Protein AF-0000000084979314 (afdb_homodimer)

pLDDT: mean 87.27, std 8.29, range [35.03, 97.06]

Radius of gyration: 46.39 Å; Cα contacts (8 Å, |Δi|>4): 1664; chains: 2; bounding box: 77×143×116 Å

InterPro domains:
  IPR000515 ABC transporter type 1, transmembrane domain MetI-like [PF00528] (461-666)
  IPR000515 ABC transporter type 1, transmembrane domain MetI-like [PS50928] (446-667)
  IPR000515 ABC transporter type 1, transmembrane domain MetI-like [cd06261] (448-665)
  IPR035906 MetI-like superfamily [G3DSA:1.10.3720.10] (421-676)
  IPR035906 MetI-like superfamily [SSF161098] (425-665)

Structure (mmCIF, N/CA/C/O backbone):
data_AF-0000000084979314-model_v1
#
loop_
_entity.id
_entity.type
_entity.pdbx_description
1 polymer 'ABC transmembrane type-1 domain-containing protein'
#
loop_
_atom_site.group_PDB
_atom_site.id
_atom_site.type_symbol
_atom_site.label_atom_id
_atom_site.label_alt_id
_atom_site.label_comp_id
_atom_site.label_asym_id
_atom_site.label_entity_id
_atom_site.label_seq_id
_atom_site.pdbx_PDB_ins_code
_atom_site.Cartn_x
_atom_site.Cartn_y
_atom_site.Cartn_z
_atom_site.occupancy
_atom_site.B_iso_or_equiv
_atom_site.auth_seq_id
_atom_site.auth_comp_id
_atom_site.auth_asym_id
_atom_site.auth_atom_id
_atom_site.pdbx_PDB_model_num
ATOM 1 N N . MET A 1 1 ? 10.703 -35.5 -46.156 1 55.69 1 MET A N 1
ATOM 2 C CA . MET A 1 1 ? 12.086 -35.219 -45.75 1 55.69 1 MET A CA 1
ATOM 3 C C . MET A 1 1 ? 13 -36.375 -46.156 1 55.69 1 MET A C 1
ATOM 5 O O . MET A 1 1 ? 12.617 -37.562 -46.031 1 55.69 1 MET A O 1
ATOM 9 N N . ASP A 1 2 ? 13.867 -36.094 -46.969 1 70.56 2 ASP A N 1
ATOM 10 C CA . ASP A 1 2 ? 14.82 -37.094 -47.469 1 70.56 2 ASP A CA 1
ATOM 11 C C . ASP A 1 2 ? 15.797 -37.531 -46.406 1 70.56 2 ASP A C 1
ATOM 13 O O . ASP A 1 2 ? 15.961 -36.844 -45.375 1 70.56 2 ASP A O 1
ATOM 17 N N . TYR A 1 3 ? 16.172 -38.812 -46.531 1 80.75 3 TYR A N 1
ATOM 18 C CA . TYR A 1 3 ? 17.141 -39.375 -45.562 1 80.75 3 TYR A CA 1
ATOM 19 C C . TYR A 1 3 ? 18.406 -38.531 -45.562 1 80.75 3 TYR A C 1
ATOM 21 O O . TYR A 1 3 ? 18.859 -38.062 -46.594 1 80.75 3 TYR A O 1
ATOM 29 N N . SER A 1 4 ? 18.859 -38.188 -44.344 1 81.56 4 SER A N 1
ATOM 30 C CA . SER A 1 4 ? 20.141 -37.531 -44.219 1 81.56 4 SER A CA 1
ATOM 31 C C . SER A 1 4 ? 21.281 -38.531 -44.156 1 81.56 4 SER A C 1
ATOM 33 O O . SER A 1 4 ? 21.094 -39.688 -43.719 1 81.56 4 SER A O 1
ATOM 35 N N . LYS A 1 5 ? 22.438 -38.188 -44.625 1 83.62 5 LYS A N 1
ATOM 36 C CA . LYS A 1 5 ? 23.609 -39.062 -44.656 1 83.62 5 LYS A CA 1
ATOM 37 C C . LYS A 1 5 ? 24.141 -39.344 -43.25 1 83.62 5 LYS A C 1
ATOM 39 O O . LYS A 1 5 ? 24.609 -40.438 -42.969 1 83.62 5 LYS A O 1
ATOM 44 N N . ASP A 1 6 ? 23.938 -38.312 -42.438 1 90.31 6 ASP A N 1
ATOM 45 C CA . ASP A 1 6 ? 24.453 -38.406 -41.094 1 90.31 6 ASP A CA 1
ATOM 46 C C . ASP A 1 6 ? 23.312 -38.344 -40.062 1 90.31 6 ASP A C 1
ATOM 48 O O . ASP A 1 6 ? 22.25 -37.812 -40.375 1 90.31 6 ASP A O 1
ATOM 52 N N . ILE A 1 7 ? 23.594 -39.031 -38.969 1 91.5 7 ILE A N 1
ATOM 53 C CA . ILE A 1 7 ? 22.641 -38.969 -37.875 1 91.5 7 ILE A CA 1
ATOM 54 C C . ILE A 1 7 ? 23.281 -38.312 -36.688 1 91.5 7 ILE A C 1
ATOM 56 O O . ILE A 1 7 ? 24.516 -38.25 -36.562 1 91.5 7 ILE A O 1
ATOM 60 N N . MET A 1 8 ? 22.438 -37.75 -35.812 1 92.5 8 MET A N 1
ATOM 61 C CA . MET A 1 8 ? 22.953 -37 -34.656 1 92.5 8 MET A CA 1
ATOM 62 C C . MET A 1 8 ? 22.453 -37.594 -33.344 1 92.5 8 MET A C 1
ATOM 64 O O . MET A 1 8 ? 21.344 -38.094 -33.281 1 92.5 8 MET A O 1
ATOM 68 N N . ASP A 1 9 ? 23.281 -37.531 -32.406 1 88.62 9 ASP A N 1
ATOM 69 C CA . ASP A 1 9 ? 22.859 -37.969 -31.094 1 88.62 9 ASP A CA 1
ATOM 70 C C . ASP A 1 9 ? 22.25 -36.844 -30.297 1 88.62 9 ASP A C 1
ATOM 72 O O . ASP A 1 9 ? 21.969 -35.781 -30.844 1 88.62 9 ASP A O 1
ATOM 76 N N . SER A 1 10 ? 21.969 -37.031 -29.016 1 88.25 10 SER A N 1
ATOM 77 C CA . SER A 1 10 ? 21.25 -36.062 -28.203 1 88.25 10 SER A CA 1
ATOM 78 C C . SER A 1 10 ? 22.141 -34.875 -27.875 1 88.25 10 SER A C 1
ATOM 80 O O . SER A 1 10 ? 21.656 -33.781 -27.562 1 88.25 10 SER A O 1
ATOM 82 N N . VAL A 1 11 ? 23.5 -35.031 -27.953 1 86.56 11 VAL A N 1
ATOM 83 C CA . VAL A 1 11 ? 24.422 -33.969 -27.594 1 86.56 11 VAL A CA 1
ATOM 84 C C . VAL A 1 11 ? 24.797 -33.188 -28.844 1 86.56 11 VAL A C 1
ATOM 86 O O . VAL A 1 11 ? 25.438 -32.125 -28.75 1 86.56 11 VAL A O 1
ATOM 89 N N . GLY A 1 12 ? 24.422 -33.625 -30.062 1 86.44 12 GLY A N 1
ATOM 90 C CA . GLY A 1 12 ? 24.641 -32.875 -31.281 1 86.44 12 GLY A CA 1
ATOM 91 C C . GLY A 1 12 ? 25.812 -33.375 -32.094 1 86.44 12 GLY A C 1
ATOM 92 O O . GLY A 1 12 ? 26.266 -32.719 -33.031 1 86.44 12 GLY A O 1
ATOM 93 N N . ARG A 1 13 ? 26.391 -34.562 -31.75 1 85.25 13 ARG A N 1
ATOM 94 C CA . ARG A 1 13 ? 27.5 -35.125 -32.531 1 85.25 13 ARG A CA 1
ATOM 95 C C . ARG A 1 13 ? 26.984 -35.906 -33.719 1 85.25 13 ARG A C 1
ATOM 97 O O . ARG A 1 13 ? 25.984 -36.625 -33.594 1 85.25 13 ARG A O 1
ATOM 104 N N . SER A 1 14 ? 27.656 -35.844 -34.781 1 92.38 14 SER A N 1
ATOM 105 C CA . SER A 1 14 ? 27.25 -36.5 -36.031 1 92.38 14 SER A CA 1
ATOM 106 C C . SER A 1 14 ? 27.906 -37.875 -36.188 1 92.38 14 SER A C 1
ATOM 108 O O . SER A 1 14 ? 29.078 -38.062 -35.844 1 92.38 14 SER A O 1
ATOM 110 N N . TYR A 1 15 ? 27.094 -38.812 -36.562 1 93.31 15 TYR A N 1
ATOM 111 C CA . TYR A 1 15 ? 27.562 -40.188 -36.781 1 93.31 15 TYR A CA 1
ATOM 112 C C . TYR A 1 15 ? 27.203 -40.656 -38.188 1 93.31 15 TYR A C 1
ATOM 114 O O . TYR A 1 15 ? 26.156 -40.281 -38.75 1 93.31 15 TYR A O 1
ATOM 122 N N . PRO A 1 16 ? 28.125 -41.469 -38.719 1 91.62 16 PRO A N 1
ATOM 123 C CA . PRO A 1 16 ? 27.766 -42.062 -40.031 1 91.62 16 PRO A CA 1
ATOM 124 C C . PRO A 1 16 ? 26.734 -43.188 -39.906 1 91.62 16 PRO A C 1
ATOM 126 O O . PRO A 1 16 ? 26.734 -43.906 -38.906 1 91.62 16 PRO A O 1
ATOM 129 N N . ARG A 1 17 ? 25.953 -43.375 -40.938 1 92.38 17 ARG A N 1
ATOM 130 C CA . ARG A 1 17 ? 24.953 -44.438 -40.906 1 92.38 17 ARG A CA 1
ATOM 131 C C . ARG A 1 17 ? 25.609 -45.812 -41.094 1 92.38 17 ARG A C 1
ATOM 133 O O . ARG A 1 17 ? 26.547 -45.969 -41.875 1 92.38 17 ARG A O 1
ATOM 140 N N . LYS A 1 18 ? 25.094 -46.719 -40.344 1 91.5 18 LYS A N 1
ATOM 141 C CA . LYS A 1 18 ? 25.547 -48.094 -40.469 1 91.5 18 LYS A CA 1
ATOM 142 C C . LYS A 1 18 ? 24.641 -48.875 -41.406 1 91.5 18 LYS A C 1
ATOM 144 O O . LYS A 1 18 ? 25.047 -49.938 -41.938 1 91.5 18 LYS A O 1
ATOM 149 N N . ASN A 1 19 ? 23.438 -48.438 -41.5 1 91.31 19 ASN A N 1
ATOM 150 C CA . ASN A 1 19 ? 22.469 -49.062 -42.375 1 91.31 19 ASN A CA 1
ATOM 151 C C . ASN A 1 19 ? 22.797 -48.875 -43.844 1 91.31 19 ASN A C 1
ATOM 153 O O . ASN A 1 19 ? 22.484 -47.812 -44.406 1 91.31 19 ASN A O 1
ATOM 157 N N . GLU A 1 20 ? 23.266 -49.938 -44.406 1 89.88 20 GLU A N 1
ATOM 158 C CA . GLU A 1 20 ? 23.719 -49.875 -45.812 1 89.88 20 GLU A CA 1
ATOM 159 C C . GLU A 1 20 ? 22.547 -49.75 -46.781 1 89.88 20 GLU A C 1
ATOM 161 O O . GLU A 1 20 ? 22.688 -49.219 -47.875 1 89.88 20 GLU A O 1
ATOM 166 N N . TYR A 1 21 ? 21.469 -50.281 -46.375 1 90.75 21 TYR A N 1
ATOM 167 C CA . TYR A 1 21 ? 20.281 -50.156 -47.219 1 90.75 21 TYR A CA 1
ATOM 168 C C . TYR A 1 21 ? 19.891 -48.688 -47.406 1 90.75 21 TYR A C 1
ATOM 170 O O . TYR A 1 21 ? 19.625 -48.25 -48.531 1 90.75 21 TYR A O 1
ATOM 178 N N . ILE A 1 22 ? 19.859 -47.906 -46.344 1 89.38 22 ILE A N 1
ATOM 179 C CA . ILE A 1 22 ? 19.5 -46.5 -46.375 1 89.38 22 ILE A CA 1
ATOM 180 C C . ILE A 1 22 ? 20.562 -45.719 -47.156 1 89.38 22 ILE A C 1
ATOM 182 O O . ILE A 1 22 ? 20.234 -44.781 -47.906 1 89.38 22 ILE A O 1
ATOM 186 N N . LEU A 1 23 ? 21.766 -46.094 -46.938 1 89.88 23 LEU A N 1
ATOM 187 C CA . LEU A 1 23 ? 22.859 -45.438 -47.656 1 89.88 23 LEU A CA 1
ATOM 188 C C . LEU A 1 23 ? 22.719 -45.656 -49.156 1 89.88 23 LEU A C 1
ATOM 190 O O . LEU A 1 23 ? 22.969 -44.719 -49.938 1 89.88 23 LEU A O 1
ATOM 194 N N . ASP A 1 24 ? 22.312 -46.844 -49.5 1 90.31 24 ASP A N 1
ATOM 195 C CA . ASP A 1 24 ? 22.109 -47.156 -50.906 1 90.31 24 ASP A CA 1
ATOM 196 C C . ASP A 1 24 ? 20.906 -46.406 -51.469 1 90.31 24 ASP A C 1
ATOM 198 O O . ASP A 1 24 ? 20.906 -46 -52.656 1 90.31 24 ASP A O 1
ATOM 202 N N . LEU A 1 25 ? 19.984 -46.25 -50.719 1 89.12 25 LEU A N 1
ATOM 203 C CA . LEU A 1 25 ? 18.797 -45.5 -51.125 1 89.12 25 LEU A CA 1
ATOM 204 C C . LEU A 1 25 ? 19.156 -44.031 -51.375 1 89.12 25 LEU A C 1
ATOM 206 O O . LEU A 1 25 ? 18.594 -43.406 -52.2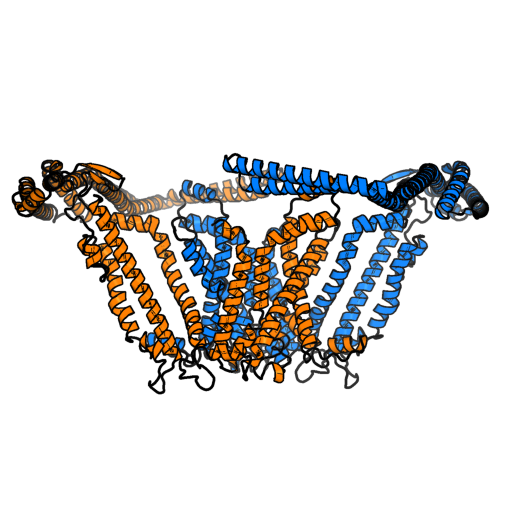81 1 89.12 25 LEU A O 1
ATOM 210 N N . ILE A 1 26 ? 19.969 -43.469 -50.531 1 87.31 26 ILE A N 1
ATOM 211 C CA . ILE A 1 26 ? 20.375 -42.062 -50.656 1 87.31 26 ILE A CA 1
ATOM 212 C C . ILE A 1 26 ? 21.156 -41.875 -51.938 1 87.31 26 ILE A C 1
ATOM 214 O O . ILE A 1 26 ? 21 -40.844 -52.625 1 87.31 26 ILE A O 1
ATOM 218 N N . LYS A 1 27 ? 21.953 -42.906 -52.344 1 87 27 LYS A N 1
ATOM 219 C CA . LYS A 1 27 ? 22.828 -42.781 -53.5 1 87 27 LYS A CA 1
ATOM 220 C C . LYS A 1 27 ? 22.094 -43.125 -54.781 1 87 27 LYS A C 1
ATOM 222 O O . LYS A 1 27 ? 22.516 -42.75 -55.875 1 87 27 LYS A O 1
ATOM 227 N N . ALA A 1 28 ? 21.078 -43.75 -54.688 1 87.25 28 ALA A N 1
ATOM 228 C CA . ALA A 1 28 ? 20.391 -44.312 -55.844 1 87.25 28 ALA A CA 1
ATOM 229 C C . ALA A 1 28 ? 19.562 -43.25 -56.562 1 87.25 28 ALA A C 1
ATOM 231 O O . ALA A 1 28 ? 19.078 -42.312 -55.938 1 87.25 28 ALA A O 1
ATOM 232 N N . SER A 1 29 ? 19.438 -43.406 -57.906 1 83 29 SER A N 1
ATOM 233 C CA . SER A 1 29 ? 18.562 -42.562 -58.719 1 83 29 SER A CA 1
ATOM 234 C C . SER A 1 29 ? 17.094 -42.875 -58.469 1 83 29 SER A C 1
ATOM 236 O O . SER A 1 29 ? 16.766 -43.906 -57.906 1 83 29 SER A O 1
ATOM 238 N N . PRO A 1 30 ? 16.219 -41.969 -58.75 1 84.5 30 PRO A N 1
ATOM 239 C CA . PRO A 1 30 ? 14.797 -42.156 -58.438 1 84.5 30 PRO A CA 1
ATOM 240 C C . PRO A 1 30 ? 14.258 -43.5 -59 1 84.5 30 PRO A C 1
ATOM 242 O O . PRO A 1 30 ? 13.445 -44.125 -58.344 1 84.5 30 PRO A O 1
ATOM 245 N N . SER A 1 31 ? 14.68 -43.906 -60.188 1 83.06 31 SER A N 1
ATOM 246 C CA . SER A 1 31 ? 14.227 -45.156 -60.75 1 83.06 31 SER A CA 1
ATOM 247 C C . SER A 1 31 ? 14.797 -46.344 -60 1 83.06 31 SER A C 1
ATOM 249 O O . SER A 1 31 ? 14.094 -47.344 -59.75 1 83.06 31 SER A O 1
ATOM 251 N N . GLU A 1 32 ? 15.992 -46.188 -59.5 1 85.75 32 GLU A N 1
ATOM 252 C CA . GLU A 1 32 ? 16.656 -47.25 -58.75 1 85.75 32 GLU A CA 1
ATOM 253 C C . GLU A 1 32 ? 16.094 -47.344 -57.344 1 85.75 32 GLU A C 1
ATOM 255 O O . GLU A 1 32 ? 16.062 -48.438 -56.75 1 85.75 32 GLU A O 1
ATOM 260 N N . GLN A 1 33 ? 15.68 -46.25 -56.875 1 86.5 33 GLN A N 1
ATOM 261 C CA . GLN A 1 33 ? 15.094 -46.25 -55.531 1 86.5 33 GLN A CA 1
ATOM 262 C C . GLN A 1 33 ? 13.82 -47.094 -55.469 1 86.5 33 GLN A C 1
ATOM 264 O O . GLN A 1 33 ? 13.578 -47.781 -54.5 1 86.5 33 GLN A O 1
ATOM 269 N N . LYS A 1 34 ? 13.086 -47.062 -56.594 1 87.94 34 LYS A N 1
ATOM 270 C CA . LYS A 1 34 ? 11.852 -47.812 -56.656 1 87.94 34 LYS A CA 1
ATOM 271 C C . LYS A 1 34 ? 12.141 -49.312 -56.656 1 87.94 34 LYS A C 1
ATOM 273 O O . LYS A 1 34 ? 11.445 -50.094 -56 1 87.94 34 LYS A O 1
ATOM 278 N N . ASN A 1 35 ? 13.18 -49.625 -57.312 1 86 35 ASN A N 1
ATOM 279 C CA . ASN A 1 35 ? 13.562 -51.031 -57.375 1 86 35 ASN A CA 1
ATOM 280 C C . ASN A 1 35 ? 14.086 -51.531 -56.031 1 86 35 ASN A C 1
ATOM 282 O O . ASN A 1 35 ? 13.773 -52.656 -55.594 1 86 35 ASN A O 1
ATOM 286 N N . LEU A 1 36 ? 14.844 -50.688 -55.406 1 86.62 36 LEU A N 1
ATOM 287 C CA . LEU A 1 36 ? 15.414 -51.031 -54.125 1 86.62 36 LEU A CA 1
ATOM 288 C C . LEU A 1 36 ? 14.312 -51.156 -53.062 1 86.62 36 LEU A C 1
ATOM 290 O O . LEU A 1 36 ? 14.391 -52.031 -52.188 1 86.62 36 LEU A O 1
ATOM 294 N N . LYS A 1 37 ? 13.328 -50.375 -53.188 1 87.56 37 LYS A N 1
ATOM 295 C CA . LYS A 1 37 ? 12.219 -50.406 -52.25 1 87.56 37 LYS A CA 1
ATOM 296 C C . LYS A 1 37 ? 11.352 -51.625 -52.438 1 87.56 37 LYS A C 1
ATOM 298 O O . LYS A 1 37 ? 10.867 -52.219 -51.469 1 87.56 37 LYS A O 1
ATOM 303 N N . SER A 1 38 ? 11.25 -52.125 -53.656 1 87.5 38 SER A N 1
ATOM 304 C CA . SER A 1 38 ? 10.461 -53.344 -53.969 1 87.5 38 SER A CA 1
ATOM 305 C C . SER A 1 38 ? 11.195 -54.594 -53.531 1 87.5 38 SER A C 1
ATOM 307 O O . SER A 1 38 ? 10.562 -55.594 -53.219 1 87.5 38 SER A O 1
ATOM 309 N N . ASN A 1 39 ? 12.5 -54.5 -53.469 1 85.81 39 ASN A N 1
ATOM 310 C CA . ASN A 1 39 ? 13.297 -55.656 -53.094 1 85.81 39 ASN A CA 1
ATOM 311 C C . ASN A 1 39 ? 14.016 -55.438 -51.75 1 85.81 39 ASN A C 1
ATOM 313 O O . ASN A 1 39 ? 15.195 -55.781 -51.625 1 85.81 39 ASN A O 1
ATOM 317 N N . ARG A 1 40 ? 13.414 -54.875 -50.844 1 87.75 40 ARG A N 1
ATOM 318 C CA . ARG A 1 40 ? 13.992 -54.5 -49.562 1 87.75 40 ARG A CA 1
ATOM 319 C C . ARG A 1 40 ? 14.516 -55.719 -48.812 1 87.75 40 ARG A C 1
ATOM 321 O O . ARG A 1 40 ? 15.602 -55.656 -48.219 1 87.75 40 ARG A O 1
ATOM 328 N N . ASN A 1 41 ? 13.828 -56.812 -48.875 1 87.94 41 ASN A N 1
ATOM 329 C CA . ASN A 1 41 ? 14.156 -58 -48.094 1 87.94 41 ASN A CA 1
ATOM 330 C C . ASN A 1 41 ? 15.352 -58.75 -48.719 1 87.94 41 ASN A C 1
ATOM 332 O O . ASN A 1 41 ? 16 -59.531 -48 1 87.94 41 ASN A O 1
ATOM 336 N N . SER A 1 42 ? 15.633 -58.344 -49.938 1 88.69 42 SER A N 1
ATOM 337 C CA . SER A 1 42 ? 16.688 -59.094 -50.625 1 88.69 42 SER A CA 1
ATOM 338 C C . SER A 1 42 ? 18.016 -58.344 -50.562 1 88.69 42 SER A C 1
ATOM 340 O O . SER A 1 42 ? 19.047 -58.844 -51 1 88.69 42 SER A O 1
ATOM 342 N N . HIS A 1 43 ? 18 -57.188 -49.906 1 91.38 43 HIS A N 1
ATOM 343 C CA . HIS A 1 43 ? 19.234 -56.438 -49.75 1 91.38 43 HIS A CA 1
ATOM 344 C C . HIS A 1 43 ? 20.203 -57.156 -48.812 1 91.38 43 HIS A C 1
ATOM 346 O O . HIS A 1 43 ? 19.781 -57.656 -47.75 1 91.38 43 HIS A O 1
ATOM 352 N N . PRO A 1 44 ? 21.438 -57.25 -49.062 1 91.5 44 PRO A N 1
ATOM 353 C CA . PRO A 1 44 ? 22.406 -58 -48.25 1 91.5 44 PRO A CA 1
ATOM 354 C C . PRO A 1 44 ? 22.453 -57.531 -46.812 1 91.5 44 PRO A C 1
ATOM 356 O O . PRO A 1 44 ? 22.547 -58.344 -45.875 1 91.5 44 PRO A O 1
ATOM 359 N N . TYR A 1 45 ? 22.359 -56.281 -46.688 1 92.75 45 TYR A N 1
ATOM 360 C CA . TYR A 1 45 ? 22.391 -55.75 -45.312 1 92.75 45 TYR A CA 1
ATOM 361 C C . TYR A 1 45 ? 21.172 -56.188 -44.531 1 92.75 45 TYR A C 1
ATOM 363 O O . TYR A 1 45 ? 21.281 -56.562 -43.375 1 92.75 45 TYR A O 1
ATOM 371 N N . ASN A 1 46 ? 20.062 -56.125 -45.156 1 91.94 46 ASN A N 1
ATOM 372 C CA . ASN A 1 46 ? 18.812 -56.5 -44.469 1 91.94 46 ASN A CA 1
ATOM 373 C C . ASN A 1 46 ? 18.766 -57.969 -44.125 1 91.94 46 ASN A C 1
ATOM 375 O O . ASN A 1 46 ? 18.172 -58.375 -43.125 1 91.94 46 ASN A O 1
ATOM 379 N N . ILE A 1 47 ? 19.391 -58.719 -44.906 1 92.5 47 ILE A N 1
ATOM 380 C CA . ILE A 1 47 ? 19.469 -60.156 -44.625 1 92.5 47 ILE A CA 1
ATOM 381 C C . ILE A 1 47 ? 20.359 -60.375 -43.406 1 92.5 47 ILE A C 1
ATOM 383 O O . ILE A 1 47 ? 19.984 -61.156 -42.5 1 92.5 47 ILE A O 1
ATOM 387 N N . LYS A 1 48 ? 21.484 -59.688 -43.375 1 93.44 48 LYS A N 1
ATOM 388 C CA . LYS A 1 48 ? 22.391 -59.812 -42.219 1 93.44 48 LYS A CA 1
ATOM 389 C C . LYS A 1 48 ? 21.719 -59.312 -40.938 1 93.44 48 LYS A C 1
ATOM 391 O O . LYS A 1 48 ? 21.906 -59.906 -39.875 1 93.44 48 LYS A O 1
ATOM 396 N N . LEU A 1 49 ? 20.984 -58.344 -41.156 1 93 49 LEU A N 1
ATOM 397 C CA . LEU A 1 49 ? 20.312 -57.781 -40 1 93 49 LEU A CA 1
ATOM 398 C C . LEU A 1 49 ? 19.234 -58.719 -39.5 1 93 49 LEU A C 1
ATOM 400 O O . LEU A 1 49 ? 19.078 -58.875 -38.281 1 93 49 LEU A O 1
ATOM 404 N N . LYS A 1 50 ? 18.516 -59.344 -40.344 1 93.44 50 LYS A N 1
ATOM 405 C CA . LYS A 1 50 ? 17.469 -60.281 -39.938 1 93.44 50 LYS A CA 1
ATOM 406 C C . LYS A 1 50 ? 18.078 -61.5 -39.25 1 93.44 50 LYS A C 1
ATOM 408 O O . LYS A 1 50 ? 17.516 -62.031 -38.281 1 93.44 50 LYS A O 1
ATOM 413 N N . GLU A 1 51 ? 19.172 -61.875 -39.75 1 94 51 GLU A N 1
ATOM 414 C CA . GLU A 1 51 ? 19.875 -63 -39.094 1 94 51 GLU A CA 1
ATOM 415 C C . GLU A 1 51 ? 20.312 -62.625 -37.688 1 94 51 GLU A C 1
ATOM 417 O O . GLU A 1 51 ? 20.188 -63.438 -36.781 1 94 51 GLU A O 1
ATOM 422 N N . TYR A 1 52 ? 20.859 -61.438 -37.656 1 94.5 52 TYR A N 1
ATOM 423 C CA . TYR A 1 52 ? 21.25 -60.938 -36.344 1 94.5 52 TYR A CA 1
ATOM 424 C C . TYR A 1 52 ? 20.062 -60.875 -35.406 1 94.5 52 TYR A C 1
ATOM 426 O O . TYR A 1 52 ? 20.156 -61.281 -34.25 1 94.5 52 TYR A O 1
ATOM 434 N N . GLU A 1 53 ? 18.969 -60.438 -35.844 1 93.81 53 GLU A N 1
ATOM 435 C CA . GLU A 1 53 ? 17.781 -60.281 -35 1 93.81 53 GLU A CA 1
ATOM 436 C C . GLU A 1 53 ? 17.266 -61.625 -34.531 1 93.81 53 GLU A C 1
ATOM 438 O O . GLU A 1 53 ? 16.844 -61.781 -33.375 1 93.81 53 GLU A O 1
ATOM 443 N N . ASP A 1 54 ? 17.328 -62.594 -35.344 1 93.94 54 ASP A N 1
ATOM 444 C CA . ASP A 1 54 ? 16.891 -63.938 -34.969 1 93.94 54 ASP A CA 1
ATOM 445 C C . ASP A 1 54 ? 17.844 -64.562 -33.969 1 93.94 54 ASP A C 1
ATOM 447 O O . ASP A 1 54 ? 17.406 -65.188 -33 1 93.94 54 ASP A O 1
ATOM 451 N N . LYS A 1 55 ? 19.141 -64.312 -34.188 1 94.81 55 LYS A N 1
ATOM 452 C CA . LYS A 1 55 ? 20.125 -64.812 -33.25 1 94.81 55 LYS A CA 1
ATOM 453 C C . LYS A 1 55 ? 20.016 -64.125 -31.891 1 94.81 55 LYS A C 1
ATOM 455 O O . LYS A 1 55 ? 20.203 -64.75 -30.844 1 94.81 55 LYS A O 1
ATOM 460 N N . GLU A 1 56 ? 19.766 -62.906 -32.062 1 95.12 56 GLU A N 1
ATOM 461 C CA . GLU A 1 56 ? 19.625 -62.125 -30.812 1 95.12 56 GLU A CA 1
ATOM 462 C C . GLU A 1 56 ? 18.422 -62.625 -30 1 95.12 56 GLU A C 1
ATOM 464 O O . GLU A 1 56 ? 18.516 -62.781 -28.797 1 95.12 56 GLU A O 1
ATOM 469 N N . LYS A 1 57 ? 17.312 -62.844 -30.625 1 94.81 57 LYS A N 1
ATOM 470 C CA . LYS A 1 57 ? 16.109 -63.312 -29.938 1 94.81 57 LYS A CA 1
ATOM 471 C C . LYS A 1 57 ? 16.344 -64.625 -29.266 1 94.81 57 LYS A C 1
ATOM 473 O O . LYS A 1 57 ? 15.945 -64.875 -28.109 1 94.81 57 LYS A O 1
ATOM 478 N N . ALA A 1 58 ? 16.984 -65.438 -29.953 1 94.75 58 ALA A N 1
ATOM 479 C CA . ALA A 1 58 ? 17.297 -66.75 -29.406 1 94.75 58 ALA A CA 1
ATOM 480 C C . ALA A 1 58 ? 18.281 -66.625 -28.25 1 94.75 58 ALA A C 1
ATOM 482 O O . ALA A 1 58 ? 18.125 -67.312 -27.234 1 94.75 58 ALA A O 1
ATOM 483 N N . PHE A 1 59 ? 19.25 -65.75 -28.469 1 95.19 59 PHE A N 1
ATOM 484 C CA . PHE A 1 59 ? 20.266 -65.562 -27.453 1 95.19 59 PHE A CA 1
ATOM 485 C C . PHE A 1 59 ? 19.641 -65 -26.172 1 95.19 59 PHE A C 1
ATOM 487 O O . PHE A 1 59 ? 19.906 -65.5 -25.078 1 95.19 59 PHE A O 1
ATOM 494 N N . LEU A 1 60 ? 18.75 -64.125 -26.312 1 94.5 60 LEU A N 1
ATOM 495 C CA . LEU A 1 60 ? 18.141 -63.438 -25.156 1 94.5 60 LEU A CA 1
ATOM 496 C C . LEU A 1 60 ? 17.219 -64.438 -24.422 1 94.5 60 LEU A C 1
ATOM 498 O O . LEU A 1 60 ? 17.156 -64.375 -23.188 1 94.5 60 LEU A O 1
ATOM 502 N N . GLU A 1 61 ? 16.516 -65.25 -25.125 1 94.06 61 GLU A N 1
ATOM 503 C CA . GLU A 1 61 ? 15.664 -66.25 -24.5 1 94.06 61 GLU A CA 1
ATOM 504 C C . GLU A 1 61 ? 16.5 -67.25 -23.719 1 94.06 61 GLU A C 1
ATOM 506 O O . GLU A 1 61 ? 16.109 -67.688 -22.625 1 94.06 61 GLU A O 1
ATOM 511 N N . LYS A 1 62 ? 17.562 -67.562 -24.25 1 94.19 62 LYS A N 1
ATOM 512 C CA . LYS A 1 62 ? 18.438 -68.5 -23.609 1 94.19 62 LYS A CA 1
ATOM 513 C C . LYS A 1 62 ? 19.031 -67.938 -22.328 1 94.19 62 LYS A C 1
ATOM 515 O O . LYS A 1 62 ? 19.047 -68.625 -21.297 1 94.19 62 LYS A O 1
ATOM 520 N N . ILE A 1 63 ? 19.516 -66.812 -22.438 1 93.81 63 ILE A N 1
ATOM 521 C CA . ILE A 1 63 ? 20.172 -66.188 -21.281 1 93.81 63 ILE A CA 1
ATOM 522 C C . ILE A 1 63 ? 19.172 -65.938 -20.156 1 93.81 63 ILE A C 1
ATOM 524 O O . ILE A 1 63 ? 19.5 -66.125 -18.984 1 93.81 63 ILE A O 1
ATOM 528 N N . GLU A 1 64 ? 17.984 -65.625 -20.516 1 92.12 64 GLU A N 1
ATOM 529 C CA . GLU A 1 64 ? 16.938 -65.438 -19.516 1 92.12 64 GLU A CA 1
ATOM 530 C C . GLU A 1 64 ? 16.594 -66.688 -18.781 1 92.12 64 GLU A C 1
ATOM 532 O O . GLU A 1 64 ? 16.438 -66.75 -17.562 1 92.12 64 GLU A O 1
ATOM 537 N N . LYS A 1 65 ? 16.516 -67.75 -19.484 1 92 65 LYS A N 1
ATOM 538 C CA . LYS A 1 65 ? 16.234 -69.062 -18.891 1 92 65 LYS A CA 1
ATOM 539 C C . LYS A 1 65 ? 17.391 -69.562 -18.016 1 92 65 LYS A C 1
ATOM 541 O O . LYS A 1 65 ? 17.172 -70.062 -16.922 1 92 65 LYS A O 1
ATOM 546 N N . GLU A 1 66 ? 18.578 -69.312 -18.438 1 93.56 66 GLU A N 1
ATOM 547 C CA . GLU A 1 66 ? 19.766 -69.688 -17.688 1 93.56 66 GLU A CA 1
ATOM 548 C C . GLU A 1 66 ? 19.906 -68.875 -16.391 1 93.56 66 GLU A C 1
ATOM 550 O O . GLU A 1 66 ? 20.203 -69.438 -15.344 1 93.56 66 GLU A O 1
ATOM 555 N N . ALA A 1 67 ? 19.688 -67.688 -16.531 1 90.88 67 ALA A N 1
ATOM 556 C CA . ALA A 1 67 ? 19.828 -66.812 -15.367 1 90.88 67 ALA A CA 1
ATOM 557 C C . ALA A 1 67 ? 18.766 -67.062 -14.32 1 90.88 67 ALA A C 1
ATOM 559 O O . ALA A 1 67 ? 19.047 -67.062 -13.117 1 90.88 67 ALA A O 1
ATOM 560 N N . SER A 1 68 ? 17.516 -67.312 -14.75 1 87.06 68 SER A N 1
ATOM 561 C CA . SER A 1 68 ? 16.422 -67.562 -13.828 1 87.06 68 SER A CA 1
ATOM 562 C C . SER A 1 68 ? 16.641 -68.875 -13.07 1 87.06 68 SER A C 1
ATOM 564 O O . SER A 1 68 ? 16.297 -69 -11.891 1 87.06 68 SER A O 1
ATOM 566 N N . SER A 1 69 ? 17.266 -69.75 -13.734 1 89 69 SER A N 1
ATOM 567 C CA . SER A 1 69 ? 17.484 -71.062 -13.125 1 89 69 SER A CA 1
ATOM 568 C C . SER A 1 69 ? 18.703 -71 -12.195 1 89 69 SER A C 1
ATOM 570 O O . SER A 1 69 ? 18.703 -71.688 -11.141 1 89 69 SER A O 1
ATOM 572 N N . ARG A 1 70 ? 19.672 -70.25 -12.484 1 90.62 70 ARG A N 1
ATOM 573 C CA . ARG A 1 70 ? 20.938 -70.25 -11.758 1 90.62 70 ARG A CA 1
ATOM 574 C C . ARG A 1 70 ? 20.797 -69.5 -10.422 1 90.62 70 ARG A C 1
ATOM 576 O O . ARG A 1 70 ? 21.422 -69.938 -9.43 1 90.62 70 ARG A O 1
ATOM 583 N N . PHE A 1 71 ? 19.984 -68.562 -10.391 1 88.19 71 PHE A N 1
ATOM 584 C CA . PHE A 1 71 ? 20 -67.688 -9.195 1 88.19 71 PHE A CA 1
ATOM 585 C C . PHE A 1 71 ? 18.656 -67.812 -8.469 1 88.19 71 PHE A C 1
ATOM 587 O O . PHE A 1 71 ? 18.375 -66.938 -7.602 1 88.19 71 PHE A O 1
ATOM 594 N N . LYS A 1 72 ? 17.766 -68.688 -8.711 1 83.62 72 LYS A N 1
ATOM 595 C CA . LYS A 1 72 ? 16.438 -68.875 -8.125 1 83.62 72 LYS A CA 1
ATOM 596 C C . LYS A 1 72 ? 16.531 -69.25 -6.652 1 83.62 72 LYS A C 1
ATOM 598 O O . LYS A 1 72 ? 15.711 -68.812 -5.844 1 83.62 72 LYS A O 1
ATOM 603 N N . ASP A 1 73 ? 17.625 -69.812 -6.27 1 80.88 73 ASP A N 1
ATOM 604 C CA . ASP A 1 73 ? 17.688 -70.438 -4.938 1 80.88 73 ASP A CA 1
ATOM 605 C C . ASP A 1 73 ? 18.422 -69.5 -3.963 1 80.88 73 ASP A C 1
ATOM 607 O O . ASP A 1 73 ? 18.594 -69.812 -2.793 1 80.88 73 ASP A O 1
ATOM 611 N N . MET A 1 74 ? 18.688 -68.312 -4.395 1 84.69 74 MET A N 1
ATOM 612 C CA . MET A 1 74 ? 19.422 -67.438 -3.5 1 84.69 74 MET A CA 1
ATOM 613 C C . MET A 1 74 ? 18.484 -66.75 -2.482 1 84.69 74 MET A C 1
ATOM 615 O O . MET A 1 74 ? 17.375 -66.375 -2.82 1 84.69 74 MET A O 1
ATOM 619 N N . LYS A 1 75 ? 18.859 -66.688 -1.163 1 80 75 LYS A N 1
ATOM 620 C CA . LYS A 1 75 ? 18.062 -66.25 -0.036 1 80 75 LYS A CA 1
ATOM 621 C C . LYS A 1 75 ? 17.781 -64.75 -0.127 1 80 75 LYS A C 1
ATOM 623 O O . LYS A 1 75 ? 16.656 -64.312 0.089 1 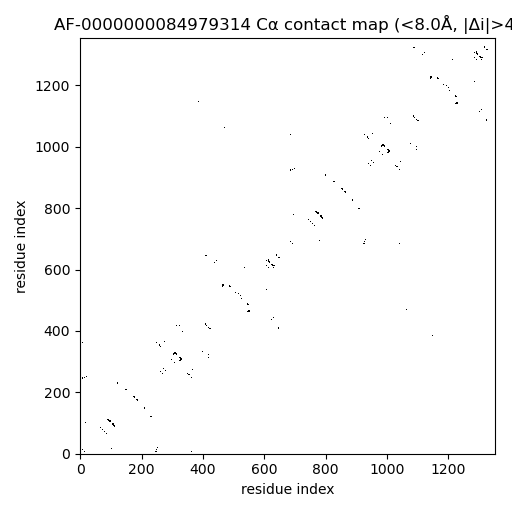80 75 LYS A O 1
ATOM 628 N N . ASP A 1 76 ? 18.797 -64 -0.532 1 84.5 76 ASP A N 1
ATOM 629 C CA . ASP A 1 76 ? 18.656 -62.562 -0.633 1 84.5 76 ASP A CA 1
ATOM 630 C C . ASP A 1 76 ? 18.203 -62.156 -2.035 1 84.5 76 ASP A C 1
ATOM 632 O O . ASP A 1 76 ? 18.984 -62.219 -2.986 1 84.5 76 ASP A O 1
ATOM 636 N N . LYS A 1 77 ? 17.047 -61.719 -2.043 1 86.75 77 LYS A N 1
ATOM 637 C CA . LYS A 1 77 ? 16.453 -61.375 -3.334 1 86.75 77 LYS A CA 1
ATOM 638 C C . LYS A 1 77 ? 17.172 -60.219 -4.004 1 86.75 77 LYS A C 1
ATOM 640 O O . LYS A 1 77 ? 17.328 -60.188 -5.227 1 86.75 77 LYS A O 1
ATOM 645 N N . LYS A 1 78 ? 17.594 -59.25 -3.203 1 88 78 LYS A N 1
ATOM 646 C CA . LYS A 1 78 ? 18.281 -58.094 -3.752 1 88 78 LYS A CA 1
ATOM 647 C C . LYS A 1 78 ? 19.609 -58.5 -4.383 1 88 78 LYS A C 1
ATOM 649 O O . LYS A 1 78 ? 19.906 -58.094 -5.508 1 88 78 LYS A O 1
ATOM 654 N N . ILE A 1 79 ? 20.328 -59.25 -3.777 1 88.19 79 ILE A N 1
ATOM 655 C CA . ILE A 1 79 ? 21.641 -59.656 -4.258 1 88.19 79 ILE A CA 1
ATOM 656 C C . ILE A 1 79 ? 21.469 -60.656 -5.422 1 88.19 79 ILE A C 1
ATOM 658 O O . ILE A 1 79 ? 22.25 -60.625 -6.375 1 88.19 79 ILE A O 1
ATOM 662 N N . ALA A 1 80 ? 20.422 -61.438 -5.305 1 90.62 80 ALA A N 1
ATOM 663 C CA . ALA A 1 80 ? 20.141 -62.375 -6.387 1 90.62 80 ALA A CA 1
ATOM 664 C C . ALA A 1 80 ? 19.844 -61.625 -7.691 1 90.62 80 ALA A C 1
ATOM 666 O O . ALA A 1 80 ? 20.344 -62.031 -8.75 1 90.62 80 ALA A O 1
ATOM 667 N N . SER A 1 81 ? 19.078 -60.594 -7.523 1 91.44 81 SER A N 1
ATOM 668 C CA . SER A 1 81 ? 18.734 -59.844 -8.711 1 91.44 81 SER A CA 1
ATOM 669 C C . SER A 1 81 ? 19.969 -59.156 -9.312 1 91.44 81 SER A C 1
ATOM 671 O O . SER A 1 81 ? 20.109 -59.094 -10.531 1 91.44 81 SER A O 1
ATOM 673 N N . LEU A 1 82 ? 20.844 -58.688 -8.523 1 92.81 82 LEU A N 1
ATOM 674 C CA . LEU A 1 82 ? 22.047 -58.031 -8.992 1 92.81 82 LEU A CA 1
ATOM 675 C C . LEU A 1 82 ? 23.016 -59.031 -9.617 1 92.81 82 LEU A C 1
ATOM 677 O O . LEU A 1 82 ? 23.641 -58.75 -10.641 1 92.81 82 LEU A O 1
ATOM 681 N N . GLU A 1 83 ? 23.078 -60.156 -9.016 1 92.44 83 GLU A N 1
ATOM 682 C CA . GLU A 1 83 ? 23.938 -61.219 -9.562 1 92.44 83 GLU A CA 1
ATOM 683 C C . GLU A 1 83 ? 23.406 -61.719 -10.898 1 92.44 83 GLU A C 1
ATOM 685 O O . GLU A 1 83 ? 24.188 -62 -11.805 1 92.44 83 GLU A O 1
ATOM 690 N N . GLU A 1 84 ? 22.156 -61.844 -10.867 1 93.56 84 GLU A N 1
ATOM 691 C CA . GLU A 1 84 ? 21.547 -62.188 -12.141 1 93.56 84 GLU A CA 1
ATOM 692 C C . GLU A 1 84 ? 21.875 -61.156 -13.227 1 93.56 84 GLU A C 1
ATOM 694 O O . GLU A 1 84 ? 22.188 -61.531 -14.359 1 93.56 84 GLU A O 1
ATOM 699 N N . ARG A 1 85 ? 21.844 -59.938 -12.914 1 93.69 85 ARG A N 1
ATOM 700 C CA . ARG A 1 85 ? 22.141 -58.875 -13.859 1 93.69 85 ARG A CA 1
ATOM 701 C C . ARG A 1 85 ? 23.594 -58.938 -14.312 1 93.69 85 ARG A C 1
ATOM 703 O O . ARG A 1 85 ? 23.906 -58.688 -15.477 1 93.69 85 ARG A O 1
ATOM 710 N N . VAL A 1 86 ? 24.484 -59.281 -13.406 1 94.56 86 VAL A N 1
ATOM 711 C CA . VAL A 1 86 ? 25.906 -59.375 -13.734 1 94.56 86 VAL A CA 1
ATOM 712 C C . VAL A 1 86 ? 26.125 -60.531 -14.688 1 94.56 86 VAL A C 1
ATOM 714 O O . VAL A 1 86 ? 26.875 -60.438 -15.664 1 94.56 86 VAL A O 1
ATOM 717 N N . TYR A 1 87 ? 25.406 -61.625 -14.422 1 94.69 87 TYR A N 1
ATOM 718 C CA . TYR A 1 87 ? 25.516 -62.781 -15.289 1 94.69 87 TYR A CA 1
ATOM 719 C C . TYR A 1 87 ? 25.031 -62.469 -16.703 1 94.69 87 TYR A C 1
ATOM 721 O O . TYR A 1 87 ? 25.703 -62.781 -17.688 1 94.69 87 TYR A O 1
ATOM 729 N N . LYS A 1 88 ? 23.953 -61.906 -16.75 1 95.5 88 LYS A N 1
ATOM 730 C CA . LYS A 1 88 ? 23.391 -61.562 -18.047 1 95.5 88 LYS A CA 1
ATOM 731 C C . LYS A 1 88 ? 24.297 -60.562 -18.766 1 95.5 88 LYS A C 1
ATOM 733 O O . LYS A 1 88 ? 24.484 -60.656 -19.984 1 95.5 88 LYS A O 1
ATOM 738 N N . ALA A 1 89 ? 24.859 -59.594 -18.047 1 96.06 89 ALA A N 1
ATOM 739 C CA . ALA A 1 89 ? 25.719 -58.562 -18.625 1 96.06 89 ALA A CA 1
ATOM 740 C C . ALA A 1 89 ? 26.984 -59.188 -19.219 1 96.06 89 ALA A C 1
ATOM 742 O O . ALA A 1 89 ? 27.438 -58.75 -20.281 1 96.06 89 ALA A O 1
ATOM 743 N N . LYS A 1 90 ? 27.5 -60.156 -18.547 1 95.62 90 LYS A N 1
ATOM 744 C CA . LYS A 1 90 ? 28.703 -60.812 -19.062 1 95.62 90 LYS A CA 1
ATOM 745 C C . LYS A 1 90 ? 28.422 -61.562 -20.359 1 95.62 90 LYS A C 1
ATOM 747 O O . LYS A 1 90 ? 29.203 -61.469 -21.312 1 95.62 90 LYS A O 1
ATOM 752 N N . ARG A 1 91 ? 27.297 -62.188 -20.375 1 95.94 91 ARG A N 1
ATOM 753 C CA . ARG A 1 91 ? 26.906 -62.938 -21.578 1 95.94 91 ARG A CA 1
ATOM 754 C C . ARG A 1 91 ? 26.562 -61.969 -22.719 1 95.94 91 ARG A C 1
ATOM 756 O O . ARG A 1 91 ? 26.875 -62.25 -23.875 1 95.94 91 ARG A O 1
ATOM 763 N N . LYS A 1 92 ? 25.953 -60.938 -22.391 1 96.56 92 LYS A N 1
ATOM 764 C CA . LYS A 1 92 ? 25.594 -59.938 -23.391 1 96.56 92 LYS A CA 1
ATOM 765 C C . LYS A 1 92 ? 26.828 -59.25 -23.969 1 96.56 92 LYS A C 1
ATOM 767 O O . LYS A 1 92 ? 26.891 -58.969 -25.156 1 96.56 92 LYS A O 1
ATOM 772 N N . GLU A 1 93 ? 27.766 -58.938 -23.125 1 96.44 93 GLU A N 1
ATOM 773 C CA . GLU A 1 93 ? 29 -58.312 -23.594 1 96.44 93 GLU A CA 1
ATOM 774 C C . GLU A 1 93 ? 29.688 -59.156 -24.656 1 96.44 93 GLU A C 1
ATOM 776 O O . GLU A 1 93 ? 30.125 -58.656 -25.688 1 96.44 93 GLU A O 1
ATOM 781 N N . GLU A 1 94 ? 29.688 -60.469 -24.469 1 95.62 94 GLU A N 1
ATOM 782 C CA . GLU A 1 94 ? 30.328 -61.406 -25.391 1 95.62 94 GLU A CA 1
ATOM 783 C C . GLU A 1 94 ? 29.547 -61.5 -26.703 1 95.62 94 GLU A C 1
ATOM 785 O O . GLU A 1 94 ? 30.125 -61.562 -27.781 1 95.62 94 GLU A O 1
ATOM 790 N N . PHE A 1 95 ? 28.297 -61.469 -26.578 1 96.5 95 PHE A N 1
ATOM 791 C CA . PHE A 1 95 ? 27.438 -61.625 -27.734 1 96.5 95 PHE A CA 1
ATOM 792 C C . PHE A 1 95 ? 27.469 -60.406 -28.625 1 96.5 95 PHE A C 1
ATOM 794 O O . PHE A 1 95 ? 27.656 -60.5 -29.828 1 96.5 95 PHE A O 1
ATOM 801 N N . TYR A 1 96 ? 27.312 -59.25 -28.031 1 97 96 TYR A N 1
ATOM 802 C CA . TYR A 1 96 ? 27.109 -58.031 -28.812 1 97 96 TYR A CA 1
ATOM 803 C C . TYR A 1 96 ? 28.438 -57.5 -29.328 1 97 96 TYR A C 1
ATOM 805 O O . TYR A 1 96 ? 28.469 -56.719 -30.281 1 97 96 TYR A O 1
ATOM 813 N N . LYS A 1 97 ? 29.547 -57.906 -28.781 1 95.44 97 LYS A N 1
ATOM 814 C CA . LYS A 1 97 ? 30.859 -57.469 -29.25 1 95.44 97 LYS A CA 1
ATOM 815 C C . LYS A 1 97 ? 31.062 -57.781 -30.719 1 95.44 97 LYS A C 1
ATOM 817 O O . LYS A 1 97 ? 31.703 -57.031 -31.453 1 95.44 97 LYS A O 1
ATOM 822 N N . LYS A 1 98 ? 30.312 -58.812 -31.188 1 94.75 98 LYS A N 1
ATOM 823 C CA . LYS A 1 98 ? 30.484 -59.281 -32.562 1 94.75 98 LYS A CA 1
ATOM 824 C C . LYS A 1 98 ? 29.656 -58.438 -33.531 1 94.75 98 LYS A C 1
ATOM 826 O O . LYS A 1 98 ? 29.922 -58.469 -34.75 1 94.75 98 LYS A O 1
ATOM 831 N N . TYR A 1 99 ? 28.75 -57.75 -33.031 1 95.38 99 TYR A N 1
ATOM 832 C CA . TYR A 1 99 ? 27.797 -57.094 -33.938 1 95.38 99 TYR A CA 1
ATOM 833 C C . TYR A 1 99 ? 27.859 -55.594 -33.75 1 95.38 99 TYR A C 1
ATOM 835 O O . TYR A 1 99 ? 26.938 -54.875 -34.188 1 95.38 99 TYR A O 1
ATOM 843 N N . ILE A 1 100 ? 28.828 -54.938 -33.188 1 94.19 100 ILE A N 1
ATOM 844 C CA . ILE A 1 100 ? 28.969 -53.531 -32.875 1 94.19 100 ILE A CA 1
ATOM 845 C C . ILE A 1 100 ? 29 -52.719 -34.188 1 94.19 100 ILE A C 1
ATOM 847 O O . ILE A 1 100 ? 28.484 -51.594 -34.219 1 94.19 100 ILE A O 1
ATOM 851 N N . ASP A 1 101 ? 29.469 -53.344 -35.188 1 92.06 101 ASP A N 1
ATOM 852 C CA . ASP A 1 101 ? 29.641 -52.625 -36.438 1 92.06 101 ASP A CA 1
ATOM 853 C C . ASP A 1 101 ? 28.406 -52.75 -37.344 1 92.06 101 ASP A C 1
ATOM 855 O O . ASP A 1 101 ? 28.234 -52 -38.312 1 92.06 101 ASP A O 1
ATOM 859 N N . LEU A 1 102 ? 27.547 -53.656 -36.938 1 93.88 102 LEU A N 1
ATOM 860 C CA . LEU A 1 102 ? 26.359 -53.938 -37.75 1 93.88 102 LEU A CA 1
ATOM 861 C C . LEU A 1 102 ? 25.266 -52.906 -37.438 1 93.88 102 LEU A C 1
ATOM 863 O O . LEU A 1 102 ? 24.625 -52.375 -38.375 1 93.88 102 LEU A O 1
ATOM 867 N N . THR A 1 103 ? 24.984 -52.688 -36.188 1 93.75 103 THR A N 1
ATOM 868 C CA . THR A 1 103 ? 23.922 -51.75 -35.812 1 93.75 103 THR A CA 1
ATOM 869 C C . THR A 1 103 ? 24.297 -50.969 -34.594 1 93.75 103 THR A C 1
ATOM 871 O O . THR A 1 103 ? 25.094 -51.438 -33.75 1 93.75 103 THR A O 1
ATOM 874 N N . TYR A 1 104 ? 23.75 -49.781 -34.438 1 94.94 104 TYR A N 1
ATOM 875 C CA . TYR A 1 104 ? 24 -48.938 -33.25 1 94.94 104 TYR A CA 1
ATOM 876 C C . TYR A 1 104 ? 23.297 -49.5 -32.031 1 94.94 104 TYR A C 1
ATOM 878 O O . TYR A 1 104 ? 23.719 -49.25 -30.891 1 94.94 104 TYR A O 1
ATOM 886 N N . ASP A 1 105 ? 22.281 -50.344 -32.188 1 94.12 105 ASP A N 1
ATOM 887 C CA . ASP A 1 105 ? 21.578 -51 -31.078 1 94.12 105 ASP A CA 1
ATOM 888 C C . ASP A 1 105 ? 22.469 -52.031 -30.406 1 94.12 105 ASP A C 1
ATOM 890 O O . ASP A 1 105 ? 22.469 -52.188 -29.188 1 94.12 105 ASP A O 1
ATOM 894 N N . ALA A 1 106 ? 23.203 -52.719 -31.219 1 95.62 106 ALA A N 1
ATOM 895 C CA . ALA A 1 106 ? 24.141 -53.688 -30.672 1 95.62 106 ALA A CA 1
ATOM 896 C C . ALA A 1 106 ? 25.281 -53 -29.922 1 95.62 106 ALA A C 1
ATOM 898 O O . ALA A 1 106 ? 25.719 -53.5 -28.891 1 95.62 106 ALA A O 1
ATOM 899 N N . GLN A 1 107 ? 25.656 -51.875 -30.469 1 95.44 107 GLN A N 1
ATOM 900 C CA . GLN A 1 107 ? 26.688 -51.094 -29.797 1 95.44 107 GLN A CA 1
ATOM 901 C C . GLN A 1 107 ? 26.203 -50.594 -28.438 1 95.44 107 GLN A C 1
ATOM 903 O O . GLN A 1 107 ? 26.938 -50.625 -27.453 1 95.44 107 GLN A O 1
ATOM 908 N N . LEU A 1 108 ? 25.016 -50.156 -28.422 1 95.75 108 LEU A N 1
ATOM 909 C CA . LEU A 1 108 ? 24.422 -49.656 -27.188 1 95.75 108 LEU A CA 1
ATOM 910 C C . LEU A 1 108 ? 24.344 -50.75 -26.141 1 95.75 108 LEU A C 1
ATOM 912 O O . LEU A 1 108 ? 24.734 -50.562 -24.984 1 95.75 108 LEU A O 1
ATOM 916 N N . ASN A 1 109 ? 23.812 -51.938 -26.562 1 95.75 109 ASN A N 1
ATOM 917 C CA . ASN A 1 109 ? 23.672 -53.062 -25.641 1 95.75 109 ASN A CA 1
ATOM 918 C C . ASN A 1 109 ? 25.016 -53.562 -25.125 1 95.75 109 ASN A C 1
ATOM 920 O O . ASN A 1 109 ? 25.141 -53.969 -23.969 1 95.75 109 ASN A O 1
ATOM 924 N N . TYR A 1 110 ? 26.047 -53.406 -25.984 1 96.75 110 TYR A N 1
ATOM 925 C CA . TYR A 1 110 ? 27.406 -53.75 -25.578 1 96.75 110 TYR A CA 1
ATOM 926 C C . TYR A 1 110 ? 27.906 -52.781 -24.516 1 96.75 110 TYR A C 1
ATOM 928 O O . TYR A 1 110 ? 28.422 -53.219 -23.484 1 96.75 110 TYR A O 1
ATOM 936 N N . GLN A 1 111 ? 27.703 -51.531 -24.734 1 96.5 111 GLN A N 1
ATOM 937 C CA . GLN A 1 111 ? 28.188 -50.531 -23.812 1 96.5 111 GLN A CA 1
ATOM 938 C C . GLN A 1 111 ? 27.438 -50.562 -22.484 1 96.5 111 GLN A C 1
ATOM 940 O O . GLN A 1 111 ? 28.031 -50.344 -21.422 1 96.5 111 GLN A O 1
ATOM 945 N N . ILE A 1 112 ? 26.172 -50.875 -22.562 1 96.25 112 ILE A N 1
ATOM 946 C CA . ILE A 1 112 ? 25.375 -50.969 -21.344 1 96.25 112 ILE A CA 1
ATOM 947 C C . ILE A 1 112 ? 25.859 -52.156 -20.516 1 96.25 112 ILE A C 1
ATOM 949 O O . ILE A 1 112 ? 26.016 -52.062 -19.297 1 96.25 112 ILE A O 1
ATOM 953 N N . ALA A 1 113 ? 26.125 -53.281 -21.172 1 96.44 113 ALA A N 1
ATOM 954 C CA . ALA A 1 113 ? 26.641 -54.469 -20.484 1 96.44 113 ALA A CA 1
ATOM 955 C C . ALA A 1 113 ? 27.984 -54.188 -19.812 1 96.44 113 ALA A C 1
ATOM 957 O O . ALA A 1 113 ? 28.234 -54.594 -18.688 1 96.44 113 ALA A O 1
ATOM 958 N N . GLU A 1 114 ? 28.75 -53.344 -20.5 1 95.69 114 GLU A N 1
ATOM 959 C CA . GLU A 1 114 ? 30.062 -53 -19.953 1 95.69 114 GLU A CA 1
ATOM 960 C C . GLU A 1 114 ? 29.906 -52.156 -18.688 1 95.69 114 GLU A C 1
ATOM 962 O O . GLU A 1 114 ? 30.641 -52.344 -17.719 1 95.69 114 GLU A O 1
ATOM 967 N N . ARG A 1 115 ? 28.984 -51.281 -18.734 1 95.38 115 ARG A N 1
ATOM 968 C CA . ARG A 1 115 ? 28.781 -50.406 -17.578 1 95.38 115 ARG A CA 1
ATOM 969 C C . ARG A 1 115 ? 28.188 -51.156 -16.406 1 95.38 115 ARG A C 1
ATOM 971 O O . ARG A 1 115 ? 28.484 -50.875 -15.25 1 95.38 115 ARG A O 1
ATOM 978 N N . GLU A 1 116 ? 27.266 -52.062 -16.734 1 96.06 116 GLU A N 1
ATOM 979 C CA . GLU A 1 116 ? 26.688 -52.875 -15.672 1 96.06 116 GLU A CA 1
ATOM 980 C C . GLU A 1 116 ? 27.766 -53.719 -14.992 1 96.06 116 GLU A C 1
ATOM 982 O O . GLU A 1 116 ? 27.75 -53.875 -13.766 1 96.06 116 GLU A O 1
ATOM 987 N N . LEU A 1 117 ? 28.734 -54.188 -15.766 1 95.62 117 LEU A N 1
ATOM 988 C CA . LEU A 1 117 ? 29.812 -55 -15.234 1 95.62 117 LEU A CA 1
ATOM 989 C C . LEU A 1 117 ? 30.797 -54.156 -14.43 1 95.62 117 LEU A C 1
ATOM 991 O O . LEU A 1 117 ? 31.453 -54.656 -13.516 1 95.62 117 LEU A O 1
ATOM 995 N N . LEU A 1 118 ? 30.781 -52.906 -14.664 1 94.12 118 LEU A N 1
ATOM 996 C CA . LEU A 1 118 ? 31.688 -51.969 -13.969 1 94.12 118 LEU A CA 1
ATOM 997 C C . LEU A 1 118 ? 31.109 -51.562 -12.625 1 94.12 118 LEU A C 1
ATOM 999 O O . LEU A 1 118 ? 31.828 -51.469 -11.633 1 94.12 118 LEU A O 1
ATOM 1003 N N . HIS A 1 119 ? 29.781 -51.406 -12.555 1 94.81 119 HIS A N 1
ATOM 1004 C CA . HIS A 1 119 ? 29.188 -50.781 -11.383 1 94.81 119 HIS A CA 1
ATOM 1005 C C . HIS A 1 119 ? 28.531 -51.781 -10.461 1 94.81 119 HIS A C 1
ATOM 1007 O O . HIS A 1 119 ? 28.609 -51.656 -9.234 1 94.81 119 HIS A O 1
ATOM 1013 N N . ILE A 1 120 ? 27.891 -52.875 -10.938 1 95.31 120 ILE A N 1
ATOM 1014 C CA . ILE A 1 120 ? 27.016 -53.75 -10.156 1 95.31 120 ILE A CA 1
ATOM 1015 C C . 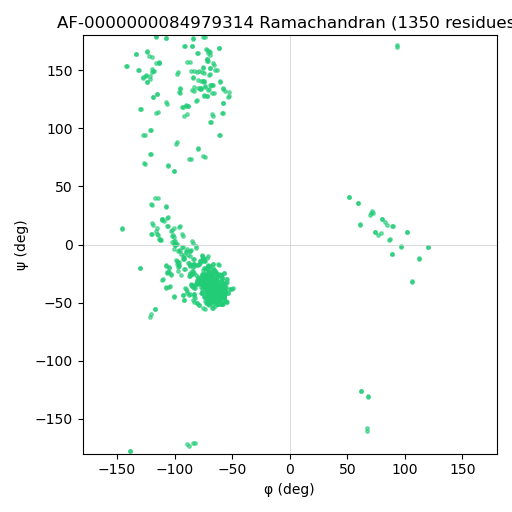ILE A 1 120 ? 27.844 -54.562 -9.148 1 95.31 120 ILE A C 1
ATOM 1017 O O . ILE A 1 120 ? 27.453 -54.688 -7.988 1 95.31 120 ILE A O 1
ATOM 1021 N N . PRO A 1 121 ? 29.047 -55 -9.5 1 94.12 121 PRO A N 1
ATOM 1022 C CA . PRO A 1 121 ? 29.859 -55.719 -8.508 1 94.12 121 PRO A CA 1
ATOM 1023 C C . PRO A 1 121 ? 30.234 -54.844 -7.312 1 94.12 121 PRO A C 1
ATOM 1025 O O . PRO A 1 121 ? 30.266 -55.344 -6.18 1 94.12 121 PRO A O 1
ATOM 1028 N N . ASP A 1 122 ? 30.453 -53.625 -7.57 1 93.75 122 ASP A N 1
ATOM 1029 C CA . ASP A 1 122 ? 30.766 -52.719 -6.484 1 93.75 122 ASP A CA 1
ATOM 1030 C C . ASP A 1 122 ? 29.562 -52.5 -5.566 1 93.75 122 ASP A C 1
ATOM 1032 O O . ASP A 1 122 ? 29.719 -52.344 -4.355 1 93.75 122 ASP A O 1
ATOM 1036 N N . ILE A 1 123 ? 28.453 -52.5 -6.129 1 93.69 123 ILE A N 1
ATOM 1037 C CA . ILE A 1 123 ? 27.234 -52.344 -5.355 1 93.69 123 ILE A CA 1
ATOM 1038 C C . ILE A 1 123 ? 27.031 -53.562 -4.453 1 93.69 123 ILE A C 1
ATOM 1040 O O . ILE A 1 123 ? 26.688 -53.438 -3.277 1 93.69 123 ILE A O 1
ATOM 1044 N N . ILE A 1 124 ? 27.297 -54.75 -5.031 1 93.38 124 ILE A N 1
ATOM 1045 C CA . ILE A 1 124 ? 27.156 -55.969 -4.289 1 93.38 124 ILE A CA 1
ATOM 1046 C C . ILE A 1 124 ? 28.172 -56.031 -3.156 1 93.38 124 ILE A C 1
ATOM 1048 O O . ILE A 1 124 ? 27.828 -56.375 -2.02 1 93.38 124 ILE A O 1
ATOM 1052 N N . GLU A 1 125 ? 29.391 -55.656 -3.447 1 93.25 125 GLU A N 1
ATOM 1053 C CA . GLU A 1 125 ? 30.453 -55.656 -2.443 1 93.25 125 GLU A CA 1
ATOM 1054 C C . GLU A 1 125 ? 30.172 -54.688 -1.317 1 93.25 125 GLU A C 1
ATOM 1056 O O . GLU A 1 125 ? 30.391 -54.969 -0.144 1 93.25 125 GLU A O 1
ATOM 1061 N N . ASN A 1 126 ? 29.719 -53.531 -1.684 1 93.31 126 ASN A N 1
ATOM 1062 C CA . ASN A 1 126 ? 29.391 -52.531 -0.676 1 93.31 126 ASN A CA 1
ATOM 1063 C C . ASN A 1 126 ? 28.266 -53 0.232 1 93.31 126 ASN A C 1
ATOM 1065 O O . ASN A 1 126 ? 28.297 -52.781 1.444 1 93.31 126 ASN A O 1
ATOM 1069 N N . ASP A 1 127 ? 27.281 -53.594 -0.346 1 91.31 127 ASP A N 1
ATOM 1070 C CA . ASP A 1 127 ? 26.141 -54.094 0.416 1 91.31 127 ASP A CA 1
ATOM 1071 C C . ASP A 1 127 ? 26.578 -55.219 1.366 1 91.31 127 ASP A C 1
ATOM 1073 O O . ASP A 1 127 ? 26.156 -55.25 2.525 1 91.31 127 ASP A O 1
ATOM 1077 N N . LYS A 1 128 ? 27.422 -56.062 0.898 1 89.75 128 LYS A N 1
ATOM 1078 C CA . LYS A 1 128 ? 27.938 -57.156 1.727 1 89.75 128 LYS A CA 1
ATOM 1079 C C . LYS A 1 128 ? 28.766 -56.625 2.891 1 89.75 128 LYS A C 1
ATOM 1081 O O . LYS A 1 128 ? 28.625 -57.094 4.023 1 89.75 128 LYS A O 1
ATOM 1086 N N . GLN A 1 129 ? 29.5 -55.625 2.59 1 93 129 GLN A N 1
ATOM 1087 C CA . GLN A 1 129 ? 30.328 -55.031 3.629 1 93 129 GLN A CA 1
ATOM 1088 C C . GLN A 1 129 ? 29.484 -54.344 4.695 1 93 129 GLN A C 1
ATOM 1090 O O . GLN A 1 129 ? 29.781 -54.406 5.887 1 93 129 GLN A O 1
ATOM 1095 N N . LEU A 1 130 ? 28.5 -53.719 4.262 1 93.44 130 LEU A N 1
ATOM 1096 C CA . LEU A 1 130 ? 27.625 -53.031 5.199 1 93.44 130 LEU A CA 1
ATOM 1097 C C . LEU A 1 130 ? 26.906 -54.031 6.102 1 93.44 130 LEU A C 1
ATOM 1099 O O . LEU A 1 130 ? 26.75 -53.781 7.301 1 93.44 130 LEU A O 1
ATOM 1103 N N . TYR A 1 131 ? 26.516 -55.156 5.555 1 91.44 131 TYR A N 1
ATOM 1104 C CA . TYR A 1 131 ? 25.844 -56.156 6.359 1 91.44 131 TYR A CA 1
ATOM 1105 C C . TYR A 1 131 ? 26.812 -56.844 7.32 1 91.44 131 TYR A C 1
ATOM 1107 O O . TYR A 1 131 ? 26.453 -57.156 8.453 1 91.44 131 TYR A O 1
ATOM 1115 N N . ILE A 1 132 ? 28.047 -56.969 6.875 1 92.88 132 ILE A N 1
ATOM 1116 C CA . ILE A 1 132 ? 29.062 -57.5 7.762 1 92.88 132 ILE A CA 1
ATOM 1117 C C . ILE A 1 132 ? 29.312 -56.531 8.914 1 92.88 132 ILE A C 1
ATOM 1119 O O . ILE A 1 132 ? 29.406 -56.938 10.07 1 92.88 132 ILE A O 1
ATOM 1123 N N . ASN A 1 133 ? 29.359 -55.312 8.594 1 93.5 133 ASN A N 1
ATOM 1124 C CA . ASN A 1 133 ? 29.562 -54.281 9.617 1 93.5 133 ASN A CA 1
ATOM 1125 C C . ASN A 1 133 ? 28.375 -54.219 10.586 1 93.5 133 ASN A C 1
ATOM 1127 O O . ASN A 1 133 ? 28.562 -54.031 11.789 1 93.5 133 ASN A O 1
ATOM 1131 N N . LEU A 1 134 ? 27.25 -54.375 10.031 1 93.62 134 LEU A N 1
ATOM 1132 C CA . LEU A 1 134 ? 26.047 -54.344 10.852 1 93.62 134 LEU A CA 1
ATOM 1133 C C . LEU A 1 134 ? 26.047 -55.531 11.836 1 93.62 134 LEU A C 1
ATOM 1135 O O . LEU A 1 134 ? 25.734 -55.344 13.016 1 93.62 134 LEU A O 1
ATOM 1139 N N . GLU A 1 135 ? 26.438 -56.688 11.32 1 92.69 135 GLU A N 1
ATOM 1140 C CA . GLU A 1 135 ? 26.484 -57.875 12.164 1 92.69 135 GLU A CA 1
ATOM 1141 C C . GLU A 1 135 ? 27.547 -57.75 13.25 1 92.69 135 GLU A C 1
ATOM 1143 O O . GLU A 1 135 ? 27.312 -58.125 14.398 1 92.69 135 GLU A O 1
ATOM 1148 N N . ASN A 1 136 ? 28.641 -57.156 12.891 1 93.88 136 ASN A N 1
ATOM 1149 C CA . ASN A 1 136 ? 29.703 -56.938 13.859 1 93.88 136 ASN A CA 1
ATOM 1150 C C . ASN A 1 136 ? 29.281 -55.969 14.961 1 93.88 136 ASN A C 1
ATOM 1152 O O . ASN A 1 136 ? 29.562 -56.188 16.141 1 93.88 136 ASN A O 1
ATOM 1156 N N . ARG A 1 137 ? 28.594 -54.906 14.586 1 93.88 137 ARG A N 1
ATOM 1157 C CA . ARG A 1 137 ? 28.172 -53.906 15.562 1 93.88 137 ARG A CA 1
ATOM 1158 C C . ARG A 1 137 ? 27.047 -54.469 16.453 1 93.88 137 ARG A C 1
ATOM 1160 O O . ARG A 1 137 ? 26.969 -54.156 17.641 1 93.88 137 ARG A O 1
ATOM 1167 N N . GLN A 1 138 ? 26.234 -55.281 15.852 1 93.25 138 GLN A N 1
ATOM 1168 C CA . GLN A 1 138 ? 25.172 -55.906 16.625 1 93.25 138 GLN A CA 1
ATOM 1169 C C . GLN A 1 138 ? 25.719 -56.906 17.641 1 93.25 138 GLN A C 1
ATOM 1171 O O . GLN A 1 138 ? 25.234 -56.969 18.766 1 93.25 138 GLN A O 1
ATOM 1176 N N . LYS A 1 139 ? 26.781 -57.531 17.312 1 93.06 139 LYS A N 1
ATOM 1177 C CA . LYS A 1 139 ? 27.438 -58.438 18.234 1 93.06 139 LYS A CA 1
ATOM 1178 C C . LYS A 1 139 ? 28.125 -57.688 19.359 1 93.06 139 LYS A C 1
ATOM 1180 O O . LYS A 1 139 ? 28.062 -58.125 20.531 1 93.06 139 LYS A O 1
ATOM 1185 N N . ARG A 1 140 ? 28.609 -56.562 19.078 1 92.25 140 ARG A N 1
ATOM 1186 C CA . ARG A 1 140 ? 29.266 -55.75 20.094 1 92.25 140 ARG A CA 1
ATOM 1187 C C . ARG A 1 140 ? 28.25 -55.156 21.062 1 92.25 140 ARG A C 1
ATOM 1189 O O . ARG A 1 140 ? 28.516 -55.031 22.266 1 92.25 140 ARG A O 1
ATOM 1196 N N . LEU A 1 141 ? 27.156 -54.812 20.453 1 92.25 141 LEU A N 1
ATOM 1197 C CA . LEU A 1 141 ? 26.094 -54.25 21.281 1 92.25 141 LEU A CA 1
ATOM 1198 C C . LEU A 1 141 ? 25.562 -55.281 22.266 1 92.25 141 LEU A C 1
ATOM 1200 O O . LEU A 1 141 ? 25.281 -54.938 23.422 1 92.25 141 LEU A O 1
ATOM 1204 N N . SER A 1 142 ? 25.547 -56.531 21.797 1 90.25 142 SER A N 1
ATOM 1205 C CA . SER A 1 142 ? 25.047 -57.594 22.656 1 90.25 142 SER A CA 1
ATOM 1206 C C . SER A 1 142 ? 26.062 -57.938 23.766 1 90.25 142 SER A C 1
ATOM 1208 O O . SER A 1 142 ? 25.672 -58.438 24.812 1 90.25 142 SER A O 1
ATOM 1210 N N . ASN A 1 143 ? 27.281 -57.5 23.656 1 90.69 143 ASN A N 1
ATOM 1211 C CA . ASN A 1 143 ? 28.328 -57.812 24.625 1 90.69 143 ASN A CA 1
ATOM 1212 C C . ASN A 1 143 ? 28.516 -56.719 25.641 1 90.69 143 ASN A C 1
ATOM 1214 O O . ASN A 1 143 ? 29.344 -56.844 26.547 1 90.69 143 ASN A O 1
ATOM 1218 N N . VAL A 1 144 ? 27.781 -55.594 25.422 1 88.94 144 VAL A N 1
ATOM 1219 C CA . VAL A 1 144 ? 27.922 -54.5 26.359 1 88.94 144 VAL A CA 1
ATOM 1220 C C . VAL A 1 144 ? 27.203 -54.844 27.672 1 88.94 144 VAL A C 1
ATOM 1222 O O . VAL A 1 144 ? 26.047 -55.25 27.672 1 88.94 144 VAL A O 1
ATOM 1225 N N . THR A 1 145 ? 27.891 -54.719 28.859 1 88.69 145 THR A N 1
ATOM 1226 C CA . THR A 1 145 ? 27.359 -55.094 30.172 1 88.69 145 THR A CA 1
ATOM 1227 C C . THR A 1 145 ? 26.797 -53.875 30.891 1 88.69 145 THR A C 1
ATOM 1229 O O . THR A 1 145 ? 27.172 -52.75 30.609 1 88.69 145 THR A O 1
ATOM 1232 N N . GLU A 1 146 ? 25.828 -54.031 31.672 1 87.25 146 GLU A N 1
ATOM 1233 C CA . GLU A 1 146 ? 25.203 -52.969 32.469 1 87.25 146 GLU A CA 1
ATOM 1234 C C . GLU A 1 146 ? 26.219 -52.25 33.344 1 87.25 146 GLU A C 1
ATOM 1236 O O . GLU A 1 146 ? 26.109 -51.062 33.594 1 87.25 146 GLU A O 1
ATOM 1241 N N . ALA A 1 147 ? 27.188 -53 33.781 1 87.69 147 ALA A N 1
ATOM 1242 C CA . ALA A 1 147 ? 28.219 -52.406 34.625 1 87.69 147 ALA A CA 1
ATOM 1243 C C . ALA A 1 147 ? 29.031 -51.344 33.875 1 87.69 147 ALA A C 1
ATOM 1245 O O . ALA A 1 147 ? 29.328 -50.281 34.406 1 87.69 147 ALA A O 1
ATOM 1246 N N . ASP A 1 148 ? 29.266 -51.562 32.625 1 87.06 148 ASP A N 1
ATOM 1247 C CA . ASP A 1 148 ? 30 -50.656 31.781 1 87.06 148 ASP A CA 1
ATOM 1248 C C . ASP A 1 148 ? 29.188 -49.375 31.5 1 87.06 148 ASP A C 1
ATOM 1250 O O . ASP A 1 148 ? 29.719 -48.281 31.516 1 87.06 148 ASP A O 1
ATOM 1254 N N . ILE A 1 149 ? 27.953 -49.5 31.328 1 89.44 149 ILE A N 1
ATOM 1255 C CA . ILE A 1 149 ? 27.047 -48.406 31.062 1 89.44 149 ILE A CA 1
ATOM 1256 C C . ILE A 1 149 ? 26.984 -47.469 32.25 1 89.44 149 ILE A C 1
ATOM 1258 O O . ILE A 1 149 ? 27.016 -46.25 32.125 1 89.44 149 ILE A O 1
ATOM 1262 N N . GLU A 1 150 ? 26.922 -48.062 33.438 1 89.56 150 GLU A N 1
ATOM 1263 C CA . GLU A 1 150 ? 26.844 -47.25 34.656 1 89.56 150 GLU A CA 1
ATOM 1264 C C . GLU A 1 150 ? 28.125 -46.469 34.875 1 89.56 150 GLU A C 1
ATOM 1266 O O . GLU A 1 150 ? 28.094 -45.312 35.281 1 89.56 150 GLU A O 1
ATOM 1271 N N . ALA A 1 151 ? 29.203 -47.188 34.625 1 90.19 151 ALA A N 1
ATOM 1272 C CA . ALA A 1 151 ? 30.484 -46.5 34.781 1 90.19 151 ALA A CA 1
ATOM 1273 C C . ALA A 1 151 ? 30.641 -45.344 33.812 1 90.19 151 ALA A C 1
ATOM 1275 O O . ALA A 1 151 ? 31.125 -44.281 34.156 1 90.19 151 ALA A O 1
ATOM 1276 N N . GLN A 1 152 ? 30.141 -45.5 32.656 1 91.62 152 GLN A N 1
ATOM 1277 C CA . GLN A 1 152 ? 30.25 -44.5 31.594 1 91.62 152 GLN A CA 1
ATOM 1278 C C . GLN A 1 152 ? 29.297 -43.344 31.859 1 91.62 152 GLN A C 1
ATOM 1280 O O . GLN A 1 152 ? 29.625 -42.188 31.594 1 91.62 152 GLN A O 1
ATOM 1285 N N . ASN A 1 153 ? 28.188 -43.625 32.375 1 90.44 153 ASN A N 1
ATOM 1286 C CA . ASN A 1 153 ? 27.234 -42.562 32.719 1 90.44 153 ASN A CA 1
ATOM 1287 C C . ASN A 1 153 ? 27.781 -41.656 33.812 1 90.44 153 ASN A C 1
ATOM 1289 O O . ASN A 1 153 ? 27.562 -40.438 33.781 1 90.44 153 ASN A O 1
ATOM 1293 N N . LYS A 1 154 ? 28.453 -42.281 34.781 1 87.69 154 LYS A N 1
ATOM 1294 C CA . LYS A 1 154 ? 29.078 -41.5 35.844 1 87.69 154 LYS A CA 1
ATOM 1295 C C . LYS A 1 154 ? 30.172 -40.594 35.281 1 87.69 154 LYS A C 1
ATOM 1297 O O . LYS A 1 154 ? 30.297 -39.438 35.688 1 87.69 154 LYS A O 1
ATOM 1302 N N . GLU A 1 155 ? 30.828 -41.094 34.312 1 91.25 155 GLU A N 1
ATOM 1303 C CA . GLU A 1 155 ? 31.875 -40.312 33.656 1 91.25 155 GLU A CA 1
ATOM 1304 C C . GLU A 1 155 ? 31.266 -39.156 32.844 1 91.25 155 GLU A C 1
ATOM 1306 O O . GLU A 1 155 ? 31.781 -38.031 32.875 1 91.25 155 GLU A O 1
ATOM 1311 N N . ILE A 1 156 ? 30.172 -39.375 32.188 1 92.75 156 ILE A N 1
ATOM 1312 C CA . ILE A 1 156 ? 29.484 -38.344 31.406 1 92.75 156 ILE A CA 1
ATOM 1313 C C . ILE A 1 156 ? 28.969 -37.25 32.312 1 92.75 156 ILE A C 1
ATOM 1315 O O . ILE A 1 156 ? 29.094 -36.062 32 1 92.75 156 ILE A O 1
ATOM 1319 N N . GLU A 1 157 ? 28.484 -37.625 33.438 1 91.31 157 GLU A N 1
ATOM 1320 C CA . GLU A 1 157 ? 27.984 -36.625 34.406 1 91.31 157 GLU A CA 1
ATOM 1321 C C . GLU A 1 157 ? 29.109 -35.75 34.938 1 91.31 157 GLU A C 1
ATOM 1323 O O . GLU A 1 157 ? 28.953 -34.531 35.062 1 91.31 157 GLU A O 1
ATOM 1328 N N . SER A 1 158 ? 30.203 -36.406 35.219 1 91.38 158 SER A N 1
ATOM 1329 C CA . SER A 1 158 ? 31.359 -35.688 35.75 1 91.38 158 SER A CA 1
ATOM 1330 C C . SER A 1 158 ? 31.906 -34.719 34.688 1 91.38 158 SER A C 1
ATOM 1332 O O . SER A 1 158 ? 32.188 -33.562 35 1 91.38 158 SER A O 1
ATOM 1334 N N . LYS A 1 159 ? 31.938 -35.094 33.469 1 92.62 159 LYS A N 1
ATOM 1335 C CA . LYS A 1 159 ? 32.469 -34.281 32.375 1 92.62 159 LYS A CA 1
ATOM 1336 C C . LYS A 1 159 ? 31.516 -33.156 31.984 1 92.62 159 LYS A C 1
ATOM 1338 O O . LYS A 1 159 ? 31.938 -32.062 31.625 1 92.62 159 LYS A O 1
ATOM 1343 N N . THR A 1 160 ? 30.266 -33.469 32.062 1 92.19 160 THR A N 1
ATOM 1344 C CA . THR A 1 160 ? 29.25 -32.438 31.797 1 92.19 160 THR A CA 1
ATOM 1345 C C . THR A 1 160 ? 29.328 -31.328 32.812 1 92.19 160 THR A C 1
ATOM 1347 O O . THR A 1 160 ? 29.266 -30.141 32.469 1 92.19 160 THR A O 1
ATOM 1350 N N . LYS A 1 161 ? 29.531 -31.656 34.094 1 91.25 161 LYS A N 1
ATOM 1351 C CA . LYS A 1 161 ? 29.672 -30.672 35.156 1 91.25 161 LYS A CA 1
ATOM 1352 C C . LYS A 1 161 ? 30.938 -29.828 34.938 1 91.25 161 LYS A C 1
ATOM 1354 O O . LYS A 1 161 ? 30.922 -28.609 35.125 1 91.25 161 LYS A O 1
ATOM 1359 N N . GLN A 1 162 ? 31.875 -30.5 34.469 1 91.94 162 GLN A N 1
ATOM 1360 C CA . GLN A 1 162 ? 33.125 -29.812 34.188 1 91.94 162 GLN A CA 1
ATOM 1361 C C . GLN A 1 162 ? 32.969 -28.828 33.031 1 91.94 162 GLN A C 1
ATOM 1363 O O . GLN A 1 162 ? 33.5 -27.703 33.094 1 91.94 162 GLN A O 1
ATOM 1368 N N . ARG A 1 163 ? 32.25 -29.188 32.031 1 93.25 163 ARG A N 1
ATOM 1369 C CA . ARG A 1 163 ? 32.094 -28.344 30.844 1 93.25 163 ARG A CA 1
ATOM 1370 C C . ARG A 1 163 ? 31.188 -27.156 31.172 1 93.25 163 ARG A C 1
ATOM 1372 O O . ARG A 1 163 ? 31.391 -26.047 30.656 1 93.25 163 ARG A O 1
ATOM 1379 N N . GLN A 1 164 ? 30.281 -27.406 31.984 1 92.06 164 GLN A N 1
ATOM 1380 C CA . GLN A 1 164 ? 29.406 -26.328 32.406 1 92.06 164 GLN A CA 1
ATOM 1381 C C . GLN A 1 164 ? 30.172 -25.297 33.25 1 92.06 164 GLN A C 1
ATOM 1383 O O . GLN A 1 164 ? 29.953 -24.094 33.094 1 92.06 164 GLN A O 1
ATOM 1388 N N . GLN A 1 165 ? 31.078 -25.75 34.031 1 91.25 165 GLN A N 1
ATOM 1389 C CA . GLN A 1 165 ? 31.922 -24.844 34.812 1 91.25 165 GLN A CA 1
ATOM 1390 C C . GLN A 1 165 ? 32.844 -24.047 33.906 1 91.25 165 GLN A C 1
ATOM 1392 O O . GLN A 1 165 ? 33.062 -22.844 34.125 1 91.25 165 GLN A O 1
ATOM 1397 N N . GLN A 1 166 ? 33.219 -24.688 32.906 1 92.81 166 GLN A N 1
ATOM 1398 C CA . GLN A 1 166 ? 34.062 -24 31.922 1 92.81 166 GLN A CA 1
ATOM 1399 C C . GLN A 1 166 ? 33.281 -22.922 31.172 1 92.81 166 GLN A C 1
ATOM 1401 O O . GLN A 1 166 ? 33.812 -21.844 30.891 1 92.81 166 GLN A O 1
ATOM 1406 N N . LEU A 1 167 ? 32.094 -23.266 30.812 1 93.69 167 LEU A N 1
ATOM 1407 C CA . LEU A 1 167 ? 31.219 -22.297 30.141 1 93.69 167 LEU A CA 1
ATOM 1408 C C . LEU A 1 167 ? 31 -21.062 31.016 1 93.69 167 LEU A C 1
ATOM 1410 O O . LEU A 1 167 ? 31.062 -19.938 30.531 1 93.69 167 LEU A O 1
ATOM 1414 N N . ASP A 1 168 ? 30.766 -21.234 32.281 1 91.62 168 ASP A N 1
ATOM 1415 C CA . ASP A 1 168 ? 30.562 -20.125 33.188 1 91.62 168 ASP A CA 1
ATOM 1416 C C . ASP A 1 168 ? 31.797 -19.234 33.281 1 91.62 168 ASP A C 1
ATOM 1418 O O . ASP A 1 168 ? 31.672 -18.016 33.312 1 91.62 168 ASP A O 1
ATOM 1422 N N . LEU A 1 169 ? 32.844 -19.891 33.219 1 91.5 169 LEU A N 1
ATOM 1423 C CA . LEU A 1 169 ? 34.094 -19.141 33.25 1 91.5 169 LEU A CA 1
ATOM 1424 C C . LEU A 1 169 ? 34.281 -18.344 31.969 1 91.5 169 LEU A C 1
ATOM 1426 O O . LEU A 1 169 ? 34.719 -17.203 32 1 91.5 169 LEU A O 1
ATOM 1430 N N . GLU A 1 170 ? 33.906 -18.922 30.906 1 93.25 170 GLU A N 1
ATOM 1431 C CA . GLU A 1 170 ? 34.031 -18.25 29.625 1 93.25 170 GLU A CA 1
ATOM 1432 C C . GLU A 1 170 ? 33.094 -17.047 29.547 1 93.25 170 GLU A C 1
ATOM 1434 O O . GLU A 1 170 ? 33.438 -16 29.016 1 93.25 170 GLU A O 1
ATOM 1439 N N . LEU A 1 171 ? 31.891 -17.25 30.016 1 92.75 171 LEU A N 1
ATOM 1440 C CA . LEU A 1 171 ? 30.891 -16.172 30 1 92.75 171 LEU A CA 1
ATOM 1441 C C . LEU A 1 171 ? 31.328 -15.016 30.906 1 92.75 171 LEU A C 1
ATOM 1443 O O . LEU A 1 171 ? 31.125 -13.852 30.562 1 92.75 171 LEU A O 1
ATOM 1447 N N . LYS A 1 172 ? 32 -15.305 32.031 1 90 172 LYS A N 1
ATOM 1448 C CA . LYS A 1 172 ? 32.531 -14.289 32.938 1 90 172 LYS A CA 1
ATOM 1449 C C . LYS A 1 172 ? 33.688 -13.508 32.281 1 90 172 LYS A C 1
ATOM 1451 O O . LYS A 1 172 ? 33.781 -12.289 32.438 1 90 172 LYS A O 1
ATOM 1456 N N . GLU A 1 173 ? 34.344 -14.195 31.594 1 90.62 173 GLU A N 1
ATOM 1457 C CA . GLU A 1 173 ? 35.438 -13.555 30.875 1 90.62 173 GLU A CA 1
ATOM 1458 C C . GLU A 1 173 ? 34.906 -12.602 29.797 1 90.62 173 GLU A C 1
ATOM 1460 O O . GLU A 1 173 ? 35.438 -11.508 29.609 1 90.62 173 GLU A O 1
ATOM 1465 N N . LEU A 1 174 ? 33.906 -13.094 29.094 1 91 174 LEU A N 1
ATOM 1466 C CA . LEU A 1 174 ? 33.312 -12.266 28.047 1 91 174 LEU A CA 1
ATOM 1467 C C . LEU A 1 174 ? 32.688 -11.008 28.641 1 91 174 LEU A C 1
ATOM 1469 O O . LEU A 1 174 ? 32.812 -9.922 28.078 1 91 174 LEU A O 1
ATOM 1473 N N . GLN A 1 175 ? 32.031 -11.125 29.75 1 89.94 175 GLN A N 1
ATOM 1474 C CA . GLN A 1 175 ? 31.422 -9.992 30.438 1 89.94 175 GLN A CA 1
ATOM 1475 C C . GLN A 1 175 ? 32.5 -9 30.906 1 89.94 175 GLN A C 1
ATOM 1477 O O . GLN A 1 175 ? 32.281 -7.785 30.828 1 89.94 175 GLN A O 1
ATOM 1482 N N . ASN A 1 176 ? 33.625 -9.531 31.312 1 87.69 176 ASN A N 1
ATOM 1483 C CA . ASN A 1 176 ? 34.75 -8.68 31.734 1 87.69 176 ASN A CA 1
ATOM 1484 C C . ASN A 1 176 ? 35.344 -7.906 30.547 1 87.69 176 ASN A C 1
ATOM 1486 O O . ASN A 1 176 ? 35.656 -6.727 30.688 1 87.69 176 ASN A O 1
ATOM 1490 N N . LYS A 1 177 ? 35.312 -8.523 29.547 1 89.56 177 LYS A N 1
ATOM 1491 C CA . LYS A 1 177 ? 35.812 -7.867 28.344 1 89.56 177 LYS A CA 1
ATOM 1492 C C . LYS A 1 177 ? 34.906 -6.734 27.906 1 89.56 177 LYS A C 1
ATOM 1494 O O . LYS A 1 177 ? 35.344 -5.695 27.438 1 89.56 177 LYS A O 1
ATOM 1499 N N . PHE A 1 178 ? 33.625 -6.992 27.984 1 90.06 178 PHE A N 1
ATOM 1500 C CA . PHE A 1 178 ? 32.625 -5.965 27.672 1 90.06 178 PHE A CA 1
ATOM 1501 C C . PHE A 1 178 ? 32.75 -4.785 28.641 1 90.06 178 PHE A C 1
ATOM 1503 O O . PHE A 1 178 ? 32.75 -3.629 28.219 1 90.06 178 PHE A O 1
ATOM 1510 N N . ASN A 1 179 ? 32.906 -5.098 29.891 1 85.69 179 ASN A N 1
ATOM 1511 C CA . ASN A 1 179 ? 33.031 -4.066 30.906 1 85.69 179 ASN A CA 1
ATOM 1512 C C . ASN A 1 179 ? 34.312 -3.225 30.688 1 85.69 179 ASN A C 1
ATOM 1514 O O . ASN A 1 179 ? 34.312 -2.029 30.984 1 85.69 179 ASN A O 1
ATOM 1518 N N . ASP A 1 180 ? 35.219 -3.846 30.031 1 85.31 180 ASP A N 1
ATOM 1519 C CA . ASP A 1 180 ? 36.5 -3.174 29.766 1 85.31 180 ASP A CA 1
ATOM 1520 C C . ASP A 1 180 ? 36.438 -2.395 28.453 1 85.31 180 ASP A C 1
ATOM 1522 O O . ASP A 1 180 ? 37.406 -1.749 28.078 1 85.31 180 ASP A O 1
ATOM 1526 N N . GLY A 1 181 ? 35.312 -2.494 27.703 1 82.31 181 GLY A N 1
ATOM 1527 C CA . GLY A 1 181 ? 35.062 -1.728 26.5 1 82.31 181 GLY A CA 1
ATOM 1528 C C . GLY A 1 181 ? 35.719 -2.35 25.266 1 82.31 181 GLY A C 1
ATOM 1529 O O . GLY A 1 181 ? 35.906 -1.673 24.25 1 82.31 181 GLY A O 1
ATOM 1530 N N . LEU A 1 182 ? 36.031 -3.531 25.344 1 84.75 182 LEU A N 1
ATOM 1531 C CA . LEU A 1 182 ? 36.75 -4.172 24.266 1 84.75 182 LEU A CA 1
ATOM 1532 C C . LEU A 1 182 ? 35.812 -4.719 23.219 1 84.75 182 LEU A C 1
ATOM 1534 O O . LEU A 1 182 ? 36.188 -4.945 22.062 1 84.75 182 LEU A O 1
ATOM 1538 N N . ILE A 1 183 ? 34.562 -5.066 23.594 1 83.19 183 ILE A N 1
ATOM 1539 C CA . ILE A 1 183 ? 33.625 -5.602 22.625 1 83.19 183 ILE A CA 1
ATOM 1540 C C . ILE A 1 183 ? 32.312 -4.801 22.688 1 83.19 183 ILE A C 1
ATOM 1542 O O . ILE A 1 183 ? 31.953 -4.258 23.734 1 83.19 183 ILE A O 1
ATOM 1546 N N . SER A 1 184 ? 31.781 -4.641 21.562 1 80.31 184 SER A N 1
ATOM 1547 C CA . SER A 1 184 ? 30.516 -3.93 21.453 1 80.31 184 SER A CA 1
ATOM 1548 C C . SER A 1 184 ? 29.375 -4.742 22.047 1 80.31 184 SER A C 1
ATOM 1550 O O . SER A 1 184 ? 29.516 -5.941 22.297 1 80.31 184 SER A O 1
ATOM 1552 N N . LYS A 1 185 ? 28.25 -4.168 22.281 1 81.88 185 LYS A N 1
ATOM 1553 C CA . LYS A 1 185 ? 27.078 -4.836 22.859 1 81.88 185 LYS A CA 1
ATOM 1554 C C . LYS A 1 185 ? 26.547 -5.914 21.906 1 81.88 185 LYS A C 1
ATOM 1556 O O . LYS A 1 185 ? 26.172 -7 22.359 1 81.88 185 LYS A O 1
ATOM 1561 N N . SER A 1 186 ? 26.531 -5.633 20.656 1 75.12 186 SER A N 1
ATOM 1562 C CA . SER A 1 186 ? 26.078 -6.605 19.672 1 75.12 186 SER A CA 1
ATOM 1563 C C . SER A 1 186 ? 27 -7.809 19.594 1 75.12 186 SER A C 1
ATOM 1565 O O . SER A 1 186 ? 26.547 -8.945 19.5 1 75.12 186 SER A O 1
ATOM 1567 N N . ALA A 1 187 ? 28.172 -7.516 19.781 1 77.88 187 ALA A N 1
ATOM 1568 C CA . ALA A 1 187 ? 29.156 -8.586 19.75 1 77.88 187 ALA A CA 1
ATOM 1569 C C . ALA A 1 187 ? 29.062 -9.477 20.984 1 77.88 187 ALA A C 1
ATOM 1571 O O . ALA A 1 187 ? 29.203 -10.695 20.891 1 77.88 187 ALA A O 1
ATOM 1572 N N . LEU A 1 188 ? 28.797 -8.797 22.031 1 86.5 188 LEU A N 1
ATOM 1573 C CA . LEU A 1 188 ? 28.625 -9.555 23.266 1 86.5 188 LEU A CA 1
ATOM 1574 C C . LEU A 1 188 ? 27.469 -10.539 23.156 1 86.5 188 LEU A C 1
ATOM 1576 O O . LEU A 1 188 ? 27.625 -11.719 23.484 1 86.5 188 LEU A O 1
ATOM 1580 N N . ARG A 1 189 ? 26.453 -10.094 22.625 1 82.62 189 ARG A N 1
ATOM 1581 C CA . ARG A 1 189 ? 25.266 -10.945 22.484 1 82.62 189 ARG A CA 1
ATOM 1582 C C . ARG A 1 189 ? 25.547 -12.125 21.547 1 82.62 189 ARG A C 1
ATOM 1584 O O . ARG A 1 189 ? 25.172 -13.258 21.844 1 82.62 189 ARG A O 1
ATOM 1591 N N . ASN A 1 190 ? 26.219 -11.859 20.531 1 81.94 190 ASN A N 1
ATOM 1592 C CA . ASN A 1 190 ? 26.531 -12.906 19.547 1 81.94 190 ASN A CA 1
ATOM 1593 C C . ASN A 1 190 ? 27.516 -13.922 20.109 1 81.94 190 ASN A C 1
ATOM 1595 O O . ASN A 1 190 ? 27.359 -15.125 19.891 1 81.94 190 ASN A O 1
ATOM 1599 N N . GLU A 1 191 ? 28.359 -13.445 20.797 1 85.19 191 GLU A N 1
ATOM 1600 C CA . GLU A 1 191 ? 29.375 -14.344 21.344 1 85.19 191 GLU A CA 1
ATOM 1601 C C . GLU A 1 191 ? 28.797 -15.227 22.438 1 85.19 191 GLU A C 1
ATOM 1603 O O . GLU A 1 191 ? 29.172 -16.391 22.562 1 85.19 191 GLU A O 1
ATOM 1608 N N . ILE A 1 192 ? 28 -14.656 23.094 1 88.31 192 ILE A N 1
ATOM 1609 C CA . ILE A 1 192 ? 27.344 -15.438 24.141 1 88.31 192 ILE A CA 1
ATOM 1610 C C . ILE A 1 192 ? 26.531 -16.562 23.5 1 88.31 192 ILE A C 1
ATOM 1612 O O . ILE A 1 192 ? 26.594 -17.719 23.938 1 88.31 192 ILE A O 1
ATOM 1616 N N . LYS A 1 193 ? 25.906 -16.266 22.422 1 85.38 193 LYS A N 1
ATOM 1617 C CA . LYS A 1 193 ? 25.125 -17.266 21.719 1 85.38 193 LYS A CA 1
ATOM 1618 C C . LYS A 1 193 ? 26.031 -18.375 21.156 1 85.38 193 LYS A C 1
ATOM 1620 O O . LYS A 1 193 ? 25.688 -19.547 21.219 1 85.38 193 LYS A O 1
ATOM 1625 N N . MET A 1 194 ? 27.094 -17.953 20.766 1 86.56 194 MET A N 1
ATOM 1626 C CA . MET A 1 194 ? 28.031 -18.906 20.172 1 86.56 194 MET A CA 1
ATOM 1627 C C . MET A 1 194 ? 28.625 -19.828 21.234 1 86.56 194 MET A C 1
ATOM 1629 O O . MET A 1 194 ? 28.734 -21.047 21.016 1 86.56 194 MET A O 1
ATOM 1633 N N . LYS A 1 195 ? 28.953 -19.297 22.328 1 89.5 195 LYS A N 1
ATOM 1634 C CA . LYS A 1 195 ? 29.547 -20.094 23.391 1 89.5 195 LYS A CA 1
ATOM 1635 C C . LYS A 1 195 ? 28.531 -21.062 23.969 1 89.5 195 LYS A C 1
ATOM 1637 O O . LYS A 1 195 ? 28.859 -22.219 24.281 1 89.5 195 LYS A O 1
ATOM 1642 N N . LYS A 1 196 ? 27.406 -20.594 24 1 88.81 196 LYS A N 1
ATOM 1643 C CA . LYS A 1 196 ? 26.359 -21.469 24.516 1 88.81 196 LYS A CA 1
ATOM 1644 C C . LYS A 1 196 ? 26.062 -22.609 23.531 1 88.81 196 LYS A C 1
ATOM 1646 O O . LYS A 1 196 ? 25.859 -23.75 23.953 1 88.81 196 LYS A O 1
ATOM 1651 N N . ARG A 1 197 ? 26.109 -22.297 22.312 1 86.88 197 ARG A N 1
ATOM 1652 C CA . ARG A 1 197 ? 25.891 -23.328 21.297 1 86.88 197 ARG A CA 1
ATOM 1653 C C . ARG A 1 197 ? 27.031 -24.344 21.297 1 86.88 197 ARG A C 1
ATOM 1655 O O . ARG A 1 197 ? 26.812 -25.547 21.188 1 86.88 197 ARG A O 1
ATOM 1662 N N . SER A 1 198 ? 28.141 -23.797 21.406 1 87.81 198 SER A N 1
ATOM 1663 C CA . SER A 1 198 ? 29.297 -24.688 21.422 1 87.81 198 SER A CA 1
ATOM 1664 C C . SER A 1 198 ? 29.266 -25.625 22.625 1 87.81 198 SER A C 1
ATOM 1666 O O . SER A 1 198 ? 29.562 -26.812 22.516 1 87.81 198 SER A O 1
ATOM 1668 N N . ALA A 1 199 ? 28.922 -25.062 23.75 1 89.06 199 ALA A N 1
ATOM 1669 C CA . ALA A 1 199 ? 28.797 -25.891 24.953 1 89.06 199 ALA A CA 1
ATOM 1670 C C . ALA A 1 199 ? 27.719 -26.938 24.797 1 89.06 199 ALA A C 1
ATOM 1672 O O . ALA A 1 199 ? 27.891 -28.094 25.234 1 89.06 199 ALA A O 1
ATOM 1673 N N . LYS A 1 200 ? 26.766 -26.547 24.125 1 87.88 200 LYS A N 1
ATOM 1674 C CA . LYS A 1 200 ? 25.672 -27.5 23.875 1 87.88 200 LYS A CA 1
ATOM 1675 C C . LYS A 1 200 ? 26.141 -28.625 22.969 1 87.88 200 LYS A C 1
ATOM 1677 O O . LYS A 1 200 ? 25.797 -29.797 23.203 1 87.88 200 LYS A O 1
ATOM 1682 N N . ASP A 1 201 ? 26.891 -28.297 22.016 1 87.5 201 ASP A N 1
ATOM 1683 C CA . ASP A 1 201 ? 27.422 -29.297 21.094 1 87.5 201 ASP A CA 1
ATOM 1684 C C . ASP A 1 201 ? 28.391 -30.234 21.812 1 87.5 201 ASP A C 1
ATOM 1686 O O . ASP A 1 201 ? 28.359 -31.453 21.578 1 87.5 201 ASP A O 1
ATOM 1690 N N . ASP A 1 202 ? 29.125 -29.688 22.656 1 87.5 202 ASP A N 1
ATOM 1691 C CA . ASP A 1 202 ? 30.094 -30.5 23.406 1 87.5 202 ASP A CA 1
ATOM 1692 C C . ASP A 1 202 ? 29.391 -31.469 24.344 1 87.5 202 ASP A C 1
ATOM 1694 O O . ASP A 1 202 ? 29.766 -32.656 24.438 1 87.5 202 ASP A O 1
ATOM 1698 N N . ILE A 1 203 ? 28.484 -30.922 24.906 1 88.75 203 ILE A N 1
ATOM 1699 C CA . ILE A 1 203 ? 27.75 -31.734 25.859 1 88.75 203 ILE A CA 1
ATOM 1700 C C . ILE A 1 203 ? 26.984 -32.844 25.109 1 88.75 203 ILE A C 1
ATOM 1702 O O . ILE A 1 203 ? 26.922 -33.969 25.578 1 88.75 203 ILE A O 1
ATOM 1706 N N . ALA A 1 204 ? 26.594 -32.531 23.922 1 87.5 204 ALA A N 1
ATOM 1707 C CA . ALA A 1 204 ? 25.906 -33.531 23.109 1 87.5 204 ALA A CA 1
ATOM 1708 C C . ALA A 1 204 ? 26.875 -34.625 22.656 1 87.5 204 ALA A C 1
ATOM 1710 O O . ALA A 1 204 ? 26.516 -35.812 22.594 1 87.5 204 ALA A O 1
ATOM 1711 N N . ALA A 1 205 ? 28.062 -34.25 22.516 1 88.12 205 ALA A N 1
ATOM 1712 C CA . ALA A 1 205 ? 29.078 -35.219 22.094 1 88.12 205 ALA A CA 1
ATOM 1713 C C . ALA A 1 205 ? 29.469 -36.156 23.234 1 88.12 205 ALA A C 1
ATOM 1715 O O . ALA A 1 205 ? 29.844 -37.281 23 1 88.12 205 ALA A O 1
ATOM 1716 N N . LEU A 1 206 ? 29.375 -35.688 24.516 1 87.62 206 LEU A N 1
ATOM 1717 C CA . LEU A 1 206 ? 29.734 -36.5 25.672 1 87.62 206 LEU A CA 1
ATOM 1718 C C . LEU A 1 206 ? 28.766 -37.688 25.844 1 87.62 206 LEU A C 1
ATOM 1720 O O . LEU A 1 206 ? 29.141 -38.719 26.391 1 87.62 206 LEU A O 1
ATOM 1724 N N . LYS A 1 207 ? 27.672 -37.5 25.25 1 86.12 207 LYS A N 1
ATOM 1725 C CA . LYS A 1 207 ? 26.672 -38.562 25.359 1 86.12 207 LYS A CA 1
ATOM 1726 C C . LYS A 1 207 ? 27.141 -39.812 24.641 1 86.12 207 LYS A C 1
ATOM 1728 O O . LYS A 1 207 ? 26.703 -40.906 24.969 1 86.12 207 LYS A O 1
ATOM 1733 N N . TYR A 1 208 ? 28.125 -39.656 23.781 1 86.62 208 TYR A N 1
ATOM 1734 C CA . TYR A 1 208 ? 28.562 -40.781 22.969 1 86.62 208 TYR A CA 1
ATOM 1735 C C . TYR A 1 208 ? 29.703 -41.531 23.625 1 86.62 208 TYR A C 1
ATOM 1737 O O . TYR A 1 208 ? 30.234 -42.5 23.062 1 86.62 208 TYR A O 1
ATOM 1745 N N . ILE A 1 209 ? 29.984 -41.156 24.797 1 86.38 209 ILE A N 1
ATOM 1746 C CA . ILE A 1 209 ? 30.906 -41.938 25.625 1 86.38 209 ILE A CA 1
ATOM 1747 C C . ILE A 1 209 ? 30.219 -43.219 26.094 1 86.38 209 ILE A C 1
ATOM 1749 O O . ILE A 1 209 ? 30.859 -44.25 26.25 1 86.38 209 ILE A O 1
ATOM 1753 N N . ASN A 1 210 ? 28.875 -43.062 26.188 1 87.06 210 ASN A N 1
ATOM 1754 C CA . ASN A 1 210 ? 28.094 -44.25 26.422 1 87.06 210 ASN A CA 1
ATOM 1755 C C . ASN A 1 210 ? 28.125 -45.188 25.234 1 87.06 210 ASN A C 1
ATOM 1757 O O . ASN A 1 210 ? 27.609 -44.875 24.156 1 87.06 210 ASN A O 1
ATOM 1761 N N . GLN A 1 211 ? 28.734 -46.312 25.406 1 87.94 211 GLN A N 1
ATOM 1762 C CA . GLN A 1 211 ? 28.984 -47.25 24.312 1 87.94 211 GLN A CA 1
ATOM 1763 C C . GLN A 1 211 ? 27.672 -47.781 23.734 1 87.94 211 GLN A C 1
ATOM 1765 O O . GLN A 1 211 ? 27.562 -48 22.516 1 87.94 211 GLN A O 1
ATOM 1770 N N . LYS A 1 212 ? 26.703 -47.938 24.547 1 89.44 212 LYS A N 1
ATOM 1771 C CA . LYS A 1 212 ? 25.406 -48.406 24.047 1 89.44 212 LYS A CA 1
ATOM 1772 C C . LYS A 1 212 ? 24.781 -47.406 23.109 1 89.44 212 LYS A C 1
ATOM 1774 O O . LYS A 1 212 ? 24.344 -47.75 22.016 1 89.44 212 LYS A O 1
ATOM 1779 N N . LYS A 1 213 ? 24.812 -46.25 23.578 1 90 213 LYS A N 1
ATOM 1780 C CA . LYS A 1 213 ? 24.234 -45.188 22.75 1 90 213 LYS A CA 1
ATOM 1781 C C . LYS A 1 213 ? 25.031 -45 21.469 1 90 213 LYS A C 1
ATOM 1783 O O . LYS A 1 213 ? 24.453 -44.812 20.391 1 90 213 LYS A O 1
ATOM 1788 N N . ALA A 1 214 ? 26.25 -45.031 21.547 1 89.75 214 ALA A N 1
ATOM 1789 C CA . ALA A 1 214 ? 27.109 -44.875 20.375 1 89.75 214 ALA A CA 1
ATOM 1790 C C . ALA A 1 214 ? 26.891 -46.031 19.375 1 89.75 214 ALA A C 1
ATOM 1792 O O . ALA A 1 214 ? 26.781 -45.781 18.172 1 89.75 214 ALA A O 1
ATOM 1793 N N . LEU A 1 215 ? 26.75 -47.188 19.922 1 91.25 215 LEU A N 1
ATOM 1794 C CA . LEU A 1 215 ? 26.562 -48.344 19.047 1 91.25 215 LEU A CA 1
ATOM 1795 C C . LEU A 1 215 ? 25.172 -48.312 18.438 1 91.25 215 LEU A C 1
ATOM 1797 O O . LEU A 1 215 ? 25 -48.688 17.266 1 91.25 215 LEU A O 1
ATOM 1801 N N . GLU A 1 216 ? 24.281 -47.875 19.188 1 91.81 216 GLU A N 1
ATOM 1802 C CA . GLU A 1 216 ? 22.922 -47.781 18.641 1 91.81 216 GLU A CA 1
ATOM 1803 C C . GLU A 1 216 ? 22.875 -46.75 17.516 1 91.81 216 GLU A C 1
ATOM 1805 O O . GLU A 1 216 ? 22.203 -46.969 16.5 1 91.81 216 GLU A O 1
ATOM 1810 N N . GLU A 1 217 ? 23.5 -45.688 17.703 1 90.75 217 GLU A N 1
ATOM 1811 C CA . GLU A 1 217 ? 23.547 -44.688 16.656 1 90.75 217 GLU A CA 1
ATOM 1812 C C . GLU A 1 217 ? 24.297 -45.188 15.43 1 90.75 217 GLU A C 1
ATOM 1814 O O . GLU A 1 217 ? 23.906 -44.906 14.297 1 90.75 217 GLU A O 1
ATOM 1819 N N . ASP A 1 218 ? 25.266 -45.875 15.672 1 90.12 218 ASP A N 1
ATOM 1820 C CA . ASP A 1 218 ? 26.016 -46.438 14.562 1 90.12 218 ASP A CA 1
ATOM 1821 C C . ASP A 1 218 ? 25.172 -47.438 13.766 1 90.12 218 ASP A C 1
ATOM 1823 O O . ASP A 1 218 ? 25.25 -47.438 12.531 1 90.12 218 ASP A O 1
ATOM 1827 N N . ILE A 1 219 ? 24.484 -48.188 14.484 1 92.56 219 ILE A N 1
ATOM 1828 C CA . ILE A 1 219 ? 23.609 -49.156 13.836 1 92.56 219 ILE A CA 1
ATOM 1829 C C . ILE A 1 219 ? 22.562 -48.438 13 1 92.56 219 ILE A C 1
ATOM 1831 O O . ILE A 1 219 ? 22.297 -48.812 11.859 1 92.56 219 ILE A O 1
ATOM 1835 N N . THR A 1 220 ? 22.047 -47.406 13.609 1 91.31 220 THR A N 1
ATOM 1836 C CA . THR A 1 220 ? 21.062 -46.656 12.875 1 91.31 220 THR A CA 1
ATOM 1837 C C . THR A 1 220 ? 21.672 -46.031 11.625 1 91.31 220 THR A C 1
ATOM 1839 O O . THR A 1 220 ? 21.047 -46 10.562 1 91.31 220 THR A O 1
ATOM 1842 N N . ASN A 1 221 ? 22.859 -45.562 11.75 1 90.31 221 ASN A N 1
ATOM 1843 C CA . ASN A 1 221 ? 23.562 -44.969 10.609 1 90.31 221 ASN A CA 1
ATOM 1844 C C . ASN A 1 221 ? 23.844 -46.031 9.531 1 90.31 221 ASN A C 1
ATOM 1846 O O . ASN A 1 221 ? 23.688 -45.75 8.344 1 90.31 221 ASN A O 1
ATOM 1850 N N . ILE A 1 222 ? 24.203 -47.156 9.922 1 91.31 222 ILE A N 1
ATOM 1851 C CA . ILE A 1 222 ? 24.5 -48.219 8.969 1 91.31 222 ILE A CA 1
ATOM 1852 C C . ILE A 1 222 ? 23.219 -48.656 8.25 1 91.31 222 ILE A C 1
ATOM 1854 O O . ILE A 1 222 ? 23.219 -48.844 7.039 1 91.31 222 ILE A O 1
ATOM 1858 N N . LYS A 1 223 ? 22.219 -48.719 9.023 1 90.56 223 LYS A N 1
ATOM 1859 C CA . LYS A 1 223 ? 20.938 -49.094 8.422 1 90.56 223 LYS A CA 1
ATOM 1860 C C . LYS A 1 223 ? 20.5 -48.031 7.41 1 90.56 223 LYS A C 1
ATOM 1862 O O . LYS A 1 223 ? 19.938 -48.375 6.359 1 90.56 223 LYS A O 1
ATOM 1867 N N . HIS A 1 224 ? 20.766 -46.844 7.805 1 88.94 224 HIS A N 1
ATOM 1868 C CA . HIS A 1 224 ? 20.469 -45.75 6.867 1 88.94 224 HIS A CA 1
ATOM 1869 C C . HIS A 1 224 ? 21.297 -45.875 5.594 1 88.94 224 HIS A C 1
ATOM 1871 O O . HIS A 1 224 ? 20.766 -45.719 4.488 1 88.94 224 HIS A O 1
ATOM 1877 N N . HIS A 1 225 ? 22.484 -46.188 5.719 1 88.75 225 HIS A N 1
ATOM 1878 C CA . HIS A 1 225 ? 23.375 -46.344 4.566 1 88.75 225 HIS A CA 1
ATOM 1879 C C . HIS A 1 225 ? 22.969 -47.531 3.713 1 88.75 225 HIS A C 1
ATOM 1881 O O . HIS A 1 225 ? 23.125 -47.5 2.488 1 88.75 225 HIS A O 1
ATOM 1887 N N . ILE A 1 226 ? 22.516 -48.562 4.336 1 88.12 226 ILE A N 1
ATOM 1888 C CA . ILE A 1 226 ? 22.078 -49.75 3.594 1 88.12 226 ILE A CA 1
ATOM 1889 C C . ILE A 1 226 ? 20.938 -49.375 2.654 1 88.12 226 ILE A C 1
ATOM 1891 O O . ILE A 1 226 ? 20.891 -49.812 1.505 1 88.12 226 ILE A O 1
ATOM 1895 N N . LYS A 1 227 ? 20.156 -48.5 3.158 1 84.81 227 LYS A N 1
ATOM 1896 C CA . LYS A 1 227 ? 19.016 -48.125 2.355 1 84.81 227 LYS A CA 1
ATOM 1897 C C . LYS A 1 227 ? 19.391 -47.062 1.323 1 84.81 227 LYS A C 1
ATOM 1899 O O . LYS A 1 227 ? 19.062 -47.188 0.143 1 84.81 227 LYS A O 1
ATOM 1904 N N . VAL A 1 228 ? 20.156 -46.031 1.74 1 88.19 228 VAL A N 1
ATOM 1905 C CA . VAL A 1 228 ? 20.406 -44.875 0.905 1 88.19 228 VAL A CA 1
ATOM 1906 C C . VAL A 1 228 ? 21.5 -45.188 -0.11 1 88.19 228 VAL A C 1
ATOM 1908 O O . VAL A 1 228 ? 21.438 -44.719 -1.256 1 88.19 228 VAL A O 1
ATOM 1911 N N . ASP A 1 229 ? 22.438 -46 0.25 1 87.19 229 ASP A N 1
ATOM 1912 C CA . ASP A 1 229 ? 23.578 -46.25 -0.627 1 87.19 229 ASP A CA 1
ATOM 1913 C C . ASP A 1 229 ? 23.141 -47.031 -1.86 1 87.19 229 ASP A C 1
ATOM 1915 O O . ASP A 1 229 ? 23.625 -46.781 -2.967 1 87.19 229 ASP A O 1
ATOM 1919 N N . TYR A 1 230 ? 22.359 -48 -1.616 1 88.62 230 TYR A N 1
ATOM 1920 C CA . TYR A 1 230 ? 21.859 -48.781 -2.744 1 88.62 230 TYR A CA 1
ATOM 1921 C C . TYR A 1 230 ? 21.188 -47.906 -3.781 1 88.62 230 TYR A C 1
ATOM 1923 O O . TYR A 1 230 ? 21.5 -47.969 -4.973 1 88.62 230 TYR A O 1
ATOM 1931 N N . GLN A 1 231 ? 20.312 -47.094 -3.264 1 88.38 231 GLN A N 1
ATOM 1932 C CA . GLN A 1 231 ? 19.578 -46.219 -4.172 1 88.38 231 GLN A CA 1
ATOM 1933 C C . GLN A 1 231 ? 20.516 -45.25 -4.852 1 88.38 231 GLN A C 1
ATOM 1935 O O . GLN A 1 231 ? 20.359 -44.969 -6.043 1 88.38 231 GLN A O 1
ATOM 1940 N N . SER A 1 232 ? 21.438 -44.75 -4.117 1 89.12 232 SER A N 1
ATOM 1941 C CA . SER A 1 232 ? 22.375 -43.781 -4.656 1 89.12 232 SER A CA 1
ATOM 1942 C C . SER A 1 232 ? 23.266 -44.406 -5.73 1 89.12 232 SER A C 1
ATOM 1944 O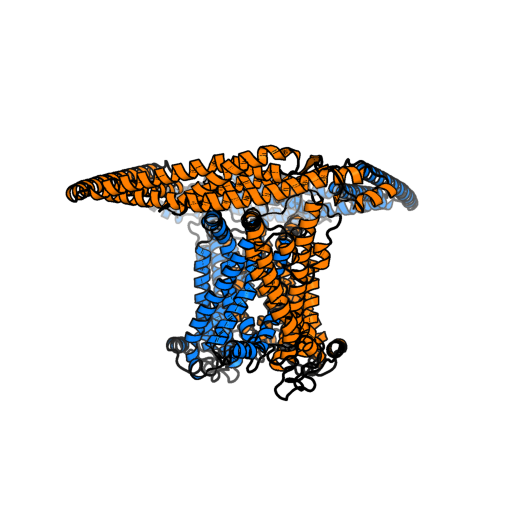 O . SER A 1 232 ? 23.453 -43.844 -6.801 1 89.12 232 SER A O 1
ATOM 1946 N N . LYS A 1 233 ? 23.734 -45.562 -5.449 1 90.38 233 LYS A N 1
ATOM 1947 C CA . LYS A 1 233 ? 24.625 -46.25 -6.395 1 90.38 233 LYS A CA 1
ATOM 1948 C C . LYS A 1 233 ? 23.859 -46.719 -7.629 1 90.38 233 LYS A C 1
ATOM 1950 O O . LYS A 1 233 ? 24.391 -46.688 -8.742 1 90.38 233 LYS A O 1
ATOM 1955 N N . MET A 1 234 ? 22.719 -47.125 -7.375 1 90.38 234 MET A N 1
ATOM 1956 C CA . MET A 1 234 ? 21.875 -47.5 -8.508 1 90.38 234 MET A CA 1
ATOM 1957 C C . MET A 1 234 ? 21.578 -46.281 -9.398 1 90.38 234 MET A C 1
ATOM 1959 O O . MET A 1 234 ? 21.547 -46.406 -10.625 1 90.38 234 MET A O 1
ATOM 1963 N N . ASN A 1 235 ? 21.359 -45.188 -8.797 1 90.31 235 ASN A N 1
ATOM 1964 C CA . ASN A 1 235 ? 21.125 -43.969 -9.562 1 90.31 235 ASN A CA 1
ATOM 1965 C C . ASN A 1 235 ? 22.344 -43.594 -10.398 1 90.31 235 ASN A C 1
ATOM 1967 O O . ASN A 1 235 ? 22.203 -43.094 -11.516 1 90.31 235 ASN A O 1
ATOM 1971 N N . VAL A 1 236 ? 23.453 -43.844 -9.805 1 90.69 236 VAL A N 1
ATOM 1972 C CA . VAL A 1 236 ? 24.672 -43.562 -10.539 1 90.69 236 VAL A CA 1
ATOM 1973 C C . VAL A 1 236 ? 24.766 -44.5 -11.758 1 90.69 236 VAL A C 1
ATOM 1975 O O . VAL A 1 236 ? 25.125 -44.062 -12.852 1 90.69 236 VAL A O 1
ATOM 1978 N N . LEU A 1 237 ? 24.469 -45.719 -11.539 1 92.94 237 LEU A N 1
ATOM 1979 C CA . LEU A 1 237 ? 24.453 -46.656 -12.641 1 92.94 237 LEU A CA 1
ATOM 1980 C C . LEU A 1 237 ? 23.469 -46.25 -13.711 1 92.94 237 LEU A C 1
ATOM 1982 O O . LEU A 1 237 ? 23.812 -46.188 -14.898 1 92.94 237 LEU A O 1
ATOM 1986 N N . ASN A 1 238 ? 22.297 -45.969 -13.305 1 92.12 238 ASN A N 1
ATOM 1987 C CA . ASN A 1 238 ? 21.266 -45.562 -14.258 1 92.12 238 ASN A CA 1
ATOM 1988 C C . ASN A 1 238 ? 21.641 -44.25 -14.969 1 92.12 238 ASN A C 1
ATOM 1990 O O . ASN A 1 238 ? 21.312 -44.062 -16.141 1 92.12 238 ASN A O 1
ATOM 1994 N N . SER A 1 239 ? 22.281 -43.375 -14.266 1 91.62 239 SER A N 1
ATOM 1995 C CA . SER A 1 239 ? 22.75 -42.125 -14.883 1 91.62 239 SER A CA 1
ATOM 1996 C C . SER A 1 239 ? 23.812 -42.406 -15.945 1 91.62 239 SER A C 1
ATOM 1998 O O . SER A 1 239 ? 23.812 -41.781 -17 1 91.62 239 SER A O 1
ATOM 2000 N N . ASP A 1 240 ? 24.609 -43.344 -15.625 1 93.12 240 ASP A N 1
ATOM 2001 C CA . ASP A 1 240 ? 25.641 -43.719 -16.578 1 93.12 240 ASP A CA 1
ATOM 2002 C C . ASP A 1 240 ? 25.031 -44.375 -17.828 1 93.12 240 ASP A C 1
ATOM 2004 O O . ASP A 1 240 ? 25.469 -44.125 -18.938 1 93.12 240 ASP A O 1
ATOM 2008 N N . ILE A 1 241 ? 24.156 -45.156 -17.578 1 94 241 ILE A N 1
ATOM 2009 C CA . ILE A 1 241 ? 23.453 -45.812 -18.688 1 94 241 ILE A CA 1
ATOM 2010 C C . ILE A 1 241 ? 22.766 -44.75 -19.547 1 94 241 ILE A C 1
ATOM 2012 O O . ILE A 1 241 ? 22.797 -44.812 -20.781 1 94 241 ILE A O 1
ATOM 2016 N N . SER A 1 242 ? 22.156 -43.844 -18.922 1 92.62 242 SER A N 1
ATOM 2017 C CA . SER A 1 242 ? 21.484 -42.75 -19.641 1 92.62 242 SER A CA 1
ATOM 2018 C C . SER A 1 242 ? 22.484 -41.969 -20.484 1 92.62 242 SER A C 1
ATOM 2020 O O . SER A 1 242 ? 22.156 -41.5 -21.578 1 92.62 242 SER A O 1
ATOM 2022 N N . ASP A 1 243 ? 23.609 -41.812 -19.922 1 92.5 243 ASP A N 1
ATOM 2023 C CA . ASP A 1 243 ? 24.641 -41.062 -20.641 1 92.5 243 ASP A CA 1
ATOM 2024 C C . ASP A 1 243 ? 25.047 -41.812 -21.922 1 92.5 243 ASP A C 1
ATOM 2026 O O . ASP A 1 243 ? 25.25 -41.188 -22.969 1 92.5 243 ASP A O 1
ATOM 2030 N N . ILE A 1 244 ? 25.156 -43.062 -21.828 1 93.94 244 ILE A N 1
ATOM 2031 C CA . ILE A 1 244 ? 25.516 -43.875 -22.984 1 93.94 244 ILE A CA 1
ATOM 2032 C C . ILE A 1 244 ? 24.406 -43.812 -24.016 1 93.94 244 ILE A C 1
ATOM 2034 O O . ILE A 1 244 ? 24.656 -43.75 -25.219 1 93.94 244 ILE A O 1
ATOM 2038 N N . ARG A 1 245 ? 23.266 -43.875 -23.547 1 93.25 245 ARG A N 1
ATOM 2039 C CA . ARG A 1 245 ? 22.109 -43.812 -24.438 1 93.25 245 ARG A CA 1
ATOM 2040 C C . ARG A 1 245 ? 22.062 -42.469 -25.188 1 93.25 245 ARG A C 1
ATOM 2042 O O . ARG A 1 245 ? 21.703 -42.438 -26.359 1 93.25 245 ARG A O 1
ATOM 2049 N N . ARG A 1 246 ? 22.406 -41.438 -24.547 1 91.81 246 ARG A N 1
ATOM 2050 C CA . ARG A 1 246 ? 22.375 -40.094 -25.141 1 91.81 246 ARG A CA 1
ATOM 2051 C C . ARG A 1 246 ? 23.453 -39.938 -26.203 1 91.81 246 ARG A C 1
ATOM 2053 O O . ARG A 1 246 ? 23.312 -39.156 -27.141 1 91.81 246 ARG A O 1
ATOM 2060 N N . LYS A 1 247 ? 24.484 -40.812 -26 1 93.19 247 LYS A N 1
ATOM 2061 C CA . LYS A 1 247 ? 25.641 -40.688 -26.891 1 93.19 247 LYS A CA 1
ATOM 2062 C C . LYS A 1 247 ? 25.625 -41.719 -28 1 93.19 247 LYS A C 1
ATOM 2064 O O . LYS A 1 247 ? 26.609 -41.875 -28.734 1 93.19 247 LYS A O 1
ATOM 2069 N N . THR A 1 248 ? 24.641 -42.562 -28.047 1 94.19 248 THR A N 1
ATOM 2070 C CA . THR A 1 248 ? 24.5 -43.562 -29.078 1 94.19 248 THR A CA 1
ATOM 2071 C C . THR A 1 248 ? 23.266 -43.312 -29.938 1 94.19 248 THR A C 1
ATOM 2073 O O . THR A 1 248 ? 22.141 -43.406 -29.438 1 94.19 248 THR A O 1
ATOM 2076 N N . PRO A 1 249 ? 23.438 -43 -31.172 1 94.06 249 PRO A N 1
ATOM 2077 C CA . PRO A 1 249 ? 22.297 -42.656 -32.031 1 94.06 249 PRO A CA 1
ATOM 2078 C C . PRO A 1 249 ? 21.438 -43.875 -32.375 1 94.06 249 PRO A C 1
ATOM 2080 O O . PRO A 1 249 ? 21.812 -45 -32.094 1 94.06 249 PRO A O 1
ATOM 2083 N N . ILE A 1 250 ? 20.297 -43.656 -32.906 1 92.75 250 ILE A N 1
ATOM 2084 C CA . ILE A 1 250 ? 19.375 -44.688 -33.375 1 92.75 250 ILE A CA 1
ATOM 2085 C C . ILE A 1 250 ? 19.047 -44.438 -34.844 1 92.75 250 ILE A C 1
ATOM 2087 O O . ILE A 1 250 ? 19 -43.312 -35.312 1 92.75 250 ILE A O 1
ATOM 2091 N N . GLU A 1 251 ? 18.984 -45.562 -35.594 1 90.62 251 GLU A N 1
ATOM 2092 C CA . GLU A 1 251 ? 18.609 -45.438 -37 1 90.62 251 GLU A CA 1
ATOM 2093 C C . GLU A 1 251 ? 17.188 -45.969 -37.219 1 90.62 251 GLU A C 1
ATOM 2095 O O . GLU A 1 251 ? 16.875 -47.094 -36.844 1 90.62 251 GLU A O 1
ATOM 2100 N N . VAL A 1 252 ? 16.344 -45.094 -37.75 1 88.69 252 VAL A N 1
ATOM 2101 C CA . VAL A 1 252 ? 14.969 -45.469 -38.062 1 88.69 252 VAL A CA 1
ATOM 2102 C C . VAL A 1 252 ? 14.703 -45.312 -39.562 1 88.69 252 VAL A C 1
ATOM 2104 O O . VAL A 1 252 ? 15.352 -44.531 -40.219 1 88.69 252 VAL A O 1
ATOM 2107 N N . GLU A 1 253 ? 13.797 -46.156 -40.094 1 85.06 253 GLU A N 1
ATOM 2108 C CA . GLU A 1 253 ? 13.5 -46.125 -41.531 1 85.06 253 GLU A CA 1
ATOM 2109 C C . GLU A 1 253 ? 12.414 -45.094 -41.844 1 85.06 253 GLU A C 1
ATOM 2111 O O . GLU A 1 253 ? 12.258 -44.719 -43 1 85.06 253 GLU A O 1
ATOM 2116 N N . LYS A 1 254 ? 11.797 -44.562 -40.875 1 84.38 254 LYS A N 1
ATOM 2117 C CA . LYS A 1 254 ? 10.727 -43.625 -41.125 1 84.38 254 LYS A CA 1
ATOM 2118 C C . LYS A 1 254 ? 11.281 -42.25 -41.469 1 84.38 254 LYS A C 1
ATOM 2120 O O . LYS A 1 254 ? 12.297 -41.812 -40.938 1 84.38 254 LYS A O 1
ATOM 2125 N N . LYS A 1 255 ? 10.539 -41.5 -42.531 1 84.88 255 LYS A N 1
ATOM 2126 C CA . LYS A 1 255 ? 10.984 -40.188 -43.031 1 84.88 255 LYS A CA 1
ATOM 2127 C C . LYS A 1 255 ? 10.141 -39.062 -42.438 1 84.88 255 LYS A C 1
ATOM 2129 O O . LYS A 1 255 ? 10.57 -37.906 -42.406 1 84.88 255 LYS A O 1
ATOM 2134 N N . GLN A 1 256 ? 8.914 -39.438 -42.062 1 89.69 256 GLN A N 1
ATOM 2135 C CA . GLN A 1 256 ? 8 -38.438 -41.531 1 89.69 256 GLN A CA 1
ATOM 2136 C C . GLN A 1 256 ? 7.344 -38.906 -40.25 1 89.69 256 GLN A C 1
ATOM 2138 O O . GLN A 1 256 ? 7.227 -40.094 -40 1 89.69 256 GLN A O 1
ATOM 2143 N N . PRO A 1 257 ? 7.027 -37.875 -39.375 1 91.56 257 PRO A N 1
ATOM 2144 C CA . PRO A 1 257 ? 6.375 -38.25 -38.125 1 91.56 257 PRO A CA 1
ATOM 2145 C C . PRO A 1 257 ? 4.906 -38.656 -38.312 1 91.56 257 PRO A C 1
ATOM 2147 O O . PRO A 1 257 ? 4.016 -37.906 -37.875 1 91.56 257 PRO A O 1
ATOM 2150 N N . ILE A 1 258 ? 4.562 -39.719 -38.781 1 91.5 258 ILE A N 1
ATOM 2151 C CA . ILE A 1 258 ? 3.225 -40.156 -39.156 1 91.5 258 ILE A CA 1
ATOM 2152 C C . ILE A 1 258 ? 2.447 -40.594 -37.938 1 91.5 258 ILE A C 1
ATOM 2154 O O . ILE A 1 258 ? 1.229 -40.438 -37.875 1 91.5 258 ILE A O 1
ATOM 2158 N N . ILE A 1 259 ? 3.127 -41.156 -36.938 1 91.94 259 ILE A N 1
ATOM 2159 C CA . ILE A 1 259 ? 2.49 -41.688 -35.75 1 91.94 259 ILE A CA 1
ATOM 2160 C C . ILE A 1 259 ? 1.845 -40.531 -34.969 1 91.94 259 ILE A C 1
ATOM 2162 O O . ILE A 1 259 ? 0.755 -40.688 -34.406 1 91.94 259 ILE A O 1
ATOM 2166 N N . SER A 1 260 ? 2.541 -39.406 -34.969 1 93.31 260 SER A N 1
ATOM 2167 C CA . SER A 1 260 ? 2.012 -38.25 -34.219 1 93.31 260 SER A CA 1
ATOM 2168 C C . SER A 1 260 ? 0.699 -37.781 -34.844 1 93.31 260 SER A C 1
ATOM 2170 O O . SER A 1 260 ? -0.231 -37.406 -34.125 1 93.31 260 SER A O 1
ATOM 2172 N N . TYR A 1 261 ? 0.584 -37.812 -36.156 1 92.94 261 TYR A N 1
ATOM 2173 C CA . TYR A 1 261 ? -0.61 -37.344 -36.844 1 92.94 261 TYR A CA 1
ATOM 2174 C C . TYR A 1 261 ? -1.746 -38.344 -36.719 1 92.94 261 TYR A C 1
ATOM 2176 O O . TYR A 1 261 ? -2.914 -37.969 -36.594 1 92.94 261 TYR A O 1
ATOM 2184 N N . LEU A 1 262 ? -1.382 -39.625 -36.656 1 92.25 262 LEU A N 1
ATOM 2185 C CA . LEU A 1 262 ? -2.398 -40.656 -36.656 1 92.25 262 LEU A CA 1
ATOM 2186 C C . LEU A 1 262 ? -2.98 -40.844 -35.25 1 92.25 262 LEU A C 1
ATOM 2188 O O . LEU A 1 262 ? -4.133 -41.25 -35.125 1 92.25 262 LEU A O 1
ATOM 2192 N N . THR A 1 263 ? -2.24 -40.531 -34.25 1 93 263 THR A N 1
ATOM 2193 C CA . THR A 1 263 ? -2.656 -40.812 -32.875 1 93 263 THR A CA 1
ATOM 2194 C C . THR A 1 263 ? -3.01 -39.531 -32.125 1 93 263 THR A C 1
ATOM 2196 O O . THR A 1 263 ? -3.049 -39.531 -30.891 1 93 263 THR A O 1
ATOM 2199 N N . PHE A 1 264 ? -3.293 -38.5 -32.812 1 92.75 264 PHE A N 1
ATOM 2200 C CA . PHE A 1 264 ? -3.467 -37.219 -32.219 1 92.75 264 PHE A CA 1
ATOM 2201 C C . PHE A 1 264 ? -4.742 -37.156 -31.375 1 92.75 264 PHE A C 1
ATOM 2203 O O . PHE A 1 264 ? -4.816 -36.438 -30.375 1 92.75 264 PHE A O 1
ATOM 2210 N N . LEU A 1 265 ? -5.699 -38.031 -31.578 1 93.81 265 LEU A N 1
ATOM 2211 C CA . LEU A 1 265 ? -6.992 -37.969 -30.906 1 93.81 265 LEU A CA 1
ATOM 2212 C C . LEU A 1 265 ? -6.973 -38.781 -29.625 1 93.81 265 LEU A C 1
ATOM 2214 O O . LEU A 1 265 ? -7.848 -38.625 -28.766 1 93.81 265 LEU A O 1
ATOM 2218 N N . ILE A 1 266 ? -5.91 -39.625 -29.453 1 95.31 266 ILE A N 1
ATOM 2219 C CA . ILE A 1 266 ? -5.832 -40.469 -28.281 1 95.31 266 ILE A CA 1
ATOM 2220 C C . ILE A 1 266 ? -4.484 -40.281 -27.594 1 95.31 266 ILE A C 1
ATOM 2222 O O . ILE A 1 266 ? -3.541 -41.031 -27.812 1 95.31 266 ILE A O 1
ATOM 2226 N N . PRO A 1 267 ? -4.609 -39.375 -26.641 1 94.94 267 PRO A N 1
ATOM 2227 C CA . PRO A 1 267 ? -3.359 -39.188 -25.891 1 94.94 267 PRO A CA 1
ATOM 2228 C C . PRO A 1 267 ? -2.867 -40.469 -25.25 1 94.94 267 PRO A C 1
ATOM 2230 O O . PRO A 1 267 ? -3.643 -41.188 -24.609 1 94.94 267 PRO A O 1
ATOM 2233 N N . GLY A 1 268 ? -1.649 -40.781 -25.344 1 94.69 268 GLY A N 1
ATOM 2234 C CA . GLY A 1 268 ? -1.078 -42 -24.797 1 94.69 268 GLY A CA 1
ATOM 2235 C C . GLY A 1 268 ? -0.744 -43.031 -25.859 1 94.69 268 GLY A C 1
ATOM 2236 O O . GLY A 1 268 ? 0.222 -43.781 -25.719 1 94.69 268 GLY A O 1
ATOM 2237 N N . LEU A 1 269 ? -1.471 -43.094 -26.938 1 95.38 269 LEU A N 1
ATOM 2238 C CA . LEU A 1 269 ? -1.27 -44.094 -27.984 1 95.38 269 LEU A CA 1
ATOM 2239 C C . LEU A 1 269 ? 0.036 -43.844 -28.719 1 95.38 269 LEU A C 1
ATOM 2241 O O . LEU A 1 269 ? 0.762 -44.781 -29.047 1 95.38 269 LEU A O 1
ATOM 2245 N N . GLY A 1 270 ? 0.273 -42.594 -29.062 1 93.88 270 GLY A N 1
ATOM 2246 C CA . GLY A 1 270 ? 1.531 -42.281 -29.719 1 93.88 270 GLY A CA 1
ATOM 2247 C C . GLY A 1 270 ? 2.746 -42.625 -28.875 1 93.88 270 GLY A C 1
ATOM 2248 O O . GLY A 1 270 ? 3.734 -43.125 -29.391 1 93.88 270 GLY A O 1
ATOM 2249 N N . GLN A 1 271 ? 2.623 -42.344 -27.625 1 94.75 271 GLN A N 1
ATOM 2250 C CA . GLN A 1 271 ? 3.707 -42.656 -26.703 1 94.75 271 GLN A CA 1
ATOM 2251 C C . GLN A 1 271 ? 3.891 -44.156 -26.578 1 94.75 271 GLN A C 1
ATOM 2253 O O . GLN A 1 271 ? 5.016 -44.656 -26.438 1 94.75 271 GLN A O 1
ATOM 2258 N N . LEU A 1 272 ? 2.76 -44.875 -26.547 1 94.69 272 LEU A N 1
ATOM 2259 C CA . LEU A 1 272 ? 2.807 -46.344 -26.484 1 94.69 272 LEU A CA 1
ATOM 2260 C C . LEU A 1 272 ? 3.516 -46.906 -27.703 1 94.69 272 LEU A C 1
ATOM 2262 O O . LEU A 1 272 ? 4.34 -47.812 -27.578 1 94.69 272 LEU A O 1
ATOM 2266 N N . LEU A 1 273 ? 3.252 -46.344 -28.859 1 93.25 273 LEU A N 1
ATOM 2267 C CA . LEU A 1 273 ? 3.857 -46.812 -30.109 1 93.25 273 LEU A CA 1
ATOM 2268 C C . LEU A 1 273 ? 5.34 -46.469 -30.156 1 93.25 273 LEU A C 1
ATOM 2270 O O . LEU A 1 273 ? 6.129 -47.156 -30.781 1 93.25 273 LEU A O 1
ATOM 2274 N N . ASN A 1 274 ? 5.703 -45.406 -29.438 1 91 274 ASN A N 1
ATOM 2275 C CA . ASN A 1 274 ? 7.105 -45.031 -29.312 1 91 274 ASN A CA 1
ATOM 2276 C C . ASN A 1 274 ? 7.801 -45.812 -28.203 1 91 274 ASN A C 1
ATOM 2278 O O . ASN A 1 274 ? 8.953 -45.531 -27.875 1 91 274 ASN A O 1
ATOM 2282 N N . LYS A 1 275 ? 7.172 -46.719 -27.5 1 90.69 275 LYS A N 1
ATOM 2283 C CA . LYS A 1 275 ? 7.68 -47.656 -26.484 1 90.69 275 LYS A CA 1
ATOM 2284 C C . LYS A 1 275 ? 8.055 -46.875 -25.203 1 90.69 275 LYS A C 1
ATOM 2286 O O . LYS A 1 275 ? 9.055 -47.188 -24.562 1 90.69 275 LYS A O 1
ATOM 2291 N N . GLN A 1 276 ? 7.355 -45.781 -25.078 1 93.12 276 GLN A N 1
ATOM 2292 C CA . GLN A 1 276 ? 7.449 -45.062 -23.797 1 93.12 276 GLN A CA 1
ATOM 2293 C C . GLN A 1 276 ? 6.266 -45.406 -22.906 1 93.12 276 GLN A C 1
ATOM 2295 O O . GLN A 1 276 ? 5.301 -44.625 -22.828 1 93.12 276 GLN A O 1
ATOM 2300 N N . TYR A 1 277 ? 6.293 -46.375 -22.172 1 92.44 277 TYR A N 1
ATOM 2301 C CA . TYR A 1 277 ? 5.145 -47 -21.531 1 92.44 277 TYR A CA 1
ATOM 2302 C C . TYR A 1 277 ? 4.629 -46.156 -20.375 1 92.44 277 TYR A C 1
ATOM 2304 O O . TYR A 1 277 ? 3.42 -45.969 -20.219 1 92.44 277 TYR A O 1
ATOM 2312 N N . ILE A 1 278 ? 5.52 -45.656 -19.578 1 92 278 ILE A N 1
ATOM 2313 C CA . ILE A 1 278 ? 5.07 -44.906 -18.422 1 92 278 ILE A CA 1
ATOM 2314 C C . ILE A 1 278 ? 4.461 -43.594 -18.875 1 92 278 ILE A C 1
ATOM 2316 O O . ILE A 1 278 ? 3.42 -43.156 -18.359 1 92 278 ILE A O 1
ATOM 2320 N N . LYS A 1 279 ? 5.02 -42.938 -19.781 1 91 279 LYS A N 1
ATOM 2321 C CA . LYS A 1 279 ? 4.461 -41.719 -20.359 1 91 279 LYS A CA 1
ATOM 2322 C C . LYS A 1 279 ? 3.107 -42 -21 1 91 279 LYS A C 1
ATOM 2324 O O . LYS A 1 279 ? 2.195 -41.156 -20.906 1 91 279 LYS A O 1
ATOM 2329 N N . ALA A 1 280 ? 3.096 -43.094 -21.672 1 94.81 280 ALA A N 1
ATOM 2330 C CA . ALA A 1 280 ? 1.837 -43.469 -22.297 1 94.81 280 ALA A CA 1
ATOM 2331 C C . ALA A 1 280 ? 0.732 -43.625 -21.25 1 94.81 280 ALA A C 1
ATOM 2333 O O . ALA A 1 280 ? -0.389 -43.156 -21.453 1 94.81 280 ALA A O 1
ATOM 2334 N N . ALA A 1 281 ? 1.062 -44.219 -20.172 1 93.25 281 ALA A N 1
ATOM 2335 C CA . ALA A 1 281 ? 0.087 -44.438 -19.109 1 93.25 281 ALA A CA 1
ATOM 2336 C C . ALA A 1 281 ? -0.406 -43.125 -18.547 1 93.25 281 ALA A C 1
ATOM 2338 O O . ALA A 1 281 ? -1.595 -42.969 -18.266 1 93.25 281 ALA A O 1
ATOM 2339 N N . LEU A 1 282 ? 0.469 -42.219 -18.406 1 90.69 282 LEU A N 1
ATOM 2340 C CA . LEU A 1 282 ? 0.11 -40.906 -17.859 1 90.69 282 LEU A CA 1
ATOM 2341 C C . LEU A 1 282 ? -0.8 -40.156 -18.828 1 90.69 282 LEU A C 1
ATOM 2343 O O . LEU A 1 282 ? -1.779 -39.531 -18.406 1 90.69 282 LEU A O 1
ATOM 2347 N N . PHE A 1 283 ? -0.491 -40.188 -20.078 1 93.94 283 PHE A N 1
ATOM 2348 C CA . PHE A 1 283 ? -1.296 -39.5 -21.062 1 93.94 283 PHE A CA 1
ATOM 2349 C C . PHE A 1 283 ? -2.623 -40.219 -21.281 1 93.94 283 PHE A C 1
ATOM 2351 O O . PHE A 1 283 ? -3.615 -39.594 -21.672 1 93.94 283 PHE A O 1
ATOM 2358 N N . PHE A 1 284 ? -2.604 -41.5 -21.016 1 94.94 284 PHE A N 1
ATOM 2359 C CA . PHE A 1 284 ? -3.865 -42.219 -21.109 1 94.94 284 PHE A CA 1
ATOM 2360 C C . PHE A 1 284 ? -4.848 -41.75 -20.047 1 94.94 284 PHE A C 1
ATOM 2362 O O . PHE A 1 284 ? -6.062 -41.781 -20.266 1 94.94 284 PHE A O 1
ATOM 2369 N N . LEU A 1 285 ? -4.332 -41.312 -18.953 1 93.38 285 LEU A N 1
ATOM 2370 C CA . LEU A 1 285 ? -5.199 -40.656 -17.969 1 93.38 285 LEU A CA 1
ATOM 2371 C C . LEU A 1 285 ? -5.883 -39.438 -18.562 1 93.38 285 LEU A C 1
ATOM 2373 O O . LEU A 1 285 ? -7.035 -39.156 -18.234 1 93.38 285 LEU A O 1
ATOM 2377 N N . GLY A 1 286 ? -5.109 -38.781 -19.328 1 93.25 286 GLY A N 1
ATOM 2378 C CA . GLY A 1 286 ? -5.695 -37.656 -20.047 1 93.25 286 GLY A CA 1
ATOM 2379 C C . GLY A 1 286 ? -6.801 -38.062 -21 1 93.25 286 GLY A C 1
ATOM 2380 O O . GLY A 1 286 ? -7.824 -37.375 -21.109 1 93.25 286 GLY A O 1
ATOM 2381 N N . THR A 1 287 ? -6.57 -39.188 -21.672 1 95.06 287 THR A N 1
ATOM 2382 C CA . THR A 1 287 ? -7.582 -39.719 -22.562 1 95.06 287 THR A CA 1
ATOM 2383 C C . THR A 1 287 ? -8.859 -40.094 -21.797 1 95.06 287 THR A C 1
ATOM 2385 O O . THR A 1 287 ? -9.961 -39.781 -22.266 1 95.06 287 THR A O 1
ATOM 2388 N N . LEU A 1 288 ? -8.703 -40.656 -20.641 1 94.19 288 LEU A N 1
ATOM 2389 C CA . LEU A 1 288 ? -9.859 -40.969 -19.812 1 94.19 288 LEU A CA 1
ATOM 2390 C C . LEU A 1 288 ? -10.594 -39.688 -19.391 1 94.19 288 LEU A C 1
ATOM 2392 O O . LEU A 1 288 ? -11.828 -39.656 -19.391 1 94.19 288 LEU A O 1
ATOM 2396 N N . PHE A 1 289 ? -9.906 -38.688 -19.062 1 93.44 289 PHE A N 1
ATOM 2397 C CA . PHE A 1 289 ? -10.492 -37.406 -18.688 1 93.44 289 PHE A CA 1
ATOM 2398 C C . PHE A 1 289 ? -11.273 -36.812 -19.859 1 93.44 289 PHE A C 1
ATOM 2400 O O . PHE A 1 289 ? -12.398 -36.312 -19.672 1 93.44 289 PHE A O 1
ATOM 2407 N N . ILE A 1 290 ? -10.719 -36.844 -21.047 1 95.38 290 ILE A N 1
ATOM 2408 C CA . ILE A 1 290 ? -11.312 -36.219 -22.219 1 95.38 290 ILE A CA 1
ATOM 2409 C C . ILE A 1 290 ? -12.586 -36.969 -22.625 1 95.38 290 ILE A C 1
ATOM 2411 O O . ILE A 1 290 ? -13.641 -36.344 -22.797 1 95.38 290 ILE A O 1
ATOM 2415 N N . TYR A 1 291 ? -12.547 -38.281 -22.672 1 93.88 291 TYR A N 1
ATOM 2416 C CA . TYR A 1 291 ? -13.633 -39.031 -23.297 1 93.88 291 TYR A CA 1
ATOM 2417 C C . TYR A 1 291 ? -14.625 -39.5 -22.25 1 93.88 291 TYR A C 1
ATOM 2419 O O . TYR A 1 291 ? -15.789 -39.781 -22.562 1 93.88 291 TYR A O 1
ATOM 2427 N N . LEU A 1 292 ? -14.242 -39.531 -20.969 1 92.94 292 LEU A N 1
ATOM 2428 C CA . LEU A 1 292 ? -15.156 -40.031 -19.953 1 92.94 292 LEU A CA 1
ATOM 2429 C C . LEU A 1 292 ? -15.695 -38.906 -19.094 1 92.94 292 LEU A C 1
ATOM 2431 O O . LEU A 1 292 ? -16.734 -39.062 -18.453 1 92.94 292 LEU A O 1
ATOM 2435 N N . ILE A 1 293 ? -15.078 -37.781 -19.094 1 92.5 293 ILE A N 1
ATOM 2436 C CA . ILE A 1 293 ? -15.508 -36.719 -18.203 1 92.5 293 ILE A CA 1
ATOM 2437 C C . ILE A 1 293 ? -15.883 -35.5 -19.016 1 92.5 293 ILE A C 1
ATOM 2439 O O . ILE A 1 293 ? -17.047 -35.094 -19.047 1 92.5 293 ILE A O 1
ATOM 2443 N N . ALA A 1 294 ? -14.93 -34.906 -19.766 1 93.69 294 ALA A N 1
ATOM 2444 C CA . ALA A 1 294 ? -15.102 -33.625 -20.422 1 93.69 294 ALA A CA 1
ATOM 2445 C C . ALA A 1 294 ? -16.172 -33.688 -21.5 1 93.69 294 ALA A C 1
ATOM 2447 O O . ALA A 1 294 ? -17.125 -32.906 -21.5 1 93.69 294 ALA A O 1
ATOM 2448 N N . ILE A 1 295 ? -16.062 -34.625 -22.406 1 94.5 295 ILE A N 1
ATOM 2449 C CA . ILE A 1 295 ? -17 -34.719 -23.516 1 94.5 295 ILE A CA 1
ATOM 2450 C C . ILE A 1 295 ? -18.375 -35.094 -23.016 1 94.5 295 ILE A C 1
ATOM 2452 O O . ILE A 1 295 ? -19.375 -34.469 -23.359 1 94.5 295 ILE A O 1
ATOM 2456 N N . PRO A 1 296 ? -18.469 -36.094 -22.188 1 93.62 296 PRO A N 1
ATOM 2457 C CA . PRO A 1 296 ? -19.797 -36.438 -21.672 1 93.62 296 PRO A CA 1
ATOM 2458 C C . PRO A 1 296 ? -20.422 -35.25 -20.906 1 93.62 296 PRO A C 1
ATOM 2460 O O . PRO A 1 296 ? -21.625 -35 -21.016 1 93.62 296 PRO A O 1
ATOM 2463 N N . TYR A 1 297 ? -19.688 -34.594 -20.109 1 92.56 297 TYR A N 1
ATOM 2464 C CA . TYR A 1 297 ? -20.203 -33.438 -19.375 1 92.56 297 TYR A CA 1
ATOM 2465 C C . TYR A 1 297 ? -20.703 -32.375 -20.344 1 92.56 297 TYR A C 1
ATOM 2467 O O . TYR A 1 297 ? -21.719 -31.734 -20.094 1 92.56 297 TYR A O 1
ATOM 2475 N N . ALA A 1 298 ? -19.969 -32.188 -21.391 1 94.44 298 ALA A N 1
ATOM 2476 C CA . ALA A 1 298 ? -20.328 -31.188 -22.391 1 94.44 298 ALA A CA 1
ATOM 2477 C C . ALA A 1 298 ? -21.609 -31.594 -23.125 1 94.44 298 ALA A C 1
ATOM 2479 O O . ALA A 1 298 ? -22.328 -30.734 -23.641 1 94.44 298 ALA A O 1
ATOM 2480 N N . LEU A 1 299 ? -21.875 -32.875 -23.125 1 93.31 299 LEU A N 1
ATOM 2481 C CA . LEU A 1 299 ? -23.078 -33.375 -23.781 1 93.31 299 LEU A CA 1
ATOM 2482 C C . LEU A 1 299 ? -24.234 -33.469 -22.812 1 93.31 299 LEU A C 1
ATOM 2484 O O . LEU A 1 299 ? -25.344 -33.844 -23.188 1 93.31 299 LEU A O 1
ATOM 2488 N N . GLY A 1 300 ? -23.984 -33.125 -21.5 1 90.44 300 GLY A N 1
ATOM 2489 C CA . GLY A 1 300 ? -25.078 -33 -20.547 1 90.44 300 GLY A CA 1
ATOM 2490 C C . GLY A 1 300 ? -25.031 -34.094 -19.484 1 90.44 300 GLY A C 1
ATOM 2491 O O . GLY A 1 300 ? -25.734 -34 -18.469 1 90.44 300 GLY A O 1
ATOM 2492 N N . PHE A 1 301 ? -24.188 -35.062 -19.75 1 87.88 301 PHE A N 1
ATOM 2493 C CA . PHE A 1 301 ? -24.094 -36.125 -18.781 1 87.88 301 PHE A CA 1
ATOM 2494 C C . PHE A 1 301 ? -23.391 -35.688 -17.516 1 87.88 301 PHE A C 1
ATOM 2496 O O . PHE A 1 301 ? -22.312 -35.094 -17.594 1 87.88 301 PHE A O 1
ATOM 2503 N N . GLY A 1 302 ? -24 -35.906 -16.328 1 80.88 302 GLY A N 1
ATOM 2504 C CA . GLY A 1 302 ? -23.391 -35.531 -15.07 1 80.88 302 GLY A CA 1
ATOM 2505 C C . GLY A 1 302 ? -23.719 -34.125 -14.633 1 80.88 302 GLY A C 1
ATOM 2506 O O . GLY A 1 302 ? -23.359 -33.719 -13.531 1 80.88 302 GLY A O 1
ATOM 2507 N N . ASN A 1 303 ? -24.359 -33.438 -15.547 1 84.12 303 ASN A N 1
ATOM 2508 C CA . ASN A 1 303 ? -24.828 -32.094 -15.156 1 84.12 303 ASN A CA 1
ATOM 2509 C C . ASN A 1 303 ? -25.922 -32.188 -14.094 1 84.12 303 ASN A C 1
ATOM 2511 O O . ASN A 1 303 ? -26.562 -33.219 -13.938 1 84.12 303 ASN A O 1
ATOM 2515 N N . TYR A 1 304 ? -26.078 -31.172 -13.352 1 79.44 304 TYR A N 1
ATOM 2516 C CA . TYR A 1 304 ? -27.125 -31.125 -12.344 1 79.44 304 TYR A CA 1
ATOM 2517 C C . TYR A 1 304 ? -28.484 -30.891 -12.984 1 79.44 304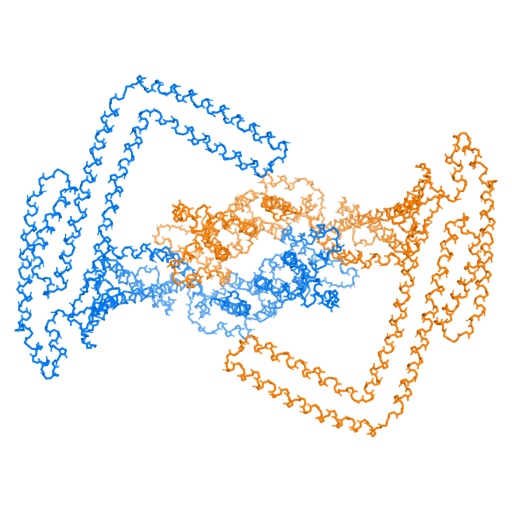 TYR A C 1
ATOM 2519 O O . TYR A 1 304 ? -29.406 -31.688 -12.797 1 79.44 304 TYR A O 1
ATOM 2527 N N . GLN A 1 305 ? -28.625 -29.812 -13.789 1 81.81 305 GLN A N 1
ATOM 2528 C CA . GLN A 1 305 ? -29.875 -29.5 -14.484 1 81.81 305 GLN A CA 1
ATOM 2529 C C . GLN A 1 305 ? -29.625 -29.234 -15.969 1 81.81 305 GLN A C 1
ATOM 2531 O O . GLN A 1 305 ? -30.5 -29.469 -16.797 1 81.81 305 GLN A O 1
ATOM 2536 N N . GLY A 1 306 ? -28.375 -28.922 -16.25 1 81 306 GLY A N 1
ATOM 2537 C CA . GLY A 1 306 ? -28.078 -28.375 -17.562 1 81 306 GLY A CA 1
ATOM 2538 C C . GLY A 1 306 ? -27.875 -29.438 -18.625 1 81 306 GLY A C 1
ATOM 2539 O O . GLY A 1 306 ? -28.109 -30.625 -18.359 1 81 306 GLY A O 1
ATOM 2540 N N . GLU A 1 307 ? -27.656 -29.016 -19.844 1 88.06 307 GLU A N 1
ATOM 2541 C CA . GLU A 1 307 ? -27.453 -29.875 -21.016 1 88.06 307 GLU A CA 1
ATOM 2542 C C . GLU A 1 307 ? -26.094 -29.625 -21.641 1 88.06 307 GLU A C 1
ATOM 2544 O O . GLU A 1 307 ? -25.953 -29.594 -22.875 1 88.06 307 GLU A O 1
ATOM 2549 N N . GLY A 1 308 ? -25.188 -29.328 -20.688 1 91.56 308 GLY A N 1
ATOM 2550 C CA . GLY A 1 308 ? -23.844 -29.078 -21.188 1 91.56 308 GLY A CA 1
ATOM 2551 C C . GLY A 1 308 ? -23.734 -27.812 -22.016 1 91.56 308 GLY A C 1
ATOM 2552 O O . GLY A 1 308 ? -24.219 -26.766 -21.609 1 91.56 308 GLY A O 1
ATOM 2553 N N . VAL A 1 309 ? -23.125 -27.891 -23.219 1 93.12 309 VAL A N 1
ATOM 2554 C CA . VAL A 1 309 ? -22.891 -26.734 -24.078 1 93.12 309 VAL A CA 1
ATOM 2555 C C . VAL A 1 309 ? -24.219 -26.25 -24.672 1 93.12 309 VAL A C 1
ATOM 2557 O O . VAL A 1 309 ? -24.422 -25.047 -24.859 1 93.12 309 VAL A O 1
ATOM 2560 N N . SER A 1 310 ? -25.141 -27.109 -24.922 1 91.38 310 SER A N 1
ATOM 2561 C CA . SER A 1 310 ? -26.438 -26.75 -25.5 1 91.38 310 SER A CA 1
ATOM 2562 C C . SER A 1 310 ? -27.266 -25.938 -24.531 1 91.38 310 SER A C 1
ATOM 2564 O O . SER A 1 310 ? -28.156 -25.188 -24.938 1 91.38 310 SER A O 1
ATOM 2566 N N . GLY A 1 311 ? -26.953 -26.172 -23.281 1 91.62 311 GLY A N 1
ATOM 2567 C CA . GLY A 1 311 ? -27.641 -25.406 -22.266 1 91.62 311 GLY A CA 1
ATOM 2568 C C . GLY A 1 311 ? -27.375 -23.906 -22.375 1 91.62 311 GLY A C 1
ATOM 2569 O O . GLY A 1 311 ? -28.188 -23.094 -21.938 1 91.62 311 GLY A O 1
ATOM 2570 N N . LEU A 1 312 ? -26.266 -23.547 -22.906 1 93.19 312 LEU A N 1
ATOM 2571 C CA . LEU A 1 312 ? -25.922 -22.141 -23.094 1 93.19 312 LEU A CA 1
ATOM 2572 C C . LEU A 1 312 ? -26.812 -21.484 -24.141 1 93.19 312 LEU A C 1
ATOM 2574 O O . LEU A 1 312 ? -27.047 -20.281 -24.109 1 93.19 312 LEU A O 1
ATOM 2578 N N . LEU A 1 313 ? -27.281 -22.297 -25.016 1 91.25 313 LEU A N 1
ATOM 2579 C CA . LEU A 1 313 ? -28.141 -21.781 -26.078 1 91.25 313 LEU A CA 1
ATOM 2580 C C . LEU A 1 313 ? -29.609 -21.781 -25.656 1 91.25 313 LEU A C 1
ATOM 2582 O O . LEU A 1 313 ? -30.312 -20.797 -25.875 1 91.25 313 LEU A O 1
ATOM 2586 N N . SER A 1 314 ? -30.062 -22.812 -24.953 1 90.94 314 SER A N 1
ATOM 2587 C CA . SER A 1 314 ? -31.469 -22.953 -24.578 1 90.94 314 SER A CA 1
ATOM 2588 C C . SER A 1 314 ? -31.797 -22.156 -23.312 1 90.94 314 SER A C 1
ATOM 2590 O O . SER A 1 314 ? -32.875 -21.578 -23.188 1 90.94 314 SER A O 1
ATOM 2592 N N . LEU A 1 315 ? -30.938 -22.078 -22.344 1 93.94 315 LEU A N 1
ATOM 2593 C CA . LEU A 1 315 ? -31.125 -21.453 -21.047 1 93.94 315 LEU A CA 1
ATOM 2594 C C . LEU A 1 315 ? -32.406 -21.953 -20.375 1 93.94 315 LEU A C 1
ATOM 2596 O O . LEU A 1 315 ? -33.219 -21.141 -19.922 1 93.94 315 LEU A O 1
ATOM 2600 N N . ALA A 1 316 ? -32.594 -23.203 -20.516 1 88.5 316 ALA A N 1
ATOM 2601 C CA . ALA A 1 316 ? -33.719 -23.891 -19.859 1 88.5 316 ALA A CA 1
ATOM 2602 C C . ALA A 1 316 ? -35.031 -23.562 -20.562 1 88.5 316 ALA A C 1
ATOM 2604 O O . ALA A 1 316 ? -36.125 -23.797 -20 1 88.5 316 ALA A O 1
ATOM 2605 N N . GLU A 1 317 ? -34.938 -22.953 -21.688 1 87.12 317 GLU A N 1
ATOM 2606 C CA . GLU A 1 317 ? -36.156 -22.719 -22.422 1 87.12 317 GLU A CA 1
ATOM 2607 C C . GLU A 1 317 ? -36.875 -24.031 -22.719 1 87.12 317 GLU A C 1
ATOM 2609 O O . GLU A 1 317 ? -36.281 -24.969 -23.25 1 87.12 317 GLU A O 1
ATOM 2614 N N . GLY A 1 318 ? -38.094 -24.203 -22.297 1 78.75 318 GLY A N 1
ATOM 2615 C CA . GLY A 1 318 ? -38.844 -25.406 -22.562 1 78.75 318 GLY A CA 1
ATOM 2616 C C . GLY A 1 318 ? -38.594 -26.516 -21.547 1 78.75 318 GLY A C 1
ATOM 2617 O O . GLY A 1 318 ? -39.062 -27.625 -21.703 1 78.75 318 GLY A O 1
ATOM 2618 N N . GLY A 1 319 ? -37.781 -26.172 -20.516 1 78 319 GLY A N 1
ATOM 2619 C CA . GLY A 1 319 ? -37.406 -27.156 -19.516 1 78 319 GLY A CA 1
ATOM 2620 C C . GLY A 1 319 ? -38.469 -27.328 -18.438 1 78 319 GLY A C 1
ATOM 2621 O O . GLY A 1 319 ? -39.594 -26.875 -18.594 1 78 319 GLY A O 1
ATOM 2622 N N . LYS A 1 320 ? -38.219 -28.031 -17.391 1 82.56 320 LYS A N 1
ATOM 2623 C CA . LYS A 1 320 ? -39.094 -28.297 -16.266 1 82.56 320 LYS A CA 1
ATOM 2624 C C . LYS A 1 320 ? -39.312 -27.031 -15.438 1 82.56 320 LYS A C 1
ATOM 2626 O O . LYS A 1 320 ? -38.562 -26.062 -15.539 1 82.56 320 LYS A O 1
ATOM 2631 N N . ARG A 1 321 ? -40.25 -26.953 -14.633 1 75.75 321 ARG A N 1
ATOM 2632 C CA . ARG A 1 321 ? -40.656 -25.797 -13.82 1 75.75 321 ARG A CA 1
ATOM 2633 C C . ARG A 1 321 ? -39.562 -25.453 -12.805 1 75.75 321 ARG A C 1
ATOM 2635 O O . ARG A 1 321 ? -39.344 -24.281 -12.516 1 75.75 321 ARG A O 1
ATOM 2642 N N . LEU A 1 322 ? -38.75 -26.484 -12.5 1 80.06 322 LEU A N 1
ATOM 2643 C CA . LEU A 1 322 ? -37.781 -26.266 -11.43 1 80.06 322 LEU A CA 1
ATOM 2644 C C . LEU A 1 322 ? -36.406 -25.938 -12 1 80.06 322 LEU A C 1
ATOM 2646 O O . LEU A 1 322 ? -35.469 -25.609 -11.25 1 80.06 322 LEU A O 1
ATOM 2650 N N . ASP A 1 323 ? -36.406 -25.922 -13.32 1 85.69 323 ASP A N 1
ATOM 2651 C CA . ASP A 1 323 ? -35.125 -25.625 -13.953 1 85.69 323 ASP A CA 1
ATOM 2652 C C . ASP A 1 323 ? -34.781 -24.141 -13.844 1 85.69 323 ASP A C 1
ATOM 2654 O O . ASP A 1 323 ? -35.656 -23.297 -13.945 1 85.69 323 ASP A O 1
ATOM 2658 N N . LYS A 1 324 ? -33.531 -23.875 -13.594 1 89.06 324 LYS A N 1
ATOM 2659 C CA . LYS A 1 324 ? -33.062 -22.5 -13.492 1 89.06 324 LYS A CA 1
ATOM 2660 C C . LYS A 1 324 ? -32.062 -22.188 -14.609 1 89.06 324 LYS A C 1
ATOM 2662 O O . LYS A 1 324 ? -31.094 -22.906 -14.812 1 89.06 324 LYS A O 1
ATOM 2667 N N . SER A 1 325 ? -32.25 -21.156 -15.305 1 92 325 SER A N 1
ATOM 2668 C CA . SER A 1 325 ? -31.422 -20.75 -16.438 1 92 325 SER A CA 1
ATOM 2669 C C . SER A 1 325 ? -29.984 -20.516 -16 1 92 325 SER A C 1
ATOM 2671 O O . SER A 1 325 ? -29.047 -20.828 -16.75 1 92 325 SER A O 1
ATOM 2673 N N . ILE A 1 326 ? -29.828 -20.016 -14.859 1 89.5 326 ILE A N 1
ATOM 2674 C CA . ILE A 1 326 ? -28.484 -19.672 -14.391 1 89.5 326 ILE A CA 1
ATOM 2675 C C . ILE A 1 326 ? -27.656 -20.938 -14.25 1 89.5 326 ILE A C 1
ATOM 2677 O O . ILE A 1 326 ? -26.438 -20.938 -14.5 1 89.5 326 ILE A O 1
ATOM 2681 N N . ILE A 1 327 ? -28.203 -22.016 -13.891 1 88.19 327 ILE A N 1
ATOM 2682 C CA . ILE A 1 327 ? -27.484 -23.281 -13.742 1 88.19 327 ILE A CA 1
ATOM 2683 C C . ILE A 1 327 ? -27.094 -23.812 -15.109 1 88.19 327 ILE A C 1
ATOM 2685 O O . ILE A 1 327 ? -25.969 -24.312 -15.289 1 88.19 327 ILE A O 1
ATOM 2689 N N . PHE A 1 328 ? -28 -23.672 -15.992 1 90.81 328 PHE A N 1
ATOM 2690 C CA . PHE A 1 328 ? -27.703 -24.078 -17.359 1 90.81 328 PHE A CA 1
ATOM 2691 C C . PHE A 1 328 ? -26.516 -23.297 -17.906 1 90.81 328 PHE A C 1
ATOM 2693 O O . PHE A 1 328 ? -25.641 -23.859 -18.562 1 90.81 328 PHE A O 1
ATOM 2700 N N . MET A 1 329 ? -26.562 -22.062 -17.609 1 92.12 329 MET A N 1
ATOM 2701 C CA . MET A 1 329 ? -25.5 -21.203 -18.094 1 92.12 329 MET A CA 1
ATOM 2702 C C . MET A 1 329 ? -24.156 -21.594 -17.484 1 92.12 329 MET A C 1
ATOM 2704 O O . MET A 1 329 ? -23.156 -21.734 -18.188 1 92.12 329 MET A O 1
ATOM 2708 N N . ILE A 1 330 ? -24.078 -21.781 -16.25 1 88.94 330 ILE A N 1
ATOM 2709 C CA . ILE A 1 330 ? -22.844 -22.078 -15.539 1 88.94 330 ILE A CA 1
ATOM 2710 C C . ILE A 1 330 ? -22.297 -23.438 -15.977 1 88.94 330 ILE A C 1
ATOM 2712 O O . ILE A 1 330 ? -21.109 -23.594 -16.219 1 88.94 330 ILE A O 1
ATOM 2716 N N . GLU A 1 331 ? -23.156 -24.359 -16.047 1 89.5 331 GLU A N 1
ATOM 2717 C CA . GLU A 1 331 ? -22.734 -25.688 -16.469 1 89.5 331 GLU A CA 1
ATOM 2718 C C . GLU A 1 331 ? -22.25 -25.688 -17.906 1 89.5 331 GLU A C 1
ATOM 2720 O O . GLU A 1 331 ? -21.344 -26.422 -18.281 1 89.5 331 GLU A O 1
ATOM 2725 N N . GLY A 1 332 ? -22.859 -24.875 -18.656 1 92.44 332 GLY A N 1
ATOM 2726 C CA . GLY A 1 332 ? -22.375 -24.688 -20.016 1 92.44 332 GLY A CA 1
ATOM 2727 C C . GLY A 1 332 ? -20.984 -24.078 -20.062 1 92.44 332 GLY A C 1
ATOM 2728 O O . GLY A 1 332 ? -20.141 -24.516 -20.859 1 92.44 332 GLY A O 1
ATOM 2729 N N . ILE A 1 333 ? -20.797 -23.094 -19.266 1 92.38 333 ILE A N 1
ATOM 2730 C CA . ILE A 1 333 ? -19.5 -22.438 -19.203 1 92.38 333 ILE A CA 1
ATOM 2731 C C . ILE A 1 333 ? -18.438 -23.438 -18.734 1 92.38 333 ILE A C 1
ATOM 2733 O O . ILE A 1 333 ? -17.344 -23.516 -19.312 1 92.38 333 ILE A O 1
ATOM 2737 N N . ILE A 1 334 ? -18.734 -24.156 -17.719 1 88.44 334 ILE A N 1
ATOM 2738 C CA . ILE A 1 334 ? -17.812 -25.156 -17.203 1 88.44 334 ILE A CA 1
ATOM 2739 C C . ILE A 1 334 ? -17.5 -26.172 -18.297 1 88.44 334 ILE A C 1
ATOM 2741 O O . ILE A 1 334 ? -16.344 -26.594 -18.453 1 88.44 334 ILE A O 1
ATOM 2745 N N . SER A 1 335 ? -18.484 -26.562 -19.031 1 93 335 SER A N 1
ATOM 2746 C CA . SER A 1 335 ? -18.312 -27.484 -20.141 1 93 335 SER A CA 1
ATOM 2747 C C . SER A 1 335 ? -17.297 -26.953 -21.156 1 93 335 SER A C 1
ATOM 2749 O O . SER A 1 335 ? -16.438 -27.688 -21.641 1 93 335 SER A O 1
ATOM 2751 N N . ILE A 1 336 ? -17.422 -25.719 -21.438 1 93.5 336 ILE A N 1
ATOM 2752 C CA . ILE A 1 336 ? -16.516 -25.109 -22.406 1 93.5 336 ILE A CA 1
ATOM 2753 C C . ILE A 1 336 ? -15.086 -25.109 -21.859 1 93.5 336 ILE A C 1
ATOM 2755 O O . ILE A 1 336 ? -14.133 -25.375 -22.594 1 93.5 336 ILE A O 1
ATOM 2759 N N . PHE A 1 337 ? -14.969 -24.828 -20.625 1 90.38 337 PHE A N 1
ATOM 2760 C CA . PHE A 1 337 ? -13.648 -24.812 -20.016 1 90.38 337 PHE A CA 1
ATOM 2761 C C . PHE A 1 337 ? -13.039 -26.219 -20.031 1 90.38 337 PHE A C 1
ATOM 2763 O O . PHE A 1 337 ? -11.844 -26.375 -20.297 1 90.38 337 PHE A O 1
ATOM 2770 N N . LEU A 1 338 ? -13.82 -27.188 -19.672 1 90.56 338 LEU A N 1
ATOM 2771 C CA . LEU A 1 338 ? -13.328 -28.562 -19.688 1 90.56 338 LEU A CA 1
ATOM 2772 C C . LEU A 1 338 ? -12.914 -28.969 -21.094 1 90.56 338 LEU A C 1
ATOM 2774 O O . LEU A 1 338 ? -11.914 -29.672 -21.266 1 90.56 338 LEU A O 1
ATOM 2778 N N . LEU A 1 339 ? -13.602 -28.547 -22.062 1 93.88 339 LEU A N 1
ATOM 2779 C CA . LEU A 1 339 ? -13.258 -28.828 -23.453 1 93.88 339 LEU A CA 1
ATOM 2780 C C . LEU A 1 339 ? -11.961 -28.141 -23.844 1 93.88 339 LEU A C 1
ATOM 2782 O O . LEU A 1 339 ? -11.141 -28.703 -24.578 1 93.88 339 LEU A O 1
ATOM 2786 N N . LEU A 1 340 ? -11.859 -26.938 -23.391 1 91.75 340 LEU A N 1
ATOM 2787 C CA . LEU A 1 340 ? -10.625 -26.203 -23.688 1 91.75 340 LEU A CA 1
ATOM 2788 C C . LEU A 1 340 ? -9.422 -26.891 -23.062 1 91.75 340 LEU A C 1
ATOM 2790 O O . LEU A 1 340 ? -8.352 -26.969 -23.672 1 91.75 340 LEU A O 1
ATOM 2794 N N . ILE A 1 341 ? -9.594 -27.344 -21.859 1 89.19 341 ILE A N 1
ATOM 2795 C CA . ILE A 1 341 ? -8.523 -28.094 -21.203 1 89.19 341 ILE A CA 1
ATOM 2796 C C . ILE A 1 341 ? -8.219 -29.359 -22 1 89.19 341 ILE A C 1
ATOM 2798 O O . ILE A 1 341 ? -7.055 -29.75 -22.156 1 89.19 341 ILE A O 1
ATOM 2802 N N . SER A 1 342 ? -9.203 -30.016 -22.469 1 93.69 342 SER A N 1
ATOM 2803 C CA . SER A 1 342 ? -9.047 -31.219 -23.281 1 93.69 342 SER A CA 1
ATOM 2804 C C . SER A 1 342 ? -8.25 -30.938 -24.562 1 93.69 342 SER A C 1
ATOM 2806 O O . SER A 1 342 ? -7.367 -31.703 -24.922 1 93.69 342 SER A O 1
ATOM 2808 N N . ILE A 1 343 ? -8.562 -29.828 -25.172 1 94.69 343 ILE A N 1
ATOM 2809 C CA . ILE A 1 343 ? -7.852 -29.453 -26.391 1 94.69 343 ILE A CA 1
ATOM 2810 C C . ILE A 1 343 ? -6.387 -29.172 -26.078 1 94.69 343 ILE A C 1
ATOM 2812 O O . ILE A 1 343 ? -5.496 -29.531 -26.844 1 94.69 343 ILE A O 1
ATOM 2816 N N . PHE A 1 344 ? -6.23 -28.562 -24.984 1 91.06 344 PHE A N 1
ATOM 2817 C CA . PHE A 1 344 ? -4.871 -28.281 -24.547 1 91.06 344 PHE A CA 1
ATOM 2818 C C . PHE A 1 344 ? -4.102 -29.562 -24.297 1 91.06 344 PHE A C 1
ATOM 2820 O O . PHE A 1 344 ? -2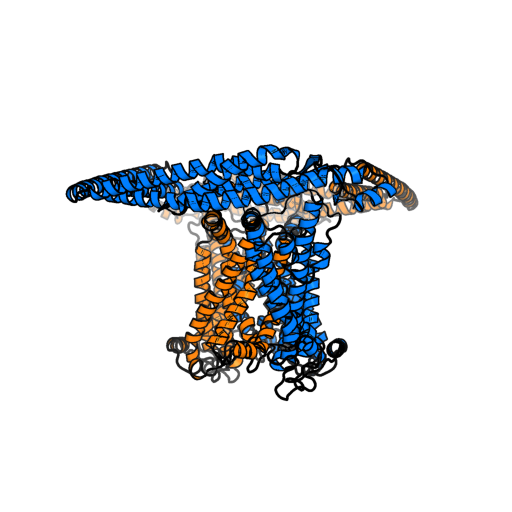.938 -29.688 -24.672 1 91.06 344 PHE A O 1
ATOM 2827 N N . LEU A 1 345 ? -4.703 -30.5 -23.672 1 92.12 345 LEU A N 1
ATOM 2828 C CA . LEU A 1 345 ? -4.078 -31.781 -23.391 1 92.12 345 LEU A CA 1
ATOM 2829 C C . LEU A 1 345 ? -3.764 -32.531 -24.688 1 92.12 345 LEU A C 1
ATOM 2831 O O . LEU A 1 345 ? -2.715 -33.156 -24.812 1 92.12 345 LEU A O 1
ATOM 2835 N N . LEU A 1 346 ? -4.68 -32.5 -25.641 1 95.12 346 LEU A N 1
ATOM 2836 C CA . LEU A 1 346 ? -4.449 -33.094 -26.938 1 95.12 346 LEU A CA 1
ATOM 2837 C C . LEU A 1 346 ? -3.248 -32.469 -27.641 1 95.12 346 LEU A C 1
ATOM 2839 O O . LEU A 1 346 ? -2.432 -33.156 -28.234 1 95.12 346 LEU A O 1
ATOM 2843 N N . TYR A 1 347 ? -3.166 -31.234 -27.453 1 94.31 347 TYR A N 1
ATOM 2844 C CA . TYR A 1 347 ? -2.072 -30.516 -28.094 1 94.31 347 TYR A CA 1
ATOM 2845 C C . TYR A 1 347 ? -0.734 -30.875 -27.469 1 94.31 347 TYR A C 1
ATOM 2847 O O . TYR A 1 347 ? 0.252 -31.094 -28.172 1 94.31 347 TYR A O 1
ATOM 2855 N N . ILE A 1 348 ? -0.691 -30.953 -26.172 1 90.94 348 ILE A N 1
ATOM 2856 C CA . ILE A 1 348 ? 0.545 -31.266 -25.469 1 90.94 348 ILE A CA 1
ATOM 2857 C C . ILE A 1 348 ? 0.993 -32.688 -25.844 1 90.94 348 ILE A C 1
ATOM 2859 O O . ILE A 1 348 ? 2.186 -32.938 -26.031 1 90.94 348 ILE A O 1
ATOM 2863 N N . SER A 1 349 ? 0.064 -33.594 -25.828 1 94.56 349 SER A N 1
ATOM 2864 C CA . SER A 1 349 ? 0.378 -34.969 -26.203 1 94.56 349 SER A CA 1
ATOM 2865 C C . SER A 1 349 ? 0.899 -35.062 -27.625 1 94.56 349 SER A C 1
ATOM 2867 O O . SER A 1 349 ? 1.888 -35.75 -27.891 1 94.56 349 SER A O 1
ATOM 2869 N N . PHE A 1 350 ? 0.244 -34.344 -28.516 1 95.31 350 PHE A N 1
ATOM 2870 C CA . PHE A 1 350 ? 0.658 -34.344 -29.906 1 95.31 350 PHE A CA 1
ATOM 2871 C C . PHE A 1 350 ? 2.068 -33.781 -30.047 1 95.31 350 PHE A C 1
ATOM 2873 O O . PHE A 1 350 ? 2.904 -34.344 -30.75 1 95.31 350 PHE A O 1
ATOM 2880 N N . LYS A 1 351 ? 2.26 -32.688 -29.453 1 94.38 351 LYS A N 1
ATOM 2881 C CA . LYS A 1 351 ? 3.572 -32.062 -29.531 1 94.38 351 LYS A CA 1
ATOM 2882 C C . LYS A 1 351 ? 4.66 -32.969 -28.984 1 94.38 351 LYS A C 1
ATOM 2884 O O . LYS A 1 351 ? 5.762 -33.031 -29.547 1 94.38 351 LYS A O 1
ATOM 2889 N N . ASP A 1 352 ? 4.352 -33.625 -27.875 1 93.62 352 ASP A N 1
ATOM 2890 C CA . ASP A 1 352 ? 5.312 -34.562 -27.281 1 93.62 352 ASP A CA 1
ATOM 2891 C C . ASP A 1 352 ? 5.664 -35.688 -28.25 1 93.62 352 ASP A C 1
ATOM 2893 O O . ASP A 1 352 ? 6.84 -35.969 -28.469 1 93.62 352 ASP A O 1
ATOM 2897 N N . VAL A 1 353 ? 4.727 -36.375 -28.828 1 95.44 353 VAL A N 1
ATOM 2898 C CA . VAL A 1 353 ? 4.938 -37.469 -29.734 1 95.44 353 VAL A CA 1
ATOM 2899 C C . VAL A 1 353 ? 5.656 -37 -31 1 95.44 353 VAL A C 1
ATOM 2901 O O . VAL A 1 353 ? 6.578 -37.656 -31.484 1 95.44 353 VAL A O 1
ATOM 2904 N N . ASN A 1 354 ? 5.195 -35.812 -31.469 1 95.38 354 ASN A N 1
ATOM 2905 C CA . ASN A 1 354 ? 5.797 -35.25 -32.688 1 95.38 354 ASN A CA 1
ATOM 2906 C C . ASN A 1 354 ? 7.266 -34.906 -32.469 1 95.38 354 ASN A C 1
ATOM 2908 O O . ASN A 1 354 ? 8.094 -35.156 -33.344 1 95.38 354 ASN A O 1
ATOM 2912 N N . THR A 1 355 ? 7.57 -34.375 -31.344 1 93.88 355 THR A N 1
ATOM 2913 C CA . THR A 1 355 ? 8.953 -34 -31.047 1 93.88 355 THR A CA 1
ATOM 2914 C C . THR A 1 355 ? 9.828 -35.25 -30.922 1 93.88 355 THR A C 1
ATOM 2916 O O . THR A 1 355 ? 10.953 -35.281 -31.438 1 93.88 355 THR A O 1
ATOM 2919 N N . VAL A 1 356 ? 9.383 -36.25 -30.234 1 93.75 356 VAL A N 1
ATOM 2920 C CA . VAL A 1 356 ? 10.141 -37.5 -30.062 1 93.75 356 VAL A CA 1
ATOM 2921 C C . VAL A 1 356 ? 10.367 -38.156 -31.422 1 93.75 356 VAL A C 1
ATOM 2923 O O . VAL A 1 356 ? 11.477 -38.625 -31.719 1 93.75 356 VAL A O 1
ATOM 2926 N N . GLU A 1 357 ? 9.375 -38.188 -32.25 1 93.38 357 GLU A N 1
ATOM 2927 C CA . GLU A 1 357 ? 9.484 -38.812 -33.562 1 93.38 357 GLU A CA 1
ATOM 2928 C C . GLU A 1 357 ? 10.477 -38.031 -34.438 1 93.38 357 GLU A C 1
ATOM 2930 O O . GLU A 1 357 ? 11.297 -38.656 -35.125 1 93.38 357 GLU A O 1
ATOM 2935 N N . LYS A 1 358 ? 10.391 -36.781 -34.438 1 92.88 358 LYS A N 1
ATOM 2936 C CA . LYS A 1 358 ? 11.305 -35.938 -35.219 1 92.88 358 LYS A CA 1
ATOM 2937 C C . LYS A 1 358 ? 12.742 -36.125 -34.75 1 92.88 358 LYS A C 1
ATOM 2939 O O . LYS A 1 358 ? 13.672 -36.188 -35.562 1 92.88 358 LYS A O 1
ATOM 2944 N N . LYS A 1 359 ? 12.859 -36.219 -33.438 1 92.88 359 LYS A N 1
ATOM 2945 C CA . LYS A 1 359 ? 14.195 -36.438 -32.906 1 92.88 359 LYS A CA 1
ATOM 2946 C C . LYS A 1 359 ? 14.727 -37.812 -33.281 1 92.88 359 LYS A C 1
ATOM 2948 O O . LYS A 1 359 ? 15.914 -37.938 -33.594 1 92.88 359 LYS A O 1
ATOM 2953 N N . MET A 1 360 ? 13.906 -38.812 -33.281 1 92.31 360 MET A N 1
ATOM 2954 C CA . MET A 1 360 ? 14.32 -40.156 -33.688 1 92.31 360 MET A CA 1
ATOM 2955 C C . MET A 1 360 ? 14.727 -40.188 -35.156 1 92.31 360 MET A C 1
ATOM 2957 O O . MET A 1 360 ? 15.672 -40.906 -35.5 1 92.31 360 MET A O 1
ATOM 2961 N N . ILE A 1 361 ? 14.023 -39.469 -35.938 1 90.94 361 ILE A N 1
ATOM 2962 C CA . ILE A 1 361 ? 14.336 -39.375 -37.375 1 90.94 361 ILE A CA 1
ATOM 2963 C C . ILE A 1 361 ? 15.711 -38.75 -37.562 1 90.94 361 ILE A C 1
ATOM 2965 O O . ILE A 1 361 ? 16.469 -39.125 -38.438 1 90.94 361 ILE A O 1
ATOM 2969 N N . LYS A 1 362 ? 16.047 -37.844 -36.625 1 90.94 362 LYS A N 1
ATOM 2970 C CA . LYS A 1 362 ? 17.344 -37.188 -36.688 1 90.94 362 LYS A CA 1
ATOM 2971 C C . LYS A 1 362 ? 18.438 -38.062 -36.062 1 90.94 362 LYS A C 1
ATOM 2973 O O . LYS A 1 362 ? 19.625 -37.781 -36.25 1 90.94 362 LYS A O 1
ATOM 2978 N N . GLY A 1 363 ? 17.984 -39.094 -35.25 1 92.25 363 GLY A N 1
ATOM 2979 C CA . GLY A 1 363 ? 18.969 -40.031 -34.719 1 92.25 363 GLY A CA 1
ATOM 2980 C C . GLY A 1 363 ? 19.016 -40.062 -33.219 1 92.25 363 GLY A C 1
ATOM 2981 O O . GLY A 1 363 ? 19.766 -40.844 -32.625 1 92.25 363 GLY A O 1
ATOM 2982 N N . THR A 1 364 ? 18.203 -39.219 -32.656 1 92.81 364 THR A N 1
ATOM 2983 C CA . THR A 1 364 ? 18.219 -39.156 -31.203 1 92.81 364 THR A CA 1
ATOM 2984 C C . THR A 1 364 ? 17.312 -40.219 -30.609 1 92.81 364 THR A C 1
ATOM 2986 O O . THR A 1 364 ? 16.188 -40.438 -31.062 1 92.81 364 THR A O 1
ATOM 2989 N N . ARG A 1 365 ? 17.812 -40.969 -29.594 1 92.31 365 ARG A N 1
ATOM 2990 C CA . ARG A 1 365 ? 17.031 -42 -28.969 1 92.31 365 ARG A CA 1
ATOM 2991 C C . ARG A 1 365 ? 15.961 -41.438 -28.047 1 92.31 365 ARG A C 1
ATOM 2993 O O . ARG A 1 365 ? 16.141 -40.344 -27.469 1 92.31 365 ARG A O 1
ATOM 3000 N N . LYS A 1 366 ? 14.883 -42.156 -28 1 90.88 366 LYS A N 1
ATOM 3001 C CA . LYS A 1 366 ? 13.797 -41.75 -27.109 1 90.88 366 LYS A CA 1
ATOM 3002 C C . LYS A 1 366 ? 14.227 -41.781 -25.641 1 90.88 366 LYS A C 1
ATOM 3004 O O . LYS A 1 366 ? 15.062 -42.625 -25.266 1 90.88 366 LYS A O 1
ATOM 3009 N N . ASN A 1 367 ? 13.68 -40.969 -24.844 1 90 367 ASN A N 1
ATOM 3010 C CA . ASN A 1 367 ? 13.984 -40.938 -23.406 1 90 367 ASN A CA 1
ATOM 3011 C C . ASN A 1 367 ? 13.289 -42.062 -22.672 1 90 367 ASN A C 1
ATOM 3013 O O . ASN A 1 367 ? 12.117 -42.344 -22.922 1 90 367 ASN A O 1
ATOM 3017 N N . GLU A 1 368 ? 14.016 -42.719 -21.812 1 88.44 368 GLU A N 1
ATOM 3018 C CA . GLU A 1 368 ? 13.422 -43.719 -20.922 1 88.44 368 GLU A CA 1
ATOM 3019 C C . GLU A 1 368 ? 12.852 -43.062 -19.672 1 88.44 368 GLU A C 1
ATOM 3021 O O . GLU A 1 368 ? 13.016 -41.844 -19.469 1 88.44 368 GLU A O 1
ATOM 3026 N N . TRP A 1 369 ? 12.203 -43.812 -18.984 1 88.25 369 TRP A N 1
ATOM 3027 C CA . TRP A 1 369 ? 11.484 -43.281 -17.828 1 88.25 369 TRP A CA 1
ATOM 3028 C C . TRP A 1 369 ? 12.445 -42.594 -16.859 1 88.25 369 TRP A C 1
ATOM 3030 O O . TRP A 1 369 ? 12.117 -41.562 -16.266 1 88.25 369 TRP A O 1
ATOM 3040 N N . PHE A 1 370 ? 13.656 -43.219 -16.641 1 87.25 370 PHE A N 1
ATOM 3041 C CA . PHE A 1 370 ? 14.641 -42.625 -15.727 1 87.25 370 PHE A CA 1
ATOM 3042 C C . PHE A 1 370 ? 15.031 -41.219 -16.172 1 87.25 370 PHE A C 1
ATOM 3044 O O . PHE A 1 370 ? 15.109 -40.312 -15.359 1 87.25 370 PHE A O 1
ATOM 3051 N N . GLU A 1 371 ? 15.211 -41.094 -17.469 1 87.19 371 GLU A N 1
ATOM 3052 C CA . GLU A 1 371 ? 15.609 -39.812 -18 1 87.19 371 GLU A CA 1
ATOM 3053 C C . GLU A 1 371 ? 14.477 -38.781 -17.891 1 87.19 371 GLU A C 1
ATOM 3055 O O . GLU A 1 371 ? 14.703 -37.625 -17.562 1 87.19 371 GLU A O 1
ATOM 3060 N N . THR A 1 372 ? 13.234 -39.312 -18.141 1 86 372 THR A N 1
ATOM 3061 C CA . THR A 1 372 ? 12.07 -38.438 -18.078 1 86 372 THR A CA 1
ATOM 3062 C C . THR A 1 372 ? 11.812 -37.969 -16.641 1 86 372 THR A C 1
ATOM 3064 O O . THR A 1 372 ? 11.477 -36.812 -16.406 1 86 372 THR A O 1
ATOM 3067 N N . LYS A 1 373 ? 11.914 -38.906 -15.734 1 85.44 373 LYS A N 1
ATOM 3068 C CA . LYS A 1 373 ? 11.727 -38.562 -14.328 1 85.44 373 LYS A CA 1
ATOM 3069 C C . LYS A 1 373 ? 12.742 -37.531 -13.859 1 85.44 373 LYS A C 1
ATOM 3071 O O . LYS A 1 373 ? 12.406 -36.625 -13.094 1 85.44 373 LYS A O 1
ATOM 3076 N N . GLN A 1 374 ? 14 -37.719 -14.289 1 81.75 374 GLN A N 1
ATOM 3077 C CA . GLN A 1 374 ? 15.039 -36.781 -13.93 1 81.75 374 GLN A CA 1
ATOM 3078 C C . GLN A 1 374 ? 14.75 -35.406 -14.516 1 81.75 374 GLN A C 1
ATOM 3080 O O . GLN A 1 374 ? 14.977 -34.375 -13.867 1 81.75 374 GLN A O 1
ATOM 3085 N N . LEU A 1 375 ? 14.219 -35.438 -15.703 1 80.69 375 LEU A N 1
ATOM 3086 C CA . LEU A 1 375 ? 13.891 -34.188 -16.359 1 80.69 375 LEU A CA 1
ATOM 3087 C C . LEU A 1 375 ? 12.742 -33.469 -15.648 1 80.69 375 LEU A C 1
ATOM 3089 O O . LEU A 1 375 ? 12.742 -32.25 -15.508 1 80.69 375 LEU A O 1
ATOM 3093 N N . ILE A 1 376 ? 11.789 -34.281 -15.242 1 80.44 376 ILE A N 1
ATOM 3094 C CA . ILE A 1 376 ? 10.633 -33.719 -14.539 1 80.44 376 ILE A CA 1
ATOM 3095 C C . ILE A 1 376 ? 11.055 -33.188 -13.172 1 80.44 376 ILE A C 1
ATOM 3097 O O . ILE A 1 376 ? 10.602 -32.125 -12.75 1 80.44 376 ILE A O 1
ATOM 3101 N N . ALA A 1 377 ? 11.867 -33.938 -12.508 1 75.69 377 ALA A N 1
ATOM 3102 C CA . ALA A 1 377 ? 12.32 -33.562 -11.164 1 75.69 377 ALA A CA 1
ATOM 3103 C C . ALA A 1 377 ? 13.188 -32.312 -11.211 1 75.69 377 ALA A C 1
ATOM 3105 O O . ALA A 1 377 ? 13.188 -31.5 -10.273 1 75.69 377 ALA A O 1
ATOM 3106 N N . THR A 1 378 ? 13.906 -32.156 -12.227 1 71.31 378 THR A N 1
ATOM 3107 C CA . THR A 1 378 ? 14.844 -31.031 -12.289 1 71.31 378 THR A CA 1
ATOM 3108 C C . THR A 1 378 ? 14.195 -29.812 -12.945 1 71.31 378 THR A C 1
ATOM 3110 O O . THR A 1 378 ? 14.109 -28.75 -12.336 1 71.31 378 THR A O 1
ATOM 3113 N N . GLU A 1 379 ? 13.539 -30.047 -14.109 1 69.75 379 GLU A N 1
ATOM 3114 C CA . GLU A 1 379 ? 13.023 -28.922 -14.867 1 69.75 379 GLU A CA 1
ATOM 3115 C C . GLU A 1 379 ? 11.508 -28.828 -14.758 1 69.75 379 GLU A C 1
ATOM 3117 O O . GLU A 1 379 ? 10.938 -27.734 -14.836 1 69.75 379 GLU A O 1
ATOM 3122 N N . GLY A 1 380 ? 10.906 -29.938 -14.477 1 73.62 380 GLY A N 1
ATOM 3123 C CA . GLY A 1 380 ? 9.461 -29.969 -14.57 1 73.62 380 GLY A CA 1
ATOM 3124 C C . GLY A 1 380 ? 8.773 -29.797 -13.227 1 73.62 380 GLY A C 1
ATOM 3125 O O . GLY A 1 380 ? 7.582 -29.469 -13.172 1 73.62 380 GLY A O 1
ATOM 3126 N N . PHE A 1 381 ? 9.469 -29.906 -12.18 1 72.94 381 PHE A N 1
ATOM 3127 C CA . PHE A 1 381 ? 8.875 -29.938 -10.844 1 72.94 381 PHE A CA 1
ATOM 3128 C C . PHE A 1 381 ? 8.125 -28.641 -10.555 1 72.94 381 PHE A C 1
ATOM 3130 O O . PHE A 1 381 ? 6.973 -28.672 -10.109 1 72.94 381 PHE A O 1
ATOM 3137 N N . PRO A 1 382 ? 8.734 -27.562 -10.805 1 71.38 382 PRO A N 1
ATOM 3138 C CA . PRO A 1 382 ? 8.023 -26.312 -10.508 1 71.38 382 PRO A CA 1
ATOM 3139 C C . PRO A 1 382 ? 6.703 -26.188 -11.258 1 71.38 382 PRO A C 1
ATOM 3141 O O . PRO A 1 382 ? 5.727 -25.672 -10.719 1 71.38 382 PRO A O 1
ATOM 3144 N N . TYR A 1 383 ? 6.656 -26.781 -12.398 1 75.06 383 TYR A N 1
ATOM 3145 C CA . TYR A 1 383 ? 5.43 -26.719 -13.188 1 75.06 383 TYR A CA 1
ATOM 3146 C C . TYR A 1 383 ? 4.348 -27.609 -12.602 1 75.06 383 TYR A C 1
ATOM 3148 O O . TYR A 1 383 ? 3.164 -27.281 -12.633 1 75.06 383 TYR A O 1
ATOM 3156 N N . LEU A 1 384 ? 4.773 -28.672 -12.125 1 77.88 384 LEU A N 1
ATOM 3157 C CA . LEU A 1 384 ? 3.822 -29.609 -11.547 1 77.88 384 LEU A CA 1
ATOM 3158 C C . LEU A 1 384 ? 3.199 -29.047 -10.273 1 77.88 384 LEU A C 1
ATOM 3160 O O . LEU A 1 384 ? 2.023 -29.297 -9.992 1 77.88 384 LEU A O 1
ATOM 3164 N N . VAL A 1 385 ? 3.947 -28.25 -9.664 1 74.25 385 VAL A N 1
ATOM 3165 C CA . VAL A 1 385 ? 3.494 -27.734 -8.375 1 74.25 385 VAL A CA 1
ATOM 3166 C C . VAL A 1 385 ? 2.613 -26.5 -8.594 1 74.25 385 VAL A C 1
ATOM 3168 O O . VAL A 1 385 ? 1.595 -26.328 -7.926 1 74.25 385 VAL A O 1
ATOM 3171 N N . ILE A 1 386 ? 2.881 -25.75 -9.555 1 77.31 386 ILE A N 1
ATOM 3172 C CA . ILE A 1 386 ? 2.211 -24.453 -9.719 1 77.31 386 ILE A CA 1
ATOM 3173 C C . ILE A 1 386 ? 0.969 -24.625 -10.586 1 77.31 386 ILE A C 1
ATOM 3175 O O . ILE A 1 386 ? 0.01 -23.859 -10.469 1 77.31 386 ILE A O 1
ATOM 3179 N N . SER A 1 387 ? 0.902 -25.641 -11.336 1 81.56 387 SER A N 1
ATOM 3180 C CA . SER A 1 387 ? -0.146 -25.781 -12.344 1 81.56 387 SER A CA 1
ATOM 3181 C C . SER A 1 387 ? -1.497 -26.062 -11.703 1 81.56 387 SER A C 1
ATOM 3183 O O . SER A 1 387 ? -2.514 -25.484 -12.094 1 81.56 387 SER A O 1
ATOM 3185 N N . PRO A 1 388 ? -1.563 -26.891 -10.703 1 78.69 388 PRO A N 1
ATOM 3186 C CA . PRO A 1 388 ? -2.879 -27.156 -10.109 1 78.69 388 PRO A CA 1
ATOM 3187 C C . PRO A 1 388 ? -3.523 -25.891 -9.531 1 78.69 388 PRO A C 1
ATOM 3189 O O . PRO A 1 388 ? -4.719 -25.656 -9.734 1 78.69 388 PRO A O 1
ATOM 3192 N N . ALA A 1 389 ? -2.732 -25.188 -8.859 1 78.12 389 ALA A N 1
ATOM 3193 C CA . ALA A 1 389 ? -3.252 -23.953 -8.281 1 78.12 389 ALA A CA 1
ATOM 3194 C C . ALA A 1 389 ? -3.686 -22.969 -9.367 1 78.12 389 ALA A C 1
ATOM 3196 O O . ALA A 1 389 ? -4.703 -22.297 -9.234 1 78.12 389 ALA A O 1
ATOM 3197 N N . ALA A 1 390 ? -2.982 -22.969 -10.367 1 81.5 390 ALA A N 1
ATOM 3198 C CA . ALA A 1 390 ? -3.285 -22.062 -11.469 1 81.5 390 ALA A CA 1
ATOM 3199 C C . ALA A 1 390 ? -4.602 -22.438 -12.141 1 81.5 390 ALA A C 1
ATOM 3201 O O . ALA A 1 390 ? -5.406 -21.562 -12.477 1 81.5 390 ALA A O 1
ATOM 3202 N N . ILE A 1 391 ? -4.789 -23.719 -12.234 1 80.81 391 ILE A N 1
ATOM 3203 C CA . ILE A 1 391 ? -6.008 -24.188 -12.883 1 80.81 391 ILE A CA 1
ATOM 3204 C C . ILE A 1 391 ? -7.219 -23.844 -12.023 1 80.81 391 ILE A C 1
ATOM 3206 O O . ILE A 1 391 ? -8.227 -23.344 -12.531 1 80.81 391 ILE A O 1
ATOM 3210 N N . VAL A 1 392 ? -7.09 -24.016 -10.82 1 78.38 392 VAL A N 1
ATOM 3211 C CA . VAL A 1 392 ? -8.188 -23.734 -9.898 1 78.38 392 VAL A CA 1
ATOM 3212 C C . VAL A 1 392 ? -8.492 -22.25 -9.891 1 78.38 392 VAL A C 1
ATOM 3214 O O . VAL A 1 392 ? -9.664 -21.844 -9.938 1 78.38 392 VAL A O 1
ATOM 3217 N N . ILE A 1 393 ? -7.465 -21.547 -9.812 1 77.88 393 ILE A N 1
ATOM 3218 C CA . ILE A 1 393 ? -7.629 -20.094 -9.773 1 77.88 393 ILE A CA 1
ATOM 3219 C C . ILE A 1 393 ? -8.281 -19.625 -11.07 1 77.88 393 ILE A C 1
ATOM 3221 O O . ILE A 1 393 ? -9.172 -18.766 -11.047 1 77.88 393 ILE A O 1
ATOM 3225 N N . MET A 1 394 ? -7.91 -20.219 -12.094 1 77.88 394 MET A N 1
ATOM 3226 C CA . MET A 1 394 ? -8.477 -19.812 -13.383 1 77.88 394 MET A CA 1
ATOM 3227 C C . MET A 1 394 ? -9.969 -20.094 -13.43 1 77.88 394 MET A C 1
ATOM 3229 O O . MET A 1 394 ? -10.75 -19.266 -13.914 1 77.88 394 MET A O 1
ATOM 3233 N N . PHE A 1 395 ? -10.297 -21.203 -12.867 1 78 395 PHE A N 1
ATOM 3234 C CA . PHE A 1 395 ? -11.711 -21.578 -12.891 1 78 395 PHE A CA 1
ATOM 3235 C C . PHE A 1 395 ? -12.523 -20.656 -11.977 1 78 395 PHE A C 1
ATOM 3237 O O . PHE A 1 395 ? -13.594 -20.188 -12.352 1 78 395 PHE A O 1
ATOM 3244 N N . ILE A 1 396 ? -12.023 -20.422 -10.883 1 77.06 396 ILE A N 1
ATOM 3245 C CA . ILE A 1 396 ? -12.742 -19.656 -9.867 1 77.06 396 ILE A CA 1
ATOM 3246 C C . ILE A 1 396 ? -12.867 -18.203 -10.289 1 77.06 396 ILE A C 1
ATOM 3248 O O . ILE A 1 396 ? -13.844 -17.531 -9.961 1 77.06 396 ILE A O 1
ATOM 3252 N N . VAL A 1 397 ? -11.945 -17.812 -11.055 1 78.56 397 VAL A N 1
ATOM 3253 C CA . VAL A 1 397 ? -11.938 -16.406 -11.461 1 78.56 397 VAL A CA 1
ATOM 3254 C C . VAL A 1 397 ? -12.688 -16.266 -12.789 1 78.56 397 VAL A C 1
ATOM 3256 O O . VAL A 1 397 ? -13.508 -15.359 -12.945 1 78.56 397 VAL A O 1
ATOM 3259 N N . LEU A 1 398 ? -12.469 -17.141 -13.711 1 83.56 398 LEU A N 1
ATOM 3260 C CA . LEU A 1 398 ? -12.953 -16.984 -15.078 1 83.56 398 LEU A CA 1
ATOM 3261 C C . LEU A 1 398 ? -14.43 -17.328 -15.172 1 83.56 398 LEU A C 1
ATOM 3263 O O . LEU A 1 398 ? -15.172 -16.719 -15.945 1 83.56 398 LEU A O 1
ATOM 3267 N N . VAL A 1 399 ? -14.828 -18.266 -14.391 1 84.38 399 VAL A N 1
ATOM 3268 C CA . VAL A 1 399 ? -16.219 -18.703 -14.484 1 84.38 399 VAL A CA 1
ATOM 3269 C C . VAL A 1 399 ? -17.141 -17.547 -14.102 1 84.38 399 VAL A C 1
ATOM 3271 O O . VAL A 1 399 ? -18.078 -17.203 -14.836 1 84.38 399 VAL A O 1
ATOM 3274 N N . PRO A 1 400 ? -16.875 -16.938 -12.984 1 83.69 400 PRO A N 1
ATOM 3275 C CA . PRO A 1 400 ? -17.734 -15.812 -12.617 1 83.69 400 PRO A CA 1
ATOM 3276 C C . PRO A 1 400 ? -17.672 -14.672 -13.633 1 83.69 400 PRO A C 1
ATOM 3278 O O . PRO A 1 400 ? -18.688 -14.039 -13.922 1 83.69 400 PRO A O 1
ATOM 3281 N N . ILE A 1 401 ? -16.594 -14.445 -14.102 1 85.06 401 ILE A N 1
ATOM 3282 C CA . ILE A 1 401 ? -16.406 -13.352 -15.055 1 85.06 401 ILE A CA 1
ATOM 3283 C C . ILE A 1 401 ? -17.203 -13.641 -16.328 1 85.06 401 ILE A C 1
ATOM 3285 O O . ILE A 1 401 ? -17.969 -12.789 -16.797 1 85.06 401 ILE A O 1
ATOM 3289 N N . PHE A 1 402 ? -17.047 -14.836 -16.828 1 90.12 402 PHE A N 1
ATOM 3290 C CA . PHE A 1 402 ? -17.75 -15.188 -18.062 1 90.12 402 PHE A CA 1
ATOM 3291 C C . PHE A 1 402 ? -19.25 -15.258 -17.828 1 90.12 402 PHE A C 1
ATOM 3293 O O . PHE A 1 402 ? -20.047 -14.914 -18.719 1 90.12 402 PHE A O 1
ATOM 3300 N N . THR A 1 403 ? -19.609 -15.703 -16.672 1 89.75 403 THR A N 1
ATOM 3301 C CA . THR A 1 403 ? -21.031 -15.719 -16.344 1 89.75 403 THR A CA 1
ATOM 3302 C C . THR A 1 403 ? -21.594 -14.305 -16.328 1 89.75 403 THR A C 1
ATOM 3304 O O . THR A 1 403 ? -22.688 -14.07 -16.875 1 89.75 403 THR A O 1
ATOM 3307 N N . THR A 1 404 ? -20.875 -13.461 -15.719 1 88.81 404 THR A N 1
ATOM 3308 C CA . THR A 1 404 ? -21.312 -12.07 -15.648 1 88.81 404 THR A CA 1
ATOM 3309 C C . THR A 1 404 ? -21.422 -11.477 -17.047 1 88.81 404 THR A C 1
ATOM 3311 O O . THR A 1 404 ? -22.375 -10.758 -17.359 1 88.81 404 THR A O 1
ATOM 3314 N N . ILE A 1 405 ? -20.5 -11.812 -17.875 1 91.62 405 ILE A N 1
ATOM 3315 C CA . ILE A 1 405 ? -20.516 -11.328 -19.25 1 91.62 405 ILE A CA 1
ATOM 3316 C C . ILE A 1 405 ? -21.75 -11.844 -19.984 1 91.62 405 ILE A C 1
ATOM 3318 O O . ILE A 1 405 ? -22.469 -11.078 -20.625 1 91.62 405 ILE A O 1
ATOM 3322 N N . LEU A 1 406 ? -22.031 -13.078 -19.812 1 94.56 406 LEU A N 1
ATOM 3323 C CA . LEU A 1 406 ? -23.156 -13.68 -20.516 1 94.56 406 LEU A CA 1
ATOM 3324 C C . LEU A 1 406 ? -24.484 -13.172 -19.953 1 94.56 406 LEU A C 1
ATOM 3326 O O . LEU A 1 406 ? -25.422 -12.93 -20.703 1 94.56 406 LEU A O 1
ATOM 3330 N N . ILE A 1 407 ? -24.578 -13.008 -18.656 1 93.5 407 ILE A N 1
ATOM 3331 C CA . ILE A 1 407 ? -25.781 -12.508 -18.016 1 93.5 407 ILE A CA 1
ATOM 3332 C C . ILE A 1 407 ? -26.109 -11.117 -18.547 1 93.5 407 ILE A C 1
ATOM 3334 O O . ILE A 1 407 ? -27.281 -10.773 -18.719 1 93.5 407 ILE A O 1
ATOM 3338 N N . SER A 1 408 ? -25.094 -10.367 -18.859 1 94.44 408 SER A N 1
ATOM 3339 C CA . SER A 1 408 ? -25.297 -9 -19.328 1 94.44 408 SER A CA 1
ATOM 3340 C C . SER A 1 408 ? -26.078 -8.984 -20.625 1 94.44 408 SER A C 1
ATOM 3342 O O . SER A 1 408 ? -26.688 -7.969 -20.984 1 94.44 408 SER A O 1
ATOM 3344 N N . PHE A 1 409 ? -26.172 -10.109 -21.328 1 96.12 409 PHE A N 1
ATOM 3345 C CA . PHE A 1 409 ? -26.875 -10.18 -22.609 1 96.12 409 PHE A CA 1
ATOM 3346 C C . PHE A 1 409 ? -28.203 -10.906 -22.453 1 96.12 409 PHE A C 1
ATOM 3348 O O . PHE A 1 409 ? -28.828 -11.305 -23.438 1 96.12 409 PHE A O 1
ATOM 3355 N N . THR A 1 410 ? -28.703 -11.07 -21.234 1 96.12 410 THR A N 1
ATOM 3356 C CA . THR A 1 410 ? -29.953 -11.766 -20.984 1 96.12 410 THR A CA 1
ATOM 3357 C C . THR A 1 410 ? -30.984 -10.812 -20.391 1 96.12 410 THR A C 1
ATOM 3359 O O . THR A 1 410 ? -30.719 -9.617 -20.234 1 96.12 410 THR A O 1
ATOM 3362 N N . ASN A 1 411 ? -32.219 -11.312 -20.109 1 95.31 411 ASN A N 1
ATOM 3363 C CA . ASN A 1 411 ? -33.281 -10.531 -19.453 1 95.31 411 ASN A CA 1
ATOM 3364 C C . ASN A 1 411 ? -33.5 -10.977 -18 1 95.31 411 ASN A C 1
ATOM 3366 O O . ASN A 1 411 ? -34.625 -11.07 -17.547 1 95.31 411 ASN A O 1
ATOM 3370 N N . TYR A 1 412 ? -32.375 -11.414 -17.406 1 93.12 412 TYR A N 1
ATOM 3371 C CA . TYR A 1 412 ? -32.406 -11.773 -16 1 93.12 412 TYR A CA 1
ATOM 3372 C C . TYR A 1 412 ? -32.781 -10.57 -15.148 1 93.12 412 TYR A C 1
ATOM 3374 O O . TYR A 1 412 ? -31.953 -9.742 -14.805 1 93.12 412 TYR A O 1
ATOM 3382 N N . ASN A 1 413 ? -34.062 -10.453 -14.844 1 91.75 413 ASN A N 1
ATOM 3383 C CA . ASN A 1 413 ? -34.656 -9.344 -14.102 1 91.75 413 ASN A CA 1
ATOM 3384 C C . ASN A 1 413 ? -35.688 -9.828 -13.102 1 91.75 413 ASN A C 1
ATOM 3386 O O . ASN A 1 413 ? -35.906 -11.039 -12.938 1 91.75 413 ASN A O 1
ATOM 3390 N N . PRO A 1 414 ? -36.344 -8.945 -12.398 1 89 414 PRO A N 1
ATOM 3391 C CA . PRO A 1 414 ? -37.312 -9.375 -11.367 1 89 414 PRO A CA 1
ATOM 3392 C C . PRO A 1 414 ? -38.438 -10.234 -11.93 1 89 414 PRO A C 1
ATOM 3394 O O . PRO A 1 414 ? -38.938 -11.133 -11.242 1 89 414 PRO A O 1
ATOM 3397 N N . ASP A 1 415 ? -38.719 -10.031 -13.109 1 89.19 415 ASP A N 1
ATOM 3398 C CA . ASP A 1 415 ? -39.812 -10.766 -13.727 1 89.19 415 ASP A CA 1
ATOM 3399 C C . ASP A 1 415 ? -39.344 -12.133 -14.227 1 89.19 415 ASP A C 1
ATOM 3401 O O . ASP A 1 415 ? -40.156 -13.047 -14.398 1 89.19 415 ASP A O 1
ATOM 3405 N N . HIS A 1 416 ? -38.062 -12.266 -14.469 1 90.94 416 HIS A N 1
ATOM 3406 C CA . HIS A 1 416 ? -37.469 -13.492 -15 1 90.94 416 HIS A CA 1
ATOM 3407 C C . HIS A 1 416 ? -36.312 -13.984 -14.117 1 90.94 416 HIS A C 1
ATOM 3409 O O . HIS A 1 416 ? -35.188 -14.109 -14.578 1 90.94 416 HIS A O 1
ATOM 3415 N N . GLN A 1 417 ? -36.625 -14.469 -12.945 1 86.81 417 GLN A N 1
ATOM 3416 C CA . GLN A 1 417 ? -35.594 -14.852 -11.984 1 86.81 417 GLN A CA 1
ATOM 3417 C C . GLN A 1 417 ? -35.219 -16.312 -12.141 1 86.81 417 GLN A C 1
ATOM 3419 O O . GLN A 1 417 ? -34.062 -16.672 -11.977 1 86.81 417 GLN A O 1
ATOM 3424 N N . SER A 1 418 ? -36.188 -17.125 -12.43 1 86.38 418 SER A N 1
ATOM 3425 C CA . SER A 1 418 ? -35.938 -18.562 -12.547 1 86.38 418 SER A CA 1
ATOM 3426 C C . SER A 1 418 ? -35.5 -18.922 -13.961 1 86.38 418 SER A C 1
ATOM 3428 O O . SER A 1 418 ? -34.531 -19.672 -14.141 1 86.38 418 SER A O 1
ATOM 3430 N N . LYS A 1 419 ? -36.25 -18.281 -14.883 1 92 419 LYS A N 1
ATOM 3431 C CA . LYS A 1 419 ? -35.969 -18.562 -16.297 1 92 419 LYS A CA 1
ATOM 3432 C C . LYS A 1 419 ? -35.812 -17.266 -17.078 1 92 419 LYS A C 1
ATOM 3434 O O . LYS A 1 419 ? -36.719 -16.438 -17.109 1 92 419 LYS A O 1
ATOM 3439 N N . PHE A 1 420 ? -34.625 -17.078 -17.594 1 94.31 420 PHE A N 1
ATOM 3440 C CA . PHE A 1 420 ? -34.375 -15.922 -18.438 1 94.31 420 PHE A CA 1
ATOM 3441 C C . PHE A 1 420 ? -33.938 -16.344 -19.828 1 94.31 420 PHE A C 1
ATOM 3443 O O . PHE A 1 420 ? -33.562 -17.5 -20.031 1 94.31 420 PHE A O 1
ATOM 3450 N N . THR A 1 421 ? -34.031 -15.453 -20.812 1 94 421 THR A N 1
ATOM 3451 C CA . THR A 1 421 ? -33.656 -15.719 -22.203 1 94 421 THR A CA 1
ATOM 3452 C C . THR A 1 421 ? -32.625 -14.703 -22.688 1 94 421 THR A C 1
ATOM 3454 O O . THR A 1 421 ? -32.312 -13.742 -21.984 1 94 421 THR A O 1
ATOM 3457 N N . TRP A 1 422 ? -32.062 -15.078 -23.797 1 95.75 422 TRP A N 1
ATOM 3458 C CA . TRP A 1 422 ? -31.125 -14.156 -24.406 1 95.75 422 TRP A CA 1
ATOM 3459 C C . TRP A 1 422 ? -31.828 -12.883 -24.891 1 95.75 422 TRP A C 1
ATOM 3461 O O . TRP A 1 422 ? -32.938 -12.945 -25.438 1 95.75 422 TRP A O 1
ATOM 3471 N N . ALA A 1 423 ? -31.344 -11.711 -24.562 1 94.19 423 ALA A N 1
ATOM 3472 C CA . ALA A 1 423 ? -31.953 -10.43 -24.922 1 94.19 423 ALA A CA 1
ATOM 3473 C C . ALA A 1 423 ? -31 -9.586 -25.766 1 94.19 423 ALA A C 1
ATOM 3475 O O . ALA A 1 423 ? -31.25 -8.391 -25.969 1 94.19 423 ALA A O 1
ATOM 3476 N N . GLY A 1 424 ? -29.875 -10.242 -26.172 1 93.06 424 GLY A N 1
ATOM 3477 C CA . GLY A 1 424 ? -28.938 -9.523 -27.016 1 93.06 424 GLY A CA 1
ATOM 3478 C C . GLY A 1 424 ? -28.344 -8.305 -26.344 1 93.06 424 GLY A C 1
ATOM 3479 O O . GLY A 1 424 ? -27.844 -8.398 -25.219 1 93.06 424 GLY A O 1
ATOM 3480 N N . PHE A 1 425 ? -28.484 -7.105 -27.047 1 94.25 425 PHE A N 1
ATOM 3481 C CA . PHE A 1 425 ? -27.828 -5.898 -26.547 1 94.25 425 PHE A CA 1
ATOM 3482 C C . PHE A 1 425 ? -28.844 -4.941 -25.938 1 94.25 425 PHE A C 1
ATOM 3484 O O . PHE A 1 425 ? -28.594 -3.742 -25.828 1 94.25 425 PHE A O 1
ATOM 3491 N N . SER A 1 426 ? -29.984 -5.465 -25.516 1 92.38 426 SER A N 1
ATOM 3492 C CA . SER A 1 426 ? -31.078 -4.645 -25 1 92.38 426 SER A CA 1
ATOM 3493 C C . SER A 1 426 ? -30.656 -3.889 -23.75 1 92.38 426 SER A C 1
ATOM 3495 O O . SER A 1 426 ? -30.984 -2.715 -23.578 1 92.38 426 SER A O 1
ATOM 3497 N N . ASN A 1 427 ? -29.922 -4.605 -22.875 1 93.38 427 ASN A N 1
ATOM 3498 C CA . ASN A 1 427 ? -29.469 -3.967 -21.641 1 93.38 427 ASN A CA 1
ATOM 3499 C C . ASN A 1 427 ? -28.516 -2.811 -21.938 1 93.38 427 ASN A C 1
ATOM 3501 O O . ASN A 1 427 ? -28.578 -1.773 -21.281 1 93.38 427 ASN A O 1
ATOM 3505 N N . TYR A 1 428 ? -27.688 -2.982 -22.906 1 93.06 428 TYR A N 1
ATOM 3506 C CA . TYR A 1 428 ? -26.719 -1.951 -23.281 1 93.06 428 TYR A CA 1
ATOM 3507 C C . TYR A 1 428 ? -27.422 -0.773 -23.953 1 93.06 428 TYR A C 1
ATOM 3509 O O . TYR A 1 428 ? -27.016 0.379 -23.766 1 93.06 428 TYR A O 1
ATOM 3517 N N . GLN A 1 429 ? -28.391 -1.07 -24.656 1 91.56 429 GLN A N 1
ATOM 3518 C CA . GLN A 1 429 ? -29.188 -0.009 -25.281 1 91.56 429 GLN A CA 1
ATOM 3519 C C . GLN A 1 429 ? -29.922 0.814 -24.219 1 91.56 429 GLN A C 1
ATOM 3521 O O . GLN A 1 429 ? -29.984 2.041 -24.328 1 91.56 429 GLN A O 1
ATOM 3526 N N . LEU A 1 430 ? -30.453 0.101 -23.328 1 89.62 430 LEU A N 1
ATOM 3527 C CA . LEU A 1 430 ? -31.156 0.771 -22.234 1 89.62 430 LEU A CA 1
ATOM 3528 C C . LEU A 1 430 ? -30.203 1.695 -21.469 1 89.62 430 LEU A C 1
ATOM 3530 O O . LEU A 1 430 ? -30.578 2.807 -21.094 1 89.62 430 LEU A O 1
ATOM 3534 N N . LEU A 1 431 ? -29.047 1.256 -21.219 1 91.12 431 LEU A N 1
ATOM 3535 C CA . LEU A 1 431 ? -28.062 2.041 -20.484 1 91.12 431 LEU A CA 1
ATOM 3536 C C . LEU A 1 431 ? -27.594 3.23 -21.328 1 91.12 431 LEU A C 1
ATOM 3538 O O . LEU A 1 431 ? -27.469 4.344 -20.812 1 91.12 431 LEU A O 1
ATOM 3542 N N . LEU A 1 432 ? -27.359 3.035 -22.609 1 89.81 432 LEU A N 1
ATOM 3543 C CA . LEU A 1 432 ? -26.859 4.09 -23.484 1 89.81 432 LEU A CA 1
ATOM 3544 C C . LEU A 1 432 ? -27.906 5.176 -23.688 1 89.81 432 LEU A C 1
ATOM 3546 O O . LEU A 1 432 ? -27.562 6.359 -23.766 1 89.81 432 LEU A O 1
ATOM 3550 N N . GLN A 1 433 ? -29.125 4.762 -23.703 1 88.62 433 GLN A N 1
ATOM 3551 C CA . GLN A 1 433 ? -30.219 5.711 -23.906 1 88.62 433 GLN A CA 1
ATOM 3552 C C . GLN A 1 433 ? -30.609 6.383 -22.594 1 88.62 433 GLN A C 1
ATOM 3554 O O . GLN A 1 433 ? -31.266 7.434 -22.609 1 88.62 433 GLN A O 1
ATOM 3559 N N . GLY A 1 434 ? -30.125 5.863 -21.531 1 86 434 GLY A N 1
ATOM 3560 C CA . GLY A 1 434 ? -30.484 6.422 -20.234 1 86 434 GLY A CA 1
ATOM 3561 C C . GLY A 1 434 ? -31.984 6.383 -19.969 1 86 434 GLY A C 1
ATOM 3562 O O . GLY A 1 434 ? -32.562 7.355 -19.469 1 86 434 GLY A O 1
ATOM 3563 N N . SER A 1 435 ? -32.625 5.348 -20.438 1 80.31 435 SER A N 1
ATOM 3564 C CA . SER A 1 435 ? -34.062 5.266 -20.328 1 80.31 435 SER A CA 1
ATOM 3565 C C . SER A 1 435 ? -34.469 4.137 -19.406 1 80.31 435 SER A C 1
ATOM 3567 O O . SER A 1 435 ? -33.688 3.264 -19.062 1 80.31 435 SER A O 1
ATOM 3569 N N . GLY A 1 436 ? -35.688 4.27 -18.844 1 76.69 436 GLY A N 1
ATOM 3570 C CA . GLY A 1 436 ? -36.219 3.246 -17.953 1 76.69 436 GLY A CA 1
ATOM 3571 C C . GLY A 1 436 ? -35.938 3.512 -16.5 1 76.69 436 GLY A C 1
ATOM 3572 O O . GLY A 1 436 ? -35.156 4.41 -16.156 1 76.69 436 GLY A O 1
ATOM 3573 N N . VAL A 1 437 ? -36.562 2.73 -15.703 1 70.25 437 VAL A N 1
ATOM 3574 C CA . VAL A 1 437 ? -36.469 2.9 -14.258 1 70.25 437 VAL A CA 1
ATOM 3575 C C . VAL A 1 437 ? -35.031 2.672 -13.797 1 70.25 437 VAL A C 1
ATOM 3577 O O . VAL A 1 437 ? -34.531 3.404 -12.945 1 70.25 437 VAL A O 1
ATOM 3580 N N . ALA A 1 438 ? -34.375 1.827 -14.484 1 72.31 438 ALA A N 1
ATOM 3581 C CA . ALA A 1 438 ? -33.031 1.445 -14 1 72.31 438 ALA A CA 1
ATOM 3582 C C . ALA A 1 438 ? -31.953 2.088 -14.844 1 72.31 438 ALA A C 1
ATOM 3584 O O . ALA A 1 438 ? -30.844 2.346 -14.359 1 72.31 438 ALA A O 1
ATOM 3585 N N . GLY A 1 439 ? -32.25 2.449 -16.062 1 79.62 439 GLY A N 1
ATOM 3586 C CA . GLY A 1 439 ? -31.234 2.963 -16.969 1 79.62 439 GLY A CA 1
ATOM 3587 C C . GLY A 1 439 ? -31.031 4.465 -16.859 1 79.62 439 GLY A C 1
ATOM 3588 O O . GLY A 1 439 ? -29.984 4.988 -17.203 1 79.62 439 GLY A O 1
ATOM 3589 N N . LYS A 1 440 ? -31.953 5.148 -16.25 1 84.31 440 LYS A N 1
ATOM 3590 C CA . LYS A 1 440 ? -31.953 6.605 -16.156 1 84.31 440 LYS A CA 1
ATOM 3591 C C . LYS A 1 440 ? -30.781 7.098 -15.297 1 84.31 440 LYS A C 1
ATOM 3593 O O . LYS A 1 440 ? -30.219 8.164 -15.555 1 84.31 440 LYS A O 1
ATOM 3598 N N . ALA A 1 441 ? -30.422 6.312 -14.375 1 89.38 441 ALA A N 1
ATOM 3599 C CA . ALA A 1 441 ? -29.438 6.738 -13.391 1 89.38 441 ALA A CA 1
ATOM 3600 C C . ALA A 1 441 ? -28.016 6.492 -13.883 1 89.38 441 ALA A C 1
ATOM 3602 O O . ALA A 1 441 ? -27.062 7.031 -13.336 1 89.38 441 ALA A O 1
ATOM 3603 N N . PHE A 1 442 ? -27.891 5.871 -15.016 1 90.5 442 PHE A N 1
ATOM 3604 C CA . PHE A 1 442 ? -26.594 5.344 -15.422 1 90.5 442 PHE A CA 1
ATOM 3605 C C . PHE A 1 442 ? -25.625 6.477 -15.711 1 90.5 442 PHE A C 1
ATOM 3607 O O . PHE A 1 442 ? -24.547 6.547 -15.109 1 90.5 442 PHE A O 1
ATOM 3614 N N . TRP A 1 443 ? -25.891 7.406 -16.531 1 90.44 443 TRP A N 1
ATOM 3615 C CA . TRP A 1 443 ? -24.953 8.422 -16.969 1 90.44 443 TRP A CA 1
ATOM 3616 C C . TRP A 1 443 ? -24.625 9.398 -15.844 1 90.44 443 TRP A C 1
ATOM 3618 O O . TRP A 1 443 ? -23.469 9.766 -15.641 1 90.44 443 TRP A O 1
ATOM 3628 N N . PRO A 1 444 ? -25.672 9.812 -15.07 1 91.56 444 PRO A N 1
ATOM 3629 C CA . PRO A 1 444 ? -25.359 10.672 -13.93 1 91.56 444 PRO A CA 1
ATOM 3630 C C . PRO A 1 444 ? -24.406 10.008 -12.93 1 91.56 444 PRO A C 1
ATOM 3632 O O . PRO A 1 444 ? -23.531 10.664 -12.375 1 91.56 444 PRO A O 1
ATOM 3635 N N . ILE A 1 445 ? -24.578 8.75 -12.734 1 92.69 445 ILE A N 1
ATOM 3636 C CA . ILE A 1 445 ? -23.75 8.031 -11.758 1 92.69 445 ILE A CA 1
ATOM 3637 C C . ILE A 1 445 ? -22.344 7.844 -12.312 1 92.69 445 ILE A C 1
ATOM 3639 O O . ILE A 1 445 ? -21.359 7.93 -11.578 1 92.69 445 ILE A O 1
ATOM 3643 N N . VAL A 1 446 ? -22.281 7.602 -13.609 1 91.12 446 VAL A N 1
ATOM 3644 C CA . VAL A 1 446 ? -20.984 7.48 -14.25 1 91.12 446 VAL A CA 1
ATOM 3645 C C . VAL A 1 446 ? -20.203 8.789 -14.102 1 91.12 446 VAL A C 1
ATOM 3647 O O . VAL A 1 446 ? -19.031 8.789 -13.727 1 91.12 446 VAL A O 1
ATOM 3650 N N . THR A 1 447 ? -20.844 9.859 -14.406 1 92.12 447 THR A N 1
ATOM 3651 C CA . THR A 1 447 ? -20.219 11.172 -14.336 1 92.12 447 THR A CA 1
ATOM 3652 C C . THR A 1 447 ? -19.781 11.484 -12.906 1 92.12 447 THR A C 1
ATOM 3654 O O . THR A 1 447 ? -18.656 11.953 -12.68 1 92.12 447 THR A O 1
ATOM 3657 N N . TRP A 1 448 ? -20.594 11.18 -11.992 1 93.88 448 TRP A N 1
ATOM 3658 C CA . TRP A 1 448 ? -20.266 11.438 -10.594 1 93.88 448 TRP A CA 1
ATOM 3659 C C . TRP A 1 448 ? -19.109 10.562 -10.141 1 93.88 448 TRP A C 1
ATOM 3661 O O . TRP A 1 448 ? -18.234 11.016 -9.398 1 93.88 448 TRP A O 1
ATOM 3671 N N . THR A 1 449 ? -19.156 9.336 -10.562 1 93.19 449 THR A N 1
ATOM 3672 C CA . THR A 1 449 ? -18.078 8.422 -10.164 1 93.19 449 THR A CA 1
ATOM 3673 C C . THR A 1 449 ? -16.734 8.938 -10.648 1 93.19 449 THR A C 1
ATOM 3675 O O . THR A 1 449 ? -15.742 8.891 -9.906 1 93.19 449 THR A O 1
ATOM 3678 N N . VAL A 1 450 ? -16.703 9.453 -11.828 1 91 450 VAL A N 1
ATOM 3679 C CA . VAL A 1 450 ? -15.461 9.977 -12.398 1 91 450 VAL A CA 1
ATOM 3680 C C . VAL A 1 450 ? -15.039 11.242 -11.648 1 91 450 VAL A C 1
ATOM 3682 O O . VAL A 1 450 ? -13.867 11.391 -11.289 1 91 450 VAL A O 1
ATOM 3685 N N . ILE A 1 451 ? -15.945 12.109 -11.422 1 95 451 ILE A N 1
ATOM 3686 C CA . ILE A 1 451 ? -15.656 13.352 -10.711 1 95 451 ILE A CA 1
ATOM 3687 C C . ILE A 1 451 ? -15.172 13.039 -9.297 1 95 451 ILE A C 1
ATOM 3689 O O . ILE A 1 451 ? -14.18 13.609 -8.836 1 95 451 ILE A O 1
ATOM 3693 N N . TRP A 1 452 ? -15.922 12.148 -8.68 1 95.31 452 TRP A N 1
ATOM 3694 C CA . TRP A 1 452 ? -15.578 11.719 -7.328 1 95.31 452 TRP A CA 1
ATOM 3695 C C . TRP A 1 452 ? -14.156 11.156 -7.285 1 95.31 452 TRP A C 1
ATOM 3697 O O . TRP A 1 452 ? -13.359 11.547 -6.434 1 95.31 452 TRP A O 1
ATOM 3707 N N . THR A 1 453 ? -13.859 10.297 -8.172 1 92.25 453 THR A N 1
ATOM 3708 C CA . THR A 1 453 ? -12.562 9.625 -8.188 1 92.25 453 THR A CA 1
ATOM 3709 C C . THR A 1 453 ? -11.438 10.625 -8.43 1 92.25 453 THR A C 1
ATOM 3711 O O . THR A 1 453 ? -10.43 10.617 -7.715 1 92.25 453 THR A O 1
ATOM 3714 N N . LEU A 1 454 ? -11.602 11.492 -9.367 1 92.88 454 LEU A N 1
ATOM 3715 C CA . LEU A 1 454 ? -10.562 12.453 -9.727 1 92.88 454 LEU A CA 1
ATOM 3716 C C . LEU A 1 454 ? -10.43 13.531 -8.656 1 92.88 454 LEU A C 1
ATOM 3718 O O . LEU A 1 454 ? -9.32 13.852 -8.227 1 92.88 454 LEU A O 1
ATOM 3722 N N . ALA A 1 455 ? -11.531 14.039 -8.234 1 95.81 455 ALA A N 1
ATOM 3723 C CA . ALA A 1 455 ? -11.492 15.172 -7.309 1 95.81 455 ALA A CA 1
ATOM 3724 C C . ALA A 1 455 ? -11.047 14.727 -5.922 1 95.81 455 ALA A C 1
ATOM 3726 O O . ALA A 1 455 ? -10.164 15.344 -5.32 1 95.81 455 ALA A O 1
ATOM 3727 N N . ALA A 1 456 ? -11.672 13.68 -5.395 1 95.56 456 ALA A N 1
ATOM 3728 C CA . ALA A 1 456 ? -11.367 13.227 -4.039 1 95.56 456 ALA A CA 1
ATOM 3729 C C . ALA A 1 456 ? -9.93 12.727 -3.945 1 95.56 456 ALA A C 1
ATOM 3731 O O . ALA A 1 456 ? -9.219 13.039 -2.986 1 95.56 456 ALA A O 1
ATOM 3732 N N . THR A 1 457 ? -9.516 11.969 -4.926 1 93.25 457 THR A N 1
ATOM 3733 C CA . THR A 1 457 ? -8.172 11.406 -4.91 1 93.25 457 THR A CA 1
ATOM 3734 C C . THR A 1 457 ? -7.121 12.492 -5.121 1 93.25 457 THR A C 1
ATOM 3736 O O . THR A 1 457 ? -6.117 12.547 -4.406 1 93.25 457 THR A O 1
ATOM 3739 N N . SER A 1 458 ? -7.309 13.359 -6.121 1 94 458 SER A N 1
ATOM 3740 C CA . SER A 1 458 ? -6.359 14.438 -6.391 1 94 458 SER A CA 1
ATOM 3741 C C . SER A 1 458 ? -6.246 15.383 -5.203 1 94 458 SER A C 1
ATOM 3743 O O . SER A 1 458 ? -5.156 15.875 -4.898 1 94 458 SER A O 1
ATOM 3745 N N . LEU A 1 459 ? -7.324 15.609 -4.594 1 95.19 459 LEU A N 1
ATOM 3746 C CA . LEU A 1 459 ? -7.297 16.469 -3.418 1 95.19 459 LEU A CA 1
ATOM 3747 C C . LEU A 1 459 ? -6.488 15.828 -2.295 1 95.19 459 LEU A C 1
ATOM 3749 O O . LEU A 1 459 ? -5.703 16.516 -1.624 1 95.19 459 LEU A O 1
ATOM 3753 N N . ALA A 1 460 ? -6.738 14.555 -2.082 1 93.25 460 ALA A N 1
ATOM 3754 C CA . ALA A 1 460 ? -5.992 13.828 -1.056 1 93.25 460 ALA A CA 1
ATOM 3755 C C . ALA A 1 460 ? -4.492 13.844 -1.353 1 93.25 460 ALA A C 1
ATOM 3757 O O . ALA A 1 460 ? -3.678 14.055 -0.451 1 93.25 460 ALA A O 1
ATOM 3758 N N . ILE A 1 461 ? -4.141 13.648 -2.596 1 90.56 461 ILE A N 1
ATOM 3759 C CA . ILE A 1 461 ? -2.744 13.633 -3.016 1 90.56 461 ILE A CA 1
ATOM 3760 C C . ILE A 1 461 ? -2.133 15.016 -2.842 1 90.56 461 ILE A C 1
ATOM 3762 O O . ILE A 1 461 ? -1.027 15.156 -2.311 1 90.56 461 ILE A O 1
ATOM 3766 N N . PHE A 1 462 ? -2.838 16 -3.266 1 91.94 462 PHE A N 1
ATOM 3767 C CA . PHE A 1 462 ? -2.367 17.375 -3.176 1 91.94 462 PHE A CA 1
ATOM 3768 C C . PHE A 1 462 ? -2.123 17.766 -1.723 1 91.94 462 PHE A C 1
ATOM 3770 O O . PHE A 1 462 ? -1.056 18.281 -1.385 1 91.94 462 PHE A O 1
ATOM 3777 N N . LEU A 1 463 ? -3.08 17.516 -0.896 1 90.75 463 LEU A N 1
ATOM 3778 C CA . LEU A 1 463 ? -2.98 17.891 0.51 1 90.75 463 LEU A CA 1
ATOM 3779 C C . LEU A 1 463 ? -1.86 17.125 1.199 1 90.75 463 LEU A C 1
ATOM 3781 O O . LEU A 1 463 ? -1.06 17.703 1.935 1 90.75 463 LEU A O 1
ATOM 3785 N N . GLY A 1 464 ? -1.874 15.812 0.968 1 89.69 464 GLY A N 1
ATOM 3786 C CA . GLY A 1 464 ? -0.827 15 1.565 1 89.69 464 GLY A CA 1
ATOM 3787 C C . GLY A 1 464 ? 0.567 15.398 1.122 1 89.69 464 GLY A C 1
ATOM 3788 O O . GLY A 1 464 ? 1.49 15.461 1.937 1 89.69 464 GLY A O 1
ATOM 3789 N N . PHE A 1 465 ? 0.699 15.68 -0.135 1 88.5 465 PHE A N 1
ATOM 3790 C CA . PHE A 1 465 ? 1.982 16.062 -0.709 1 88.5 465 PHE A CA 1
ATOM 3791 C C . PHE A 1 465 ? 2.449 17.406 -0.14 1 88.5 465 PHE A C 1
ATOM 3793 O O . PHE A 1 465 ? 3.611 17.547 0.246 1 88.5 465 PHE A O 1
ATOM 3800 N N . VAL A 1 466 ? 1.601 18.406 -0.104 1 88.06 466 VAL A N 1
ATOM 3801 C CA . VAL A 1 466 ? 1.93 19.734 0.375 1 88.06 466 VAL A CA 1
ATOM 3802 C C . VAL A 1 466 ? 2.322 19.672 1.85 1 88.06 466 VAL A C 1
ATOM 3804 O O . VAL A 1 466 ? 3.311 20.281 2.26 1 88.06 466 VAL A O 1
ATOM 3807 N N . LEU A 1 467 ? 1.604 18.938 2.561 1 88.31 467 LEU A N 1
ATOM 3808 C CA . LEU A 1 467 ? 1.899 18.812 3.986 1 88.31 467 LEU A CA 1
ATOM 3809 C C . LEU A 1 467 ? 3.232 18.109 4.211 1 88.31 467 LEU A C 1
ATOM 3811 O O . LEU A 1 467 ? 3.986 18.469 5.117 1 88.31 467 LEU A O 1
ATOM 3815 N N . ALA A 1 468 ? 3.467 17.109 3.391 1 87.75 468 ALA A N 1
ATOM 3816 C CA . ALA A 1 468 ? 4.73 16.391 3.514 1 87.75 468 ALA A CA 1
ATOM 3817 C C . ALA A 1 468 ? 5.914 17.297 3.178 1 87.75 468 ALA A C 1
ATOM 3819 O O . ALA A 1 468 ? 6.953 17.234 3.84 1 87.75 468 ALA A O 1
ATOM 3820 N N . LEU A 1 469 ? 5.84 18.109 2.174 1 83.75 469 LEU A N 1
ATOM 3821 C CA . LEU A 1 469 ? 6.91 19.016 1.764 1 83.75 469 LEU A CA 1
ATOM 3822 C C . LEU A 1 469 ? 7.203 20.031 2.855 1 83.75 469 LEU A C 1
ATOM 3824 O O . LEU A 1 469 ? 8.367 20.344 3.121 1 83.75 469 LEU A O 1
ATOM 3828 N N . ILE A 1 470 ? 6.191 20.469 3.48 1 81.38 470 ILE A N 1
ATOM 3829 C CA . ILE A 1 470 ? 6.352 21.516 4.492 1 81.38 470 ILE A CA 1
ATOM 3830 C C . ILE A 1 470 ? 6.906 20.906 5.777 1 81.38 470 ILE A C 1
ATOM 3832 O O . ILE A 1 470 ? 7.77 21.5 6.43 1 81.38 470 ILE A O 1
ATOM 3836 N N . ALA A 1 471 ? 6.469 19.75 6.051 1 82.25 471 ALA A N 1
ATOM 3837 C CA . ALA A 1 471 ? 6.852 19.109 7.305 1 82.25 471 ALA A CA 1
ATOM 3838 C C . ALA A 1 471 ? 8.281 18.578 7.234 1 82.25 471 ALA A C 1
ATOM 3840 O O . ALA A 1 471 ? 8.93 18.375 8.266 1 82.25 471 ALA A O 1
ATOM 3841 N N . ASN A 1 472 ? 8.758 18.297 6.094 1 78 472 ASN A N 1
ATOM 3842 C CA . ASN A 1 472 ? 10.078 17.688 5.965 1 78 472 ASN A CA 1
ATOM 3843 C C . ASN A 1 472 ? 11.148 18.734 5.684 1 78 472 ASN A C 1
ATOM 3845 O O . ASN A 1 472 ? 12.297 18.406 5.395 1 78 472 ASN A O 1
ATOM 3849 N N . GLN A 1 473 ? 10.852 19.906 5.891 1 75.62 473 GLN A N 1
ATOM 3850 C CA . GLN A 1 473 ? 11.852 20.969 5.77 1 75.62 473 GLN A CA 1
ATOM 3851 C C . GLN A 1 473 ? 12.875 20.891 6.898 1 75.62 473 GLN A C 1
ATOM 3853 O O . GLN A 1 473 ? 12.516 20.594 8.047 1 75.62 473 GLN A O 1
ATOM 3858 N N . ASP A 1 474 ? 14.047 20.984 6.613 1 71.69 474 ASP A N 1
ATOM 3859 C CA . ASP A 1 474 ? 15.156 20.812 7.555 1 71.69 474 ASP A CA 1
ATOM 3860 C C . ASP A 1 474 ? 15.094 21.844 8.672 1 71.69 474 ASP A C 1
ATOM 3862 O O . ASP A 1 474 ? 15.648 21.641 9.75 1 71.69 474 ASP A O 1
ATOM 3866 N N . ARG A 1 475 ? 14.539 22.938 8.516 1 73.62 475 ARG A N 1
ATOM 3867 C CA . ARG A 1 475 ? 14.516 24.047 9.461 1 73.62 475 ARG A CA 1
ATOM 3868 C C . ARG A 1 475 ? 13.531 23.781 10.602 1 73.62 475 ARG A C 1
ATOM 3870 O O . ARG A 1 475 ? 13.555 24.469 11.625 1 73.62 475 ARG A O 1
ATOM 3877 N N . ILE A 1 476 ? 12.75 22.703 10.406 1 78.19 476 ILE A N 1
ATOM 3878 C CA . ILE A 1 476 ? 11.75 22.406 11.422 1 78.19 476 ILE A CA 1
ATOM 3879 C C . ILE A 1 476 ? 12.352 21.516 12.5 1 78.19 476 ILE A C 1
ATOM 3881 O O . ILE A 1 476 ? 12.922 20.453 12.195 1 78.19 476 ILE A O 1
ATOM 3885 N N . LYS A 1 477 ? 12.438 21.875 13.797 1 71.81 477 LYS A N 1
ATOM 3886 C CA . LYS A 1 477 ? 13.078 21.109 14.867 1 71.81 477 LYS A CA 1
ATOM 3887 C C . LYS A 1 477 ? 12.125 20.078 15.453 1 71.81 477 LYS A C 1
ATOM 3889 O O . LYS A 1 477 ? 12.555 19 15.883 1 71.81 477 LYS A O 1
ATOM 3894 N N . PHE A 1 478 ? 10.727 20.359 15.578 1 76 478 PHE A N 1
ATOM 3895 C CA . PHE A 1 478 ? 9.758 19.422 16.141 1 76 478 PHE A CA 1
ATOM 3896 C C . PHE A 1 478 ? 8.992 18.703 15.039 1 76 478 PHE A C 1
ATOM 3898 O O . PHE A 1 478 ? 7.762 18.641 15.062 1 76 478 PHE A O 1
ATOM 3905 N N . LYS A 1 479 ? 9.805 17.953 14.297 1 77.25 479 LYS A N 1
ATOM 3906 C CA . LYS A 1 479 ? 9.203 17.281 13.141 1 77.25 479 LYS A CA 1
ATOM 3907 C C . LYS A 1 479 ? 8.289 16.141 13.586 1 77.25 479 LYS A C 1
ATOM 3909 O O . LYS A 1 479 ? 7.23 15.922 12.992 1 77.25 479 LYS A O 1
ATOM 3914 N N . GLY A 1 480 ? 8.672 15.531 14.688 1 76.62 480 GLY A N 1
ATOM 3915 C CA . GLY A 1 480 ? 7.879 14.422 15.195 1 76.62 480 GLY A CA 1
ATOM 3916 C C . GLY A 1 480 ? 6.48 14.836 15.617 1 76.62 480 GLY A C 1
ATOM 3917 O O . GLY A 1 480 ? 5.516 14.102 15.383 1 76.62 480 GLY A O 1
ATOM 3918 N N . PHE A 1 481 ? 6.445 15.938 16.203 1 81.5 481 PHE A N 1
ATOM 3919 C CA . PHE A 1 481 ? 5.156 16.438 16.672 1 81.5 481 PHE A CA 1
ATOM 3920 C C . PHE A 1 481 ? 4.23 16.703 15.484 1 81.5 481 PHE A C 1
ATOM 3922 O O . PHE A 1 481 ? 3.076 16.266 15.484 1 81.5 481 PHE A O 1
ATOM 3929 N N . PHE A 1 482 ? 4.656 17.391 14.492 1 81.12 482 PHE A N 1
ATOM 3930 C CA . PHE A 1 482 ? 3.842 17.719 13.328 1 81.12 482 PHE A CA 1
ATOM 3931 C C . PHE A 1 482 ? 3.496 16.453 12.539 1 81.12 482 PHE A C 1
ATOM 3933 O O . PHE A 1 482 ? 2.381 16.328 12.031 1 81.12 482 PHE A O 1
ATOM 3940 N N . ARG A 1 483 ? 4.418 15.617 12.508 1 80.31 483 ARG A N 1
ATOM 3941 C CA . ARG A 1 483 ? 4.168 14.359 11.805 1 80.31 483 ARG A CA 1
ATOM 3942 C C . ARG A 1 483 ? 3.051 13.57 12.477 1 80.31 483 ARG A C 1
ATOM 3944 O O . ARG A 1 483 ? 2.201 12.992 11.797 1 80.31 483 ARG A O 1
ATOM 3951 N N . THR A 1 484 ? 3.043 13.617 13.734 1 79.06 484 THR A N 1
ATOM 3952 C CA . THR A 1 484 ? 2.016 12.891 14.477 1 79.06 484 THR A CA 1
ATOM 3953 C C . THR A 1 484 ? 0.637 13.492 14.211 1 79.06 484 THR A C 1
ATOM 3955 O O . THR A 1 484 ? -0.343 12.758 14.055 1 79.06 484 THR A O 1
ATOM 3958 N N . ILE A 1 485 ? 0.607 14.734 14.164 1 83.12 485 ILE A N 1
ATOM 3959 C CA . ILE A 1 485 ? -0.658 15.43 13.961 1 83.12 485 ILE A CA 1
ATOM 3960 C C . ILE A 1 485 ? -1.198 15.117 12.57 1 83.12 485 ILE A C 1
ATOM 3962 O O . ILE A 1 485 ? -2.389 14.844 12.406 1 83.12 485 ILE A O 1
ATOM 3966 N N . TYR A 1 486 ? -0.324 15.156 11.648 1 83.62 486 TYR A N 1
ATOM 3967 C CA . TYR A 1 486 ? -0.753 14.977 10.266 1 83.62 486 TYR A CA 1
ATOM 3968 C C . TYR A 1 486 ? -1.092 13.516 9.984 1 83.62 486 TYR A C 1
ATOM 3970 O O . TYR A 1 486 ? -1.797 13.211 9.023 1 83.62 486 TYR A O 1
ATOM 3978 N N . LEU A 1 487 ? -0.686 12.633 10.898 1 79.94 487 LEU A N 1
ATOM 3979 C CA . LEU A 1 487 ? -0.962 11.211 10.742 1 79.94 487 LEU A CA 1
ATOM 3980 C C . LEU A 1 487 ? -2.215 10.812 11.516 1 79.94 487 LEU A C 1
ATOM 3982 O O . LEU A 1 487 ? -2.732 9.711 11.344 1 79.94 487 LEU A O 1
ATOM 3986 N N . LEU A 1 488 ? -2.766 11.695 12.234 1 76.94 488 LEU A N 1
ATOM 3987 C CA . LEU A 1 488 ? -3.881 11.422 13.133 1 76.94 488 LEU A CA 1
ATOM 3988 C C . LEU A 1 488 ? -5.078 10.875 12.367 1 76.94 488 LEU A C 1
ATOM 3990 O O . LEU A 1 488 ? -5.742 9.938 12.82 1 76.94 488 LEU A O 1
ATOM 3994 N N . PRO A 1 489 ? -5.395 11.422 11.164 1 76.62 489 PRO A N 1
ATOM 3995 C CA . PRO A 1 489 ? -6.555 10.922 10.43 1 76.62 489 PRO A CA 1
ATOM 3996 C C . PRO A 1 489 ? -6.434 9.438 10.086 1 76.62 489 PRO A C 1
ATOM 3998 O O . PRO A 1 489 ? -7.449 8.75 9.945 1 76.62 489 PRO A O 1
ATOM 4001 N N . TRP A 1 490 ? -5.242 9.023 9.992 1 71.62 490 TRP A N 1
ATOM 4002 C CA . TRP A 1 490 ? -5 7.629 9.656 1 71.62 490 TRP A CA 1
ATOM 4003 C C . TRP A 1 490 ? -5.047 6.75 10.906 1 71.62 490 TRP A C 1
ATOM 4005 O O . TRP A 1 490 ? -5.289 5.543 10.812 1 71.62 490 TRP A O 1
ATOM 4015 N N . ALA A 1 491 ? -4.758 7.352 12.094 1 66.25 491 ALA A N 1
ATOM 4016 C CA . ALA A 1 491 ? -4.727 6.613 13.352 1 66.25 491 ALA A CA 1
ATOM 4017 C C . ALA A 1 491 ? -6.141 6.27 13.82 1 66.25 491 ALA A C 1
ATOM 4019 O O . ALA A 1 491 ? -6.34 5.281 14.531 1 66.25 491 ALA A O 1
ATOM 4020 N N . VAL A 1 492 ? -7.09 7.074 13.383 1 70.44 492 VAL A N 1
ATOM 4021 C CA . VAL A 1 492 ? -8.492 6.887 13.742 1 70.44 492 VAL A CA 1
ATOM 4022 C C . VAL A 1 492 ? -9.203 6.094 12.656 1 70.44 492 VAL A C 1
ATOM 4024 O O . VAL A 1 492 ? -9.078 6.402 11.469 1 70.44 492 VAL A O 1
ATOM 4027 N N . PRO A 1 493 ? -9.945 5.027 13.07 1 71.38 493 PRO A N 1
ATOM 4028 C CA . PRO A 1 493 ? -10.727 4.328 12.047 1 71.38 493 PRO A CA 1
ATOM 4029 C C . PRO A 1 493 ? -11.625 5.27 11.25 1 71.38 493 PRO A C 1
ATOM 4031 O O . PRO A 1 493 ? -12.352 6.078 11.836 1 71.38 493 PRO A O 1
ATOM 4034 N N . ALA A 1 494 ? -11.516 5.195 10 1 78.62 494 ALA A N 1
ATOM 4035 C CA . ALA A 1 494 ? -12.18 6.129 9.094 1 78.62 494 ALA A CA 1
ATOM 4036 C C . ALA A 1 494 ? -13.688 6.133 9.32 1 78.62 494 ALA A C 1
ATOM 4038 O O . ALA A 1 494 ? -14.344 7.164 9.164 1 78.62 494 ALA A O 1
ATOM 4039 N N . PHE A 1 495 ? -14.234 4.969 9.68 1 80.44 495 PHE A N 1
ATOM 4040 C CA . PHE A 1 495 ? -15.688 4.867 9.781 1 80.44 495 PHE A CA 1
ATOM 4041 C C . PHE A 1 495 ? -16.203 5.734 10.914 1 80.44 495 PHE A C 1
ATOM 4043 O O . PHE A 1 495 ? -17.328 6.238 10.852 1 80.44 495 PHE A O 1
ATOM 4050 N N . ILE A 1 496 ? -15.398 5.941 11.922 1 76.5 496 ILE A N 1
ATOM 4051 C CA . ILE A 1 496 ? -15.789 6.789 13.047 1 76.5 496 ILE A CA 1
ATOM 4052 C C . ILE A 1 496 ? -15.969 8.227 12.57 1 76.5 496 ILE A C 1
ATOM 4054 O O . ILE A 1 496 ? -16.984 8.867 12.875 1 76.5 496 ILE A O 1
ATOM 4058 N N . THR A 1 497 ? -15.016 8.617 11.828 1 82.31 497 THR A N 1
ATOM 4059 C CA . THR A 1 497 ? -15.039 9.984 11.32 1 82.31 497 THR A CA 1
ATOM 4060 C C . THR A 1 497 ? -16.188 10.172 10.336 1 82.31 497 THR A C 1
ATOM 4062 O O . THR A 1 497 ? -16.906 11.172 10.391 1 82.31 497 THR A O 1
ATOM 4065 N N . ILE A 1 498 ? -16.406 9.188 9.531 1 89.19 498 ILE A N 1
ATOM 4066 C CA . ILE A 1 498 ? -17.438 9.281 8.516 1 89.19 498 ILE A CA 1
ATOM 4067 C C . ILE A 1 498 ? -18.812 9.32 9.188 1 89.19 498 ILE A C 1
ATOM 4069 O O . ILE A 1 498 ? -19.656 10.164 8.852 1 89.19 498 ILE A O 1
ATOM 4073 N N . MET A 1 499 ? -19.031 8.5 10.094 1 86.62 499 MET A N 1
ATOM 4074 C CA . MET A 1 499 ? -20.328 8.422 10.766 1 86.62 499 MET A CA 1
ATOM 4075 C C . MET A 1 499 ? -20.578 9.656 11.625 1 86.62 499 MET A C 1
ATOM 4077 O O . MET A 1 499 ? -21.703 10.117 11.742 1 86.62 499 MET A O 1
ATOM 4081 N N . PHE A 1 500 ? -19.531 10.141 12.227 1 85.81 500 PHE A N 1
ATOM 4082 C CA . PHE A 1 500 ? -19.641 11.375 12.992 1 85.81 500 PHE A CA 1
ATOM 4083 C C . PHE A 1 500 ? -20.125 12.516 12.109 1 85.81 500 PHE A C 1
ATOM 4085 O O . PHE A 1 500 ? -21.109 13.195 12.453 1 85.81 500 PHE A O 1
ATOM 4092 N N . PHE A 1 501 ? -19.484 12.672 11.031 1 90 501 PHE A N 1
ATOM 4093 C CA . PHE A 1 501 ? -19.844 13.781 10.156 1 90 501 PHE A CA 1
ATOM 4094 C C . PHE A 1 501 ? -21.203 13.523 9.5 1 90 501 PHE A C 1
ATOM 4096 O O . PHE A 1 501 ? -21.938 14.469 9.195 1 90 501 PHE A O 1
ATOM 4103 N N . SER A 1 502 ? -21.547 12.203 9.32 1 91.31 502 SER A N 1
ATOM 4104 C CA . SER A 1 502 ? -22.875 11.867 8.828 1 91.31 502 SER A CA 1
ATOM 4105 C C . SER A 1 502 ? -23.953 12.383 9.773 1 91.31 502 SER A C 1
ATOM 4107 O O . SER A 1 502 ? -24.953 12.961 9.328 1 91.31 502 SER A O 1
ATOM 4109 N N . LEU A 1 503 ? -23.734 12.211 11.016 1 85.38 503 LEU A N 1
ATOM 4110 C CA . LEU A 1 503 ? -24.703 12.656 12.023 1 85.38 503 LEU A CA 1
ATOM 4111 C C . LEU A 1 503 ? -24.703 14.172 12.148 1 85.38 503 LEU A C 1
ATOM 4113 O O . LEU A 1 503 ? -25.766 14.789 12.305 1 85.38 503 LEU A O 1
ATOM 4117 N N . MET A 1 504 ? -23.578 14.758 11.992 1 87.81 504 MET A N 1
ATOM 4118 C CA . MET A 1 504 ? -23.422 16.203 12.188 1 87.81 504 MET A CA 1
ATOM 4119 C C . MET A 1 504 ? -24.062 16.984 11.047 1 87.81 504 MET A C 1
ATOM 4121 O O . MET A 1 504 ? -24.578 18.078 11.25 1 87.81 504 MET A O 1
ATOM 4125 N N . PHE A 1 505 ? -24.078 16.391 9.898 1 91.62 505 PHE A N 1
ATOM 4126 C CA . PHE A 1 505 ? -24.562 17.109 8.719 1 91.62 505 PHE A CA 1
ATOM 4127 C C . PHE A 1 505 ? -25.984 16.703 8.383 1 91.62 505 PHE A C 1
ATOM 4129 O O . PHE A 1 505 ? -26.5 17.031 7.309 1 91.62 505 PHE A O 1
ATOM 4136 N N . SER A 1 506 ? -26.641 15.875 9.273 1 87.81 506 SER A N 1
ATOM 4137 C CA . SER A 1 506 ? -28.047 15.539 9.078 1 87.81 506 SER A CA 1
ATOM 4138 C C . SER A 1 506 ? -28.922 16.797 9.125 1 87.81 506 SER A C 1
ATOM 4140 O O . SER A 1 506 ? -28.438 17.875 9.461 1 87.81 506 SER A O 1
ATOM 4142 N N . ARG A 1 507 ? -30.266 16.516 8.695 1 85.44 507 ARG A N 1
ATOM 4143 C CA . ARG A 1 507 ? -31.203 17.641 8.789 1 85.44 507 ARG A CA 1
ATOM 4144 C C . ARG A 1 507 ? -31.312 18.141 10.227 1 85.44 507 ARG A C 1
ATOM 4146 O O . ARG A 1 507 ? -31.547 17.359 11.148 1 85.44 507 ARG A O 1
ATOM 4153 N N . ASN A 1 508 ? -30.891 19.281 10.547 1 78.06 508 ASN A N 1
ATOM 4154 C CA . ASN A 1 508 ? -30.891 19.875 11.875 1 78.06 508 ASN A CA 1
ATOM 4155 C C . ASN A 1 508 ? -29.719 19.375 12.719 1 78.06 508 ASN A C 1
ATOM 4157 O O . ASN A 1 508 ? -29.828 19.25 13.938 1 78.06 508 ASN A O 1
ATOM 4161 N N . GLY A 1 509 ? -28.719 18.906 11.969 1 81.75 509 GLY A N 1
ATOM 4162 C CA . GLY A 1 509 ? -27.516 18.516 12.664 1 81.75 509 GLY A CA 1
ATOM 4163 C C . GLY A 1 509 ? -26.719 19.688 13.195 1 81.75 509 GLY A C 1
ATOM 4164 O O . GLY A 1 509 ? -26.875 20.812 12.719 1 81.75 509 GLY A O 1
ATOM 4165 N N . PRO A 1 510 ? -25.906 19.469 14.117 1 77.75 510 PRO A N 1
ATOM 4166 C CA . PRO A 1 510 ? -25.188 20.562 14.781 1 77.75 510 PRO A CA 1
ATOM 4167 C C . PRO A 1 510 ? -24.312 21.344 13.82 1 77.75 510 PRO A C 1
ATOM 4169 O O . PRO A 1 510 ? -24.297 22.578 13.859 1 77.75 510 PRO A O 1
ATOM 4172 N N . LEU A 1 511 ? -23.609 20.734 13.039 1 83.75 511 LEU A N 1
ATOM 4173 C CA . LEU A 1 511 ? -22.703 21.422 12.133 1 83.75 511 LEU A CA 1
ATOM 4174 C C . LEU A 1 511 ? -23.484 22.172 11.055 1 83.75 511 LEU A C 1
ATOM 4176 O O . LEU A 1 511 ? -23.062 23.25 10.617 1 83.75 511 LEU A O 1
ATOM 4180 N N . THR A 1 512 ? -24.547 21.578 10.586 1 86.38 512 THR A N 1
ATOM 4181 C CA . THR A 1 512 ? -25.406 22.25 9.602 1 86.38 512 THR A CA 1
ATOM 4182 C C . THR A 1 512 ? -26 23.531 10.188 1 86.38 512 THR A C 1
ATOM 4184 O O . THR A 1 512 ? -25.969 24.578 9.547 1 86.38 512 THR A O 1
ATOM 4187 N N . LEU A 1 513 ? -26.469 23.375 11.336 1 81.31 513 LEU A N 1
ATOM 4188 C CA . LEU A 1 513 ? -27.078 24.516 12 1 81.31 513 LEU A CA 1
ATOM 4189 C C . LEU A 1 513 ? -26.047 25.609 12.289 1 81.31 513 LEU A C 1
ATOM 4191 O O . LEU A 1 513 ? -26.344 26.797 12.156 1 81.31 513 LEU A O 1
ATOM 4195 N N . PHE A 1 514 ? -24.938 25.234 12.656 1 77.75 514 PHE A N 1
ATOM 4196 C CA . PHE A 1 514 ? -23.859 26.172 12.961 1 77.75 514 PHE A CA 1
ATOM 4197 C C . PHE A 1 514 ? -23.469 26.969 11.719 1 77.75 514 PHE A C 1
ATOM 4199 O O . PHE A 1 514 ? -23.328 28.188 11.781 1 77.75 514 PHE A O 1
ATOM 4206 N N . ILE A 1 515 ? -23.219 26.297 10.648 1 82.69 515 ILE A N 1
ATOM 4207 C CA . ILE A 1 515 ? -22.828 26.938 9.406 1 82.69 515 ILE A CA 1
ATOM 4208 C C . ILE A 1 515 ? -23.938 27.891 8.945 1 82.69 515 ILE A C 1
ATOM 4210 O O . ILE A 1 515 ? -23.656 29 8.477 1 82.69 515 ILE A O 1
ATOM 4214 N N . ASN A 1 516 ? -25.156 27.359 9.086 1 86.19 516 ASN A N 1
ATOM 4215 C CA . ASN A 1 516 ? -26.297 28.172 8.703 1 86.19 516 ASN A CA 1
ATOM 4216 C C . ASN A 1 516 ? -26.375 29.453 9.547 1 86.19 516 ASN A C 1
ATOM 4218 O O . ASN A 1 516 ? -26.719 30.516 9.031 1 86.19 516 ASN A O 1
ATOM 4222 N N . SER A 1 517 ? -26.109 29.375 10.742 1 79.06 517 SER A N 1
ATOM 4223 C CA . SER A 1 517 ? -26.156 30.516 11.648 1 79.06 517 SER A CA 1
ATOM 4224 C C . SER A 1 517 ? -25.047 31.516 11.336 1 79.06 517 SER A C 1
ATOM 4226 O O . SER A 1 517 ? -25.234 32.719 11.438 1 79.06 517 SER A O 1
ATOM 4228 N N . LEU A 1 518 ? -23.906 31.031 10.984 1 77.25 518 LEU A N 1
ATOM 4229 C CA . LEU A 1 518 ? -22.75 31.875 10.719 1 77.25 518 LEU A CA 1
ATOM 4230 C C . LEU A 1 518 ? -22.875 32.562 9.359 1 77.25 518 LEU A C 1
ATOM 4232 O O . LEU A 1 518 ? -22.469 33.719 9.195 1 77.25 518 LEU A O 1
ATOM 4236 N N . THR A 1 519 ? -23.344 31.781 8.406 1 81.94 519 THR A N 1
ATOM 4237 C CA . THR A 1 519 ? -23.328 32.281 7.035 1 81.94 519 THR A CA 1
ATOM 4238 C C . THR A 1 519 ? -24.688 32.844 6.652 1 81.94 519 THR A C 1
ATOM 4240 O O . THR A 1 519 ? -24.812 33.625 5.684 1 81.94 519 THR A O 1
ATOM 4243 N N . GLY A 1 520 ? -25.75 32.562 7.336 1 82.56 520 GLY A N 1
ATOM 4244 C CA . GLY A 1 520 ? -27.094 32.969 7 1 82.56 520 GLY A CA 1
ATOM 4245 C C . GLY A 1 520 ? -27.719 32.156 5.875 1 82.56 520 GLY A C 1
ATOM 4246 O O . GLY A 1 520 ? -28.781 32.531 5.355 1 82.56 520 GLY A O 1
ATOM 4247 N N . LEU A 1 521 ? -26.938 31.156 5.594 1 85.31 521 LEU A N 1
ATOM 4248 C CA . LEU A 1 521 ? -27.453 30.297 4.531 1 85.31 521 LEU A CA 1
ATOM 4249 C C . LEU A 1 521 ? -28.391 29.219 5.098 1 85.31 521 LEU A C 1
ATOM 4251 O O . LEU A 1 521 ? -28.531 29.109 6.316 1 85.31 521 LEU A O 1
ATOM 4255 N N . SER A 1 522 ? -29.328 28.594 4.371 1 87.06 522 SER A N 1
ATOM 4256 C CA . SER A 1 522 ? -30.203 27.5 4.746 1 87.06 522 SER A CA 1
ATOM 4257 C C . SER A 1 522 ? -29.75 26.188 4.094 1 87.06 522 SER A C 1
ATOM 4259 O O . SER A 1 522 ? -30.469 25.625 3.266 1 87.06 522 SER A O 1
ATOM 4261 N N . LEU A 1 523 ? -28.594 25.812 4.602 1 88 523 LEU A N 1
ATOM 4262 C CA . LEU A 1 523 ? -28.031 24.594 4.02 1 88 523 LEU A CA 1
ATOM 4263 C C . LEU A 1 523 ? -28.734 23.359 4.562 1 88 523 LEU A C 1
ATOM 4265 O O . LEU A 1 523 ? -29.078 23.297 5.742 1 88 523 LEU A O 1
ATOM 4269 N N . ASP A 1 524 ? -29.125 22.391 3.67 1 91.12 524 ASP A N 1
ATOM 4270 C CA . ASP A 1 524 ? -29.609 21.031 3.973 1 91.12 524 ASP A CA 1
ATOM 4271 C C . ASP A 1 524 ? -28.719 19.984 3.322 1 91.12 524 ASP A C 1
ATOM 4273 O O . ASP A 1 524 ? -29.109 19.344 2.344 1 91.12 524 ASP A O 1
ATOM 4277 N N . ILE A 1 525 ? -27.656 19.812 3.943 1 91.5 525 ILE A N 1
ATOM 4278 C CA . ILE A 1 525 ? -26.5 19.156 3.326 1 91.5 525 ILE A CA 1
ATOM 4279 C C . ILE A 1 525 ? -26.891 17.734 2.891 1 91.5 525 ILE A C 1
ATOM 4281 O O . ILE A 1 525 ? -26.703 17.375 1.729 1 91.5 525 ILE A O 1
ATOM 4285 N N . LYS A 1 526 ? -27.5 16.875 3.715 1 92.12 526 LYS A N 1
ATOM 4286 C CA . LYS A 1 526 ? -27.766 15.469 3.396 1 92.12 526 LYS A CA 1
ATOM 4287 C C . LYS A 1 526 ? -28.922 15.344 2.414 1 92.12 526 LYS A C 1
ATOM 4289 O O . LYS A 1 526 ? -29.125 14.281 1.817 1 92.12 526 LYS A O 1
ATOM 4294 N N . ASN A 1 527 ? -29.672 16.484 2.203 1 92.44 527 ASN A N 1
ATOM 4295 C CA . ASN A 1 527 ? -30.828 16.438 1.31 1 92.44 527 ASN A CA 1
ATOM 4296 C C . ASN A 1 527 ? -30.578 17.25 0.042 1 92.44 527 ASN A C 1
ATOM 4298 O O . ASN A 1 527 ? -31.5 17.484 -0.741 1 92.44 527 ASN A O 1
ATOM 4302 N N . ASN A 1 528 ? -29.312 17.75 -0.009 1 93.56 528 ASN A N 1
ATOM 4303 C CA . ASN A 1 528 ? -28.891 18.484 -1.205 1 93.56 528 ASN A CA 1
ATOM 4304 C C . ASN A 1 528 ? -27.719 17.797 -1.902 1 93.56 528 ASN A C 1
ATOM 4306 O O . ASN A 1 528 ? -26.672 17.594 -1.301 1 93.56 528 ASN A O 1
ATOM 4310 N N . THR A 1 529 ? -27.891 17.547 -3.215 1 94 529 THR A N 1
ATOM 4311 C CA . THR A 1 529 ? -26.938 16.766 -3.98 1 94 529 THR A CA 1
ATOM 4312 C C . THR A 1 529 ? -25.562 17.453 -4.016 1 94 529 THR A C 1
ATOM 4314 O O . THR A 1 529 ? -24.547 16.828 -3.697 1 94 529 THR A O 1
ATOM 4317 N N . ALA A 1 530 ? -25.547 18.688 -4.371 1 93.75 530 ALA A N 1
ATOM 4318 C CA . ALA A 1 530 ? -24.281 19.422 -4.527 1 93.75 530 ALA A CA 1
ATOM 4319 C C . ALA A 1 530 ? -23.547 19.531 -3.193 1 93.75 530 ALA A C 1
ATOM 4321 O O . ALA A 1 530 ? -22.328 19.406 -3.135 1 93.75 530 ALA A O 1
ATOM 4322 N N . GLN A 1 531 ? -24.312 19.812 -2.148 1 94.5 531 GLN A N 1
ATOM 4323 C CA . GLN A 1 531 ? -23.703 19.969 -0.832 1 94.5 531 GLN A CA 1
ATOM 4324 C C . GLN A 1 531 ? -23.156 18.641 -0.318 1 94.5 531 GLN A C 1
ATOM 4326 O O . GLN A 1 531 ? -22.047 18.594 0.226 1 94.5 531 GLN A O 1
ATOM 4331 N N . THR A 1 532 ? -23.922 17.578 -0.502 1 95.44 532 THR A N 1
ATOM 4332 C CA . THR A 1 532 ? -23.484 16.266 -0.052 1 95.44 532 THR A CA 1
ATOM 4333 C C . THR A 1 532 ? -22.219 15.828 -0.803 1 95.44 532 THR A C 1
ATOM 4335 O O . THR A 1 532 ? -21.266 15.328 -0.197 1 95.44 532 THR A O 1
ATOM 4338 N N . ARG A 1 533 ? -22.203 16.016 -2.092 1 96.5 533 ARG A N 1
ATOM 4339 C CA . ARG A 1 533 ? -21.062 15.641 -2.926 1 96.5 533 ARG A CA 1
ATOM 4340 C C . ARG A 1 533 ? -19.812 16.422 -2.525 1 96.5 533 ARG A C 1
ATOM 4342 O O . ARG A 1 533 ? -18.719 15.844 -2.475 1 96.5 533 ARG A O 1
ATOM 4349 N N . THR A 1 534 ? -19.953 17.672 -2.223 1 95.69 534 THR A N 1
ATOM 4350 C CA . THR A 1 534 ? -18.812 18.5 -1.828 1 95.69 534 THR A CA 1
ATOM 4351 C C . THR A 1 534 ? -18.234 18.016 -0.5 1 95.69 534 THR A C 1
ATOM 4353 O O . THR A 1 534 ? -17.016 17.922 -0.354 1 95.69 534 THR A O 1
ATOM 4356 N N . ILE A 1 535 ? -19.094 17.75 0.415 1 95 535 ILE A N 1
ATOM 4357 C CA . ILE A 1 535 ? -18.641 17.312 1.733 1 95 535 ILE A CA 1
ATOM 4358 C C . ILE A 1 535 ? -17.922 15.969 1.622 1 95 535 ILE A C 1
ATOM 4360 O O . ILE A 1 535 ? -16.922 15.734 2.303 1 95 535 ILE A O 1
ATOM 4364 N N . LEU A 1 536 ? -18.469 15.086 0.79 1 96.25 536 LEU A N 1
ATOM 4365 C CA . LEU A 1 536 ? -17.859 13.773 0.594 1 96.25 536 LEU A CA 1
ATOM 4366 C C . LEU A 1 536 ? -16.453 13.914 0.035 1 96.25 536 LEU A C 1
ATOM 4368 O O . LEU A 1 536 ? -15.523 13.227 0.482 1 96.25 536 LEU A O 1
ATOM 4372 N N . ILE A 1 537 ? -16.266 14.797 -0.919 1 96.88 537 ILE A N 1
ATOM 4373 C CA . ILE A 1 537 ? -14.953 15.023 -1.528 1 96.88 537 ILE A CA 1
ATOM 4374 C C . ILE A 1 537 ? -13.984 15.562 -0.483 1 96.88 537 ILE A C 1
ATOM 4376 O O . ILE A 1 537 ? -12.844 15.109 -0.386 1 96.88 537 ILE A O 1
ATOM 4380 N N . LEU A 1 538 ? -14.422 16.484 0.347 1 93.69 538 LEU A N 1
ATOM 4381 C CA . LEU A 1 538 ? -13.578 17.078 1.374 1 93.69 538 LEU A CA 1
ATOM 4382 C C . LEU A 1 538 ? -13.203 16.047 2.439 1 93.69 538 LEU A C 1
ATOM 4384 O O . LEU A 1 538 ? -12.062 16.016 2.9 1 93.69 538 LEU A O 1
ATOM 4388 N N . LEU A 1 539 ? -14.203 15.289 2.789 1 91.94 539 LEU A N 1
ATOM 4389 C CA . LEU A 1 539 ? -13.977 14.258 3.803 1 91.94 539 LEU A CA 1
ATOM 4390 C C . LEU A 1 539 ? -12.945 13.242 3.322 1 91.94 539 LEU A C 1
ATOM 4392 O O . LEU A 1 539 ? -12.023 12.883 4.062 1 91.94 539 LEU A O 1
ATOM 4396 N N . GLN A 1 540 ? -13.172 12.773 2.107 1 93.75 540 GLN A N 1
ATOM 4397 C CA . GLN A 1 540 ? -12.227 11.812 1.561 1 93.75 540 GLN A CA 1
ATOM 4398 C C . GLN A 1 540 ? -10.852 12.445 1.359 1 93.75 540 GLN A C 1
ATOM 4400 O O . GLN A 1 540 ? -9.828 11.773 1.515 1 93.75 540 GLN A O 1
ATOM 4405 N N . GLY A 1 541 ? -10.852 13.695 0.86 1 91.62 541 GLY A N 1
ATOM 4406 C CA . GLY A 1 541 ? -9.586 14.414 0.749 1 91.62 541 GLY A CA 1
ATOM 4407 C C . GLY A 1 541 ? -8.812 14.461 2.053 1 91.62 541 GLY A C 1
ATOM 4408 O O . GLY A 1 541 ? -7.594 14.273 2.064 1 91.62 541 GLY A O 1
ATOM 4409 N N . TRP A 1 542 ? -9.523 14.672 3.002 1 88 542 TRP A N 1
ATOM 4410 C CA . TRP A 1 542 ? -8.93 14.758 4.332 1 88 542 TRP A CA 1
ATOM 4411 C C . TRP A 1 542 ? -8.445 13.391 4.805 1 88 542 TRP A C 1
ATOM 4413 O O . TRP A 1 542 ? -7.301 13.25 5.238 1 88 542 TRP A O 1
ATOM 4423 N N . LEU A 1 543 ? -9.25 12.391 4.738 1 88.19 543 LEU A N 1
ATOM 4424 C CA . LEU A 1 543 ? -8.938 11.039 5.203 1 88.19 543 LEU A CA 1
ATOM 4425 C C . LEU A 1 543 ? -7.781 10.445 4.41 1 88.19 543 LEU A C 1
ATOM 4427 O O . LEU A 1 543 ? -6.91 9.781 4.98 1 88.19 543 LEU A O 1
ATOM 4431 N N . GLY A 1 544 ? -7.797 10.719 3.145 1 88.62 544 GLY A N 1
ATOM 4432 C CA . GLY A 1 544 ? -6.785 10.148 2.268 1 88.62 544 GLY A CA 1
ATOM 4433 C C . GLY A 1 544 ? -5.453 10.867 2.348 1 88.62 544 GLY A C 1
ATOM 4434 O O . GLY A 1 544 ? -4.418 10.32 1.967 1 88.62 544 GLY A O 1
ATOM 4435 N N . SER A 1 545 ? -5.391 12.023 2.854 1 89.44 545 SER A N 1
ATOM 4436 C CA . SER A 1 545 ? -4.188 12.852 2.854 1 89.44 545 SER A CA 1
ATOM 4437 C C . SER A 1 545 ? -3.121 12.266 3.777 1 89.44 545 SER A C 1
ATOM 4439 O O . SER A 1 545 ? -1.925 12.375 3.498 1 89.44 545 SER A O 1
ATOM 4441 N N . ALA A 1 546 ? -3.545 11.664 4.844 1 86.19 546 ALA A N 1
ATOM 4442 C CA . ALA A 1 546 ? -2.598 11.148 5.828 1 86.19 546 ALA A CA 1
ATOM 4443 C C . ALA A 1 546 ? -1.749 10.023 5.238 1 86.19 546 ALA A C 1
ATOM 4445 O O . ALA A 1 546 ? -0.542 9.953 5.484 1 86.19 546 ALA A O 1
ATOM 4446 N N . TYR A 1 547 ? -2.367 9.164 4.453 1 81.75 547 TYR A N 1
ATOM 4447 C CA . TYR A 1 547 ? -1.637 8.086 3.801 1 81.75 547 TYR A CA 1
ATOM 4448 C C . TYR A 1 547 ? -0.618 8.633 2.809 1 81.75 547 TYR A C 1
ATOM 4450 O O . TYR A 1 547 ? 0.527 8.18 2.768 1 81.75 547 TYR A O 1
ATOM 4458 N N . ILE A 1 548 ? -1.009 9.555 2.049 1 85.69 548 ILE A N 1
ATOM 4459 C CA . ILE A 1 548 ? -0.131 10.172 1.059 1 85.69 548 ILE A CA 1
ATOM 4460 C C . ILE A 1 548 ? 1.012 10.898 1.763 1 85.69 548 ILE A C 1
ATOM 4462 O O . ILE A 1 548 ? 2.152 10.875 1.298 1 85.69 548 ILE A O 1
ATOM 4466 N N . PHE A 1 549 ? 0.671 11.547 2.871 1 88.56 549 PHE A N 1
ATOM 4467 C CA . PHE A 1 549 ? 1.672 12.234 3.684 1 88.56 549 PHE A CA 1
ATOM 4468 C C . PHE A 1 549 ? 2.76 11.266 4.129 1 88.56 549 PHE A C 1
ATOM 4470 O O . PHE A 1 549 ? 3.951 11.562 4.02 1 88.56 549 PHE A O 1
ATOM 4477 N N . LEU A 1 550 ? 2.307 10.18 4.574 1 79.06 550 LEU A N 1
ATOM 4478 C CA . LEU A 1 550 ? 3.238 9.172 5.066 1 79.06 550 LEU A CA 1
ATOM 4479 C C . LEU A 1 550 ? 4.113 8.641 3.938 1 79.06 550 LEU A C 1
ATOM 4481 O O . LEU A 1 550 ? 5.328 8.516 4.094 1 79.06 550 LEU A O 1
ATOM 4485 N N . LEU A 1 551 ? 3.498 8.297 2.875 1 76.56 551 LEU A N 1
ATOM 4486 C CA . LEU A 1 551 ? 4.211 7.754 1.722 1 76.56 551 LEU A CA 1
ATOM 4487 C C . LEU A 1 551 ? 5.23 8.75 1.19 1 76.56 551 LEU A C 1
ATOM 4489 O O . LEU A 1 551 ? 6.379 8.391 0.918 1 76.56 551 LEU A O 1
ATOM 4493 N N . THR A 1 552 ? 4.836 9.969 1.051 1 83.44 552 THR A N 1
ATOM 4494 C CA . THR A 1 552 ? 5.695 11.016 0.515 1 83.44 552 THR A CA 1
ATOM 4495 C C . THR A 1 552 ? 6.848 11.312 1.47 1 83.44 552 THR A C 1
ATOM 4497 O O . THR A 1 552 ? 7.977 11.555 1.033 1 83.44 552 THR A O 1
ATOM 4500 N N . THR A 1 553 ? 6.535 11.398 2.713 1 82.06 553 THR A N 1
ATOM 4501 C CA . THR A 1 553 ? 7.566 11.633 3.719 1 82.06 553 THR A CA 1
ATOM 4502 C C . THR A 1 553 ? 8.648 10.555 3.648 1 82.06 553 THR A C 1
ATOM 4504 O O . THR A 1 553 ? 9.836 10.852 3.744 1 82.06 553 THR A O 1
ATOM 4507 N N . GLY A 1 554 ? 8.219 9.305 3.477 1 74.25 554 GLY A N 1
ATOM 4508 C CA . GLY A 1 554 ? 9.18 8.227 3.336 1 74.25 554 GLY A CA 1
ATOM 4509 C C . GLY A 1 554 ? 10.094 8.391 2.137 1 74.25 554 GLY A C 1
ATOM 4510 O O . GLY A 1 554 ? 11.297 8.125 2.223 1 74.25 554 GLY A O 1
ATOM 4511 N N . ILE A 1 555 ? 9.609 8.867 1.099 1 75.69 555 ILE A N 1
ATOM 4512 C CA . ILE A 1 555 ? 10.367 9.031 -0.139 1 75.69 555 ILE A CA 1
ATOM 4513 C C . ILE A 1 555 ? 11.289 10.242 -0.023 1 75.69 555 ILE A C 1
ATOM 4515 O O . ILE A 1 555 ? 12.43 10.203 -0.491 1 75.69 555 ILE A O 1
ATOM 4519 N N . LEU A 1 556 ? 10.82 11.328 0.542 1 80.56 556 LEU A N 1
ATOM 4520 C CA . LEU A 1 556 ? 11.602 12.547 0.703 1 80.56 556 LEU A CA 1
ATOM 4521 C C . LEU A 1 556 ? 12.852 12.289 1.544 1 80.56 556 LEU A C 1
ATOM 4523 O O . LEU A 1 556 ? 13.914 12.844 1.271 1 80.56 556 LEU A O 1
ATOM 4527 N N . GLN A 1 557 ? 12.609 11.484 2.449 1 73.69 557 GLN A N 1
ATOM 4528 C CA . GLN A 1 557 ? 13.727 11.18 3.336 1 73.69 557 GLN A CA 1
ATOM 4529 C C . GLN A 1 557 ? 14.781 10.344 2.621 1 73.69 557 GLN A C 1
ATOM 4531 O O . GLN A 1 557 ? 15.945 10.312 3.031 1 73.69 557 GLN A O 1
ATOM 4536 N N . GLY A 1 558 ? 14.375 9.75 1.543 1 71.19 558 GLY A N 1
ATOM 4537 C CA . GLY A 1 558 ? 15.297 8.914 0.785 1 71.19 558 GLY A CA 1
ATOM 4538 C C . GLY A 1 558 ? 16.062 9.688 -0.276 1 71.19 558 GLY A C 1
ATOM 4539 O O . GLY A 1 558 ? 17.031 9.18 -0.838 1 71.19 558 GLY A O 1
ATOM 4540 N N . ILE A 1 559 ? 15.75 10.938 -0.491 1 75.81 559 ILE A N 1
ATOM 4541 C CA . ILE A 1 559 ? 16.422 11.742 -1.508 1 75.81 559 ILE A CA 1
ATOM 4542 C C . ILE A 1 559 ? 17.75 12.25 -0.966 1 75.81 559 ILE A C 1
ATOM 4544 O O . ILE A 1 559 ? 17.797 12.891 0.089 1 75.81 559 ILE A O 1
ATOM 4548 N N . PRO A 1 560 ? 18.797 11.945 -1.677 1 77.12 560 PRO A N 1
ATOM 4549 C CA . PRO A 1 560 ? 20.125 12.391 -1.209 1 77.12 560 PRO A CA 1
ATOM 4550 C C . PRO A 1 560 ? 20.234 13.906 -1.103 1 77.12 560 PRO A C 1
ATOM 4552 O O . PRO A 1 560 ? 19.781 14.625 -1.999 1 77.12 560 PRO A O 1
ATOM 4555 N N . LYS A 1 561 ? 20.844 14.367 -0.122 1 78.25 561 LYS A N 1
ATOM 4556 C CA . LYS A 1 561 ? 21.031 15.789 0.153 1 78.25 561 LYS A CA 1
ATOM 4557 C C . LYS A 1 561 ? 21.984 16.422 -0.859 1 78.25 561 LYS A C 1
ATOM 4559 O O . LYS A 1 561 ? 21.906 17.641 -1.104 1 78.25 561 LYS A O 1
ATOM 4564 N N . ASP A 1 562 ? 22.703 15.547 -1.468 1 78.44 562 ASP A N 1
ATOM 4565 C CA . ASP A 1 562 ? 23.703 16.016 -2.42 1 78.44 562 ASP A CA 1
ATOM 4566 C C . ASP A 1 562 ? 23.047 16.672 -3.631 1 78.44 562 ASP A C 1
ATOM 4568 O O . ASP A 1 562 ? 23.594 17.609 -4.215 1 78.44 562 ASP A O 1
ATOM 4572 N N . LEU A 1 563 ? 21.906 16.297 -3.926 1 80.56 563 LEU A N 1
ATOM 4573 C CA . LEU A 1 563 ? 21.188 16.844 -5.066 1 80.56 563 LEU A CA 1
ATOM 4574 C C . LEU A 1 563 ? 20.766 18.297 -4.801 1 80.56 563 LEU A C 1
ATOM 4576 O O . LEU A 1 563 ? 20.828 19.141 -5.695 1 80.56 563 LEU A O 1
ATOM 4580 N N . TYR A 1 564 ? 20.5 18.531 -3.572 1 80.62 564 TYR A N 1
ATOM 4581 C CA . TYR A 1 564 ? 20.047 19.875 -3.207 1 80.62 564 TYR A CA 1
ATOM 4582 C C . TYR A 1 564 ? 21.234 20.828 -3.08 1 80.62 564 TYR A C 1
ATOM 4584 O O . TYR A 1 564 ? 21.125 22 -3.451 1 80.62 564 TYR A O 1
ATOM 4592 N N . GLU A 1 565 ? 22.297 20.312 -2.639 1 79.88 565 GLU A N 1
ATOM 4593 C CA . GLU A 1 565 ? 23.516 21.109 -2.527 1 79.88 565 GLU A CA 1
ATOM 4594 C C . GLU A 1 565 ? 24.031 21.516 -3.904 1 79.88 565 GLU A C 1
ATOM 4596 O O . GLU A 1 565 ? 24.469 22.656 -4.102 1 79.88 565 GLU A O 1
ATOM 4601 N N . ALA A 1 566 ? 23.938 20.594 -4.762 1 77.38 566 ALA A N 1
ATOM 4602 C CA . ALA A 1 566 ? 24.359 20.875 -6.133 1 77.38 566 ALA A CA 1
ATOM 4603 C C . ALA A 1 566 ? 23.469 21.953 -6.773 1 77.38 566 ALA A C 1
ATOM 4605 O O . ALA A 1 566 ? 23.969 22.828 -7.488 1 77.38 566 ALA A O 1
ATOM 4606 N N . ALA A 1 567 ? 22.281 21.969 -6.461 1 81 567 ALA A N 1
ATOM 4607 C CA . ALA A 1 567 ? 21.344 22.938 -7.023 1 81 567 ALA A CA 1
ATOM 4608 C C . ALA A 1 567 ? 21.562 24.328 -6.414 1 81 567 ALA A C 1
ATOM 4610 O O . ALA A 1 567 ? 21.391 25.344 -7.09 1 81 567 ALA A O 1
ATOM 4611 N N . GLU A 1 568 ? 21.938 24.281 -5.152 1 80.31 568 GLU A N 1
ATOM 4612 C CA . GLU A 1 568 ? 22.234 25.531 -4.473 1 80.31 568 GLU A CA 1
ATOM 4613 C C . GLU A 1 568 ? 23.469 26.203 -5.051 1 80.31 568 GLU A C 1
ATOM 4615 O O . GLU A 1 568 ? 23.516 27.422 -5.184 1 80.31 568 GLU A O 1
ATOM 4620 N N . ILE A 1 569 ? 24.344 25.391 -5.43 1 70.56 569 ILE A N 1
ATOM 4621 C CA . ILE A 1 569 ? 25.578 25.875 -6.051 1 70.56 569 ILE A CA 1
ATOM 4622 C C . ILE A 1 569 ? 25.25 26.484 -7.418 1 70.56 569 ILE A C 1
ATOM 4624 O O . ILE A 1 569 ? 25.844 27.5 -7.812 1 70.56 569 ILE A O 1
ATOM 4628 N N . ASP A 1 570 ? 24.25 25.969 -8.094 1 74.75 570 ASP A N 1
ATOM 4629 C CA . ASP A 1 570 ? 23.812 26.453 -9.406 1 74.75 570 ASP A CA 1
ATOM 4630 C C . ASP A 1 570 ? 22.906 27.672 -9.273 1 74.75 570 ASP A C 1
ATOM 4632 O O . ASP A 1 570 ? 22.5 28.25 -10.273 1 74.75 570 ASP A O 1
ATOM 4636 N N . GLY A 1 571 ? 22.641 28.062 -8.031 1 69.94 571 GLY A N 1
ATOM 4637 C CA . GLY A 1 571 ? 21.859 29.266 -7.785 1 69.94 571 GLY A CA 1
ATOM 4638 C C . GLY A 1 571 ? 20.375 29.031 -7.719 1 69.94 571 GLY A C 1
ATOM 4639 O O . GLY A 1 571 ? 19.578 29.953 -7.848 1 69.94 571 GLY A O 1
ATOM 4640 N N . ALA A 1 572 ? 20.031 27.797 -7.57 1 74.44 572 ALA A N 1
ATOM 4641 C CA . ALA A 1 572 ? 18.609 27.484 -7.559 1 74.44 572 ALA A CA 1
ATOM 4642 C C . ALA A 1 572 ? 17.969 27.938 -6.25 1 74.44 572 ALA A C 1
ATOM 4644 O O . ALA A 1 572 ? 18.547 27.781 -5.176 1 74.44 572 ALA A O 1
ATOM 4645 N N . THR A 1 573 ? 16.766 28.578 -6.434 1 77.88 573 THR A N 1
ATOM 4646 C CA . THR A 1 573 ? 16 29.016 -5.273 1 77.88 573 THR A CA 1
ATOM 4647 C C . THR A 1 573 ? 15.234 27.859 -4.656 1 77.88 573 THR A C 1
ATOM 4649 O O . THR A 1 573 ? 15.156 26.766 -5.246 1 77.88 573 THR A O 1
ATOM 4652 N N . GLY A 1 574 ? 14.711 28 -3.4 1 75.94 574 GLY A N 1
ATOM 4653 C CA . GLY A 1 574 ? 13.961 26.953 -2.711 1 75.94 574 GLY A CA 1
ATOM 4654 C C . GLY A 1 574 ? 12.75 26.484 -3.486 1 75.94 574 GLY A C 1
ATOM 4655 O O . GLY A 1 574 ? 12.492 25.281 -3.572 1 75.94 574 GLY A O 1
ATOM 4656 N N . PHE A 1 575 ? 12.133 27.422 -4.078 1 79.5 575 PHE A N 1
ATOM 4657 C CA . PHE A 1 575 ? 10.938 27.109 -4.84 1 79.5 575 PHE A CA 1
ATOM 4658 C C . PHE A 1 575 ? 11.289 26.344 -6.109 1 79.5 575 PHE A C 1
ATOM 4660 O O . PHE A 1 575 ? 10.594 25.391 -6.484 1 79.5 575 PHE A O 1
ATOM 4667 N N . LYS A 1 576 ? 12.43 26.75 -6.75 1 78.5 576 LYS A N 1
ATOM 4668 C CA . LYS A 1 576 ? 12.875 26.062 -7.961 1 78.5 576 LYS A CA 1
ATOM 4669 C C . LYS A 1 576 ? 13.328 24.641 -7.656 1 78.5 576 LYS A C 1
ATOM 4671 O O . LYS A 1 576 ? 13.07 23.719 -8.438 1 78.5 576 LYS A O 1
ATOM 4676 N N . LYS A 1 577 ? 13.977 24.547 -6.543 1 86 577 LYS A N 1
ATOM 4677 C CA . LYS A 1 577 ? 14.422 23.219 -6.125 1 86 577 LYS A CA 1
ATOM 4678 C C . LYS A 1 577 ? 13.234 22.281 -5.883 1 86 577 LYS A C 1
ATOM 4680 O O . LYS A 1 577 ? 13.258 21.125 -6.281 1 86 577 LYS A O 1
ATOM 4685 N N . THR A 1 578 ? 12.148 22.844 -5.285 1 83.31 578 THR A N 1
ATOM 4686 C CA . THR A 1 578 ? 10.977 22.047 -4.973 1 83.31 578 THR A CA 1
ATOM 4687 C C . THR A 1 578 ? 10.242 21.641 -6.246 1 83.31 578 THR A C 1
ATOM 4689 O O . THR A 1 578 ? 9.867 20.469 -6.414 1 83.31 578 THR A O 1
ATOM 4692 N N . LEU A 1 579 ? 10.109 22.484 -7.164 1 83.19 579 LEU A N 1
ATOM 4693 C CA . LEU A 1 579 ? 9.297 22.266 -8.352 1 83.19 579 LEU A CA 1
ATOM 4694 C C . LEU A 1 579 ? 10.047 21.422 -9.383 1 83.19 579 LEU A C 1
ATOM 4696 O O . LEU A 1 579 ? 9.445 20.625 -10.102 1 83.19 579 LEU A O 1
ATOM 4700 N N . ARG A 1 580 ? 11.414 21.562 -9.406 1 81.5 580 ARG A N 1
ATOM 4701 C CA . ARG A 1 580 ? 12.148 20.953 -10.5 1 81.5 580 ARG A CA 1
ATOM 4702 C C . ARG A 1 580 ? 12.875 19.688 -10.039 1 81.5 580 ARG A C 1
ATOM 4704 O O . ARG A 1 580 ? 13.227 18.828 -10.852 1 81.5 580 ARG A O 1
ATOM 4711 N N . ILE A 1 581 ? 13.062 19.578 -8.789 1 84.12 581 ILE A N 1
ATOM 4712 C CA . ILE A 1 581 ? 13.82 18.422 -8.312 1 84.12 581 ILE A CA 1
ATOM 4713 C C . ILE A 1 581 ? 12.93 17.562 -7.422 1 84.12 581 ILE A C 1
ATOM 4715 O O . ILE A 1 581 ? 12.625 16.422 -7.766 1 84.12 581 ILE A O 1
ATOM 4719 N N . THR A 1 582 ? 12.391 18.172 -6.426 1 84.62 582 THR A N 1
ATOM 4720 C CA . THR A 1 582 ? 11.711 17.406 -5.391 1 84.62 582 THR A CA 1
ATOM 4721 C C . THR A 1 582 ? 10.414 16.812 -5.922 1 84.62 582 THR A C 1
ATOM 4723 O O . THR A 1 582 ? 10.195 15.594 -5.836 1 84.62 582 THR A O 1
ATOM 4726 N N . ILE A 1 583 ? 9.586 17.672 -6.52 1 84.5 583 ILE A N 1
ATOM 4727 C CA . ILE A 1 583 ? 8.25 17.25 -6.93 1 84.5 583 ILE A CA 1
ATOM 4728 C C . ILE A 1 583 ? 8.352 16.172 -8.008 1 84.5 583 ILE A C 1
ATOM 4730 O O . ILE A 1 583 ? 7.738 15.109 -7.895 1 84.5 583 ILE A O 1
ATOM 4734 N N . PRO A 1 584 ? 9.234 16.375 -8.969 1 80.88 584 PRO A N 1
ATOM 4735 C CA . PRO A 1 584 ? 9.336 15.344 -10 1 80.88 584 PRO A CA 1
ATOM 4736 C C . PRO A 1 584 ? 9.898 14.031 -9.469 1 80.88 584 PRO A C 1
ATOM 4738 O O . PRO A 1 584 ? 9.445 12.953 -9.867 1 80.88 584 PRO A O 1
ATOM 4741 N N . LEU A 1 585 ? 10.859 14.102 -8.609 1 80.31 585 LEU A N 1
ATOM 4742 C CA . LEU A 1 585 ? 11.469 12.898 -8.047 1 80.31 585 LEU A CA 1
ATOM 4743 C C . LEU A 1 585 ? 10.477 12.133 -7.191 1 80.31 585 LEU A C 1
ATOM 4745 O O . LEU A 1 585 ? 10.398 10.906 -7.266 1 80.31 585 LEU A O 1
ATOM 4749 N N . VAL A 1 586 ? 9.711 12.852 -6.438 1 80.88 586 VAL A N 1
ATOM 4750 C CA . VAL A 1 586 ? 8.734 12.227 -5.547 1 80.88 586 VAL A CA 1
ATOM 4751 C C . VAL A 1 586 ? 7.586 11.641 -6.367 1 80.88 586 VAL A C 1
ATOM 4753 O O . VAL A 1 586 ? 7.145 10.516 -6.117 1 80.88 586 VAL A O 1
ATOM 4756 N N . LEU A 1 587 ? 7.16 12.352 -7.332 1 77.44 587 LEU A N 1
ATOM 4757 C CA . LEU A 1 587 ? 6.039 11.906 -8.156 1 77.44 587 LEU A CA 1
ATOM 4758 C C . LEU A 1 587 ? 6.41 10.648 -8.938 1 77.44 587 LEU A C 1
ATOM 4760 O O . LEU A 1 587 ? 5.578 9.758 -9.109 1 77.44 587 LEU A O 1
ATOM 4764 N N . PHE A 1 588 ? 7.617 10.609 -9.32 1 73 588 PHE A N 1
ATOM 4765 C CA . PHE A 1 588 ? 8.086 9.445 -10.062 1 73 588 PHE A CA 1
ATOM 4766 C C . PHE A 1 588 ? 8.094 8.203 -9.18 1 73 588 PHE A C 1
ATOM 4768 O O . PHE A 1 588 ? 7.711 7.117 -9.617 1 73 588 PHE A O 1
ATOM 4775 N N . GLN A 1 589 ? 8.422 8.383 -8.016 1 68.75 589 GLN A N 1
ATOM 4776 C CA . GLN A 1 589 ? 8.555 7.246 -7.105 1 68.75 589 GLN A CA 1
ATOM 4777 C C . GLN A 1 589 ? 7.199 6.785 -6.59 1 68.75 589 GLN A C 1
ATOM 4779 O O . GLN A 1 589 ? 6.996 5.594 -6.34 1 68.75 589 GLN A O 1
ATOM 4784 N N . ILE A 1 590 ? 6.211 7.707 -6.5 1 73.06 590 ILE A N 1
ATOM 4785 C CA . ILE A 1 590 ? 4.938 7.359 -5.879 1 73.06 590 ILE A CA 1
ATOM 4786 C C . ILE A 1 590 ? 3.906 7.047 -6.957 1 73.06 590 ILE A C 1
ATOM 4788 O O . ILE A 1 590 ? 2.814 6.559 -6.66 1 73.06 590 ILE A O 1
ATOM 4792 N N . SER A 1 591 ? 4.246 7.121 -8.156 1 74.88 591 SER A N 1
ATOM 4793 C CA . SER A 1 591 ? 3.303 7.004 -9.266 1 74.88 591 SER A CA 1
ATOM 4794 C C . SER A 1 591 ? 2.541 5.688 -9.203 1 74.88 591 SER A C 1
ATOM 4796 O O . SER A 1 591 ? 1.316 5.664 -9.352 1 74.88 591 SER A O 1
ATOM 4798 N N . PRO A 1 592 ? 3.174 4.543 -8.961 1 65.81 592 PRO A N 1
ATOM 4799 C CA . PRO A 1 592 ? 2.402 3.301 -8.891 1 65.81 592 PRO A CA 1
ATOM 4800 C C . PRO A 1 592 ? 1.404 3.289 -7.738 1 65.81 592 PRO A C 1
ATOM 4802 O O . PRO A 1 592 ? 0.322 2.709 -7.855 1 65.81 592 PRO A O 1
ATOM 4805 N N . LEU A 1 593 ? 1.81 3.969 -6.758 1 70.19 593 LEU A N 1
ATOM 4806 C CA . LEU A 1 593 ? 0.94 4.008 -5.586 1 70.19 593 LEU A CA 1
ATOM 4807 C C . LEU A 1 593 ? -0.238 4.945 -5.812 1 70.19 593 LEU A C 1
ATOM 4809 O O . LEU A 1 593 ? -1.325 4.73 -5.273 1 70.19 593 LEU A O 1
ATOM 4813 N N . ILE A 1 594 ? -0.006 5.941 -6.652 1 77.56 594 ILE A N 1
ATOM 4814 C CA . ILE A 1 594 ? -1.051 6.906 -6.973 1 77.56 594 ILE A CA 1
ATOM 4815 C C . ILE A 1 594 ? -2.15 6.23 -7.785 1 77.56 594 ILE A C 1
ATOM 4817 O O . ILE A 1 594 ? -3.336 6.508 -7.59 1 77.56 594 ILE A O 1
ATOM 4821 N N . ILE A 1 595 ? -1.798 5.258 -8.602 1 75.56 595 ILE A N 1
ATOM 4822 C CA . ILE A 1 595 ? -2.783 4.52 -9.383 1 75.56 595 ILE A CA 1
ATOM 4823 C C . ILE A 1 595 ? -3.658 3.68 -8.453 1 75.56 595 ILE A C 1
ATOM 4825 O O . ILE A 1 595 ? -4.871 3.58 -8.656 1 75.56 595 ILE A O 1
ATOM 4829 N N . GLY A 1 596 ? -3.053 3.08 -7.531 1 76.25 596 GLY A N 1
ATOM 4830 C CA . GLY A 1 596 ? -3.797 2.324 -6.535 1 76.25 596 GLY A CA 1
ATOM 4831 C C . GLY A 1 596 ? -4.809 3.166 -5.777 1 76.25 596 GLY A C 1
ATOM 4832 O O . GLY A 1 596 ? -5.902 2.697 -5.465 1 76.25 596 GLY A O 1
ATOM 4833 N N . GLN A 1 597 ? -4.492 4.418 -5.57 1 83.5 597 GLN A N 1
ATOM 4834 C CA . GLN A 1 597 ? -5.395 5.316 -4.855 1 83.5 597 GLN A CA 1
ATOM 4835 C C . GLN A 1 597 ? -6.617 5.656 -5.703 1 83.5 597 GLN A C 1
ATOM 4837 O O . GLN A 1 597 ? -7.73 5.754 -5.184 1 83.5 597 GLN A O 1
ATOM 4842 N N . TYR A 1 598 ? -6.402 5.891 -6.953 1 85.38 598 TYR A N 1
ATOM 4843 C CA . TYR A 1 598 ? -7.52 6.188 -7.848 1 85.38 598 TYR A CA 1
ATOM 4844 C C . TYR A 1 598 ? -8.445 4.988 -7.973 1 85.38 598 TYR A C 1
ATOM 4846 O O . TYR A 1 598 ? -9.672 5.141 -7.945 1 85.38 598 TYR A O 1
ATOM 4854 N N . THR A 1 599 ? -7.91 3.799 -8.047 1 79.56 599 THR A N 1
ATOM 4855 C CA . THR A 1 599 ? -8.719 2.586 -8.133 1 79.56 599 THR A CA 1
ATOM 4856 C C . THR A 1 599 ? -9.477 2.355 -6.828 1 79.56 599 THR A C 1
ATOM 4858 O O . THR A 1 599 ? -10.633 1.924 -6.848 1 79.56 599 THR A O 1
ATOM 4861 N N . PHE A 1 600 ? -8.805 2.654 -5.816 1 81.19 600 PHE A N 1
ATOM 4862 C CA . PHE A 1 600 ? -9.422 2.488 -4.504 1 81.19 600 PHE A CA 1
ATOM 4863 C C . PHE A 1 600 ? -10.648 3.377 -4.363 1 81.19 600 PHE A C 1
ATOM 4865 O O . PHE A 1 600 ? -11.711 2.916 -3.938 1 81.19 600 PHE A O 1
ATOM 4872 N N . ASN A 1 601 ? -10.492 4.594 -4.688 1 89.19 601 ASN A N 1
ATOM 4873 C CA . ASN A 1 601 ? -11.609 5.52 -4.512 1 89.19 601 ASN A CA 1
ATOM 4874 C C . ASN A 1 601 ? -12.719 5.262 -5.527 1 89.19 601 ASN A C 1
ATOM 4876 O O . ASN A 1 601 ? -13.891 5.543 -5.262 1 89.19 601 ASN A O 1
ATOM 4880 N N . PHE A 1 602 ? -12.328 4.766 -6.656 1 86.69 602 PHE A N 1
ATOM 4881 C CA . PHE A 1 602 ? -13.328 4.379 -7.648 1 86.69 602 PHE A CA 1
ATOM 4882 C C . PHE A 1 602 ? -14.266 3.316 -7.086 1 86.69 602 PHE A C 1
ATOM 4884 O O . PHE A 1 602 ? -15.453 3.303 -7.406 1 86.69 602 PHE A O 1
ATOM 4891 N N . ASN A 1 603 ? -13.742 2.484 -6.188 1 83.81 603 ASN A N 1
ATOM 4892 C CA . ASN A 1 603 ? -14.492 1.373 -5.613 1 83.81 603 ASN A CA 1
ATOM 4893 C C . ASN A 1 603 ? -14.805 1.609 -4.141 1 83.81 603 ASN A C 1
ATOM 4895 O O . ASN A 1 603 ? -15 0.657 -3.381 1 83.81 603 ASN A O 1
ATOM 4899 N N . ASN A 1 604 ? -14.789 2.828 -3.736 1 87.69 604 ASN A N 1
ATOM 4900 C CA . ASN A 1 604 ? -14.961 3.141 -2.322 1 87.69 604 ASN A CA 1
ATOM 4901 C C . ASN A 1 604 ? -16.422 3.09 -1.913 1 87.69 604 ASN A C 1
ATOM 4903 O O . ASN A 1 604 ? -17.031 4.125 -1.632 1 87.69 604 ASN A O 1
ATOM 4907 N N . PHE A 1 605 ? -16.922 1.951 -1.646 1 86.69 605 PHE A N 1
ATOM 4908 C CA . PHE A 1 605 ? -18.312 1.691 -1.275 1 86.69 605 PHE A CA 1
ATOM 4909 C C . PHE A 1 605 ? -18.594 2.178 0.141 1 86.69 605 PHE A C 1
ATOM 4911 O O . PHE A 1 605 ? -19.672 2.701 0.42 1 86.69 605 PHE A O 1
ATOM 4918 N N . SER A 1 606 ? -17.641 2.102 0.975 1 87.12 606 SER A N 1
ATOM 4919 C CA . SER A 1 606 ? -17.828 2.271 2.412 1 87.12 606 SER A CA 1
ATOM 4920 C C . SER A 1 606 ? -18.203 3.709 2.756 1 87.12 606 SER A C 1
ATOM 4922 O O . SER A 1 606 ? -19.156 3.949 3.494 1 87.12 606 SER A O 1
ATOM 4924 N N . ILE A 1 607 ? -17.484 4.707 2.193 1 91.19 607 ILE A N 1
ATOM 4925 C CA . ILE A 1 607 ? -17.703 6.098 2.578 1 91.19 607 ILE A CA 1
ATOM 4926 C C . ILE A 1 607 ? -19.062 6.562 2.08 1 91.19 607 ILE A C 1
ATOM 4928 O O . ILE A 1 607 ? -19.75 7.336 2.756 1 91.19 607 ILE A O 1
ATOM 4932 N N . ILE A 1 608 ? -19.5 6.074 0.947 1 91.94 608 ILE A N 1
ATOM 4933 C CA . ILE A 1 608 ? -20.781 6.461 0.366 1 91.94 608 ILE A CA 1
ATOM 4934 C C . ILE A 1 608 ? -21.922 5.871 1.189 1 91.94 608 ILE A C 1
ATOM 4936 O O . ILE A 1 608 ? -22.875 6.566 1.522 1 91.94 608 ILE A O 1
ATOM 4940 N N . HIS A 1 609 ? -21.781 4.648 1.544 1 87.88 609 HIS A N 1
ATOM 4941 C CA . HIS A 1 609 ? -22.844 3.961 2.285 1 87.88 609 HIS A CA 1
ATOM 4942 C C . HIS A 1 609 ? -22.938 4.477 3.717 1 87.88 609 HIS A C 1
ATOM 4944 O O . HIS A 1 609 ? -24.031 4.676 4.242 1 87.88 609 HIS A O 1
ATOM 4950 N N . LEU A 1 610 ? -21.844 4.68 4.32 1 89.38 610 LEU A N 1
ATOM 4951 C CA . LEU A 1 610 ? -21.812 5.051 5.73 1 89.38 610 LEU A CA 1
ATOM 4952 C C . LEU A 1 610 ? -22.266 6.492 5.926 1 89.38 610 LEU A C 1
ATOM 4954 O O . LEU A 1 610 ? -22.859 6.828 6.953 1 89.38 610 LEU A O 1
ATOM 4958 N N . PHE A 1 611 ? -21.984 7.344 4.957 1 92.75 611 PHE A N 1
ATOM 4959 C CA . PHE A 1 611 ? -22.281 8.758 5.129 1 92.75 611 PHE A CA 1
ATOM 4960 C C . PHE A 1 611 ? -23.766 9.039 4.898 1 92.75 611 PHE A C 1
ATOM 4962 O O . PHE A 1 611 ? -24.406 9.695 5.715 1 92.75 611 PHE A O 1
ATOM 4969 N N . ASN A 1 612 ? -24.328 8.586 3.727 1 91.31 612 ASN A N 1
ATOM 4970 C CA . ASN A 1 612 ? -25.703 8.945 3.396 1 91.31 612 ASN A CA 1
ATOM 4971 C C . ASN A 1 612 ? -26.406 7.82 2.656 1 91.31 612 ASN A C 1
ATOM 4973 O O . ASN A 1 612 ? -27.438 8.047 2.004 1 91.31 612 ASN A O 1
ATOM 4977 N N . GLY A 1 613 ? -25.875 6.629 2.648 1 88.25 613 GLY A N 1
ATOM 4978 C CA . GLY A 1 613 ? -26.5 5.5 1.973 1 88.25 613 GLY A CA 1
ATOM 4979 C C . GLY A 1 613 ? -26.656 5.715 0.48 1 88.25 613 GLY A C 1
ATOM 4980 O O . GLY A 1 613 ? -27.562 5.152 -0.136 1 88.25 613 GLY A O 1
ATOM 4981 N N . GLY A 1 614 ? -25.953 6.641 -0.023 1 91.38 614 GLY A N 1
ATOM 4982 C CA . GLY A 1 614 ? -26.047 6.969 -1.438 1 91.38 614 GLY A CA 1
ATOM 4983 C C . GLY A 1 614 ? -26.969 8.133 -1.727 1 91.38 614 GLY A C 1
ATOM 4984 O O . GLY A 1 614 ? -27.094 8.562 -2.875 1 91.38 614 GLY A O 1
ATOM 4985 N N . GLY A 1 615 ? -27.562 8.672 -0.76 1 91.31 615 GLY A N 1
ATOM 4986 C CA . GLY A 1 615 ? -28.516 9.766 -0.92 1 91.31 615 GLY A CA 1
ATOM 4987 C C . GLY A 1 615 ? -27.859 11.094 -1.221 1 91.31 615 GLY A C 1
ATOM 4988 O O . GLY A 1 615 ? -26.625 11.18 -1.296 1 91.31 615 GLY A O 1
ATOM 4989 N N . PRO A 1 616 ? -28.641 12.078 -1.394 1 91.88 616 PRO A N 1
ATOM 4990 C CA . PRO A 1 616 ? -30.109 12.117 -1.394 1 91.88 616 PRO A CA 1
ATOM 4991 C C . PRO A 1 616 ? -30.719 11.414 -2.604 1 91.88 616 PRO A C 1
ATOM 4993 O O . PRO A 1 616 ? -30.094 11.352 -3.664 1 91.88 616 PRO A O 1
ATOM 4996 N N . PHE A 1 617 ? -31.938 10.93 -2.332 1 90.19 617 PHE A N 1
ATOM 4997 C CA . PHE A 1 617 ? -32.625 10.18 -3.371 1 90.19 617 PHE A CA 1
ATOM 4998 C C . PHE A 1 617 ? -33.531 11.094 -4.191 1 90.19 617 PHE A C 1
ATOM 5000 O O . PHE A 1 617 ? -34.25 11.914 -3.639 1 90.19 617 PHE A O 1
ATOM 5007 N N . ASN A 1 618 ? -33.25 11.203 -5.461 1 87.94 618 ASN A N 1
ATOM 5008 C CA . ASN A 1 618 ? -34.062 11.953 -6.422 1 87.94 618 ASN A CA 1
ATOM 5009 C C . ASN A 1 618 ? -34.562 11.062 -7.551 1 87.94 618 ASN A C 1
ATOM 5011 O O . ASN A 1 618 ? -33.875 10.906 -8.57 1 87.94 618 ASN A O 1
ATOM 5015 N N . PRO A 1 619 ? -35.719 10.641 -7.457 1 84.44 619 PRO A N 1
ATOM 5016 C CA . PRO A 1 619 ? -36.25 9.688 -8.43 1 84.44 619 PRO A CA 1
ATOM 5017 C C . PRO A 1 619 ? -36.375 10.281 -9.836 1 84.44 619 PRO A C 1
ATOM 5019 O O . PRO A 1 619 ? -36.344 9.539 -10.82 1 84.44 619 PRO A O 1
ATOM 5022 N N . SER A 1 620 ? -36.438 11.594 -9.938 1 82.12 620 SER A N 1
ATOM 5023 C CA . SER A 1 620 ? -36.594 12.227 -11.242 1 82.12 620 SER A CA 1
ATOM 5024 C C . SER A 1 620 ? -35.312 12.047 -12.086 1 82.12 620 SER A C 1
ATOM 5026 O O . SER A 1 620 ? -35.406 11.875 -13.305 1 82.12 620 SER A O 1
ATOM 5028 N N . ILE A 1 621 ? -34.219 11.961 -11.422 1 82.81 621 ILE A N 1
ATOM 5029 C CA . ILE A 1 621 ? -32.938 11.883 -12.156 1 82.81 621 ILE A CA 1
ATOM 5030 C C . ILE A 1 621 ? -32.375 10.477 -12.055 1 82.81 621 ILE A C 1
ATOM 5032 O O . ILE A 1 621 ? -31.812 9.953 -13.023 1 82.81 621 ILE A O 1
ATOM 5036 N N . TYR A 1 622 ? -32.531 9.82 -10.898 1 85.62 622 TYR A N 1
ATOM 5037 C CA . TYR A 1 622 ? -31.844 8.57 -10.641 1 85.62 622 TYR A CA 1
ATOM 5038 C C . TYR A 1 622 ? -32.812 7.402 -10.555 1 85.62 622 TYR A C 1
ATOM 5040 O O . TYR A 1 622 ? -32.406 6.27 -10.281 1 85.62 622 TYR A O 1
ATOM 5048 N N . GLY A 1 623 ? -34.031 7.715 -10.812 1 79.31 623 GLY A N 1
ATOM 5049 C CA . GLY A 1 623 ? -35.031 6.66 -10.672 1 79.31 623 GLY A CA 1
ATOM 5050 C C . GLY A 1 623 ? -35.219 6.219 -9.234 1 79.31 623 GLY A C 1
ATOM 5051 O O . GLY A 1 623 ? -34.812 6.918 -8.305 1 79.31 623 GLY A O 1
ATOM 5052 N N . ASN A 1 624 ? -35.781 5.016 -8.961 1 81.44 624 ASN A N 1
ATOM 5053 C CA . ASN A 1 624 ? -36.062 4.531 -7.617 1 81.44 624 ASN A CA 1
ATOM 5054 C C . ASN A 1 624 ? -35 3.547 -7.137 1 81.44 624 ASN A C 1
ATOM 5056 O O . ASN A 1 624 ? -35.156 2.908 -6.098 1 81.44 624 ASN A O 1
ATOM 5060 N N . VAL A 1 625 ? -33.906 3.576 -7.902 1 84.38 625 VAL A N 1
ATOM 5061 C CA . VAL A 1 625 ? -32.969 2.51 -7.602 1 84.38 625 VAL A CA 1
ATOM 5062 C C . VAL A 1 625 ? -31.719 3.102 -6.953 1 84.38 625 VAL A C 1
ATOM 5064 O O . VAL A 1 625 ? -31.078 2.457 -6.117 1 84.38 625 VAL A O 1
ATOM 5067 N N . ALA A 1 626 ? -31.406 4.379 -7.355 1 89.75 626 ALA A N 1
ATOM 5068 C CA . ALA A 1 626 ? -30.125 4.914 -6.906 1 89.75 626 ALA A CA 1
ATOM 5069 C C . ALA A 1 626 ? -30.281 6.332 -6.367 1 89.75 626 ALA A C 1
ATOM 5071 O O . ALA A 1 626 ? -31.328 6.961 -6.543 1 89.75 626 ALA A O 1
ATOM 5072 N N . GLY A 1 627 ? -29.203 6.711 -5.637 1 92.62 627 GLY A N 1
ATOM 5073 C CA . GLY A 1 627 ? -29.141 8.062 -5.105 1 92.62 627 GLY A CA 1
ATOM 5074 C C . GLY A 1 627 ? -28.125 8.938 -5.82 1 92.62 627 GLY A C 1
ATOM 5075 O O . GLY A 1 627 ? -27.375 8.461 -6.676 1 92.62 627 GLY A O 1
ATOM 5076 N N . SER A 1 628 ? -28.078 10.125 -5.422 1 93.56 628 SER A N 1
ATOM 5077 C CA . SER A 1 628 ? -27.281 11.125 -6.125 1 93.56 628 SER A CA 1
ATOM 5078 C C . SER A 1 628 ? -25.812 10.977 -5.805 1 93.56 628 SER A C 1
ATOM 5080 O O . SER A 1 628 ? -24.953 11.508 -6.527 1 93.56 628 SER A O 1
ATOM 5082 N N . THR A 1 629 ? -25.469 10.211 -4.746 1 94.88 629 THR A N 1
ATOM 5083 C CA . THR A 1 629 ? -24.062 10.078 -4.391 1 94.88 629 THR A CA 1
ATOM 5084 C C . THR A 1 629 ? -23.594 8.641 -4.582 1 94.88 629 THR A C 1
ATOM 5086 O O . THR A 1 629 ? -22.469 8.297 -4.219 1 94.88 629 THR A O 1
ATOM 5089 N N . ASP A 1 630 ? -24.438 7.875 -5.164 1 94.25 630 ASP A N 1
ATOM 5090 C CA . ASP A 1 630 ? -24.047 6.496 -5.449 1 94.25 630 ASP A CA 1
ATOM 5091 C C . ASP A 1 630 ? -22.938 6.441 -6.496 1 94.25 630 ASP A C 1
ATOM 5093 O O . ASP A 1 630 ? -22.953 7.215 -7.457 1 94.25 630 ASP A O 1
ATOM 5097 N N . LEU A 1 631 ? -22 5.582 -6.219 1 93.31 631 LEU A N 1
ATOM 5098 C CA . LEU A 1 631 ? -20.984 5.258 -7.215 1 93.31 631 LEU A CA 1
ATOM 5099 C C . LEU A 1 631 ? -21.406 4.055 -8.055 1 93.31 631 LEU A C 1
ATOM 5101 O O . LEU A 1 631 ? -22.438 3.428 -7.773 1 93.31 631 LEU A O 1
ATOM 5105 N N . LEU A 1 632 ? -20.672 3.846 -9.023 1 90.19 632 LEU A N 1
ATOM 5106 C CA . LEU A 1 632 ? -21 2.719 -9.883 1 90.19 632 LEU A CA 1
ATOM 5107 C C . LEU A 1 632 ? -21.078 1.422 -9.086 1 90.19 632 LEU A C 1
ATOM 5109 O O . LEU A 1 632 ? -21.984 0.611 -9.297 1 90.19 632 LEU A O 1
ATOM 5113 N N . ILE A 1 633 ? -20.281 1.215 -8.117 1 87.88 633 ILE A N 1
ATOM 5114 C CA . ILE A 1 633 ? -20.25 -0.007 -7.32 1 87.88 633 ILE A CA 1
ATOM 5115 C C . ILE A 1 633 ? -21.531 -0.109 -6.496 1 87.88 633 ILE A C 1
ATOM 5117 O O . ILE A 1 633 ? -22.141 -1.184 -6.398 1 87.88 633 ILE A O 1
ATOM 5121 N N . SER A 1 634 ? -21.891 0.961 -5.879 1 90 634 SER A N 1
ATOM 5122 C CA . SER A 1 634 ? -23.125 0.942 -5.086 1 90 634 SER A CA 1
ATOM 5123 C C . SER A 1 634 ? -24.344 0.809 -5.977 1 90 634 SER A C 1
ATOM 5125 O O . SER A 1 634 ? -25.328 0.174 -5.594 1 90 634 SER A O 1
ATOM 5127 N N . TYR A 1 635 ? -24.25 1.439 -7.125 1 90.75 635 TYR A N 1
ATOM 5128 C CA . TYR A 1 635 ? -25.328 1.31 -8.102 1 90.75 635 TYR A CA 1
ATOM 5129 C C . TYR A 1 635 ? -25.484 -0.14 -8.547 1 90.75 635 TYR A C 1
ATOM 5131 O O . TYR A 1 635 ? -26.609 -0.659 -8.594 1 90.75 635 TYR A O 1
ATOM 5139 N N . ILE A 1 636 ? -24.469 -0.817 -8.82 1 90.19 636 ILE A N 1
ATOM 5140 C CA . ILE A 1 636 ? -24.484 -2.217 -9.227 1 90.19 636 ILE A CA 1
ATOM 5141 C C . ILE A 1 636 ? -25.062 -3.076 -8.109 1 90.19 636 ILE A C 1
ATOM 5143 O O . ILE A 1 636 ? -25.859 -3.986 -8.375 1 90.19 636 ILE A O 1
ATOM 5147 N N . TYR A 1 637 ? -24.75 -2.803 -6.965 1 87.5 637 TYR A N 1
ATOM 5148 C CA . TYR A 1 637 ? -25.25 -3.547 -5.816 1 87.5 637 TYR A CA 1
ATOM 5149 C C . TYR A 1 637 ? -26.766 -3.396 -5.688 1 87.5 637 TYR A C 1
ATOM 5151 O O . TYR A 1 637 ? -27.469 -4.383 -5.5 1 87.5 637 TYR A O 1
ATOM 5159 N N . LYS A 1 638 ? -27.172 -2.191 -5.766 1 90.31 638 LYS A N 1
ATOM 5160 C CA . LYS A 1 638 ? -28.609 -1.926 -5.613 1 90.31 638 LYS A CA 1
ATOM 5161 C C . LYS A 1 638 ? -29.406 -2.535 -6.766 1 90.31 638 LYS A C 1
ATOM 5163 O O . LYS A 1 638 ? -30.5 -3.068 -6.555 1 90.31 638 LYS A O 1
ATOM 5168 N N . LEU A 1 639 ? -28.797 -2.471 -7.922 1 89.62 639 LEU A N 1
ATOM 5169 C CA . LEU A 1 639 ? -29.453 -3.074 -9.078 1 89.62 639 LEU A CA 1
ATOM 5170 C C . LEU A 1 639 ? -29.516 -4.594 -8.938 1 89.62 639 LEU A C 1
ATOM 5172 O O . LEU A 1 639 ? -30.578 -5.195 -9.141 1 89.62 639 LEU A O 1
ATOM 5176 N N . THR A 1 640 ? -28.422 -5.211 -8.555 1 87.31 640 THR A N 1
ATOM 5177 C CA . THR A 1 640 ? -28.266 -6.656 -8.617 1 87.31 640 THR A CA 1
ATOM 5178 C C . THR A 1 640 ? -28.891 -7.324 -7.398 1 87.31 640 THR A C 1
ATOM 5180 O O . THR A 1 640 ? -29.578 -8.336 -7.523 1 87.31 640 THR A O 1
ATOM 5183 N N . ILE A 1 641 ? -28.688 -6.766 -6.223 1 82.56 641 ILE A N 1
ATOM 5184 C CA . ILE A 1 641 ? -29.062 -7.438 -4.988 1 82.56 641 ILE A CA 1
ATOM 5185 C C . ILE A 1 641 ? -30.391 -6.879 -4.48 1 82.56 641 ILE A C 1
ATOM 5187 O O . ILE A 1 641 ? -31.328 -7.633 -4.223 1 82.56 641 ILE A O 1
ATOM 5191 N N . ASN A 1 642 ? -30.562 -5.586 -4.48 1 84.94 642 ASN A N 1
ATOM 5192 C CA . ASN A 1 642 ? -31.75 -4.988 -3.895 1 84.94 642 ASN A CA 1
ATOM 5193 C C . ASN A 1 642 ? -32.938 -5.066 -4.848 1 84.94 642 ASN A C 1
ATOM 5195 O O . ASN A 1 642 ? -34.031 -5.512 -4.465 1 84.94 642 ASN A O 1
ATOM 5199 N N . SER A 1 643 ? -32.688 -4.633 -6.078 1 88.5 643 SER A N 1
ATOM 5200 C CA . SER A 1 643 ? -33.781 -4.543 -7.031 1 88.5 643 SER A CA 1
ATOM 5201 C C . SER A 1 643 ? -33.844 -5.777 -7.926 1 88.5 643 SER A C 1
ATOM 5203 O O . SER A 1 643 ? -34.812 -5.973 -8.664 1 88.5 643 SER A O 1
ATOM 5205 N N . ARG A 1 644 ? -32.844 -6.617 -8.023 1 89.12 644 ARG A N 1
ATOM 5206 C CA . ARG A 1 644 ? -32.781 -7.906 -8.703 1 89.12 644 ARG A CA 1
ATOM 5207 C C . ARG A 1 644 ? -32.75 -7.73 -10.211 1 89.12 644 ARG A C 1
ATOM 5209 O O . ARG A 1 644 ? -33.375 -8.5 -10.945 1 89.12 644 ARG A O 1
ATOM 5216 N N . TYR A 1 645 ? -32.25 -6.613 -10.625 1 90.81 645 TYR A N 1
ATOM 5217 C CA . TYR A 1 645 ? -31.938 -6.438 -12.039 1 90.81 645 TYR A CA 1
ATOM 5218 C C . TYR A 1 645 ? -30.547 -6.961 -12.359 1 90.81 645 TYR A C 1
ATOM 5220 O O . TYR A 1 645 ? -29.641 -6.188 -12.68 1 90.81 645 TYR A O 1
ATOM 5228 N N . GLN A 1 646 ? -30.453 -8.242 -12.383 1 91 646 GLN A N 1
ATOM 5229 C CA . GLN A 1 646 ? -29.141 -8.867 -12.461 1 91 646 GLN A CA 1
ATOM 5230 C C . GLN A 1 646 ? -28.516 -8.648 -13.836 1 91 646 GLN A C 1
ATOM 5232 O O . GLN A 1 646 ? -27.312 -8.406 -13.938 1 91 646 GLN A O 1
ATOM 5237 N N . ALA A 1 647 ? -29.266 -8.695 -14.859 1 94.06 647 ALA A N 1
ATOM 5238 C CA . ALA A 1 647 ? -28.734 -8.523 -16.203 1 94.06 647 ALA A CA 1
ATOM 5239 C C . ALA A 1 647 ? -28.219 -7.098 -16.422 1 94.06 647 ALA A C 1
ATOM 5241 O O . ALA A 1 647 ? -27.141 -6.898 -16.984 1 94.06 647 ALA A O 1
ATOM 5242 N N . LEU A 1 648 ? -29.016 -6.172 -15.953 1 91.62 648 LEU A N 1
ATOM 5243 C CA . LEU A 1 648 ? -28.594 -4.777 -16.062 1 91.62 648 LEU A CA 1
ATOM 5244 C C . LEU A 1 648 ? -27.359 -4.516 -15.195 1 91.62 648 LEU A C 1
ATOM 5246 O O . LEU A 1 648 ? -26.453 -3.791 -15.602 1 91.62 648 LEU A O 1
ATOM 5250 N N . GLY A 1 649 ? -27.406 -5.039 -14.008 1 91.75 649 GLY A N 1
ATOM 5251 C CA . GLY A 1 649 ? -26.25 -4.938 -13.141 1 91.75 649 GLY A CA 1
ATOM 5252 C C . GLY A 1 649 ? -24.984 -5.512 -13.758 1 91.75 649 GLY A C 1
ATOM 5253 O O . GLY A 1 649 ? -23.906 -4.934 -13.633 1 91.75 649 GLY A O 1
ATOM 5254 N N . ALA A 1 650 ? -25.156 -6.586 -14.391 1 92.5 650 ALA A N 1
ATOM 5255 C CA . ALA A 1 650 ? -24.031 -7.227 -15.055 1 92.5 650 ALA A CA 1
ATOM 5256 C C . ALA A 1 650 ? -23.5 -6.363 -16.203 1 92.5 650 ALA A C 1
ATOM 5258 O O . ALA A 1 650 ? -22.297 -6.277 -16.406 1 92.5 650 ALA A O 1
ATOM 5259 N N . ALA A 1 651 ? -24.359 -5.832 -16.891 1 92.69 651 ALA A N 1
ATOM 5260 C CA . ALA A 1 651 ? -23.953 -4.953 -18 1 92.69 651 ALA A CA 1
ATOM 5261 C C . ALA A 1 651 ? -23.156 -3.76 -17.484 1 92.69 651 ALA A C 1
ATOM 5263 O O . ALA A 1 651 ? -22.125 -3.402 -18.062 1 92.69 651 ALA A O 1
ATOM 5264 N N . VAL A 1 652 ? -23.656 -3.148 -16.438 1 90.5 652 VAL A N 1
ATOM 5265 C CA . VAL A 1 652 ? -22.938 -2.021 -15.852 1 90.5 652 VAL A CA 1
ATOM 5266 C C . VAL A 1 652 ? -21.578 -2.48 -15.359 1 90.5 652 VAL A C 1
ATOM 5268 O O . VAL A 1 652 ? -20.578 -1.767 -15.508 1 90.5 652 VAL A O 1
ATOM 5271 N N . THR A 1 653 ? -21.562 -3.598 -14.781 1 88.38 653 THR A N 1
ATOM 5272 C CA . THR A 1 653 ? -20.312 -4.164 -14.266 1 88.38 653 THR A CA 1
ATOM 5273 C C . THR A 1 653 ? -19.297 -4.316 -15.391 1 88.38 653 THR A C 1
ATOM 5275 O O . THR A 1 653 ? -18.109 -4.027 -15.195 1 88.38 653 THR A O 1
ATOM 5278 N N . LEU A 1 654 ? -19.703 -4.773 -16.438 1 88.31 654 LEU A N 1
ATOM 5279 C CA . LEU A 1 654 ? -18.812 -4.973 -17.562 1 88.31 654 LEU A CA 1
ATOM 5280 C C . LEU A 1 654 ? -18.25 -3.639 -18.062 1 88.31 654 LEU A C 1
ATOM 5282 O O . LEU A 1 654 ? -17.078 -3.539 -18.406 1 88.31 654 LEU A O 1
ATOM 5286 N N . ILE A 1 655 ? -19.062 -2.711 -18.094 1 86 655 ILE A N 1
ATOM 5287 C CA . ILE A 1 655 ? -18.625 -1.391 -18.531 1 86 655 ILE A CA 1
ATOM 5288 C C . ILE A 1 655 ? -17.594 -0.829 -17.562 1 86 655 ILE A C 1
ATOM 5290 O O . ILE A 1 655 ? -16.562 -0.311 -17.984 1 86 655 ILE A O 1
ATOM 5294 N N . VAL A 1 656 ? -17.953 -0.927 -16.328 1 82.25 656 VAL A N 1
ATOM 5295 C CA . VAL A 1 656 ? -17.062 -0.429 -15.281 1 82.25 656 VAL A CA 1
ATOM 5296 C C . VAL A 1 656 ? -15.727 -1.158 -15.352 1 82.25 656 VAL A C 1
ATOM 5298 O O . VAL A 1 656 ? -14.672 -0.541 -15.203 1 82.25 656 VAL A O 1
ATOM 5301 N N . SER A 1 657 ? -15.781 -2.412 -15.547 1 79 657 SER A N 1
ATOM 5302 C CA . SER A 1 657 ? -14.562 -3.217 -15.625 1 79 657 SER A CA 1
ATOM 5303 C C . SER A 1 657 ? -13.695 -2.785 -16.797 1 79 657 SER A C 1
ATOM 5305 O O . SER A 1 657 ? -12.469 -2.723 -16.688 1 79 657 SER A O 1
ATOM 5307 N N . LEU A 1 658 ? -14.25 -2.561 -17.875 1 79.94 658 LEU A N 1
ATOM 5308 C CA . LEU A 1 658 ? -13.516 -2.137 -19.062 1 79.94 658 LEU A CA 1
ATOM 5309 C C . LEU A 1 658 ? -12.867 -0.773 -18.844 1 79.94 658 LEU A C 1
ATOM 5311 O O . LEU A 1 658 ? -11.734 -0.544 -19.266 1 79.94 658 LEU A O 1
ATOM 5315 N N . ILE A 1 659 ? -13.57 0.099 -18.141 1 75.44 659 ILE A N 1
ATOM 5316 C CA . ILE A 1 659 ? -13.039 1.425 -17.828 1 75.44 659 ILE A CA 1
ATOM 5317 C C . ILE A 1 659 ? -11.844 1.301 -16.891 1 75.44 659 ILE A C 1
ATOM 5319 O O . ILE A 1 659 ? -10.805 1.924 -17.109 1 75.44 659 ILE A O 1
ATOM 5323 N N . LEU A 1 660 ? -12.023 0.524 -15.914 1 73.88 660 LEU A N 1
ATOM 5324 C CA . LEU A 1 660 ? -10.953 0.342 -14.938 1 73.88 660 LEU A CA 1
ATOM 5325 C C . LEU A 1 660 ? -9.734 -0.306 -15.586 1 73.88 660 LEU A C 1
ATOM 5327 O O . LEU A 1 660 ? -8.594 0.028 -15.25 1 73.88 660 LEU A O 1
ATOM 5331 N N . MET A 1 661 ? -9.977 -1.254 -16.438 1 73 661 MET A N 1
ATOM 5332 C CA . MET A 1 661 ? -8.883 -1.902 -17.156 1 73 661 MET A CA 1
ATOM 5333 C C . MET A 1 661 ? -8.148 -0.903 -18.031 1 73 661 MET A C 1
ATOM 5335 O O . MET A 1 661 ? -6.918 -0.929 -18.125 1 73 661 MET A O 1
ATOM 5339 N N . PHE A 1 662 ? -8.797 -0.097 -18.641 1 73 662 PHE A N 1
ATOM 5340 C CA . PHE A 1 662 ? -8.211 0.916 -19.5 1 73 662 PHE A CA 1
ATOM 5341 C C . PHE A 1 662 ? -7.391 1.914 -18.688 1 73 662 PHE A C 1
ATOM 5343 O O . PHE A 1 662 ? -6.273 2.266 -19.078 1 73 662 PHE A O 1
ATOM 5350 N N . LEU A 1 663 ? -7.926 2.346 -17.578 1 69.56 663 LEU A N 1
ATOM 5351 C CA . LEU A 1 663 ? -7.215 3.291 -16.719 1 69.56 663 LEU A CA 1
ATOM 5352 C C . LEU A 1 663 ? -5.965 2.654 -16.125 1 69.56 663 LEU A C 1
ATOM 5354 O O . LEU A 1 663 ? -4.93 3.314 -15.992 1 69.56 663 LEU A O 1
ATOM 5358 N N . SER A 1 664 ? -6.105 1.495 -15.711 1 65.62 664 SER A N 1
ATOM 5359 C CA . SER A 1 664 ? -4.945 0.773 -15.195 1 65.62 664 SER A CA 1
ATOM 5360 C C . SER A 1 664 ? -3.867 0.624 -16.266 1 65.62 664 SER A C 1
ATOM 5362 O O . SER A 1 664 ? -2.676 0.742 -15.969 1 65.62 664 SER A O 1
ATOM 5364 N N . TRP A 1 665 ? -4.285 0.304 -17.453 1 70.06 665 TRP A N 1
ATOM 5365 C CA . TRP A 1 665 ? -3.365 0.175 -18.578 1 70.06 665 TRP A CA 1
ATOM 5366 C C . TRP A 1 665 ? -2.646 1.493 -18.844 1 70.06 665 TRP A C 1
ATOM 5368 O O . TRP A 1 665 ? -1.441 1.51 -19.109 1 70.06 665 TRP A O 1
ATOM 5378 N N . LEU A 1 666 ? -3.311 2.562 -18.766 1 68.62 666 LEU A N 1
ATOM 5379 C CA . LEU A 1 666 ? -2.727 3.883 -18.984 1 68.62 666 LEU A CA 1
ATOM 5380 C C . LEU A 1 666 ? -1.697 4.199 -17.906 1 68.62 666 LEU A C 1
ATOM 5382 O O . LEU A 1 666 ? -0.659 4.801 -18.188 1 68.62 666 LEU A O 1
ATOM 5386 N N . GLY A 1 667 ? -2.051 3.846 -16.734 1 63.03 667 GLY A N 1
ATOM 5387 C CA . GLY A 1 667 ? -1.163 4.121 -15.609 1 63.03 667 GLY A CA 1
ATOM 5388 C C . GLY A 1 667 ? 0.112 3.301 -15.641 1 63.03 667 GLY A C 1
ATOM 5389 O O . GLY A 1 667 ? 1.194 3.814 -15.352 1 63.03 667 GLY A O 1
ATOM 5390 N N . PHE A 1 668 ? 0.028 2.023 -16.047 1 57.81 668 PHE A N 1
ATOM 5391 C CA . PHE A 1 668 ? 1.163 1.111 -15.984 1 57.81 668 PHE A CA 1
ATOM 5392 C C . PHE A 1 668 ? 2.025 1.23 -17.234 1 57.81 668 PHE A C 1
ATOM 5394 O O . PHE A 1 668 ? 3.195 0.841 -17.234 1 57.81 668 PHE A O 1
ATOM 5401 N N . ARG A 1 669 ? 1.533 1.634 -18.266 1 60 669 ARG A N 1
ATOM 5402 C CA . ARG A 1 669 ? 2.275 1.7 -19.531 1 60 669 ARG A CA 1
ATOM 5403 C C . ARG A 1 669 ? 3.551 2.52 -19.359 1 60 669 ARG A C 1
ATOM 5405 O O . ARG A 1 669 ? 4.57 2.223 -20 1 60 669 ARG A O 1
ATOM 5412 N N . ASN A 1 670 ? 3.529 3.457 -18.484 1 55.09 670 ASN A N 1
ATOM 5413 C CA . ASN A 1 670 ? 4.695 4.328 -18.391 1 55.09 670 ASN A CA 1
ATOM 5414 C C . ASN A 1 670 ? 5.602 3.928 -17.234 1 55.09 670 ASN A C 1
ATOM 5416 O O . ASN A 1 670 ? 6.613 4.586 -16.969 1 55.09 670 ASN A O 1
ATOM 5420 N N . MET A 1 671 ? 5.234 2.881 -16.594 1 49.75 671 MET A N 1
ATOM 5421 C CA . MET A 1 671 ? 6.055 2.488 -15.461 1 49.75 671 MET A CA 1
ATOM 5422 C C . MET A 1 671 ? 7.168 1.54 -15.891 1 49.75 671 MET A C 1
ATOM 5424 O O . MET A 1 671 ? 6.938 0.624 -16.688 1 49.75 671 MET A O 1
ATOM 5428 N N . LYS A 1 672 ? 8.398 1.854 -15.703 1 49.81 672 LYS A N 1
ATOM 5429 C CA . LYS A 1 672 ? 9.594 1.107 -16.078 1 49.81 672 LYS A CA 1
ATOM 5430 C C . LYS A 1 672 ? 9.508 -0.344 -15.617 1 49.81 672 LYS A C 1
ATOM 5432 O O . LYS A 1 672 ? 10.039 -1.243 -16.266 1 49.81 672 LYS A O 1
ATOM 5437 N N . ALA A 1 673 ? 8.969 -0.529 -14.469 1 45.69 673 ALA A N 1
ATOM 5438 C CA . ALA A 1 673 ? 8.977 -1.865 -13.883 1 45.69 673 ALA A CA 1
ATOM 5439 C C . ALA A 1 673 ? 8.359 -2.891 -14.828 1 45.69 673 ALA A C 1
ATOM 5441 O O . ALA A 1 673 ? 8.75 -4.062 -14.82 1 45.69 673 ALA A O 1
ATOM 5442 N N . PHE A 1 674 ? 7.383 -2.441 -15.492 1 46 674 PHE A N 1
ATOM 5443 C CA . PHE A 1 674 ? 6.805 -3.383 -16.438 1 46 674 PHE A CA 1
ATOM 5444 C C . PHE A 1 674 ? 7.551 -3.33 -17.781 1 46 674 PHE A C 1
ATOM 5446 O O . PHE A 1 674 ? 7.34 -4.18 -18.641 1 46 674 PHE A O 1
ATOM 5453 N N . LYS A 1 675 ? 8.305 -2.297 -18.047 1 44.91 675 LYS A N 1
ATOM 5454 C CA . LYS A 1 675 ? 9.016 -2.242 -19.312 1 44.91 675 LYS A CA 1
ATOM 5455 C C . LYS A 1 675 ? 10.195 -3.215 -19.328 1 44.91 675 LYS A C 1
ATOM 5457 O O . LYS A 1 675 ? 10.617 -3.672 -20.391 1 44.91 675 LYS A O 1
ATOM 5462 N N . GLU A 1 676 ? 10.859 -3.312 -18.234 1 38.25 676 GLU A N 1
ATOM 5463 C CA . GLU A 1 676 ? 12.062 -4.102 -18.453 1 38.25 676 GLU A CA 1
ATOM 5464 C C . GLU A 1 676 ? 11.727 -5.578 -18.672 1 38.25 676 GLU A C 1
ATOM 5466 O O . GLU A 1 676 ? 12.609 -6.383 -18.969 1 38.25 676 GLU A O 1
ATOM 5471 N N . ASP A 1 677 ? 10.453 -6.027 -18.438 1 35.03 677 ASP A N 1
ATOM 5472 C CA . ASP A 1 677 ? 10.578 -7.414 -18.859 1 35.03 677 ASP A CA 1
ATOM 5473 C C . ASP A 1 677 ? 10.562 -7.52 -20.391 1 35.03 677 ASP A C 1
ATOM 5475 O O . ASP A 1 677 ? 9.797 -6.824 -21.062 1 35.03 677 ASP A O 1
ATOM 5479 N N . MET B 1 1 ? 19.156 36.25 42.188 1 55.97 1 MET B N 1
ATOM 5480 C CA . MET B 1 1 ? 20.422 36.062 41.5 1 55.97 1 MET B CA 1
ATOM 5481 C C . MET B 1 1 ? 21.312 37.281 41.688 1 55.97 1 MET B C 1
ATOM 5483 O O . MET B 1 1 ? 20.828 38.438 41.656 1 55.97 1 MET B O 1
ATOM 5487 N N . ASP B 1 2 ? 22.391 37.094 42.25 1 70.75 2 ASP B N 1
ATOM 5488 C CA . ASP B 1 2 ? 23.359 38.156 42.531 1 70.75 2 ASP B CA 1
ATOM 5489 C C . ASP B 1 2 ? 24 38.656 41.25 1 70.75 2 ASP B C 1
ATOM 5491 O O . ASP B 1 2 ? 23.969 38 40.219 1 70.75 2 ASP B O 1
ATOM 5495 N N . TYR B 1 3 ? 24.281 39.969 41.281 1 80.81 3 TYR B N 1
ATOM 5496 C CA . TYR B 1 3 ? 24.969 40.562 40.156 1 80.81 3 TYR B CA 1
ATOM 5497 C C . TYR B 1 3 ? 26.25 39.812 39.812 1 80.81 3 TYR B C 1
ATOM 5499 O O . TYR B 1 3 ? 26.969 39.375 40.719 1 80.81 3 TYR B O 1
ATOM 5507 N N . SER B 1 4 ? 26.406 39.5 38.531 1 81.62 4 SER B N 1
ATOM 5508 C CA . SER B 1 4 ? 27.672 38.938 38.062 1 81.62 4 SER B CA 1
ATOM 5509 C C . SER B 1 4 ? 28.688 40.031 37.781 1 81.62 4 SER B C 1
ATOM 5511 O O . SER B 1 4 ? 28.312 41.156 37.406 1 81.62 4 SER B O 1
ATOM 5513 N N . LYS B 1 5 ? 29.953 39.781 37.938 1 83.69 5 LYS B N 1
ATOM 5514 C CA . LYS B 1 5 ? 31.016 40.75 37.688 1 83.69 5 LYS B CA 1
ATOM 5515 C C . LYS B 1 5 ? 31.172 41.031 36.188 1 83.69 5 LYS B C 1
ATOM 5517 O O . LYS B 1 5 ? 31.469 42.156 35.812 1 83.69 5 LYS B O 1
ATOM 5522 N N . ASP B 1 6 ? 30.844 39.969 35.438 1 90.44 6 ASP B N 1
ATOM 5523 C CA . ASP B 1 6 ? 31 40.125 34 1 90.44 6 ASP B CA 1
ATOM 5524 C C . ASP B 1 6 ? 29.656 39.938 33.281 1 90.44 6 ASP B C 1
ATOM 5526 O O . ASP B 1 6 ? 28.734 39.344 33.844 1 90.44 6 ASP B O 1
ATOM 5530 N N . ILE B 1 7 ? 29.609 40.688 32.188 1 91.56 7 ILE B N 1
ATOM 5531 C CA . ILE B 1 7 ? 28.406 40.531 31.359 1 91.56 7 ILE B CA 1
ATOM 5532 C C . ILE B 1 7 ? 28.781 39.906 30.016 1 91.56 7 ILE B C 1
ATOM 5534 O O . ILE B 1 7 ? 29.938 39.938 29.609 1 91.56 7 ILE B O 1
ATOM 5538 N N . MET B 1 8 ? 27.797 39.281 29.375 1 92.62 8 MET B N 1
ATOM 5539 C CA . MET B 1 8 ? 28.062 38.562 28.141 1 92.62 8 MET B CA 1
ATOM 5540 C C . MET B 1 8 ? 27.219 39.094 26.984 1 92.62 8 MET B C 1
ATOM 5542 O O . MET B 1 8 ? 26.078 39.531 27.203 1 92.62 8 MET B O 1
ATOM 5546 N N . ASP B 1 9 ? 27.781 39.125 25.875 1 88.75 9 ASP B N 1
ATOM 5547 C CA . ASP B 1 9 ? 27 39.5 24.688 1 88.75 9 ASP B CA 1
ATOM 5548 C C . ASP B 1 9 ? 26.312 38.312 24.062 1 88.75 9 ASP B C 1
ATOM 5550 O O . ASP B 1 9 ? 26.25 37.25 24.656 1 88.75 9 ASP B O 1
ATOM 5554 N N . SER B 1 10 ? 25.688 38.5 22.906 1 88.5 10 SER B N 1
ATOM 5555 C CA . SER B 1 10 ? 24.875 37.469 22.281 1 88.5 10 SER B CA 1
ATOM 5556 C C . SER B 1 10 ? 25.75 36.344 21.734 1 88.5 10 SER B C 1
ATOM 5558 O O . SER B 1 10 ? 25.281 35.219 21.531 1 88.5 10 SER B O 1
ATOM 5560 N N . VAL B 1 11 ? 27.062 36.625 21.453 1 87 11 VAL B N 1
ATOM 5561 C CA . VAL B 1 11 ? 27.938 35.625 20.859 1 87 11 VAL B CA 1
ATOM 5562 C C . VAL B 1 11 ? 28.672 34.844 21.969 1 87 11 VAL B C 1
ATOM 5564 O O . VAL B 1 11 ? 29.344 33.844 21.703 1 87 11 VAL B O 1
ATOM 5567 N N . GLY B 1 12 ? 28.578 35.281 23.25 1 86.69 12 GLY B N 1
ATOM 5568 C CA . GLY B 1 12 ? 29.156 34.562 24.375 1 86.69 12 GLY B CA 1
ATOM 5569 C C . GLY B 1 12 ? 30.453 35.156 24.875 1 86.69 12 GLY B C 1
ATOM 5570 O O . GLY B 1 12 ? 31.172 34.531 25.641 1 86.69 12 GLY B O 1
ATOM 5571 N N . ARG B 1 13 ? 30.828 36.375 24.422 1 85.44 13 ARG B N 1
ATOM 5572 C CA . ARG B 1 13 ? 32.031 37.031 24.891 1 85.44 13 ARG B CA 1
ATOM 5573 C C . ARG B 1 13 ? 31.781 37.781 26.188 1 85.44 13 ARG B C 1
ATOM 5575 O O . ARG B 1 13 ? 30.734 38.438 26.344 1 85.44 13 ARG B O 1
ATOM 5582 N N . SER B 1 14 ? 32.719 37.781 27.047 1 92.38 14 SER B N 1
ATOM 5583 C CA . SER B 1 14 ? 32.594 38.406 28.359 1 92.38 14 SER B CA 1
ATOM 5584 C C . SER B 1 14 ? 33.156 39.812 28.359 1 92.38 14 SER B C 1
ATOM 5586 O O . SER B 1 14 ? 34.188 40.062 27.75 1 92.38 14 SER B O 1
ATOM 5588 N N . TYR B 1 15 ? 32.406 40.688 28.953 1 93.44 15 TYR B N 1
ATOM 5589 C CA . TYR B 1 15 ? 32.812 42.094 29.078 1 93.44 15 TYR B CA 1
ATOM 5590 C C . TYR B 1 15 ? 32.781 42.531 30.531 1 93.44 15 TYR B C 1
ATOM 5592 O O . TYR B 1 15 ? 31.938 42.094 31.312 1 93.44 15 TYR B O 1
ATOM 5600 N N . PRO B 1 16 ? 33.75 43.438 30.828 1 91.75 16 PRO B N 1
ATOM 5601 C CA . PRO B 1 16 ? 33.688 44 32.188 1 91.75 16 PRO B CA 1
ATOM 5602 C C . PRO B 1 16 ? 32.562 45.031 32.344 1 91.75 16 PRO B C 1
ATOM 5604 O O . PRO B 1 16 ? 32.25 45.75 31.375 1 91.75 16 PRO B O 1
ATOM 5607 N N . ARG B 1 17 ? 32.062 45.188 33.531 1 92.5 17 ARG B N 1
ATOM 5608 C CA . ARG B 1 17 ? 31 46.188 33.781 1 92.5 17 ARG B CA 1
ATOM 5609 C C . ARG B 1 17 ? 31.562 47.594 33.781 1 92.5 17 ARG B C 1
ATOM 5611 O O . ARG B 1 17 ? 32.656 47.812 34.312 1 92.5 17 ARG B O 1
ATOM 5618 N N . LYS B 1 18 ? 30.812 48.469 33.219 1 91.75 18 LYS B N 1
ATOM 5619 C CA . LYS B 1 18 ? 31.203 49.875 33.25 1 91.75 18 LYS B CA 1
ATOM 5620 C C . LYS B 1 18 ? 30.484 50.594 34.375 1 91.75 18 LYS B C 1
ATOM 5622 O O . LYS B 1 18 ? 30.938 51.656 34.812 1 91.75 18 LYS B O 1
ATOM 5627 N N . ASN B 1 19 ? 29.391 50.062 34.781 1 91.38 19 ASN B N 1
ATOM 5628 C CA . ASN B 1 19 ? 28.609 50.625 35.875 1 91.38 19 ASN B CA 1
ATOM 5629 C C . ASN B 1 19 ? 29.328 50.469 37.219 1 91.38 19 ASN B C 1
ATOM 5631 O O . ASN B 1 19 ? 29.25 49.406 37.812 1 91.38 19 ASN B O 1
ATOM 5635 N N . GLU B 1 20 ? 29.828 51.562 37.656 1 90.06 20 GLU B N 1
ATOM 5636 C CA . GLU B 1 20 ? 30.625 51.531 38.875 1 90.06 20 GLU B CA 1
ATOM 5637 C C . GLU B 1 20 ? 29.734 51.344 40.125 1 90.06 20 GLU B C 1
ATOM 5639 O O . GLU B 1 20 ? 30.203 50.812 41.125 1 90.06 20 GLU B O 1
ATOM 5644 N N . TYR B 1 21 ? 28.562 51.781 40 1 90.81 21 TYR B N 1
ATOM 5645 C CA . TYR B 1 21 ? 27.625 51.562 41.125 1 90.81 21 TYR B CA 1
ATOM 5646 C C . TYR B 1 21 ? 27.422 50.062 41.375 1 90.81 21 TYR B C 1
ATOM 5648 O O . TYR B 1 21 ? 27.469 49.625 42.531 1 90.81 21 TYR B O 1
ATOM 5656 N N . ILE B 1 22 ? 27.172 49.281 40.344 1 89.56 22 ILE B N 1
ATOM 5657 C CA . ILE B 1 22 ? 26.938 47.844 40.469 1 89.56 22 ILE B CA 1
ATOM 5658 C C . ILE B 1 22 ? 28.219 47.156 40.938 1 89.56 22 ILE B C 1
ATOM 5660 O O . ILE B 1 22 ? 28.156 46.219 41.719 1 89.56 22 ILE B O 1
ATOM 5664 N N . LEU B 1 23 ? 29.297 47.625 40.406 1 90 23 LEU B N 1
ATOM 5665 C CA . LEU B 1 23 ? 30.578 47.062 40.844 1 90 23 LEU B CA 1
ATOM 5666 C C . LEU B 1 23 ? 30.797 47.281 42.312 1 90 23 LEU B C 1
ATOM 5668 O O . LEU B 1 23 ? 31.312 46.375 43 1 90 23 LEU B O 1
ATOM 5672 N N . ASP B 1 24 ? 30.422 48.438 42.781 1 90.44 24 ASP B N 1
ATOM 5673 C CA . ASP B 1 24 ? 30.562 48.719 44.188 1 90.44 24 ASP B CA 1
ATOM 5674 C C . ASP B 1 24 ? 29.594 47.906 45.031 1 90.44 24 ASP B C 1
ATOM 5676 O O . ASP B 1 24 ? 29.906 47.5 46.156 1 90.44 24 ASP B O 1
ATOM 5680 N N . LEU B 1 25 ? 28.516 47.688 44.531 1 89.25 25 LEU B N 1
ATOM 5681 C CA . LEU B 1 25 ? 27.531 46.844 45.219 1 89.25 25 LEU B CA 1
ATOM 5682 C C . LEU B 1 25 ? 28.047 45.438 45.344 1 89.25 25 LEU B C 1
ATOM 5684 O O . LEU B 1 25 ? 27.781 44.75 46.375 1 89.25 25 LEU B O 1
ATOM 5688 N N . ILE B 1 26 ? 28.656 44.938 44.312 1 87.5 26 ILE B N 1
ATOM 5689 C CA . ILE B 1 26 ? 29.172 43.562 44.312 1 87.5 26 ILE B CA 1
ATOM 5690 C C . ILE B 1 26 ? 30.266 43.438 45.375 1 87.5 26 ILE B C 1
ATOM 5692 O O . ILE B 1 26 ? 30.359 42.406 46.031 1 87.5 26 ILE B O 1
ATOM 5696 N N . LYS B 1 27 ? 31.078 44.469 45.562 1 87 27 LYS B N 1
ATOM 5697 C CA . LYS B 1 27 ? 32.219 44.438 46.469 1 87 27 LYS B CA 1
ATOM 5698 C C . LYS B 1 27 ? 31.797 44.75 47.906 1 87 27 LYS B C 1
ATOM 5700 O O . LYS B 1 27 ? 32.5 44.406 48.844 1 87 27 LYS B O 1
ATOM 5705 N N . ALA B 1 28 ? 30.75 45.312 48.062 1 87.62 28 ALA B N 1
ATOM 5706 C CA . ALA B 1 28 ? 30.344 45.812 49.375 1 87.62 28 ALA B CA 1
ATOM 5707 C C . ALA B 1 28 ? 29.812 44.688 50.25 1 87.62 28 ALA B C 1
ATOM 5709 O O . ALA B 1 28 ? 29.25 43.719 49.75 1 87.62 28 ALA B O 1
ATOM 5710 N N . SER B 1 29 ? 30.016 44.844 51.594 1 83 29 SER B N 1
ATOM 5711 C CA . SER B 1 29 ? 29.438 43.938 52.594 1 83 29 SER B CA 1
ATOM 5712 C C . SER B 1 29 ? 27.922 44.125 52.719 1 83 29 SER B C 1
ATOM 5714 O O . SER B 1 29 ? 27.391 45.156 52.281 1 83 29 SER B O 1
ATOM 5716 N N . PRO B 1 30 ? 27.203 43.188 53.188 1 84.56 30 PRO B N 1
ATOM 5717 C CA . PRO B 1 30 ? 25.75 43.25 53.25 1 84.56 30 PRO B CA 1
ATOM 5718 C C . PRO B 1 30 ? 25.266 44.531 53.938 1 84.56 30 PRO B C 1
ATOM 5720 O O . PRO B 1 30 ? 24.266 45.125 53.5 1 84.56 30 PRO B O 1
ATOM 5723 N N . SER B 1 31 ? 25.953 45 55 1 83.19 31 SER B N 1
ATOM 5724 C CA . SER B 1 31 ? 25.562 46.219 55.688 1 83.19 31 SER B CA 1
ATOM 5725 C C . SER B 1 31 ? 25.828 47.438 54.812 1 83.19 31 SER B C 1
ATOM 5727 O O . SER B 1 31 ? 25.016 48.375 54.75 1 83.19 31 SER B O 1
ATOM 5729 N N . GLU B 1 32 ? 26.875 47.375 54.031 1 85.94 32 GLU B N 1
ATOM 5730 C CA . GLU B 1 32 ? 27.25 48.469 53.125 1 85.94 32 GLU B CA 1
ATOM 5731 C C . GLU B 1 32 ? 26.344 48.531 51.906 1 85.94 32 GLU B C 1
ATOM 5733 O O . GLU B 1 32 ? 26.078 49.594 51.375 1 85.94 32 GLU B O 1
ATOM 5738 N N . GLN B 1 33 ? 25.906 47.406 51.562 1 86.81 33 GLN B N 1
ATOM 5739 C CA . GLN B 1 33 ? 25 47.344 50.406 1 86.81 33 GLN B CA 1
ATOM 5740 C C . GLN B 1 33 ? 23.703 48.062 50.688 1 86.81 33 GLN B C 1
ATOM 5742 O O . GLN B 1 33 ? 23.172 48.75 49.812 1 86.81 33 GLN B O 1
ATOM 5747 N N . LYS B 1 34 ? 23.25 48 51.938 1 88.06 34 LYS B N 1
ATOM 5748 C CA . LYS B 1 34 ? 22.016 48.688 52.312 1 88.06 34 LYS B CA 1
ATOM 5749 C C . LYS B 1 34 ? 22.188 50.188 52.25 1 88.06 34 LYS B C 1
ATOM 5751 O O . LYS B 1 34 ? 21.281 50.906 51.812 1 88.06 34 LYS B O 1
ATOM 5756 N N . ASN B 1 35 ? 23.344 50.594 52.656 1 86.06 35 ASN B N 1
ATOM 5757 C CA . ASN B 1 35 ? 23.625 52 52.656 1 86.06 35 ASN B CA 1
ATOM 5758 C C . ASN B 1 35 ? 23.75 52.531 51.219 1 86.06 35 ASN B C 1
ATOM 5760 O O . ASN B 1 35 ? 23.281 53.625 50.906 1 86.06 35 ASN B O 1
ATOM 5764 N N . LEU B 1 36 ? 24.406 51.75 50.406 1 86.75 36 LEU B N 1
ATOM 5765 C CA . LEU B 1 36 ? 24.594 52.125 49.031 1 86.75 36 LEU B CA 1
ATOM 5766 C C . LEU B 1 36 ? 23.266 52.188 48.281 1 86.75 36 LEU B C 1
ATOM 5768 O O . LEU B 1 36 ? 23.047 53.031 47.438 1 86.75 36 LEU B O 1
ATOM 5772 N N . LYS B 1 37 ? 22.406 51.312 48.625 1 87.25 37 LYS B N 1
ATOM 5773 C CA . LYS B 1 37 ? 21.094 51.25 48 1 87.25 37 LYS B CA 1
ATOM 5774 C C . LYS B 1 37 ? 20.234 52.438 48.406 1 87.25 37 LYS B C 1
ATOM 5776 O O . LYS B 1 37 ? 19.469 52.969 47.625 1 87.25 37 LYS B O 1
ATOM 5781 N N . SER B 1 38 ? 20.391 52.906 49.656 1 87.56 38 SER B N 1
ATOM 5782 C CA . SER B 1 38 ? 19.625 54.031 50.156 1 87.56 38 SER B CA 1
ATOM 5783 C C . SER B 1 38 ? 20.141 55.375 49.594 1 87.56 38 SER B C 1
ATOM 5785 O O . SER B 1 38 ? 19.375 56.312 49.438 1 87.56 38 SER B O 1
ATOM 5787 N N . ASN B 1 39 ? 21.391 55.344 49.156 1 86.06 39 ASN B N 1
ATOM 5788 C CA . ASN B 1 39 ? 21.984 56.562 48.625 1 86.06 39 ASN B CA 1
ATOM 5789 C C . ASN B 1 39 ? 22.359 56.406 47.156 1 86.06 39 ASN B C 1
ATOM 5791 O O . ASN B 1 39 ? 23.438 56.812 46.719 1 86.06 39 ASN B O 1
ATOM 5795 N N . ARG B 1 40 ? 21.578 55.781 46.406 1 87.75 40 ARG B N 1
ATOM 5796 C CA . ARG B 1 40 ? 21.844 55.438 45.031 1 87.75 40 ARG B CA 1
ATOM 5797 C C . ARG B 1 40 ? 22.062 56.688 44.188 1 87.75 40 ARG B C 1
ATOM 5799 O O . ARG B 1 40 ? 22.969 56.719 43.344 1 87.75 40 ARG B O 1
ATOM 5806 N N . ASN B 1 41 ? 21.328 57.75 44.438 1 88 41 ASN B N 1
ATOM 5807 C CA . ASN B 1 41 ? 21.359 58.938 43.594 1 88 41 ASN B CA 1
ATOM 5808 C C . ASN B 1 41 ? 22.609 59.781 43.875 1 88 41 ASN B C 1
ATOM 5810 O O . ASN B 1 41 ? 23 60.625 43.062 1 88 41 ASN B O 1
ATOM 5814 N N . SER B 1 42 ? 23.234 59.406 45.031 1 88.69 42 SER B N 1
ATOM 5815 C CA . SER B 1 42 ? 24.375 60.219 45.406 1 88.69 42 SER B CA 1
ATOM 5816 C C . SER B 1 42 ? 25.688 59.594 45 1 88.69 42 SER B C 1
ATOM 5818 O O . SER B 1 42 ? 26.766 60.156 45.188 1 88.69 42 SER B O 1
ATOM 5820 N N . HIS B 1 43 ? 25.578 58.438 44.375 1 91.44 43 HIS B N 1
ATOM 5821 C CA . HIS B 1 43 ? 26.797 57.781 43.906 1 91.44 43 HIS B CA 1
ATOM 5822 C C . HIS B 1 43 ? 27.438 58.562 42.75 1 91.44 43 HIS B C 1
ATOM 5824 O O . HIS B 1 43 ? 26.734 59.031 41.844 1 91.44 43 HIS B O 1
ATOM 5830 N N . PRO B 1 44 ? 28.703 58.75 42.688 1 91.69 44 PRO B N 1
ATOM 5831 C CA . PRO B 1 44 ? 29.375 59.562 41.688 1 91.69 44 PRO B CA 1
ATOM 5832 C C . PRO B 1 44 ? 29.094 59.094 40.25 1 91.69 44 PRO B C 1
ATOM 5834 O O . PRO B 1 44 ? 28.891 59.906 39.344 1 91.69 44 PRO B O 1
ATOM 5837 N N . TYR B 1 45 ? 29.047 57.844 40.156 1 92.81 45 TYR B N 1
ATOM 5838 C CA . TYR B 1 45 ? 28.781 57.312 38.812 1 92.81 45 TYR B CA 1
ATOM 5839 C C . TYR B 1 45 ? 27.359 57.656 38.375 1 92.81 45 TYR B C 1
ATOM 5841 O O . TYR B 1 45 ? 27.141 58.031 37.219 1 92.81 45 TYR B O 1
ATOM 5849 N N . ASN B 1 46 ? 26.453 57.5 39.219 1 92.12 46 ASN B N 1
ATOM 5850 C CA . ASN B 1 46 ? 25.062 57.75 38.875 1 92.12 46 ASN B CA 1
ATOM 5851 C C . ASN B 1 46 ? 24.812 59.219 38.594 1 92.12 46 ASN B C 1
ATOM 5853 O O . ASN B 1 46 ? 23.969 59.562 37.781 1 92.12 46 ASN B O 1
ATOM 5857 N N . ILE B 1 47 ? 25.562 60.031 39.188 1 92.62 47 ILE B N 1
ATOM 5858 C CA . ILE B 1 47 ? 25.469 61.469 38.938 1 92.62 47 ILE B CA 1
ATOM 5859 C C . ILE B 1 47 ? 26 61.75 37.531 1 92.62 47 ILE B C 1
ATOM 5861 O O . ILE B 1 47 ? 25.359 62.5 36.781 1 92.62 47 ILE B O 1
ATOM 5865 N N . LYS B 1 48 ? 27.125 61.125 37.188 1 93.56 48 LYS B N 1
ATOM 5866 C CA . LYS B 1 48 ? 27.703 61.312 35.875 1 93.56 48 LYS B CA 1
ATOM 5867 C C . LYS B 1 48 ? 26.766 60.781 34.781 1 93.56 48 LYS B C 1
ATOM 5869 O O . LYS B 1 48 ? 26.641 61.375 33.719 1 93.56 48 LYS B O 1
ATOM 5874 N N . LEU B 1 49 ? 26.203 59.75 35.188 1 93.19 49 LEU B N 1
ATOM 5875 C CA . LEU B 1 49 ? 25.297 59.125 34.219 1 93.19 49 LEU B CA 1
ATOM 5876 C C . LEU B 1 49 ? 24.047 59.969 34 1 93.19 49 LEU B C 1
ATOM 5878 O O . LEU B 1 49 ? 23.578 60.094 32.875 1 93.19 49 LEU B O 1
ATOM 5882 N N . LYS B 1 50 ? 23.516 60.531 35 1 93.56 50 LYS B N 1
ATOM 5883 C CA . LYS B 1 50 ? 22.344 61.406 34.906 1 93.56 50 LYS B CA 1
ATOM 5884 C C . LYS B 1 50 ? 22.656 62.656 34.094 1 93.56 50 LYS B C 1
ATOM 5886 O O . LYS B 1 50 ? 21.828 63.125 33.312 1 93.56 50 LYS B O 1
ATOM 5891 N N . GLU B 1 51 ? 23.828 63.125 34.281 1 94.12 51 GLU B N 1
ATOM 5892 C CA . GLU B 1 51 ? 24.25 64.312 33.5 1 94.12 51 GLU B CA 1
ATOM 5893 C C . GLU B 1 51 ? 24.344 63.938 32.031 1 94.12 51 GLU B C 1
ATOM 5895 O O . GLU B 1 51 ? 23.938 64.75 31.172 1 94.12 51 GLU B O 1
ATOM 5900 N N . TYR B 1 52 ? 24.938 62.781 31.844 1 94.56 52 TYR B N 1
ATOM 5901 C CA . TYR B 1 52 ? 25.031 62.312 30.469 1 94.56 52 TYR B CA 1
ATOM 5902 C C . TYR B 1 52 ? 23.656 62.156 29.844 1 94.56 52 TYR B C 1
ATOM 5904 O O . TYR B 1 52 ? 23.422 62.562 28.719 1 94.56 52 TYR B O 1
ATOM 5912 N N . GLU B 1 53 ? 22.719 61.625 30.547 1 94 53 GLU B N 1
ATOM 5913 C CA . GLU B 1 53 ? 21.375 61.375 30.031 1 94 53 GLU B CA 1
ATOM 5914 C C . GLU B 1 53 ? 20.656 62.688 29.703 1 94 53 GLU B C 1
ATOM 5916 O O . GLU B 1 53 ? 19.938 62.781 28.703 1 94 53 GLU B O 1
ATOM 5921 N N . ASP B 1 54 ? 20.859 63.656 30.516 1 93.94 54 ASP B N 1
ATOM 5922 C CA . ASP B 1 54 ? 20.25 64.938 30.281 1 93.94 54 ASP B CA 1
ATOM 5923 C C . ASP B 1 54 ? 20.859 65.625 29.062 1 93.94 54 ASP B C 1
ATOM 5925 O O . ASP B 1 54 ? 20.156 66.25 28.25 1 93.94 54 ASP B O 1
ATOM 5929 N N . LYS B 1 55 ? 22.188 65.5 28.953 1 94.94 55 LYS B N 1
ATOM 5930 C CA . LYS B 1 55 ? 22.859 66.062 27.797 1 94.94 55 LYS B CA 1
ATOM 5931 C C . LYS B 1 55 ? 22.453 65.375 26.5 1 94.94 55 LYS B C 1
ATOM 5933 O O . LYS B 1 55 ? 22.344 66 25.453 1 94.94 55 LYS B O 1
ATOM 5938 N N . GLU B 1 56 ? 22.359 64.125 26.719 1 95.25 56 GLU B N 1
ATOM 5939 C CA . GLU B 1 56 ? 21.953 63.344 25.547 1 95.25 56 GLU B CA 1
ATOM 5940 C C . GLU B 1 56 ? 20.562 63.719 25.078 1 95.25 56 GLU B C 1
ATOM 5942 O O . GLU B 1 56 ? 20.328 63.875 23.875 1 95.25 56 GLU B O 1
ATOM 5947 N N . LYS B 1 57 ? 19.625 63.875 25.953 1 94.94 57 LYS B N 1
ATOM 5948 C CA . LYS B 1 57 ? 18.266 64.25 25.594 1 94.94 57 LYS B CA 1
ATOM 5949 C C . LYS B 1 57 ? 18.219 65.562 24.891 1 94.94 57 LYS B C 1
ATOM 5951 O O . LYS B 1 57 ? 17.531 65.75 23.875 1 94.94 57 LYS B O 1
ATOM 5956 N N . ALA B 1 58 ? 18.953 66.438 25.406 1 94.81 58 ALA B N 1
ATOM 5957 C CA . ALA B 1 58 ? 19.016 67.75 24.812 1 94.81 58 ALA B CA 1
ATOM 5958 C C . ALA B 1 58 ? 19.672 67.688 23.438 1 94.81 58 ALA B C 1
ATOM 5960 O O . ALA B 1 58 ? 19.219 68.375 22.5 1 94.81 58 ALA B O 1
ATOM 5961 N N . PHE B 1 59 ? 20.734 66.938 23.406 1 95.38 59 PHE B N 1
ATOM 5962 C CA . PHE B 1 59 ? 21.469 66.75 22.156 1 95.38 59 PHE B CA 1
ATOM 5963 C C . PHE B 1 59 ? 20.578 66.188 21.078 1 95.38 59 PHE B C 1
ATOM 5965 O O . PHE B 1 59 ? 20.547 66.625 19.953 1 95.38 59 PHE B O 1
ATOM 5972 N N . LEU B 1 60 ? 19.844 65.188 21.422 1 94.62 60 LEU B N 1
ATOM 5973 C CA . LEU B 1 60 ? 19.016 64.5 20.453 1 94.62 60 LEU B CA 1
ATOM 5974 C C . LEU B 1 60 ? 17.859 65.375 19.969 1 94.62 60 LEU B C 1
ATOM 5976 O O . LEU B 1 60 ? 17.484 65.375 18.797 1 94.62 60 LEU B O 1
ATOM 5980 N N . GLU B 1 61 ? 17.312 66.125 20.844 1 94.06 61 GLU B N 1
ATOM 5981 C CA . GLU B 1 61 ? 16.25 67.062 20.469 1 94.06 61 GLU B CA 1
ATOM 5982 C C . GLU B 1 61 ? 16.781 68.125 19.516 1 94.06 61 GLU B C 1
ATOM 5984 O O . GLU B 1 61 ? 16.094 68.5 18.562 1 94.06 61 GLU B O 1
ATOM 5989 N N . LYS B 1 62 ? 17.906 68.5 19.766 1 94.19 62 LYS B N 1
ATOM 5990 C CA . LYS B 1 62 ? 18.516 69.562 18.938 1 94.19 62 LYS B CA 1
ATOM 5991 C C . LYS B 1 62 ? 18.812 69.062 17.531 1 94.19 62 LYS B C 1
ATOM 5993 O O . LYS B 1 62 ? 18.516 69.688 16.547 1 94.19 62 LYS B O 1
ATOM 5998 N N . ILE B 1 63 ? 19.406 67.938 17.531 1 93.94 63 ILE B N 1
ATOM 5999 C CA . ILE B 1 63 ? 19.812 67.375 16.234 1 93.94 63 ILE B CA 1
ATOM 6000 C C . ILE B 1 63 ? 18.578 67.062 15.398 1 93.94 63 ILE B C 1
ATOM 6002 O O . ILE B 1 63 ? 18.578 67.188 14.172 1 93.94 63 ILE B O 1
ATOM 6006 N N . GLU B 1 64 ? 17.547 66.625 16.031 1 92.31 64 GLU B N 1
ATOM 6007 C CA . GLU B 1 64 ? 16.312 66.312 15.312 1 92.31 64 GLU B CA 1
ATOM 6008 C C . GLU B 1 64 ? 15.695 67.562 14.703 1 92.31 64 GLU B C 1
ATOM 6010 O O . GLU B 1 64 ? 15.227 67.562 13.562 1 92.31 64 GLU B O 1
ATOM 6015 N N . LYS B 1 65 ? 15.711 68.625 15.414 1 91.94 65 LYS B N 1
ATOM 6016 C CA . LYS B 1 65 ? 15.188 69.875 14.93 1 91.94 65 LYS B CA 1
ATOM 6017 C C . LYS B 1 65 ? 16.047 70.438 13.805 1 91.94 65 LYS B C 1
ATOM 6019 O O . LYS B 1 65 ? 15.523 70.938 12.805 1 91.94 65 LYS B O 1
ATOM 6024 N N . GLU B 1 66 ? 17.312 70.312 13.922 1 93.62 66 GLU B N 1
ATOM 6025 C CA . GLU B 1 66 ? 18.234 70.812 12.906 1 93.62 66 GLU B CA 1
ATOM 6026 C C . GLU B 1 66 ? 18.109 70 11.609 1 93.62 66 GLU B C 1
ATOM 6028 O O . GLU B 1 66 ? 18.109 70.562 10.516 1 93.62 66 GLU B O 1
ATOM 6033 N N . ALA B 1 67 ? 18.031 68.75 11.773 1 90.94 67 ALA B N 1
ATOM 6034 C CA . ALA B 1 67 ? 17.953 67.875 10.602 1 90.94 67 ALA B CA 1
ATOM 6035 C C . ALA B 1 67 ? 16.641 68.062 9.859 1 90.94 67 ALA B C 1
ATOM 6037 O O . ALA B 1 67 ? 16.609 68.062 8.625 1 90.94 67 ALA B O 1
ATOM 6038 N N . SER B 1 68 ? 15.523 68.188 10.594 1 87.25 68 SER B N 1
ATOM 6039 C CA . SER B 1 68 ? 14.219 68.375 9.969 1 87.25 68 SER B CA 1
ATOM 6040 C C . SER B 1 68 ? 14.133 69.688 9.203 1 87.25 68 SER B C 1
ATOM 6042 O O . SER B 1 68 ? 13.492 69.75 8.148 1 87.25 68 SER B O 1
ATOM 6044 N N . SER B 1 69 ? 14.836 70.562 9.695 1 89.19 69 SER B N 1
ATOM 6045 C CA . SER B 1 69 ? 14.805 71.938 9.062 1 89.19 69 SER B CA 1
ATOM 6046 C C . SER B 1 69 ? 15.742 71.938 7.863 1 89.19 69 SER B C 1
ATOM 6048 O O . SER B 1 69 ? 15.43 72.625 6.855 1 89.19 69 SER B O 1
ATOM 6050 N N . ARG B 1 70 ? 16.812 71.312 7.902 1 90.75 70 ARG B N 1
ATOM 6051 C CA . ARG B 1 70 ? 17.844 71.375 6.883 1 90.75 70 ARG B CA 1
ATOM 6052 C C . ARG B 1 70 ? 17.438 70.625 5.613 1 90.75 70 ARG B C 1
ATOM 6054 O O . ARG B 1 70 ? 17.75 71.062 4.504 1 90.75 70 ARG B O 1
ATOM 6061 N N . PHE B 1 71 ? 16.719 69.562 5.789 1 88.31 71 PHE B N 1
ATOM 6062 C CA . PHE B 1 71 ? 16.5 68.75 4.613 1 88.31 71 PHE B CA 1
ATOM 6063 C C . PHE B 1 71 ? 15.016 68.75 4.25 1 88.31 71 PHE B C 1
ATOM 6065 O O . PHE B 1 71 ? 14.586 67.875 3.463 1 88.31 71 PHE B O 1
ATOM 6072 N N . LYS B 1 72 ? 14.125 69.562 4.715 1 84.06 72 LYS B N 1
ATOM 6073 C CA . LYS B 1 72 ? 12.688 69.625 4.484 1 84.06 72 LYS B CA 1
ATOM 6074 C C . LYS B 1 72 ? 12.375 70 3.039 1 84.06 72 LYS B C 1
ATOM 6076 O O . LYS B 1 72 ? 11.406 69.5 2.461 1 84.06 72 LYS B O 1
ATOM 6081 N N . ASP B 1 73 ? 13.289 70.625 2.402 1 81.06 73 ASP B N 1
ATOM 6082 C CA . ASP B 1 73 ? 12.977 71.188 1.108 1 81.06 73 ASP B CA 1
ATOM 6083 C C . ASP B 1 73 ? 13.523 70.375 -0.036 1 81.06 73 ASP B C 1
ATOM 6085 O O . ASP B 1 73 ? 13.367 70.688 -1.207 1 81.06 73 ASP B O 1
ATOM 6089 N N . MET B 1 74 ? 13.977 69.188 0.301 1 84.31 74 MET B N 1
ATOM 6090 C CA . MET B 1 74 ? 14.531 68.312 -0.76 1 84.31 74 MET B CA 1
ATOM 6091 C C . MET B 1 74 ? 13.43 67.625 -1.528 1 84.31 74 MET B C 1
ATOM 6093 O O . MET B 1 74 ? 12.445 67.188 -0.935 1 84.31 74 MET B O 1
ATOM 6097 N N . LYS B 1 75 ? 13.453 67.562 -2.826 1 81.56 75 LYS B N 1
ATOM 6098 C CA . LYS B 1 75 ? 12.43 67 -3.721 1 81.56 75 LYS B CA 1
ATOM 6099 C C . LYS B 1 75 ? 12.305 65.5 -3.588 1 81.56 75 LYS B C 1
ATOM 6101 O O . LYS B 1 75 ? 11.195 65 -3.533 1 81.56 75 LYS B O 1
ATOM 6106 N N . ASP B 1 76 ? 13.461 64.875 -3.521 1 84.75 76 ASP B N 1
ATOM 6107 C CA . ASP B 1 76 ? 13.445 63.438 -3.4 1 84.75 76 ASP B CA 1
ATOM 6108 C C . ASP B 1 76 ? 13.398 63 -1.937 1 84.75 76 ASP B C 1
ATOM 6110 O O . ASP B 1 76 ? 14.391 63.125 -1.215 1 84.75 76 ASP B O 1
ATOM 6114 N N . LYS B 1 77 ? 12.32 62.469 -1.678 1 87 77 LYS B N 1
ATOM 6115 C CA . LYS B 1 77 ? 12.086 62.125 -0.281 1 87 77 LYS B CA 1
ATOM 6116 C C . LYS B 1 77 ? 13.039 61 0.176 1 87 77 LYS B C 1
ATOM 6118 O O . LYS B 1 77 ? 13.492 61 1.323 1 87 77 LYS B O 1
ATOM 6123 N N . LYS B 1 78 ? 13.312 60.062 -0.713 1 88.12 78 LYS B N 1
ATOM 6124 C CA . LYS B 1 78 ? 14.203 58.969 -0.367 1 88.12 78 LYS B CA 1
ATOM 6125 C C . LYS B 1 78 ? 15.617 59.469 -0.082 1 88.12 78 LYS B C 1
ATOM 6127 O O . LYS B 1 78 ? 16.219 59.125 0.93 1 88.12 78 LYS B O 1
ATOM 6132 N N . ILE B 1 79 ? 16.109 60.281 -0.849 1 88.19 79 ILE B N 1
ATOM 6133 C CA . ILE B 1 79 ? 17.469 60.844 -0.701 1 88.19 79 ILE B CA 1
ATOM 6134 C C . ILE B 1 79 ? 17.516 61.781 0.48 1 88.19 79 ILE B C 1
ATOM 6136 O O . ILE B 1 79 ? 18.516 61.844 1.207 1 88.19 79 ILE B O 1
ATOM 6140 N N . ALA B 1 80 ? 16.391 62.5 0.641 1 90.75 80 ALA B N 1
ATOM 6141 C CA . ALA B 1 80 ? 16.312 63.406 1.774 1 90.75 80 ALA B CA 1
ATOM 6142 C C . ALA B 1 80 ? 16.422 62.656 3.098 1 90.75 80 ALA B C 1
ATOM 6144 O O . ALA B 1 80 ? 17.125 63.094 4.016 1 90.75 80 ALA B O 1
ATOM 6145 N N . SER B 1 81 ? 15.727 61.594 3.115 1 91.62 81 SER B N 1
ATOM 6146 C CA . SER B 1 81 ? 15.758 60.781 4.344 1 91.62 81 SER B CA 1
ATOM 6147 C C . SER B 1 81 ? 17.141 60.219 4.602 1 91.62 81 SER B C 1
ATOM 6149 O O . SER B 1 81 ? 17.594 60.156 5.75 1 91.62 81 SER B O 1
ATOM 6151 N N . LEU B 1 82 ? 17.828 59.844 3.625 1 92.88 82 LEU B N 1
ATOM 6152 C CA . LEU B 1 82 ? 19.172 59.281 3.764 1 92.88 82 LEU B CA 1
ATOM 6153 C C . LEU B 1 82 ? 20.172 60.344 4.141 1 92.88 82 LEU B C 1
ATOM 6155 O O . LEU B 1 82 ? 21.062 60.125 4.973 1 92.88 82 LEU B O 1
ATOM 6159 N N . GLU B 1 83 ? 20.016 61.469 3.547 1 92.5 83 GLU B N 1
ATOM 6160 C CA . GLU B 1 83 ? 20.891 62.594 3.879 1 92.5 83 GLU B CA 1
ATOM 6161 C C . GLU B 1 83 ? 20.688 63.062 5.316 1 92.5 83 GLU B C 1
ATOM 6163 O O . GLU B 1 83 ? 21.641 63.438 6.004 1 92.5 83 GLU B O 1
ATOM 6168 N N . GLU B 1 84 ? 19.453 63.094 5.602 1 93.62 84 GLU B N 1
ATOM 6169 C CA . GLU B 1 84 ? 19.141 63.406 6.996 1 93.62 84 GLU B CA 1
ATOM 6170 C C . GLU B 1 84 ? 19.812 62.406 7.945 1 93.62 84 GLU B C 1
ATOM 6172 O O . GLU B 1 84 ? 20.375 62.812 8.969 1 93.62 84 GLU B O 1
ATOM 6177 N N . ARG B 1 85 ? 19.797 61.188 7.641 1 93.81 85 ARG B N 1
ATOM 6178 C CA . ARG B 1 85 ? 20.406 60.125 8.469 1 93.81 85 ARG B CA 1
ATOM 6179 C C . ARG B 1 85 ? 21.922 60.312 8.539 1 93.81 85 ARG B C 1
ATOM 6181 O O . ARG B 1 85 ? 22.531 60.094 9.586 1 93.81 85 ARG B O 1
ATOM 6188 N N . VAL B 1 86 ? 22.531 60.719 7.438 1 94.62 86 VAL B N 1
ATOM 6189 C CA . VAL B 1 86 ? 23.969 60.938 7.406 1 94.62 86 VAL B CA 1
ATOM 6190 C C . VAL B 1 86 ? 24.328 62.125 8.289 1 94.62 86 VAL B C 1
ATOM 6192 O O . VAL B 1 86 ? 25.312 62.094 9.039 1 94.62 86 VAL B O 1
ATOM 6195 N N . TYR B 1 87 ? 23.5 63.156 8.227 1 94.88 87 TYR B N 1
ATOM 6196 C CA . TYR B 1 87 ? 23.719 64.312 9.055 1 94.88 87 TYR B CA 1
ATOM 6197 C C . TYR B 1 87 ? 23.641 63.969 10.539 1 94.88 87 TYR B C 1
ATOM 6199 O O . TYR B 1 87 ? 24.516 64.375 11.32 1 94.88 87 TYR B O 1
ATOM 6207 N N . LYS B 1 88 ? 22.641 63.344 10.844 1 95.56 88 LYS B N 1
ATOM 6208 C CA . LYS B 1 88 ? 22.453 62.938 12.234 1 95.56 88 LYS B CA 1
ATOM 6209 C C . LYS B 1 88 ? 23.578 62.031 12.695 1 95.56 88 LYS B C 1
ATOM 6211 O O . LYS B 1 88 ? 24.062 62.125 13.82 1 95.56 88 LYS B O 1
ATOM 6216 N N . ALA B 1 89 ? 24.016 61.125 11.844 1 96.12 89 ALA B N 1
ATOM 6217 C CA . ALA B 1 89 ? 25.062 60.156 12.18 1 96.12 89 ALA B CA 1
ATOM 6218 C C . ALA B 1 89 ? 26.391 60.875 12.445 1 96.12 89 ALA B C 1
ATOM 6220 O O . ALA B 1 89 ? 27.141 60.5 13.352 1 96.12 89 ALA B O 1
ATOM 6221 N N . LYS B 1 90 ? 26.672 61.906 11.672 1 95.69 90 LYS B N 1
ATOM 6222 C CA . LYS B 1 90 ? 27.906 62.656 11.875 1 95.69 90 LYS B CA 1
ATOM 6223 C C . LYS B 1 90 ? 27.891 63.375 13.219 1 95.69 90 LYS B C 1
ATOM 6225 O O . LYS B 1 90 ? 28.891 63.344 13.945 1 95.69 90 LYS B O 1
ATOM 6230 N N . ARG B 1 91 ? 26.766 63.906 13.523 1 96 91 ARG B N 1
ATOM 6231 C CA . ARG B 1 91 ? 26.641 64.625 14.797 1 96 91 ARG B CA 1
ATOM 6232 C C . ARG B 1 91 ? 26.672 63.625 15.969 1 96 91 ARG B C 1
ATOM 6234 O O . ARG B 1 91 ? 27.219 63.938 17.031 1 96 91 ARG B O 1
ATOM 6241 N N . LYS B 1 92 ? 26.078 62.562 15.789 1 96.62 92 LYS B N 1
ATOM 6242 C CA . LYS B 1 92 ? 26.047 61.531 16.828 1 96.62 92 LYS B CA 1
ATOM 6243 C C . LYS B 1 92 ? 27.438 60.969 17.078 1 96.62 92 LYS B C 1
ATOM 6245 O O . LYS B 1 92 ? 27.812 60.688 18.219 1 96.62 92 LYS B O 1
ATOM 6250 N N . GLU B 1 93 ? 28.156 60.719 16.016 1 96.56 93 GLU B N 1
ATOM 6251 C CA . GLU B 1 93 ? 29.516 60.188 16.156 1 96.56 93 GLU B CA 1
ATOM 6252 C C . GLU B 1 93 ? 30.375 61.094 17.031 1 96.56 93 GLU B C 1
ATOM 6254 O O . GLU B 1 93 ? 31.094 60.625 17.922 1 96.56 93 GLU B O 1
ATOM 6259 N N . GLU B 1 94 ? 30.219 62.406 16.875 1 95.75 94 GLU B N 1
ATOM 6260 C CA . GLU B 1 94 ? 31 63.375 17.625 1 95.75 94 GLU B CA 1
ATOM 6261 C C . GLU B 1 94 ? 30.562 63.438 19.078 1 95.75 94 GLU B C 1
ATOM 6263 O O . GLU B 1 94 ? 31.391 63.562 19.984 1 95.75 94 GLU B O 1
ATOM 6268 N N . PHE B 1 95 ? 29.344 63.312 19.266 1 96.56 95 PHE B N 1
ATOM 6269 C CA . PHE B 1 95 ? 28.781 63.438 20.609 1 96.56 95 PHE B CA 1
ATOM 6270 C C . PHE B 1 95 ? 29.125 62.188 21.438 1 96.56 95 PHE B C 1
ATOM 6272 O O . PHE B 1 95 ? 29.625 62.312 22.562 1 96.56 95 PHE B O 1
ATOM 6279 N N . TYR B 1 96 ? 28.906 61.031 20.906 1 97.06 96 TYR B N 1
ATOM 6280 C CA . TYR B 1 96 ? 29.016 59.812 21.688 1 97.06 96 TYR B CA 1
ATOM 6281 C C . TYR B 1 96 ? 30.469 59.375 21.859 1 97.06 96 TYR B C 1
ATOM 6283 O O . TYR B 1 96 ? 30.797 58.625 22.766 1 97.06 96 TYR B O 1
ATOM 6291 N N . LYS B 1 97 ? 31.359 59.875 21.047 1 95.62 97 LYS B N 1
ATOM 6292 C CA . LYS B 1 97 ? 32.781 59.531 21.172 1 95.62 97 LYS B CA 1
ATOM 6293 C C . LYS B 1 97 ? 33.312 59.875 22.547 1 95.62 97 LYS B C 1
ATOM 6295 O O . LYS B 1 97 ? 34.188 59.156 23.078 1 95.62 97 LYS B O 1
ATOM 6300 N N . LYS B 1 98 ? 32.625 60.844 23.188 1 94.81 98 LYS B N 1
ATOM 6301 C CA . LYS B 1 98 ? 33.094 61.344 24.484 1 94.81 98 LYS B CA 1
ATOM 6302 C C . LYS B 1 98 ? 32.625 60.438 25.625 1 94.81 98 LYS B C 1
ATOM 6304 O O . LYS B 1 98 ? 33.188 60.469 26.719 1 94.81 98 LYS B O 1
ATOM 6309 N N . TYR B 1 99 ? 31.672 59.688 25.359 1 95.5 99 TYR B N 1
ATOM 6310 C CA . TYR B 1 99 ? 31.031 58.969 26.453 1 95.5 99 TYR B CA 1
ATOM 6311 C C . TYR B 1 99 ? 31.156 57.469 26.25 1 95.5 99 TYR B C 1
ATOM 6313 O O . TYR B 1 99 ? 30.438 56.688 26.891 1 95.5 99 TYR B O 1
ATOM 6321 N N . ILE B 1 100 ? 31.984 56.906 25.438 1 94.38 100 ILE B N 1
ATOM 6322 C CA . ILE B 1 100 ? 32.156 55.5 25.094 1 94.38 100 ILE B CA 1
ATOM 6323 C C . ILE B 1 100 ? 32.594 54.688 26.328 1 94.38 100 ILE B C 1
ATOM 6325 O O . ILE B 1 100 ? 32.188 53.531 26.5 1 94.38 100 ILE B O 1
ATOM 6329 N N . ASP B 1 101 ? 33.25 55.344 27.203 1 92.12 101 ASP B N 1
ATOM 6330 C CA . ASP B 1 101 ? 33.781 54.656 28.375 1 92.12 101 ASP B CA 1
ATOM 6331 C C . ASP B 1 101 ? 32.812 54.719 29.547 1 92.12 101 ASP B C 1
ATOM 6333 O O . ASP B 1 101 ? 32.938 53.938 30.516 1 92.12 101 ASP B O 1
ATOM 6337 N N . LEU B 1 102 ? 31.797 55.562 29.375 1 94 102 LEU B N 1
ATOM 6338 C CA . LEU B 1 102 ? 30.844 55.719 30.469 1 94 102 LEU B CA 1
ATOM 6339 C C . LEU B 1 102 ? 29.781 54.625 30.438 1 94 102 LEU B C 1
ATOM 6341 O O . LEU B 1 102 ? 29.438 54.062 31.484 1 94 102 LEU B O 1
ATOM 6345 N N . THR B 1 103 ? 29.203 54.375 29.297 1 93.88 103 THR B N 1
ATOM 6346 C CA . THR B 1 103 ? 28.156 53.375 29.188 1 93.88 103 THR B CA 1
ATOM 6347 C C . THR B 1 103 ? 28.281 52.594 27.875 1 93.88 103 THR B C 1
ATOM 6349 O O . THR B 1 103 ? 28.797 53.125 26.891 1 93.88 103 THR B O 1
ATOM 6352 N N . TYR B 1 104 ? 27.797 51.344 27.844 1 95.06 104 TYR B N 1
ATOM 6353 C CA . TYR B 1 104 ? 27.812 50.531 26.625 1 95.06 104 TYR B CA 1
ATOM 6354 C C . TYR B 1 104 ? 26.797 51.062 25.625 1 95.06 104 TYR B C 1
ATOM 6356 O O . TYR B 1 104 ? 26.938 50.812 24.422 1 95.06 104 TYR B O 1
ATOM 6364 N N . ASP B 1 105 ? 25.781 51.812 26.047 1 94.31 105 ASP B N 1
ATOM 6365 C CA . ASP B 1 105 ? 24.781 52.375 25.156 1 94.31 105 ASP B CA 1
ATOM 6366 C C . ASP B 1 105 ? 25.406 53.5 24.297 1 94.31 105 ASP B C 1
ATOM 6368 O O . ASP B 1 105 ? 25.078 53.625 23.109 1 94.31 105 ASP B O 1
ATOM 6372 N N . ALA B 1 106 ? 26.25 54.25 24.906 1 95.69 106 ALA B N 1
ATOM 6373 C CA . ALA B 1 106 ? 26.953 55.281 24.172 1 95.69 106 ALA B CA 1
ATOM 6374 C C . ALA B 1 106 ? 27.906 54.656 23.141 1 95.69 106 ALA B C 1
ATOM 6376 O O . ALA B 1 106 ? 28.062 55.188 22.031 1 95.69 106 ALA B O 1
ATOM 6377 N N . GLN B 1 107 ? 28.5 53.562 23.562 1 95.56 107 GLN B N 1
ATOM 6378 C CA . GLN B 1 107 ? 29.391 52.875 22.641 1 95.56 107 GLN B CA 1
ATOM 6379 C C . GLN B 1 107 ? 28.609 52.312 21.438 1 95.56 107 GLN B C 1
ATOM 6381 O O . GLN B 1 107 ? 29.078 52.406 20.297 1 95.56 107 GLN B O 1
ATOM 6386 N N . LEU B 1 108 ? 27.5 51.781 21.734 1 95.88 108 LEU B N 1
ATOM 6387 C CA . LEU B 1 108 ? 26.656 51.219 20.656 1 95.88 108 LEU B CA 1
ATOM 6388 C C . LEU B 1 108 ? 26.234 52.312 19.688 1 95.88 108 LEU B C 1
ATOM 6390 O O . LEU B 1 108 ? 26.328 52.156 18.469 1 95.88 108 LEU B O 1
ATOM 6394 N N . ASN B 1 109 ? 25.734 53.469 20.234 1 95.81 109 ASN B N 1
ATOM 6395 C CA . ASN B 1 109 ? 25.281 54.562 19.391 1 95.81 109 ASN B CA 1
ATOM 6396 C C . ASN B 1 109 ? 26.422 55.156 18.562 1 95.81 109 ASN B C 1
ATOM 6398 O O . ASN B 1 109 ? 26.203 55.562 17.422 1 95.81 109 ASN B O 1
ATOM 6402 N N . TYR B 1 110 ? 27.625 55.094 19.141 1 96.94 110 TYR B N 1
ATOM 6403 C CA . TYR B 1 110 ? 28.812 55.531 18.422 1 96.94 110 TYR B CA 1
ATOM 6404 C C . TYR B 1 110 ? 29.125 54.625 17.25 1 96.94 110 TYR B C 1
ATOM 6406 O O . TYR B 1 110 ? 29.328 55.062 16.109 1 96.94 110 TYR B O 1
ATOM 6414 N N . GLN B 1 111 ? 29.062 53.344 17.5 1 96.56 111 GLN B N 1
ATOM 6415 C CA . GLN B 1 111 ? 29.391 52.344 16.469 1 96.56 111 GLN B CA 1
ATOM 6416 C C . GLN B 1 111 ? 28.328 52.344 15.367 1 96.56 111 GLN B C 1
ATOM 6418 O O . GLN B 1 111 ? 28.641 52.156 14.195 1 96.56 111 GLN B O 1
ATOM 6423 N N . ILE B 1 112 ? 27.094 52.531 15.766 1 96.38 112 ILE B N 1
ATOM 6424 C CA . ILE B 1 112 ? 26 52.594 14.789 1 96.38 112 ILE B CA 1
ATOM 6425 C C . ILE B 1 112 ? 26.188 53.781 13.883 1 96.38 112 ILE B C 1
ATOM 6427 O O . ILE B 1 112 ? 26.016 53.688 12.664 1 96.38 112 ILE B O 1
ATOM 6431 N N . ALA B 1 113 ? 26.516 54.938 14.445 1 96.5 113 ALA B N 1
ATOM 6432 C CA . ALA B 1 113 ? 26.75 56.156 13.664 1 96.5 113 ALA B CA 1
ATOM 6433 C C . ALA B 1 113 ? 27.906 55.969 12.688 1 96.5 113 ALA B C 1
ATOM 6435 O O . ALA B 1 113 ? 27.844 56.406 11.539 1 96.5 113 ALA B O 1
ATOM 6436 N N . GLU B 1 114 ? 28.891 55.219 13.148 1 95.81 114 GLU B N 1
ATOM 6437 C CA . GLU B 1 114 ? 30.031 54.938 12.289 1 95.81 114 GLU B CA 1
ATOM 6438 C C . GLU B 1 114 ? 29.641 54.094 11.094 1 95.81 114 GLU B C 1
ATOM 6440 O O . GLU B 1 114 ? 30.094 54.344 9.969 1 95.81 114 GLU B O 1
ATOM 6445 N N . ARG B 1 115 ? 28.812 53.156 11.359 1 95.44 115 ARG B N 1
ATOM 6446 C CA . ARG B 1 115 ? 28.406 52.25 10.289 1 95.44 115 ARG B CA 1
ATOM 6447 C C . ARG B 1 115 ? 27.469 52.938 9.312 1 95.44 115 ARG B C 1
ATOM 6449 O O . ARG B 1 115 ? 27.484 52.656 8.117 1 95.44 115 ARG B O 1
ATOM 6456 N N . GLU B 1 116 ? 26.609 53.781 9.867 1 96.12 116 GLU B N 1
ATOM 6457 C CA . GLU B 1 116 ? 25.734 54.531 8.992 1 96.12 116 GLU B CA 1
ATOM 6458 C C . GLU B 1 116 ? 26.516 55.469 8.078 1 96.12 116 GLU B C 1
ATOM 6460 O O . GLU B 1 116 ? 26.188 55.625 6.898 1 96.12 116 GLU B O 1
ATOM 6465 N N . LEU B 1 117 ? 27.625 56 8.586 1 95.69 117 LEU B N 1
ATOM 6466 C CA . LEU B 1 117 ? 28.469 56.906 7.809 1 95.69 117 LEU B CA 1
ATOM 6467 C C . LEU B 1 117 ? 29.266 56.125 6.773 1 95.69 117 LEU B C 1
ATOM 6469 O O . LEU B 1 117 ? 29.641 56.656 5.73 1 95.69 117 LEU B O 1
ATOM 6473 N N . LEU B 1 118 ? 29.406 54.875 6.996 1 94.06 118 LEU B N 1
ATOM 6474 C CA . LEU B 1 118 ? 30.188 54.031 6.086 1 94.06 118 LEU B CA 1
ATOM 6475 C C . LEU B 1 118 ? 29.312 53.562 4.922 1 94.06 118 LEU B C 1
ATOM 6477 O O . LEU B 1 118 ? 29.781 53.5 3.781 1 94.06 118 LEU B O 1
ATOM 6481 N N . HIS B 1 119 ? 28.031 53.312 5.188 1 94.88 119 HIS B N 1
ATOM 6482 C CA . HIS B 1 119 ? 27.219 52.594 4.195 1 94.88 119 HIS B CA 1
ATOM 6483 C C . HIS B 1 119 ? 26.281 53.562 3.475 1 94.88 119 HIS B C 1
ATOM 6485 O O . HIS B 1 119 ? 26.062 53.438 2.268 1 94.88 119 HIS B O 1
ATOM 6491 N N . ILE B 1 120 ? 25.703 54.594 4.105 1 95.44 120 ILE B N 1
ATOM 6492 C CA . ILE B 1 120 ? 24.594 55.406 3.582 1 95.44 120 ILE B CA 1
ATOM 6493 C C . ILE B 1 120 ? 25.062 56.25 2.414 1 95.44 120 ILE B C 1
ATOM 6495 O O . ILE B 1 120 ? 24.391 56.375 1.395 1 95.44 120 ILE B O 1
ATOM 6499 N N . PRO B 1 121 ? 26.297 56.812 2.455 1 94.12 121 PRO B N 1
ATOM 6500 C CA . PRO B 1 121 ? 26.766 57.562 1.303 1 94.12 121 PRO B CA 1
ATOM 6501 C C . PRO B 1 121 ? 26.906 56.719 0.042 1 94.12 121 PRO B C 1
ATOM 6503 O O . PRO B 1 121 ? 26.625 57.188 -1.062 1 94.12 121 PRO B O 1
ATOM 6506 N N . ASP B 1 122 ? 27.281 55.531 0.223 1 93.81 122 ASP B N 1
ATOM 6507 C CA . ASP B 1 122 ? 27.375 54.625 -0.917 1 93.81 122 ASP B CA 1
ATOM 6508 C C . ASP B 1 122 ? 26 54.312 -1.51 1 93.81 122 ASP B C 1
ATOM 6510 O O . ASP B 1 122 ? 25.875 54.156 -2.723 1 93.81 122 ASP B O 1
ATOM 6514 N N . ILE B 1 123 ? 25.078 54.25 -0.699 1 93.75 123 ILE B N 1
ATOM 6515 C CA . ILE B 1 123 ? 23.703 53.969 -1.148 1 93.75 123 ILE B CA 1
ATOM 6516 C C . ILE B 1 123 ? 23.203 55.188 -1.956 1 93.75 123 ILE B C 1
ATOM 6518 O O . ILE B 1 123 ? 22.578 55 -3.008 1 93.75 123 ILE B O 1
ATOM 6522 N N . ILE B 1 124 ? 23.516 56.375 -1.438 1 93.31 124 ILE B N 1
ATOM 6523 C CA . ILE B 1 124 ? 23.078 57.594 -2.104 1 93.31 124 ILE B CA 1
ATOM 6524 C C . ILE B 1 124 ? 23.781 57.719 -3.455 1 93.31 124 ILE B C 1
ATOM 6526 O O . ILE B 1 124 ? 23.156 58.031 -4.465 1 93.31 124 ILE B O 1
ATOM 6530 N N . GLU B 1 125 ? 25.062 57.438 -3.484 1 93.38 125 GLU B N 1
ATOM 6531 C CA . GLU B 1 125 ? 25.844 57.531 -4.719 1 93.38 125 GLU B CA 1
ATOM 6532 C C . GLU B 1 125 ? 25.359 56.5 -5.754 1 93.38 125 GLU B C 1
ATOM 6534 O O . GLU B 1 125 ? 25.266 56.812 -6.941 1 93.38 125 GLU B O 1
ATOM 6539 N N . ASN B 1 126 ? 25.109 55.344 -5.293 1 93.38 126 ASN B N 1
ATOM 6540 C CA . ASN B 1 126 ? 24.609 54.312 -6.203 1 93.38 126 ASN B CA 1
ATOM 6541 C C . ASN B 1 126 ? 23.25 54.688 -6.793 1 93.38 126 ASN B C 1
ATOM 6543 O O . ASN B 1 126 ? 23 54.469 -7.977 1 93.38 126 ASN B O 1
ATOM 6547 N N . ASP B 1 127 ? 22.406 55.188 -5.98 1 91.25 127 ASP B N 1
ATOM 6548 C CA . ASP B 1 127 ? 21.094 55.594 -6.43 1 91.25 127 ASP B CA 1
ATOM 6549 C C . ASP B 1 127 ? 21.172 56.75 -7.441 1 91.25 127 ASP B C 1
ATOM 6551 O O . ASP B 1 127 ? 20.484 56.75 -8.453 1 91.25 127 ASP B O 1
ATOM 6555 N N . LYS B 1 128 ? 22.047 57.656 -7.191 1 89.69 128 LYS B N 1
ATOM 6556 C CA . LYS B 1 128 ? 22.25 58.781 -8.109 1 89.69 128 LYS B CA 1
ATOM 6557 C C . LYS B 1 128 ? 22.797 58.312 -9.445 1 89.69 128 LYS B C 1
ATOM 6559 O O . LYS B 1 128 ? 22.359 58.75 -10.5 1 89.69 128 LYS B O 1
ATOM 6564 N N . GLN B 1 129 ? 23.672 57.375 -9.359 1 93.06 129 GLN B N 1
ATOM 6565 C CA . GLN B 1 129 ? 24.25 56.844 -10.578 1 93.06 129 GLN B CA 1
ATOM 6566 C C . GLN B 1 129 ? 23.219 56.094 -11.406 1 93.06 129 GLN B C 1
ATOM 6568 O O . GLN B 1 129 ? 23.219 56.188 -12.641 1 93.06 129 GLN B O 1
ATOM 6573 N N . LEU B 1 130 ? 22.422 55.406 -10.75 1 93.5 130 LEU B N 1
ATOM 6574 C CA . LEU B 1 130 ? 21.391 54.625 -11.445 1 93.5 130 LEU B CA 1
ATOM 6575 C C . LEU B 1 130 ? 20.391 55.562 -12.125 1 93.5 130 LEU B C 1
ATOM 6577 O O . LEU B 1 130 ? 19.953 55.312 -13.25 1 93.5 130 LEU B O 1
ATOM 6581 N N . TYR B 1 131 ? 20.078 56.656 -11.492 1 91.44 131 TYR B N 1
ATOM 6582 C CA . TYR B 1 131 ? 19.156 57.594 -12.086 1 91.44 131 TYR B CA 1
ATOM 6583 C C . TYR B 1 131 ? 19.797 58.344 -13.258 1 91.44 131 TYR B C 1
ATOM 6585 O O . TYR B 1 131 ? 19.141 58.625 -14.25 1 91.44 131 TYR B O 1
ATOM 6593 N N . ILE B 1 132 ? 21.078 58.562 -13.125 1 92.88 132 ILE B N 1
ATOM 6594 C CA . ILE B 1 132 ? 21.797 59.188 -14.227 1 92.88 132 ILE B CA 1
ATOM 6595 C C . ILE B 1 132 ? 21.828 58.25 -15.422 1 92.88 132 ILE B C 1
ATOM 6597 O O . ILE B 1 132 ? 21.594 58.656 -16.562 1 92.88 132 ILE B O 1
ATOM 6601 N N . ASN B 1 133 ? 22.047 57.031 -15.141 1 93.44 133 ASN B N 1
ATOM 6602 C CA . ASN B 1 133 ? 22.062 56 -16.203 1 93.44 133 ASN B CA 1
ATOM 6603 C C . ASN B 1 133 ? 20.672 55.875 -16.828 1 93.44 133 ASN B C 1
ATOM 6605 O O . ASN B 1 133 ? 20.562 55.656 -18.047 1 93.44 133 ASN B O 1
ATOM 6609 N N . LEU B 1 134 ? 19.734 55.906 -16.016 1 93.62 134 LEU B N 1
ATOM 6610 C CA . LEU B 1 134 ? 18.359 55.812 -16.5 1 93.62 134 LEU B CA 1
ATOM 6611 C C . LEU B 1 134 ? 18.016 56.969 -17.438 1 93.62 134 LEU B C 1
ATOM 6613 O O . LEU B 1 134 ? 17.438 56.75 -18.5 1 93.62 134 LEU B O 1
ATOM 6617 N N . GLU B 1 135 ? 18.438 58.156 -17.016 1 92.75 135 GLU B N 1
ATOM 6618 C CA . GLU B 1 135 ? 18.188 59.344 -17.828 1 92.75 135 GLU B CA 1
ATOM 6619 C C . GLU B 1 135 ? 18.938 59.281 -19.156 1 92.75 135 GLU B C 1
ATOM 6621 O O . GLU B 1 135 ? 18.406 59.656 -20.203 1 92.75 135 GLU B O 1
ATOM 6626 N N . ASN B 1 136 ? 20.125 58.781 -19.094 1 93.81 136 ASN B N 1
ATOM 6627 C CA . ASN B 1 136 ? 20.938 58.625 -20.312 1 93.81 136 ASN B CA 1
ATOM 6628 C C . ASN B 1 136 ? 20.312 57.625 -21.281 1 93.81 136 ASN B C 1
ATOM 6630 O O . ASN B 1 136 ? 20.297 57.875 -22.484 1 93.81 136 ASN B O 1
ATOM 6634 N N . ARG B 1 137 ? 19.844 56.531 -20.75 1 93.88 137 ARG B N 1
ATOM 6635 C CA . ARG B 1 137 ? 19.25 55.5 -21.609 1 93.88 137 ARG B CA 1
ATOM 6636 C C . ARG B 1 137 ? 17.906 55.969 -22.172 1 93.88 137 ARG B C 1
ATOM 6638 O O . ARG B 1 137 ? 17.547 55.625 -23.297 1 93.88 137 ARG B O 1
ATOM 6645 N N . GLN B 1 138 ? 17.219 56.688 -21.391 1 93.31 138 GLN B N 1
ATOM 6646 C CA . GLN B 1 138 ? 15.945 57.219 -21.859 1 93.31 138 GLN B CA 1
ATOM 6647 C C . GLN B 1 138 ? 16.156 58.25 -22.953 1 93.31 138 GLN B C 1
ATOM 6649 O O . GLN B 1 138 ? 15.383 58.281 -23.922 1 93.31 138 GLN B O 1
ATOM 6654 N N . LYS B 1 139 ? 17.188 58.969 -22.906 1 93.12 139 LYS B N 1
ATOM 6655 C CA . LYS B 1 139 ? 17.531 59.938 -23.938 1 93.12 139 LYS B CA 1
ATOM 6656 C C . LYS B 1 139 ? 17.953 59.219 -25.219 1 93.12 139 LYS B C 1
ATOM 6658 O O . LYS B 1 139 ? 17.594 59.656 -26.328 1 93.12 139 LYS B O 1
ATOM 6663 N N . ARG B 1 140 ? 18.594 58.156 -25.109 1 92.38 140 ARG B N 1
ATOM 6664 C CA . ARG B 1 140 ? 19.031 57.406 -26.266 1 92.38 140 ARG B CA 1
ATOM 6665 C C . ARG B 1 140 ? 17.844 56.719 -26.969 1 92.38 140 ARG B C 1
ATOM 6667 O O . ARG B 1 140 ? 17.828 56.594 -28.188 1 92.38 140 ARG B O 1
ATOM 6674 N N . LEU B 1 141 ? 16.984 56.281 -26.078 1 92.19 141 LEU B N 1
ATOM 6675 C CA . LEU B 1 141 ? 15.805 55.656 -26.625 1 92.19 141 LEU B CA 1
ATOM 6676 C C . LEU B 1 141 ? 14.961 56.625 -27.438 1 92.19 141 LEU B C 1
ATOM 6678 O O . LEU B 1 141 ? 14.422 56.281 -28.484 1 92.19 141 LEU B O 1
ATOM 6682 N N . SER B 1 142 ? 14.961 57.875 -26.969 1 90.25 142 SER B N 1
ATOM 6683 C CA . SER B 1 142 ? 14.18 58.875 -27.672 1 90.25 142 SER B CA 1
ATOM 6684 C C . SER B 1 142 ? 14.844 59.312 -28.969 1 90.25 142 SER B C 1
ATOM 6686 O O . SER B 1 142 ? 14.188 59.812 -29.875 1 90.25 142 SER B O 1
ATOM 6688 N N . ASN B 1 143 ? 16.094 58.938 -29.188 1 90.75 143 ASN B N 1
ATOM 6689 C CA . ASN B 1 143 ? 16.828 59.375 -30.375 1 90.75 143 ASN B CA 1
ATOM 6690 C C . ASN B 1 143 ? 16.844 58.25 -31.438 1 90.75 143 ASN B C 1
ATOM 6692 O O . ASN B 1 143 ? 17.359 58.438 -32.531 1 90.75 143 ASN B O 1
ATOM 6696 N N . VAL B 1 144 ? 16.266 57.094 -31.047 1 88.81 144 VAL B N 1
ATOM 6697 C CA . VAL B 1 144 ? 16.25 56 -32 1 88.81 144 VAL B CA 1
ATOM 6698 C C . VAL B 1 144 ? 15.211 56.281 -33.094 1 88.81 144 VAL B C 1
ATOM 6700 O O . VAL B 1 144 ? 14.055 56.594 -32.781 1 88.81 144 VAL B O 1
ATOM 6703 N N . THR B 1 145 ? 15.578 56.219 -34.438 1 88.56 145 THR B N 1
ATOM 6704 C CA . THR B 1 145 ? 14.711 56.562 -35.562 1 88.56 145 THR B CA 1
ATOM 6705 C C . THR B 1 145 ? 14.086 55.281 -36.156 1 88.56 145 THR B C 1
ATOM 6707 O O . THR B 1 145 ? 14.617 54.188 -35.969 1 88.56 145 THR B O 1
ATOM 6710 N N . GLU B 1 146 ? 12.938 55.344 -36.625 1 87.25 146 GLU B N 1
ATOM 6711 C CA . GLU B 1 146 ? 12.219 54.219 -37.25 1 87.25 146 GLU B CA 1
ATOM 6712 C C . GLU B 1 146 ? 13.039 53.594 -38.375 1 87.25 146 GLU B C 1
ATOM 6714 O O . GLU B 1 146 ? 12.953 52.406 -38.594 1 87.25 146 GLU B O 1
ATOM 6719 N N . ALA B 1 147 ? 13.812 54.406 -39.031 1 87.25 147 ALA B N 1
ATOM 6720 C CA . ALA B 1 147 ? 14.641 53.906 -40.125 1 87.25 147 ALA B CA 1
ATOM 6721 C C . ALA B 1 147 ? 15.688 52.938 -39.594 1 87.25 147 ALA B C 1
ATOM 6723 O O . ALA B 1 147 ? 15.945 51.875 -40.219 1 87.25 147 ALA B O 1
ATOM 6724 N N . ASP B 1 148 ? 16.219 53.188 -38.438 1 86.69 148 ASP B N 1
ATOM 6725 C CA . ASP B 1 148 ? 17.219 52.312 -37.812 1 86.69 148 ASP B CA 1
ATOM 6726 C C . ASP B 1 148 ? 16.594 51 -37.375 1 86.69 148 ASP B C 1
ATOM 6728 O O . ASP B 1 148 ? 17.219 49.938 -37.5 1 86.69 148 ASP B O 1
ATOM 6732 N N . ILE B 1 149 ? 15.445 51.031 -36.875 1 89.44 149 ILE B N 1
ATOM 6733 C CA . ILE B 1 149 ? 14.734 49.844 -36.406 1 89.44 149 ILE B CA 1
ATOM 6734 C C . ILE B 1 149 ? 14.445 48.906 -37.562 1 89.44 149 ILE B C 1
ATOM 6736 O O . ILE B 1 149 ? 14.602 47.688 -37.469 1 89.44 149 ILE B O 1
ATOM 6740 N N . GLU B 1 150 ? 14.023 49.469 -38.688 1 89.31 150 GLU B N 1
ATOM 6741 C CA . GLU B 1 150 ? 13.703 48.656 -39.844 1 89.31 150 GLU B CA 1
ATOM 6742 C C . GLU B 1 150 ? 14.945 48 -40.406 1 89.31 150 GLU B C 1
ATOM 6744 O O . GLU B 1 150 ? 14.898 46.812 -40.812 1 89.31 150 GLU B O 1
ATOM 6749 N N . ALA B 1 151 ? 16 48.781 -40.406 1 90.06 151 ALA B N 1
ATOM 6750 C CA . ALA B 1 151 ? 17.25 48.219 -40.906 1 90.06 151 ALA B CA 1
ATOM 6751 C C . ALA B 1 151 ? 17.734 47.094 -40 1 90.06 151 ALA B C 1
ATOM 6753 O O . ALA B 1 151 ? 18.219 46.062 -40.469 1 90.06 151 ALA B O 1
ATOM 6754 N N . GLN B 1 152 ? 17.531 47.219 -38.75 1 91.5 152 GLN B N 1
ATOM 6755 C CA . GLN B 1 152 ? 17.984 46.219 -37.781 1 91.5 152 GLN B CA 1
ATOM 6756 C C . GLN B 1 152 ? 17.078 44.969 -37.781 1 91.5 152 GLN B C 1
ATOM 6758 O O . GLN B 1 152 ? 17.547 43.844 -37.625 1 91.5 152 GLN B O 1
ATOM 6763 N N . ASN B 1 153 ? 15.852 45.156 -38 1 90.5 153 ASN B N 1
ATOM 6764 C CA . ASN B 1 153 ? 14.938 44.031 -38.125 1 90.5 153 ASN B CA 1
ATOM 6765 C C . ASN B 1 153 ? 15.258 43.156 -39.312 1 90.5 153 ASN B C 1
ATOM 6767 O O . ASN B 1 153 ? 15.141 41.938 -39.281 1 90.5 153 ASN B O 1
ATOM 6771 N N . LYS B 1 154 ? 15.617 43.844 -40.406 1 88.06 154 LYS B N 1
ATOM 6772 C CA . LYS B 1 154 ? 16.016 43.094 -41.625 1 88.06 154 LYS B CA 1
ATOM 6773 C C . LYS B 1 154 ? 17.281 42.281 -41.344 1 88.06 154 LYS B C 1
ATOM 6775 O O . LYS B 1 154 ? 17.391 41.156 -41.844 1 88.06 154 LYS B O 1
ATOM 6780 N N . GLU B 1 155 ? 18.125 42.844 -40.594 1 91.12 155 GLU B N 1
ATOM 6781 C CA . GLU B 1 155 ? 19.359 42.156 -40.188 1 91.12 155 GLU B CA 1
ATOM 6782 C C . GLU B 1 155 ? 19.047 40.969 -39.312 1 91.12 155 GLU B C 1
ATOM 6784 O O . GLU B 1 155 ? 19.641 39.875 -39.469 1 91.12 155 GLU B O 1
ATOM 6789 N N . ILE B 1 156 ? 18.156 41.062 -38.406 1 92.69 156 ILE B N 1
ATOM 6790 C CA . ILE B 1 156 ? 17.766 40 -37.469 1 92.69 156 ILE B CA 1
ATOM 6791 C C . ILE B 1 156 ? 17.125 38.875 -38.25 1 92.69 156 ILE B C 1
ATOM 6793 O O . ILE B 1 156 ? 17.406 37.688 -37.969 1 92.69 156 ILE B O 1
ATOM 6797 N N . GLU B 1 157 ? 16.312 39.188 -39.188 1 91.31 157 GLU B N 1
ATOM 6798 C CA . GLU B 1 157 ? 15.664 38.188 -40 1 91.31 157 GLU B CA 1
ATOM 6799 C C . GLU B 1 157 ? 16.688 37.375 -40.812 1 91.31 157 GLU B C 1
ATOM 6801 O O . GLU B 1 157 ? 16.594 36.156 -40.938 1 91.31 157 GLU B O 1
ATOM 6806 N N . SER B 1 158 ? 17.625 38.125 -41.375 1 91.38 158 SER B N 1
ATOM 6807 C CA . SER B 1 158 ? 18.672 37.469 -42.156 1 91.38 158 SER B CA 1
ATOM 6808 C C . SER B 1 158 ? 19.547 36.562 -41.281 1 91.38 158 SER B C 1
ATOM 6810 O O . SER B 1 158 ? 19.844 35.438 -41.688 1 91.38 158 SER B O 1
ATOM 6812 N N . LYS B 1 159 ? 19.844 36.938 -40.125 1 92.5 159 LYS B N 1
ATOM 6813 C CA . LYS B 1 159 ? 20.703 36.156 -39.219 1 92.5 159 LYS B CA 1
ATOM 6814 C C . LYS B 1 159 ? 19.953 35 -38.625 1 92.5 159 LYS B C 1
ATOM 6816 O O . LYS B 1 159 ? 20.547 33.938 -38.375 1 92.5 159 LYS B O 1
ATOM 6821 N N . THR B 1 160 ? 18.719 35.188 -38.375 1 92.12 160 THR B N 1
ATOM 6822 C CA . THR B 1 160 ? 17.891 34.094 -37.875 1 92.12 160 THR B CA 1
ATOM 6823 C C . THR B 1 160 ? 17.797 32.969 -38.906 1 92.12 160 THR B C 1
ATOM 6825 O O . THR B 1 160 ? 17.891 31.797 -38.562 1 92.12 160 THR B O 1
ATOM 6828 N N . LYS B 1 161 ? 17.609 33.344 -40.156 1 91 161 LYS B N 1
ATOM 6829 C CA . LYS B 1 161 ? 17.578 32.344 -41.219 1 91 161 LYS B CA 1
ATOM 6830 C C . LYS B 1 161 ? 18.906 31.609 -41.344 1 91 161 LYS B C 1
ATOM 6832 O O . LYS B 1 161 ? 18.938 30.406 -41.562 1 91 161 LYS B O 1
ATOM 6837 N N . GLN B 1 162 ? 19.875 32.344 -41.125 1 91.69 162 GLN B N 1
ATOM 6838 C CA . GLN B 1 162 ? 21.203 31.766 -41.188 1 91.69 162 GLN B CA 1
ATOM 6839 C C . GLN B 1 162 ? 21.438 30.781 -40.062 1 91.69 162 GLN B C 1
ATOM 6841 O O . GLN B 1 162 ? 22.016 29.703 -40.25 1 91.69 162 GLN B O 1
ATOM 6846 N N . ARG B 1 163 ? 20.984 31.078 -38.875 1 93.12 163 ARG B N 1
ATOM 6847 C CA . ARG B 1 163 ? 21.172 30.219 -37.719 1 93.12 163 ARG B CA 1
ATOM 6848 C C . ARG B 1 163 ? 20.312 28.969 -37.812 1 93.12 163 ARG B C 1
ATOM 6850 O O . ARG B 1 163 ? 20.719 27.891 -37.375 1 93.12 163 ARG B O 1
ATOM 6857 N N . GLN B 1 164 ? 19.219 29.156 -38.375 1 92 164 GLN B N 1
ATOM 6858 C CA . GLN B 1 164 ? 18.359 28 -38.594 1 92 164 GLN B CA 1
ATOM 6859 C C . GLN B 1 164 ? 18.969 27.016 -39.594 1 92 164 GLN B C 1
ATOM 6861 O O . GLN B 1 164 ? 18.891 25.812 -39.406 1 92 164 GLN B O 1
ATOM 6866 N N . GLN B 1 165 ? 19.562 27.547 -40.594 1 91.31 165 GLN B N 1
ATOM 6867 C CA . GLN B 1 165 ? 20.266 26.703 -41.562 1 91.31 165 GLN B CA 1
ATOM 6868 C C . GLN B 1 165 ? 21.438 25.984 -40.938 1 91.31 165 GLN B C 1
ATOM 6870 O O . GLN B 1 165 ? 21.688 24.812 -41.219 1 91.31 165 GLN B O 1
ATOM 6875 N N . GLN B 1 166 ? 22.016 26.656 -40.062 1 92.75 166 GLN B N 1
ATOM 6876 C CA . GLN B 1 166 ? 23.141 26.047 -39.312 1 92.75 166 GLN B CA 1
ATOM 6877 C C . GLN B 1 166 ? 22.656 24.922 -38.406 1 92.75 166 GLN B C 1
ATOM 6879 O O . GLN B 1 166 ? 23.312 23.891 -38.281 1 92.75 166 GLN B O 1
ATOM 6884 N N . LEU B 1 167 ? 21.562 25.172 -37.781 1 93.62 167 LEU B N 1
ATOM 6885 C CA . LEU B 1 167 ? 20.984 24.141 -36.906 1 93.62 167 LEU B CA 1
ATOM 6886 C C . LEU B 1 167 ? 20.641 22.891 -37.719 1 93.62 167 LEU B C 1
ATOM 6888 O O . LEU B 1 167 ? 20.922 21.781 -37.281 1 93.62 167 LEU B O 1
ATOM 6892 N N . ASP B 1 168 ? 20.078 23.047 -38.875 1 91.44 168 ASP B N 1
ATOM 6893 C CA . ASP B 1 168 ? 19.734 21.922 -39.719 1 91.44 168 ASP B CA 1
ATOM 6894 C C . ASP B 1 168 ? 20.969 21.125 -40.125 1 91.44 168 ASP B C 1
ATOM 6896 O O . ASP B 1 168 ? 20.938 19.891 -40.188 1 91.44 168 ASP B O 1
ATOM 6900 N N . LEU B 1 169 ? 21.953 21.859 -40.344 1 91.44 169 LEU B N 1
ATOM 6901 C CA . LEU B 1 169 ? 23.203 21.219 -40.688 1 91.44 169 LEU B CA 1
ATOM 6902 C C . LEU B 1 169 ? 23.781 20.453 -39.5 1 91.44 169 LEU B C 1
ATOM 6904 O O . LEU B 1 169 ? 24.297 19.344 -39.688 1 91.44 169 LEU B O 1
ATOM 6908 N N . GLU B 1 170 ? 23.656 20.984 -38.375 1 93.25 170 GLU B N 1
ATOM 6909 C CA . GLU B 1 170 ? 24.141 20.328 -37.188 1 93.25 170 GLU B CA 1
ATOM 6910 C C . GLU B 1 170 ? 23.344 19.062 -36.875 1 93.25 170 GLU B C 1
ATOM 6912 O O . GLU B 1 170 ? 23.906 18.047 -36.469 1 93.25 170 GLU B O 1
ATOM 6917 N N . LEU B 1 171 ? 22.062 19.172 -37.031 1 92.75 171 LEU B N 1
ATOM 6918 C CA . LEU B 1 171 ? 21.188 18.016 -36.781 1 92.75 171 LEU B CA 1
ATOM 6919 C C . LEU B 1 171 ? 21.469 16.906 -37.781 1 92.75 171 LEU B C 1
ATOM 6921 O O . LEU B 1 171 ? 21.469 15.727 -37.438 1 92.75 171 LEU B O 1
ATOM 6925 N N . LYS B 1 172 ? 21.797 17.234 -39.062 1 90.06 172 LYS B N 1
ATOM 6926 C CA . LYS B 1 172 ? 22.172 16.266 -40.094 1 90.06 172 LYS B CA 1
ATOM 6927 C C . LYS B 1 172 ? 23.5 15.586 -39.75 1 90.06 172 LYS B C 1
ATOM 6929 O O . LYS B 1 172 ? 23.641 14.375 -39.938 1 90.06 172 LYS B O 1
ATOM 6934 N N . GLU B 1 173 ? 24.266 16.328 -39.219 1 90.62 173 GLU B N 1
ATOM 6935 C CA . GLU B 1 173 ? 25.547 15.773 -38.812 1 90.62 173 GLU B CA 1
ATOM 6936 C C . GLU B 1 173 ? 25.391 14.797 -37.656 1 90.62 173 GLU B C 1
ATOM 6938 O O . GLU B 1 173 ? 26.047 13.758 -37.625 1 90.62 173 GLU B O 1
ATOM 6943 N N . LEU B 1 174 ? 24.562 15.203 -36.719 1 91.06 174 LEU B N 1
ATOM 6944 C CA . LEU B 1 174 ? 24.328 14.328 -35.562 1 91.06 174 LEU B CA 1
ATOM 6945 C C . LEU B 1 174 ? 23.672 13.023 -36 1 91.06 174 LEU B C 1
ATOM 6947 O O . LEU B 1 174 ? 24 11.953 -35.5 1 91.06 174 LEU B O 1
ATOM 6951 N N . GLN B 1 175 ? 22.75 13.07 -36.906 1 90 175 GLN B N 1
ATOM 6952 C CA . GLN B 1 175 ? 22.078 11.891 -37.438 1 90 175 GLN B CA 1
ATOM 6953 C C . GLN B 1 175 ? 23.062 10.984 -38.156 1 90 175 GLN B C 1
ATOM 6955 O O . GLN B 1 175 ? 22.984 9.758 -38.062 1 90 175 GLN B O 1
ATOM 6960 N N . ASN B 1 176 ? 24.016 11.602 -38.844 1 87.19 176 ASN B N 1
ATOM 6961 C CA . ASN B 1 176 ? 25.047 10.844 -39.531 1 87.19 176 ASN B CA 1
ATOM 6962 C C . ASN B 1 176 ? 25.969 10.133 -38.562 1 87.19 176 ASN B C 1
ATOM 6964 O O . ASN B 1 176 ? 26.375 8.992 -38.812 1 87.19 176 ASN B O 1
ATOM 6968 N N . LYS B 1 177 ? 26.172 10.75 -37.594 1 89.31 177 LYS B N 1
ATOM 6969 C CA . LYS B 1 177 ? 27.016 10.141 -36.562 1 89.31 177 LYS B CA 1
ATOM 6970 C C . LYS B 1 177 ? 26.312 8.938 -35.906 1 89.31 177 LYS B C 1
ATOM 6972 O O . LYS B 1 177 ? 26.969 7.945 -35.594 1 89.31 177 LYS B O 1
ATOM 6977 N N . PHE B 1 178 ? 25.062 9.07 -35.656 1 90.38 178 PHE B N 1
ATOM 6978 C CA . PHE B 1 178 ? 24.281 7.965 -35.125 1 90.38 178 PHE B CA 1
ATOM 6979 C C . PHE B 1 178 ? 24.25 6.793 -36.125 1 90.38 178 PHE B C 1
ATOM 6981 O O . PHE B 1 178 ? 24.438 5.645 -35.719 1 90.38 178 PHE B O 1
ATOM 6988 N N . ASN B 1 179 ? 24.031 7.141 -37.344 1 85.5 179 ASN B N 1
ATOM 6989 C CA . ASN B 1 179 ? 23.984 6.113 -38.375 1 85.5 179 ASN B CA 1
ATOM 6990 C C . ASN B 1 179 ? 25.328 5.383 -38.5 1 85.5 179 ASN B C 1
ATOM 6992 O O . ASN B 1 179 ? 25.359 4.188 -38.812 1 85.5 179 ASN B O 1
ATOM 6996 N N . ASP B 1 180 ? 26.344 6.066 -38.125 1 85.19 180 ASP B N 1
ATOM 6997 C CA . ASP B 1 180 ? 27.688 5.504 -38.188 1 85.19 180 ASP B CA 1
ATOM 6998 C C . ASP B 1 180 ? 28.031 4.73 -36.938 1 85.19 180 ASP B C 1
ATOM 7000 O O . ASP B 1 180 ? 29.125 4.172 -36.812 1 85.19 180 ASP B O 1
ATOM 7004 N N . GLY B 1 181 ? 27.125 4.75 -35.906 1 82 181 GLY B N 1
ATOM 7005 C CA . GLY B 1 181 ? 27.266 3.975 -34.688 1 82 181 GLY B CA 1
ATOM 7006 C C . GLY B 1 181 ? 28.141 4.652 -33.625 1 82 181 GLY B C 1
ATOM 7007 O O . GLY B 1 181 ? 28.656 3.998 -32.719 1 82 181 GLY B O 1
ATOM 7008 N N . LEU B 1 182 ? 28.328 5.84 -33.781 1 84.44 182 LEU B N 1
ATOM 7009 C CA . LEU B 1 182 ? 29.266 6.543 -32.906 1 84.44 182 LEU B CA 1
ATOM 7010 C C . LEU B 1 182 ? 28.562 7.012 -31.641 1 84.44 182 LEU B C 1
ATOM 7012 O O . LEU B 1 182 ? 29.219 7.277 -30.625 1 84.44 182 LEU B O 1
ATOM 7016 N N . ILE B 1 183 ? 27.25 7.25 -31.688 1 83.56 183 ILE B N 1
ATOM 7017 C CA . ILE B 1 183 ? 26.531 7.703 -30.5 1 83.56 183 ILE B CA 1
ATOM 7018 C C . ILE B 1 183 ? 25.328 6.801 -30.25 1 83.56 183 ILE B C 1
ATOM 7020 O O . ILE B 1 183 ? 24.766 6.23 -31.188 1 83.56 183 ILE B O 1
ATOM 7024 N N . SER B 1 184 ? 25.094 6.617 -29.031 1 80.38 184 SER B N 1
ATOM 7025 C CA . SER B 1 184 ? 23.953 5.805 -28.609 1 80.38 184 SER B CA 1
ATOM 7026 C C . SER B 1 184 ? 22.625 6.523 -28.906 1 80.38 184 SER B C 1
ATOM 7028 O O . SER B 1 184 ? 22.625 7.727 -29.156 1 80.38 184 SER B O 1
ATOM 7030 N N . LYS B 1 185 ? 21.531 5.844 -28.844 1 81.62 185 LYS B N 1
ATOM 7031 C CA . LYS B 1 185 ? 20.219 6.418 -29.094 1 81.62 185 LYS B CA 1
ATOM 7032 C C . LYS B 1 185 ? 19.859 7.449 -28.031 1 81.62 185 LYS B C 1
ATOM 7034 O O . LYS B 1 185 ? 19.281 8.5 -28.328 1 81.62 185 LYS B O 1
ATOM 7039 N N . SER B 1 186 ? 20.188 7.18 -26.812 1 75.12 186 SER B N 1
ATOM 7040 C CA . SER B 1 186 ? 19.922 8.117 -25.734 1 75.12 186 SER B CA 1
ATOM 7041 C C . SER B 1 186 ? 20.734 9.391 -25.875 1 75.12 186 SER B C 1
ATOM 7043 O O . SER B 1 186 ? 20.234 10.492 -25.641 1 75.12 186 SER B O 1
ATOM 7045 N N . ALA B 1 187 ? 21.828 9.195 -26.344 1 76.94 187 ALA B N 1
ATOM 7046 C CA . ALA B 1 187 ? 22.719 10.336 -26.547 1 76.94 187 ALA B CA 1
ATOM 7047 C C . ALA B 1 187 ? 22.219 11.211 -27.703 1 76.94 187 ALA B C 1
ATOM 7049 O O . ALA B 1 187 ? 22.281 12.438 -27.625 1 76.94 187 ALA B O 1
ATOM 7050 N N . LEU B 1 188 ? 21.766 10.523 -28.656 1 86.38 188 LEU B N 1
ATOM 7051 C CA . LEU B 1 188 ? 21.234 11.25 -29.797 1 86.38 188 LEU B CA 1
ATOM 7052 C C . LEU B 1 188 ? 20.062 12.141 -29.375 1 86.38 188 LEU B C 1
ATOM 7054 O O . LEU B 1 188 ? 20.016 13.328 -29.719 1 86.38 188 LEU B O 1
ATOM 7058 N N . ARG B 1 189 ? 19.219 11.633 -28.625 1 82.56 189 ARG B N 1
ATOM 7059 C CA . ARG B 1 189 ? 18.062 12.383 -28.172 1 82.56 189 ARG B CA 1
ATOM 7060 C C . ARG B 1 189 ? 18.469 13.578 -27.328 1 82.56 189 ARG B C 1
ATOM 7062 O O . ARG B 1 189 ? 17.938 14.68 -27.484 1 82.56 189 ARG B O 1
ATOM 7069 N N . ASN B 1 190 ? 19.406 13.375 -26.5 1 81.12 190 ASN B N 1
ATOM 7070 C CA . ASN B 1 190 ? 19.859 14.445 -25.609 1 81.12 190 ASN B CA 1
ATOM 7071 C C . ASN B 1 190 ? 20.594 15.539 -26.391 1 81.12 190 ASN B C 1
ATOM 7073 O O . ASN B 1 190 ? 20.406 16.734 -26.109 1 81.12 190 ASN B O 1
ATOM 7077 N N . GLU B 1 191 ? 21.281 15.125 -27.281 1 84.94 191 GLU B N 1
ATOM 7078 C CA . GLU B 1 191 ? 22.047 16.094 -28.047 1 84.94 191 GLU B CA 1
ATOM 7079 C C . GLU B 1 191 ? 21.141 16.938 -28.953 1 84.94 191 GLU B C 1
ATOM 7081 O O . GLU B 1 191 ? 21.375 18.125 -29.156 1 84.94 191 GLU B O 1
ATOM 7086 N N . ILE B 1 192 ? 20.25 16.297 -29.406 1 88.31 192 ILE B N 1
ATOM 7087 C CA . ILE B 1 192 ? 19.281 17.016 -30.234 1 88.31 192 ILE B CA 1
ATOM 7088 C C . ILE B 1 192 ? 18.578 18.062 -29.391 1 88.31 192 ILE B C 1
ATOM 7090 O O . ILE B 1 192 ? 18.422 19.219 -29.812 1 88.31 192 ILE B O 1
ATOM 7094 N N . LYS B 1 193 ? 18.266 17.719 -28.219 1 85.19 193 LYS B N 1
ATOM 7095 C CA . LYS B 1 193 ? 17.609 18.672 -27.312 1 85.19 193 LYS B CA 1
ATOM 7096 C C . LYS B 1 193 ? 18.531 19.844 -26.984 1 85.19 193 LYS B C 1
ATOM 7098 O O . LYS B 1 193 ? 18.094 20.984 -26.922 1 85.19 193 LYS B O 1
ATOM 7103 N N . MET B 1 194 ? 19.688 19.516 -26.875 1 86.38 194 MET B N 1
ATOM 7104 C CA . MET B 1 194 ? 20.672 20.547 -26.516 1 86.38 194 MET B CA 1
ATOM 7105 C C . MET B 1 194 ? 20.891 21.516 -27.672 1 86.38 194 MET B C 1
ATOM 7107 O O . MET B 1 194 ? 20.969 22.719 -27.469 1 86.38 194 MET B O 1
ATOM 7111 N N . LYS B 1 195 ? 21 20.984 -28.828 1 89.38 195 LYS B N 1
ATOM 7112 C CA . LYS B 1 195 ? 21.234 21.828 -30 1 89.38 195 LYS B CA 1
ATOM 7113 C C . LYS B 1 195 ? 20.031 22.719 -30.297 1 89.38 195 LYS B C 1
ATOM 7115 O O . LYS B 1 195 ? 20.188 23.875 -30.672 1 89.38 195 LYS B O 1
ATOM 7120 N N . LYS B 1 196 ? 18.984 22.156 -30.047 1 88.69 196 LYS B N 1
ATOM 7121 C CA . LYS B 1 196 ? 17.766 22.938 -30.266 1 88.69 196 LYS B CA 1
ATOM 7122 C C . LYS B 1 196 ? 17.641 24.047 -29.234 1 88.69 196 LYS B C 1
ATOM 7124 O O . LYS B 1 196 ? 17.25 25.172 -29.562 1 88.69 196 LYS B O 1
ATOM 7129 N N . ARG B 1 197 ? 18.016 23.766 -28.062 1 86.38 197 ARG B N 1
ATOM 7130 C CA . ARG B 1 197 ? 17.984 24.781 -27.016 1 86.38 197 ARG B CA 1
ATOM 7131 C C . ARG B 1 197 ? 19 25.875 -27.281 1 86.38 197 ARG B C 1
ATOM 7133 O O . ARG B 1 197 ? 18.719 27.062 -27.094 1 86.38 197 ARG B O 1
ATOM 7140 N N . SER B 1 198 ? 20.094 25.422 -27.672 1 87.38 198 SER B N 1
ATOM 7141 C CA . SER B 1 198 ? 21.125 26.406 -27.969 1 87.38 198 SER B CA 1
ATOM 7142 C C . SER B 1 198 ? 20.719 27.328 -29.109 1 87.38 198 SER B C 1
ATOM 7144 O O . SER B 1 198 ? 20.953 28.531 -29.047 1 87.38 198 SER B O 1
ATOM 7146 N N . ALA B 1 199 ? 20.156 26.734 -30.109 1 88.81 199 ALA B N 1
ATOM 7147 C CA . ALA B 1 199 ? 19.672 27.531 -31.234 1 88.81 199 ALA B CA 1
ATOM 7148 C C . ALA B 1 199 ? 18.594 28.516 -30.797 1 88.81 199 ALA B C 1
ATOM 7150 O O . ALA B 1 199 ? 18.547 29.656 -31.25 1 88.81 199 ALA B O 1
ATOM 7151 N N . LYS B 1 200 ? 17.859 28.047 -29.906 1 87.69 200 LYS B N 1
ATOM 7152 C CA . LYS B 1 200 ? 16.797 28.906 -29.406 1 87.69 200 LYS B CA 1
ATOM 7153 C C . LYS B 1 200 ? 17.391 30.078 -28.609 1 87.69 200 LYS B C 1
ATOM 7155 O O . LYS B 1 200 ? 16.906 31.203 -28.734 1 87.69 200 LYS B O 1
ATOM 7160 N N . ASP B 1 201 ? 18.375 29.812 -27.891 1 87.25 201 ASP B N 1
ATOM 7161 C CA . ASP B 1 201 ? 19.031 30.859 -27.109 1 87.25 201 ASP B CA 1
ATOM 7162 C C . ASP B 1 201 ? 19.719 31.875 -28.031 1 87.25 201 ASP B C 1
ATOM 7164 O O . ASP B 1 201 ? 19.672 33.062 -27.781 1 87.25 201 ASP B O 1
ATOM 7168 N N . ASP B 1 202 ? 20.266 31.375 -29.047 1 87.38 202 ASP B N 1
ATOM 7169 C CA . ASP B 1 202 ? 20.953 32.25 -30 1 87.38 202 ASP B CA 1
ATOM 7170 C C . ASP B 1 202 ? 19.969 33.156 -30.719 1 87.38 202 ASP B C 1
ATOM 7172 O O . ASP B 1 202 ? 20.234 34.344 -30.891 1 87.38 202 ASP B O 1
ATOM 7176 N N . ILE B 1 203 ? 18.984 32.531 -31.047 1 88.56 203 ILE B N 1
ATOM 7177 C CA . ILE B 1 203 ? 17.969 33.312 -31.766 1 88.56 203 ILE B CA 1
ATOM 7178 C C . ILE B 1 203 ? 17.344 34.344 -30.844 1 88.56 203 ILE B C 1
ATOM 7180 O O . ILE B 1 203 ? 17.062 35.469 -31.25 1 88.56 203 ILE B O 1
ATOM 7184 N N . ALA B 1 204 ? 17.281 34 -29.594 1 87.38 204 ALA B N 1
ATOM 7185 C CA . ALA B 1 204 ? 16.75 34.969 -28.625 1 87.38 204 ALA B CA 1
ATOM 7186 C C . ALA B 1 204 ? 17.703 36.125 -28.422 1 87.38 204 ALA B C 1
ATOM 7188 O O . ALA B 1 204 ? 17.281 37.281 -28.234 1 87.38 204 ALA B O 1
ATOM 7189 N N . ALA B 1 205 ? 18.922 35.844 -28.578 1 87.94 205 ALA B N 1
ATOM 7190 C CA . ALA B 1 205 ? 19.938 36.875 -28.406 1 87.94 205 ALA B CA 1
ATOM 7191 C C . ALA B 1 205 ? 19.938 37.844 -29.594 1 87.94 205 ALA B C 1
ATOM 7193 O O . ALA B 1 205 ? 20.281 39.031 -29.438 1 87.94 205 ALA B O 1
ATOM 7194 N N . LEU B 1 206 ? 19.578 37.406 -30.812 1 87.62 206 LEU B N 1
ATOM 7195 C CA . LEU B 1 206 ? 19.562 38.219 -32.031 1 87.62 206 LEU B CA 1
ATOM 7196 C C . LEU B 1 206 ? 18.5 39.312 -31.922 1 87.62 206 LEU B C 1
ATOM 7198 O O . LEU B 1 206 ? 18.641 40.375 -32.531 1 87.62 206 LEU B O 1
ATOM 7202 N N . LYS B 1 207 ? 17.609 39.031 -31.078 1 85.69 207 LYS B N 1
ATOM 7203 C CA . LYS B 1 207 ? 16.531 40 -30.922 1 85.69 207 LYS B CA 1
ATOM 7204 C C . LYS B 1 207 ? 17.062 41.312 -30.312 1 85.69 207 LYS B C 1
ATOM 7206 O O . LYS B 1 207 ? 16.469 42.375 -30.516 1 85.69 207 LYS B O 1
ATOM 7211 N N . TYR B 1 208 ? 18.25 41.219 -29.734 1 86.5 208 TYR B N 1
ATOM 7212 C CA . TYR B 1 208 ? 18.781 42.406 -29.047 1 86.5 208 TYR B CA 1
ATOM 7213 C C . TYR B 1 208 ? 19.656 43.219 -29.969 1 86.5 208 TYR B C 1
ATOM 7215 O O . TYR B 1 208 ? 20.219 44.25 -29.547 1 86.5 208 TYR B O 1
ATOM 7223 N N . ILE B 1 209 ? 19.656 42.875 -31.172 1 86.25 209 ILE B N 1
ATOM 7224 C CA . ILE B 1 209 ? 20.266 43.75 -32.188 1 86.25 209 ILE B CA 1
ATOM 7225 C C . ILE B 1 209 ? 19.375 44.938 -32.438 1 86.25 209 ILE B C 1
ATOM 7227 O O . ILE B 1 209 ? 19.875 46.031 -32.75 1 86.25 209 ILE B O 1
ATOM 7231 N N . ASN B 1 210 ? 18.094 44.688 -32.219 1 86.75 210 ASN B N 1
ATOM 7232 C CA . ASN B 1 210 ? 17.172 45.812 -32.219 1 86.75 210 ASN B CA 1
ATOM 7233 C C . ASN B 1 210 ? 17.422 46.75 -31.062 1 86.75 210 ASN B C 1
ATOM 7235 O O . ASN B 1 210 ? 17.219 46.406 -29.906 1 86.75 210 ASN B O 1
ATOM 7239 N N . GLN B 1 211 ? 17.906 47.906 -31.375 1 87.75 211 GLN B N 1
ATOM 7240 C CA . GLN B 1 211 ? 18.344 48.875 -30.375 1 87.75 211 GLN B CA 1
ATOM 7241 C C . GLN B 1 211 ? 17.172 49.312 -29.469 1 87.75 211 GLN B C 1
ATOM 7243 O O . GLN B 1 211 ? 17.359 49.531 -28.281 1 87.75 211 GLN B O 1
ATOM 7248 N N . LYS B 1 212 ? 16.031 49.375 -30.016 1 89.25 212 LYS B N 1
ATOM 7249 C CA . LYS B 1 212 ? 14.875 49.75 -29.203 1 89.25 212 LYS B CA 1
ATOM 7250 C C . LYS B 1 212 ? 14.578 48.688 -28.141 1 89.25 212 LYS B C 1
ATOM 7252 O O . LYS B 1 212 ? 14.398 49.031 -26.969 1 89.25 212 LYS B O 1
ATOM 7257 N N . LYS B 1 213 ? 14.578 47.531 -28.625 1 89.88 213 LYS B N 1
ATOM 7258 C CA . LYS B 1 213 ? 14.305 46.469 -27.688 1 89.88 213 LYS B CA 1
ATOM 7259 C C . LYS B 1 213 ? 15.414 46.344 -26.656 1 89.88 213 LYS B C 1
ATOM 7261 O O . LYS B 1 213 ? 15.141 46.094 -25.469 1 89.88 213 LYS B O 1
ATOM 7266 N N . ALA B 1 214 ? 16.562 46.469 -27.047 1 89.69 214 ALA B N 1
ATOM 7267 C CA . ALA B 1 214 ? 17.703 46.406 -26.141 1 89.69 214 ALA B CA 1
ATOM 7268 C C . ALA B 1 214 ? 17.641 47.5 -25.094 1 89.69 214 ALA B C 1
ATOM 7270 O O . ALA B 1 214 ? 17.891 47.281 -23.906 1 89.69 214 ALA B O 1
ATOM 7271 N N . LEU B 1 215 ? 17.312 48.656 -25.562 1 91.19 215 LEU B N 1
ATOM 7272 C CA . LEU B 1 215 ? 17.25 49.781 -24.656 1 91.19 215 LEU B CA 1
ATOM 7273 C C . LEU B 1 215 ? 16.062 49.688 -23.719 1 91.19 215 LEU B C 1
ATOM 7275 O O . LEU B 1 215 ? 16.156 50.031 -22.531 1 91.19 215 LEU B O 1
ATOM 7279 N N . GLU B 1 216 ? 15.047 49.156 -24.234 1 91.81 216 GLU B N 1
ATOM 7280 C CA . GLU B 1 216 ? 13.891 48.969 -23.375 1 91.81 216 GLU B CA 1
ATOM 7281 C C . GLU B 1 216 ? 14.188 47.938 -22.281 1 91.81 216 GLU B C 1
ATOM 7283 O O . GLU B 1 216 ? 13.781 48.125 -21.125 1 91.81 216 GLU B O 1
ATOM 7288 N N . GLU B 1 217 ? 14.82 46.938 -22.641 1 90.88 217 GLU B N 1
ATOM 7289 C CA . GLU B 1 217 ? 15.195 45.938 -21.656 1 90.88 217 GLU B CA 1
ATOM 7290 C C . GLU B 1 217 ? 16.188 46.5 -20.641 1 90.88 217 GLU B C 1
ATOM 7292 O O . GLU B 1 217 ? 16.125 46.156 -19.453 1 90.88 217 GLU B O 1
ATOM 7297 N N . ASP B 1 218 ? 17.031 47.25 -21.109 1 90.12 218 ASP B N 1
ATOM 7298 C CA . ASP B 1 218 ? 18 47.875 -20.219 1 90.12 218 ASP B CA 1
ATOM 7299 C C . ASP B 1 218 ? 17.312 48.812 -19.219 1 90.12 218 ASP B C 1
ATOM 7301 O O . ASP B 1 218 ? 17.688 48.844 -18.047 1 90.12 218 ASP B O 1
ATOM 7305 N N . ILE B 1 219 ? 16.391 49.5 -19.719 1 92.62 219 ILE B N 1
ATOM 7306 C CA . ILE B 1 219 ? 15.648 50.406 -18.875 1 92.62 219 ILE B CA 1
ATOM 7307 C C . ILE B 1 219 ? 14.898 49.625 -17.797 1 92.62 219 ILE B C 1
ATOM 7309 O O . ILE B 1 219 ? 14.891 50 -16.625 1 92.62 219 ILE B O 1
ATOM 7313 N N . THR B 1 220 ? 14.328 48.562 -18.297 1 91.5 220 THR B N 1
ATOM 7314 C CA . THR B 1 220 ? 13.609 47.719 -17.328 1 91.5 220 THR B CA 1
ATOM 7315 C C . THR B 1 220 ? 14.57 47.156 -16.297 1 91.5 220 THR B C 1
ATOM 7317 O O . THR B 1 220 ? 14.234 47.094 -15.102 1 91.5 220 THR B O 1
ATOM 7320 N N . ASN B 1 221 ? 15.711 46.781 -16.719 1 90.5 221 ASN B N 1
ATOM 7321 C CA . ASN B 1 221 ? 16.719 46.25 -15.805 1 90.5 221 ASN B CA 1
ATOM 7322 C C . ASN B 1 221 ? 17.188 47.312 -14.812 1 90.5 221 ASN B C 1
ATOM 7324 O O . ASN B 1 221 ? 17.375 47.031 -13.625 1 90.5 221 ASN B O 1
ATOM 7328 N N . ILE B 1 222 ? 17.344 48.5 -15.258 1 91.31 222 ILE B N 1
ATOM 7329 C CA . ILE B 1 222 ? 17.797 49.562 -14.398 1 91.31 222 ILE B CA 1
ATOM 7330 C C . ILE B 1 222 ? 16.719 49.906 -13.375 1 91.31 222 ILE B C 1
ATOM 7332 O O . ILE B 1 222 ? 17.016 50.125 -12.195 1 91.31 222 ILE B O 1
ATOM 7336 N N . LYS B 1 223 ? 15.547 49.906 -13.867 1 90.62 223 LYS B N 1
ATOM 7337 C CA . LYS B 1 223 ? 14.438 50.188 -12.953 1 90.62 223 LYS B CA 1
ATOM 7338 C C . LYS B 1 223 ? 14.344 49.094 -11.883 1 90.62 223 LYS B C 1
ATOM 7340 O O . LYS B 1 223 ? 14.039 49.406 -10.719 1 90.62 223 LYS B O 1
ATOM 7345 N N . HIS B 1 224 ? 14.594 47.938 -12.352 1 89 224 HIS B N 1
ATOM 7346 C CA . HIS B 1 224 ? 14.609 46.844 -11.383 1 89 224 HIS B CA 1
ATOM 7347 C C . HIS B 1 224 ? 15.719 47.031 -10.352 1 89 224 HIS B C 1
ATOM 7349 O O . HIS B 1 224 ? 15.508 46.812 -9.156 1 89 224 HIS B O 1
ATOM 7355 N N . HIS B 1 225 ? 16.828 47.438 -10.781 1 88.62 225 HIS B N 1
ATOM 7356 C CA . HIS B 1 225 ? 17.953 47.625 -9.883 1 88.62 225 HIS B CA 1
ATOM 7357 C C . HIS B 1 225 ? 17.703 48.812 -8.938 1 88.62 225 HIS B C 1
ATOM 7359 O O . HIS B 1 225 ? 18.156 48.781 -7.793 1 88.62 225 HIS B O 1
ATOM 7365 N N . ILE B 1 226 ? 17.031 49.781 -9.406 1 88.19 226 ILE B N 1
ATOM 7366 C CA . ILE B 1 226 ? 16.703 50.906 -8.555 1 88.19 226 ILE B CA 1
ATOM 7367 C C . ILE B 1 226 ? 15.875 50.469 -7.363 1 88.19 226 ILE B C 1
ATOM 7369 O O . ILE B 1 226 ? 16.094 50.906 -6.234 1 88.19 226 ILE B O 1
ATOM 7373 N N . LYS B 1 227 ? 15.055 49.562 -7.664 1 85.19 227 LYS B N 1
ATOM 7374 C CA . LYS B 1 227 ? 14.172 49.094 -6.602 1 85.19 227 LYS B CA 1
ATOM 7375 C C . LYS B 1 227 ? 14.883 48.062 -5.715 1 85.19 227 LYS B C 1
ATOM 7377 O O . LYS B 1 227 ? 14.852 48.156 -4.488 1 85.19 227 LYS B O 1
ATOM 7382 N N . VAL B 1 228 ? 15.57 47.094 -6.34 1 88.25 228 VAL B N 1
ATOM 7383 C CA . VAL B 1 228 ? 16.109 45.969 -5.613 1 88.25 228 VAL B CA 1
ATOM 7384 C C . VAL B 1 228 ? 17.406 46.375 -4.902 1 88.25 228 VAL B C 1
ATOM 7386 O O . VAL B 1 228 ? 17.672 45.906 -3.785 1 88.25 228 VAL B O 1
ATOM 7389 N N . ASP B 1 229 ? 18.156 47.25 -5.477 1 87.12 229 ASP B N 1
ATOM 7390 C CA . ASP B 1 229 ? 19.453 47.594 -4.906 1 87.12 229 ASP B CA 1
ATOM 7391 C C . ASP B 1 229 ? 19.297 48.344 -3.596 1 87.12 229 ASP B C 1
ATOM 7393 O O . ASP B 1 229 ? 20.062 48.125 -2.648 1 87.12 229 ASP B O 1
ATOM 7397 N N . TYR B 1 230 ? 18.391 49.25 -3.619 1 88.75 230 TYR B N 1
ATOM 7398 C CA . TYR B 1 230 ? 18.141 50 -2.393 1 88.75 230 TYR B CA 1
ATOM 7399 C C . TYR B 1 230 ? 17.812 49.062 -1.234 1 88.75 230 TYR B C 1
ATOM 7401 O O . TYR B 1 230 ? 18.406 49.156 -0.158 1 88.75 230 TYR B O 1
ATOM 7409 N N . GLN B 1 231 ? 16.922 48.188 -1.523 1 88.5 231 GLN B N 1
ATOM 7410 C CA . GLN B 1 231 ? 16.5 47.281 -0.472 1 88.5 231 GLN B CA 1
ATOM 7411 C C . GLN B 1 231 ? 17.641 46.344 -0.059 1 88.5 231 GLN B C 1
ATOM 7413 O O . GLN B 1 231 ? 17.812 46.062 1.127 1 88.5 231 GLN B O 1
ATOM 7418 N N . SER B 1 232 ? 18.375 45.969 -1.003 1 89.25 232 SER B N 1
ATOM 7419 C CA . SER B 1 232 ? 19.5 45.062 -0.728 1 89.25 232 SER B CA 1
ATOM 7420 C C . SER B 1 232 ? 20.562 45.75 0.097 1 89.25 232 SER B C 1
ATOM 7422 O O . SER B 1 232 ? 21.062 45.219 1.077 1 89.25 232 SER B O 1
ATOM 7424 N N . LYS B 1 233 ? 20.875 46.938 -0.29 1 90.5 233 LYS B N 1
ATOM 7425 C CA . LYS B 1 233 ? 21.922 47.688 0.415 1 90.5 233 LYS B CA 1
ATOM 7426 C C . LYS B 1 233 ? 21.453 48.094 1.807 1 90.5 233 LYS B C 1
ATOM 7428 O O . LYS B 1 233 ? 22.234 48.125 2.752 1 90.5 233 LYS B O 1
ATOM 7433 N N . MET B 1 234 ? 20.266 48.438 1.862 1 90.56 234 MET B N 1
ATOM 7434 C CA . MET B 1 234 ? 19.703 48.75 3.172 1 90.56 234 MET B CA 1
ATOM 7435 C C . MET B 1 234 ? 19.719 47.531 4.09 1 90.56 234 MET B C 1
ATOM 7437 O O . MET B 1 234 ? 19.984 47.656 5.289 1 90.56 234 MET B O 1
ATOM 7441 N N . ASN B 1 235 ? 19.438 46.406 3.549 1 90.5 235 ASN B N 1
ATOM 7442 C CA . ASN B 1 235 ? 19.5 45.188 4.328 1 90.5 235 ASN B CA 1
ATOM 7443 C C . ASN B 1 235 ? 20.906 44.906 4.832 1 90.5 235 ASN B C 1
ATOM 7445 O O . ASN B 1 235 ? 21.094 44.375 5.938 1 90.5 235 ASN B O 1
ATOM 7449 N N . VAL B 1 236 ? 21.812 45.25 3.979 1 90.69 236 VAL B N 1
ATOM 7450 C CA . VAL B 1 236 ? 23.203 45.062 4.383 1 90.69 236 VAL B CA 1
ATOM 7451 C C . VAL B 1 236 ? 23.531 46 5.555 1 90.69 236 VAL B C 1
ATOM 7453 O O . VAL B 1 236 ? 24.188 45.594 6.52 1 90.69 236 VAL B O 1
ATOM 7456 N N . LEU B 1 237 ? 23.094 47.188 5.43 1 93 237 LEU B N 1
ATOM 7457 C CA . LEU B 1 237 ? 23.281 48.156 6.516 1 93 237 LEU B CA 1
ATOM 7458 C C . LEU B 1 237 ? 22.625 47.656 7.797 1 93 237 LEU B C 1
ATOM 7460 O O . LEU B 1 237 ? 23.25 47.656 8.859 1 93 237 LEU B O 1
ATOM 7464 N N . ASN B 1 238 ? 21.422 47.281 7.684 1 92.25 238 ASN B N 1
ATOM 7465 C CA . ASN B 1 238 ? 20.688 46.812 8.859 1 92.25 238 ASN B CA 1
ATOM 7466 C C . ASN B 1 238 ? 21.328 45.562 9.438 1 92.25 238 ASN B C 1
ATOM 7468 O O . ASN B 1 238 ? 21.312 45.344 10.656 1 92.25 238 ASN B O 1
ATOM 7472 N N . SER B 1 239 ? 21.828 44.719 8.602 1 91.81 239 SER B N 1
ATOM 7473 C CA . SER B 1 239 ? 22.531 43.5 9.062 1 91.81 239 SER B CA 1
ATOM 7474 C C . SER B 1 239 ? 23.797 43.875 9.836 1 91.81 239 SER B C 1
ATOM 7476 O O . SER B 1 239 ? 24.125 43.25 10.844 1 91.81 239 SER B O 1
ATOM 7478 N N . ASP B 1 240 ? 24.422 44.875 9.336 1 93.25 240 ASP B N 1
ATOM 7479 C CA . ASP B 1 240 ? 25.641 45.344 10.016 1 93.25 240 ASP B CA 1
ATOM 7480 C C . ASP B 1 240 ? 25.297 45.938 11.375 1 93.25 240 ASP B C 1
ATOM 7482 O O . ASP B 1 240 ? 26.031 45.719 12.344 1 93.25 240 ASP B O 1
ATOM 7486 N N . ILE B 1 241 ? 24.328 46.656 11.359 1 94.12 241 ILE B N 1
ATOM 7487 C CA . ILE B 1 241 ? 23.891 47.25 12.617 1 94.12 241 ILE B CA 1
ATOM 7488 C C . ILE B 1 241 ? 23.516 46.156 13.609 1 94.12 241 ILE B C 1
ATOM 7490 O O . ILE B 1 241 ? 23.859 46.25 14.789 1 94.12 241 ILE B O 1
ATOM 7494 N N . SER B 1 242 ? 22.844 45.219 13.156 1 92.75 242 SER B N 1
ATOM 7495 C CA . SER B 1 242 ? 22.453 44.094 14.008 1 92.75 242 SER B CA 1
ATOM 7496 C C . SER B 1 242 ? 23.688 43.344 14.555 1 92.75 242 SER B C 1
ATOM 7498 O O . SER B 1 242 ? 23.672 42.844 15.68 1 92.75 242 SER B O 1
ATOM 7500 N N . ASP B 1 243 ? 24.641 43.312 13.742 1 92.69 243 ASP B N 1
ATOM 7501 C CA . ASP B 1 243 ? 25.875 42.656 14.172 1 92.69 243 ASP B CA 1
ATOM 7502 C C . ASP B 1 243 ? 26.547 43.406 15.312 1 92.69 243 ASP B C 1
ATOM 7504 O O . ASP B 1 243 ? 27.047 42.812 16.266 1 92.69 243 ASP B O 1
ATOM 7508 N N . ILE B 1 244 ? 26.531 44.656 15.203 1 94.12 244 ILE B N 1
ATOM 7509 C CA . ILE B 1 244 ? 27.094 45.5 16.25 1 94.12 244 ILE B CA 1
ATOM 7510 C C . ILE B 1 244 ? 26.281 45.375 17.531 1 94.12 244 ILE B C 1
ATOM 7512 O O . ILE B 1 244 ? 26.844 45.344 18.625 1 94.12 244 ILE B O 1
ATOM 7516 N N . ARG B 1 245 ? 25.062 45.344 17.344 1 93.38 245 ARG B N 1
ATOM 7517 C CA . ARG B 1 245 ? 24.188 45.188 18.5 1 93.38 245 ARG B CA 1
ATOM 7518 C C . ARG B 1 245 ? 24.422 43.875 19.219 1 93.38 245 ARG B C 1
ATOM 7520 O O . ARG B 1 245 ? 24.375 43.812 20.453 1 93.38 245 ARG B O 1
ATOM 7527 N N . ARG B 1 246 ? 24.672 42.875 18.5 1 92 246 ARG B N 1
ATOM 7528 C CA . ARG B 1 246 ? 24.891 41.531 19.062 1 92 246 ARG B CA 1
ATOM 7529 C C . ARG B 1 246 ? 26.219 41.469 19.812 1 92 246 ARG B C 1
ATOM 7531 O O . ARG B 1 246 ? 26.359 40.688 20.766 1 92 246 ARG B O 1
ATOM 7538 N N . LYS B 1 247 ? 27.094 42.406 19.391 1 93.38 247 LYS B N 1
ATOM 7539 C CA . LYS B 1 247 ? 28.438 42.344 19.953 1 93.38 247 LYS B CA 1
ATOM 7540 C C . LYS B 1 247 ? 28.625 43.406 21.031 1 93.38 247 LYS B C 1
ATOM 7542 O O . LYS B 1 247 ? 29.734 43.656 21.516 1 93.38 247 LYS B O 1
ATOM 7547 N N . THR B 1 248 ? 27.625 44.156 21.344 1 94.31 248 THR B N 1
ATOM 7548 C CA . THR B 1 248 ? 27.672 45.188 22.391 1 94.31 248 THR B CA 1
ATOM 7549 C C . THR B 1 248 ? 26.719 44.844 23.531 1 94.31 248 THR B C 1
ATOM 7551 O O . THR B 1 248 ? 25.5 44.844 23.344 1 94.31 248 THR B O 1
ATOM 7554 N N . PRO B 1 249 ? 27.203 44.562 24.688 1 94.25 249 PRO B N 1
ATOM 7555 C CA . PRO B 1 249 ? 26.344 44.125 25.797 1 94.25 249 PRO B CA 1
ATOM 7556 C C . PRO B 1 249 ? 25.516 45.281 26.359 1 94.25 249 PRO B C 1
ATOM 7558 O O . PRO B 1 249 ? 25.719 46.438 26 1 94.25 249 PRO B O 1
ATOM 7561 N N . ILE B 1 250 ? 24.562 45 27.172 1 93 250 ILE B N 1
ATOM 7562 C CA . ILE B 1 250 ? 23.719 45.938 27.859 1 93 250 ILE B CA 1
ATOM 7563 C C . ILE B 1 250 ? 23.781 45.688 29.375 1 93 250 ILE B C 1
ATOM 7565 O O . ILE B 1 250 ? 23.938 44.562 29.797 1 93 250 ILE B O 1
ATOM 7569 N N . GLU B 1 251 ? 23.812 46.781 30.109 1 90.75 251 GLU B N 1
ATOM 7570 C CA . GLU B 1 251 ? 23.812 46.688 31.562 1 90.75 251 GLU B CA 1
ATOM 7571 C C . GLU B 1 251 ? 22.453 47.094 32.156 1 90.75 251 GLU B C 1
ATOM 7573 O O . GLU B 1 251 ? 21.969 48.188 31.875 1 90.75 251 GLU B O 1
ATOM 7578 N N . VAL B 1 252 ? 21.844 46.156 32.875 1 88.88 252 VAL B N 1
ATOM 7579 C CA . VAL B 1 252 ? 20.562 46.438 33.5 1 88.88 252 VAL B CA 1
ATOM 7580 C C . VAL B 1 252 ? 20.688 46.281 35 1 88.88 252 VAL B C 1
ATOM 7582 O O . VAL B 1 252 ? 21.547 45.531 35.5 1 88.88 252 VAL B O 1
ATOM 7585 N N . GLU B 1 253 ? 19.875 47.031 35.781 1 85.38 253 GLU B N 1
ATOM 7586 C CA . GLU B 1 253 ? 19.953 47 37.219 1 85.38 253 GLU B CA 1
ATOM 7587 C C . GLU B 1 253 ? 19.062 45.906 37.812 1 85.38 253 GLU B C 1
ATOM 7589 O O . GLU B 1 253 ? 19.219 45.5 38.969 1 85.38 253 GLU B O 1
ATOM 7594 N N . LYS B 1 254 ? 18.266 45.312 37 1 84.69 254 LYS B N 1
ATOM 7595 C CA . LYS B 1 254 ? 17.359 44.281 37.469 1 84.69 254 LYS B CA 1
ATOM 7596 C C . LYS B 1 254 ? 18.094 42.969 37.688 1 84.69 254 LYS B C 1
ATOM 7598 O O . LYS B 1 254 ? 18.969 42.594 36.906 1 84.69 254 LYS B O 1
ATOM 7603 N N . LYS B 1 255 ? 17.719 42.156 38.875 1 85.25 255 LYS B N 1
ATOM 7604 C CA . LYS B 1 255 ? 18.359 40.906 39.219 1 85.25 255 LYS B CA 1
ATOM 7605 C C . LYS B 1 255 ? 17.484 39.719 38.844 1 85.25 255 LYS B C 1
ATOM 7607 O O . LYS B 1 255 ? 17.984 38.594 38.688 1 85.25 255 LYS B O 1
ATOM 7612 N N . GLN B 1 256 ? 16.172 40 38.812 1 90 256 GLN B N 1
ATOM 7613 C CA . GLN B 1 256 ? 15.234 38.906 38.531 1 90 256 GLN B CA 1
ATOM 7614 C C . GLN B 1 256 ? 14.242 39.312 37.438 1 90 256 GLN B C 1
ATOM 7616 O O . GLN B 1 256 ? 13.977 40.5 37.25 1 90 256 GLN B O 1
ATOM 7621 N N . PRO B 1 257 ? 13.805 38.281 36.688 1 91.62 257 PRO B N 1
ATOM 7622 C CA . PRO B 1 257 ? 12.828 38.594 35.625 1 91.62 257 PRO B CA 1
ATOM 7623 C C . PRO B 1 257 ? 11.43 38.844 36.188 1 91.62 257 PRO B C 1
ATOM 7625 O O . PRO B 1 257 ? 10.516 38.062 35.969 1 91.62 257 PRO B O 1
ATOM 7628 N N . ILE B 1 258 ? 11.133 39.906 36.75 1 91.62 258 ILE B N 1
ATOM 7629 C CA . ILE B 1 258 ? 9.906 40.25 37.469 1 91.62 258 ILE B CA 1
ATOM 7630 C C . ILE B 1 258 ? 8.812 40.625 36.469 1 91.62 258 ILE B C 1
ATOM 7632 O O . ILE B 1 258 ? 7.633 40.344 36.688 1 91.62 258 ILE B O 1
ATOM 7636 N N . ILE B 1 259 ? 9.18 41.219 35.344 1 92.06 259 ILE B N 1
ATOM 7637 C CA . ILE B 1 259 ? 8.227 41.688 34.344 1 92.06 259 ILE B CA 1
ATOM 7638 C C . ILE B 1 259 ? 7.496 40.5 33.75 1 92.06 259 ILE B C 1
ATOM 7640 O O . ILE B 1 259 ? 6.293 40.562 33.469 1 92.06 259 ILE B O 1
ATOM 7644 N N . SER B 1 260 ? 8.258 39.406 33.531 1 93.38 260 SER B N 1
ATOM 7645 C CA . SER B 1 260 ? 7.656 38.219 32.969 1 93.38 260 SER B CA 1
ATOM 7646 C C . SER B 1 260 ? 6.582 37.625 33.875 1 93.38 260 SER B C 1
ATOM 7648 O O . SER B 1 260 ? 5.535 37.188 33.406 1 93.38 260 SER B O 1
ATOM 7650 N N . TYR B 1 261 ? 6.801 37.688 35.156 1 93.06 261 TYR B N 1
ATOM 7651 C CA . TYR B 1 261 ? 5.859 37.125 36.125 1 93.06 261 TYR B CA 1
ATOM 7652 C C . TYR B 1 261 ? 4.652 38.031 36.312 1 93.06 261 TYR B C 1
ATOM 7654 O O . TYR B 1 261 ? 3.527 37.562 36.5 1 93.06 261 TYR B O 1
ATOM 7662 N N . LEU B 1 262 ? 4.879 39.344 36.156 1 92.38 262 LEU B N 1
ATOM 7663 C CA . LEU B 1 262 ? 3.811 40.281 36.438 1 92.38 262 LEU B CA 1
ATOM 7664 C C . LEU B 1 262 ? 2.887 40.406 35.219 1 92.38 262 LEU B C 1
ATOM 7666 O O . LEU B 1 262 ? 1.701 40.719 35.375 1 92.38 262 LEU B O 1
ATOM 7670 N N . THR B 1 263 ? 3.373 40.125 34.031 1 93.12 263 THR B N 1
ATOM 7671 C CA . THR B 1 263 ? 2.607 40.375 32.812 1 93.12 263 THR B CA 1
ATOM 7672 C C . THR B 1 263 ? 2.184 39.062 32.156 1 93.12 263 THR B C 1
ATOM 7674 O O . THR B 1 263 ? 1.839 39.031 30.984 1 93.12 263 THR B O 1
ATOM 7677 N N . PHE B 1 264 ? 2.162 38.031 32.906 1 92.69 264 PHE B N 1
ATOM 7678 C CA . PHE B 1 264 ? 1.948 36.719 32.312 1 92.69 264 PHE B CA 1
ATOM 7679 C C . PHE B 1 264 ? 0.511 36.562 31.828 1 92.69 264 PHE B C 1
ATOM 7681 O O . PHE B 1 264 ? 0.245 35.812 30.891 1 92.69 264 PHE B O 1
ATOM 7688 N N . LEU B 1 265 ? -0.43 37.375 32.281 1 93.88 265 LEU B N 1
ATOM 7689 C CA . LEU B 1 265 ? -1.84 37.188 31.938 1 93.88 265 LEU B CA 1
ATOM 7690 C C . LEU B 1 265 ? -2.205 38 30.703 1 93.88 265 LEU B C 1
ATOM 7692 O O . LEU B 1 265 ? -3.248 37.75 30.078 1 93.88 265 LEU B O 1
ATOM 7696 N N . ILE B 1 266 ? -1.297 38.938 30.281 1 95.38 266 ILE B N 1
ATOM 7697 C CA . ILE B 1 266 ? -1.58 39.781 29.125 1 95.38 266 ILE B CA 1
ATOM 7698 C C . ILE B 1 266 ? -0.434 39.656 28.125 1 95.38 266 ILE B C 1
ATOM 7700 O O . ILE B 1 266 ? 0.476 40.5 28.125 1 95.38 266 ILE B O 1
ATOM 7704 N N . PRO B 1 267 ? -0.714 38.75 27.234 1 94.94 267 PRO B N 1
ATOM 7705 C CA . PRO B 1 267 ? 0.32 38.656 26.188 1 94.94 267 PRO B CA 1
ATOM 7706 C C . PRO B 1 267 ? 0.533 39.969 25.469 1 94.94 267 PRO B C 1
ATOM 7708 O O . PRO B 1 267 ? -0.434 40.625 25.031 1 94.94 267 PRO B O 1
ATOM 7711 N N . GLY B 1 268 ? 1.717 40.375 25.266 1 94.69 268 GLY B N 1
ATOM 7712 C CA . GLY B 1 268 ? 2.033 41.656 24.609 1 94.69 268 GLY B CA 1
ATOM 7713 C C . GLY B 1 268 ? 2.541 42.719 25.562 1 94.69 268 GLY B C 1
ATOM 7714 O O . GLY B 1 268 ? 3.377 43.531 25.188 1 94.69 268 GLY B O 1
ATOM 7715 N N . LEU B 1 269 ? 2.096 42.719 26.781 1 95.44 269 LEU B N 1
ATOM 7716 C CA . LEU B 1 269 ? 2.475 43.719 27.766 1 95.44 269 LEU B CA 1
ATOM 7717 C C . LEU B 1 269 ? 3.941 43.594 28.156 1 95.44 269 LEU B C 1
ATOM 7719 O O . LEU B 1 269 ? 4.652 44.594 28.297 1 95.44 269 LEU B O 1
ATOM 7723 N N . GLY B 1 270 ? 4.348 42.375 28.406 1 93.94 270 GLY B N 1
ATOM 7724 C CA . GLY B 1 270 ? 5.75 42.125 28.734 1 93.94 270 GLY B CA 1
ATOM 7725 C C . GLY B 1 270 ? 6.688 42.562 27.609 1 93.94 270 GLY B C 1
ATOM 7726 O O . GLY B 1 270 ? 7.734 43.156 27.875 1 93.94 270 GLY B O 1
ATOM 7727 N N . GLN B 1 271 ? 6.281 42.25 26.422 1 94.75 271 GLN B N 1
ATOM 7728 C CA . GLN B 1 271 ? 7.074 42.656 25.266 1 94.75 271 GLN B CA 1
ATOM 7729 C C . GLN B 1 271 ? 7.105 44.156 25.109 1 94.75 271 GLN B C 1
ATOM 7731 O O . GLN B 1 271 ? 8.117 44.75 24.703 1 94.75 271 GLN B O 1
ATOM 7736 N N . LEU B 1 272 ? 5.949 44.812 25.375 1 94.75 272 LEU B N 1
ATOM 7737 C CA . LEU B 1 272 ? 5.867 46.25 25.312 1 94.75 272 LEU B CA 1
ATOM 7738 C C . LEU B 1 272 ? 6.812 46.906 26.328 1 94.75 272 LEU B C 1
ATOM 7740 O O . LEU B 1 272 ? 7.508 47.875 26 1 94.75 272 LEU B O 1
ATOM 7744 N N . LEU B 1 273 ? 6.887 46.312 27.5 1 93.31 273 LEU B N 1
ATOM 7745 C CA . LEU B 1 273 ? 7.746 46.844 28.562 1 93.31 273 LEU B CA 1
ATOM 7746 C C . LEU B 1 273 ? 9.219 46.594 28.234 1 93.31 273 LEU B C 1
ATOM 7748 O O . LEU B 1 273 ? 10.086 47.375 28.656 1 93.31 273 LEU B O 1
ATOM 7752 N N . ASN B 1 274 ? 9.469 45.562 27.438 1 91.12 274 ASN B N 1
ATOM 7753 C CA . ASN B 1 274 ? 10.828 45.312 26.969 1 91.12 274 ASN B CA 1
ATOM 7754 C C . ASN B 1 274 ? 11.156 46.125 25.734 1 91.12 274 ASN B C 1
ATOM 7756 O O . ASN B 1 274 ? 12.211 45.938 25.125 1 91.12 274 ASN B O 1
ATOM 7760 N N . LYS B 1 275 ? 10.305 47 25.219 1 90.75 275 LYS B N 1
ATOM 7761 C CA . LYS B 1 275 ? 10.477 47.938 24.109 1 90.75 275 LYS B CA 1
ATOM 7762 C C . LYS B 1 275 ? 10.57 47.219 22.781 1 90.75 275 LYS B C 1
ATOM 7764 O O . LYS B 1 275 ? 11.359 47.594 21.906 1 90.75 275 LYS B O 1
ATOM 7769 N N . GLN B 1 276 ? 9.961 46.031 22.812 1 93.19 276 GLN B N 1
ATOM 7770 C CA . GLN B 1 276 ? 9.789 45.344 21.547 1 93.19 276 GLN B CA 1
ATOM 7771 C C . GLN B 1 276 ? 8.391 45.562 20.984 1 93.19 276 GLN B C 1
ATOM 7773 O O . GLN B 1 276 ? 7.504 44.719 21.125 1 93.19 276 GLN B O 1
ATOM 7778 N N . TYR B 1 277 ? 8.164 46.531 20.266 1 92.56 277 TYR B N 1
ATOM 7779 C CA . TYR B 1 277 ? 6.848 47.062 19.938 1 92.56 277 TYR B CA 1
ATOM 7780 C C . TYR B 1 277 ? 6.129 46.156 18.938 1 92.56 277 TYR B C 1
ATOM 7782 O O . TYR B 1 277 ? 4.938 45.906 19.094 1 92.56 277 TYR B O 1
ATOM 7790 N N . ILE B 1 278 ? 6.824 45.75 17.938 1 92.19 278 ILE B N 1
ATOM 7791 C CA . ILE B 1 278 ? 6.164 44.938 16.922 1 92.19 278 ILE B CA 1
ATOM 7792 C C . ILE B 1 278 ? 5.789 43.594 17.5 1 92.19 278 ILE B C 1
ATOM 7794 O O . ILE B 1 278 ? 4.688 43.062 17.25 1 92.19 278 ILE B O 1
ATOM 7798 N N . LYS B 1 279 ? 6.598 43 18.234 1 91.06 279 LYS B N 1
ATOM 7799 C CA . LYS B 1 279 ? 6.293 41.719 18.906 1 91.06 279 LYS B CA 1
ATOM 7800 C C . LYS B 1 279 ? 5.129 41.906 19.875 1 91.06 279 LYS B C 1
ATOM 7802 O O . LYS B 1 279 ? 4.293 41 20 1 91.06 279 LYS B O 1
ATOM 7807 N N . ALA B 1 280 ? 5.203 43 20.547 1 94.88 280 ALA B N 1
ATOM 7808 C CA . ALA B 1 280 ? 4.117 43.281 21.469 1 94.88 280 ALA B CA 1
ATOM 7809 C C . ALA B 1 280 ? 2.777 43.375 20.75 1 94.88 280 ALA B C 1
ATOM 7811 O O . ALA B 1 280 ? 1.779 42.812 21.219 1 94.88 280 ALA B O 1
ATOM 7812 N N . ALA B 1 281 ? 2.775 43.969 19.625 1 93.31 281 ALA B N 1
ATOM 7813 C CA . ALA B 1 281 ? 1.554 44.094 18.828 1 93.31 281 ALA B CA 1
ATOM 7814 C C . ALA B 1 281 ? 1.041 42.75 18.391 1 93.31 281 ALA B C 1
ATOM 7816 O O . ALA B 1 281 ? -0.166 42.469 18.406 1 93.31 281 ALA B O 1
ATOM 7817 N N . LEU B 1 282 ? 1.923 41.906 18.031 1 90.75 282 LEU B N 1
ATOM 7818 C CA . LEU B 1 282 ? 1.543 40.562 17.578 1 90.75 282 LEU B CA 1
ATOM 7819 C C . LEU B 1 282 ? 0.962 39.75 18.734 1 90.75 282 LEU B C 1
ATOM 7821 O O . LEU B 1 282 ? -0.043 39.062 18.562 1 90.75 282 LEU B O 1
ATOM 7825 N N . PHE B 1 283 ? 1.57 39.812 19.859 1 93.94 283 PHE B N 1
ATOM 7826 C CA . PHE B 1 283 ? 1.094 39.062 21.016 1 93.94 283 PHE B CA 1
ATOM 7827 C C . PHE B 1 283 ? -0.19 39.688 21.562 1 93.94 283 PHE B C 1
ATOM 7829 O O . PHE B 1 283 ? -1.006 39 22.172 1 93.94 283 PHE B O 1
ATOM 7836 N N . PHE B 1 284 ? -0.338 40.969 21.312 1 94.94 284 PHE B N 1
ATOM 7837 C CA . PHE B 1 284 ? -1.588 41.594 21.719 1 94.94 284 PHE B CA 1
ATOM 7838 C C . PHE B 1 284 ? -2.764 41.031 20.938 1 94.94 284 PHE B C 1
ATOM 7840 O O . PHE B 1 284 ? -3.887 40.969 21.438 1 94.94 284 PHE B O 1
ATOM 7847 N N . LEU B 1 285 ? -2.51 40.625 19.734 1 93.38 285 LEU B N 1
ATOM 7848 C CA . LEU B 1 285 ? -3.547 39.906 19 1 93.38 285 LEU B CA 1
ATOM 7849 C C . LEU B 1 285 ? -3.965 38.656 19.719 1 93.38 285 LEU B C 1
ATOM 7851 O O . LEU B 1 285 ? -5.137 38.281 19.688 1 93.38 285 LEU B O 1
ATOM 7855 N N . GLY B 1 286 ? -2.973 38.031 20.266 1 93.31 286 GLY B N 1
ATOM 7856 C CA . GLY B 1 286 ? -3.277 36.875 21.094 1 93.31 286 GLY B CA 1
ATOM 7857 C C . GLY B 1 286 ? -4.137 37.219 22.297 1 93.31 286 GLY B C 1
ATOM 7858 O O . GLY B 1 286 ? -5.043 36.469 22.656 1 93.31 286 GLY B O 1
ATOM 7859 N N . THR B 1 287 ? -3.826 38.375 22.906 1 95.12 287 THR B N 1
ATOM 7860 C CA . THR B 1 287 ? -4.621 38.844 24.031 1 95.12 287 THR B CA 1
ATOM 7861 C C . THR B 1 287 ? -6.07 39.094 23.609 1 95.12 287 THR B C 1
ATOM 7863 O O . THR B 1 287 ? -6.996 38.719 24.344 1 95.12 287 THR B O 1
ATOM 7866 N N . LEU B 1 288 ? -6.25 39.656 22.453 1 94.25 288 LEU B N 1
ATOM 7867 C CA . LEU B 1 288 ? -7.598 39.844 21.938 1 94.25 288 LEU B CA 1
ATOM 7868 C C . LEU B 1 288 ? -8.305 38.531 21.703 1 94.25 288 LEU B C 1
ATOM 7870 O O . LEU B 1 288 ? -9.5 38.406 22.016 1 94.25 288 LEU B O 1
ATOM 7874 N N . PHE B 1 289 ? -7.648 37.594 21.203 1 93.5 289 PHE B N 1
ATOM 7875 C CA . PHE B 1 289 ? -8.211 36.25 20.984 1 93.5 289 PHE B CA 1
ATOM 7876 C C . PHE B 1 289 ? -8.633 35.625 22.297 1 93.5 289 PHE B C 1
ATOM 7878 O O . PHE B 1 289 ? -9.719 35.062 22.391 1 93.5 289 PHE B O 1
ATOM 7885 N N . ILE B 1 290 ? -7.805 35.688 23.312 1 95.38 290 ILE B N 1
ATOM 7886 C CA . ILE B 1 290 ? -8.031 35.031 24.594 1 95.38 290 ILE B CA 1
ATOM 7887 C C . ILE B 1 290 ? -9.219 35.688 25.297 1 95.38 290 ILE B C 1
ATOM 7889 O O . ILE B 1 290 ? -10.148 35 25.734 1 95.38 290 ILE B O 1
ATOM 7893 N N . TYR B 1 291 ? -9.266 37 25.359 1 93.94 291 TYR B N 1
ATOM 7894 C CA . TYR B 1 291 ? -10.211 37.656 26.234 1 93.94 291 TYR B CA 1
ATOM 7895 C C . TYR B 1 291 ? -11.469 38.062 25.484 1 93.94 291 TYR B C 1
ATOM 7897 O O . TYR B 1 291 ? -12.531 38.25 26.078 1 93.94 291 TYR B O 1
ATOM 7905 N N . LEU B 1 292 ? -11.43 38.125 24.156 1 92.94 292 LEU B N 1
ATOM 7906 C CA . LEU B 1 292 ? -12.609 38.562 23.406 1 92.94 292 LEU B CA 1
ATOM 7907 C C . LEU B 1 292 ? -13.258 37.375 22.688 1 92.94 292 LEU B C 1
ATOM 7909 O O . LEU B 1 292 ? -14.43 37.438 22.312 1 92.94 292 LEU B O 1
ATOM 7913 N N . ILE B 1 293 ? -12.57 36.312 22.516 1 92.56 293 ILE B N 1
ATOM 7914 C CA . ILE B 1 293 ? -13.133 35.188 21.75 1 92.56 293 ILE B CA 1
ATOM 7915 C C . ILE B 1 293 ? -13.195 33.938 22.609 1 92.56 293 ILE B C 1
ATOM 7917 O O . ILE B 1 293 ? -14.281 33.469 22.922 1 92.56 293 ILE B O 1
ATOM 7921 N N . ALA B 1 294 ? -12.047 33.469 23.109 1 93.69 294 ALA B N 1
ATOM 7922 C CA . ALA B 1 294 ? -11.953 32.156 23.766 1 93.69 294 ALA B CA 1
ATOM 7923 C C . ALA B 1 294 ? -12.734 32.156 25.078 1 93.69 294 ALA B C 1
ATOM 7925 O O . ALA B 1 294 ? -13.578 31.297 25.312 1 93.69 294 ALA B O 1
ATOM 7926 N N . ILE B 1 295 ? -12.469 33.125 25.938 1 94.44 295 ILE B N 1
ATOM 7927 C CA . ILE B 1 295 ? -13.094 33.125 27.25 1 94.44 295 ILE B CA 1
ATOM 7928 C C . ILE B 1 295 ? -14.586 33.406 27.109 1 94.44 295 ILE B C 1
ATOM 7930 O O . ILE B 1 295 ? -15.414 32.719 27.688 1 94.44 295 ILE B O 1
ATOM 7934 N N . PRO B 1 296 ? -14.953 34.406 26.344 1 93.69 296 PRO B N 1
ATOM 7935 C CA . PRO B 1 296 ? -16.391 34.625 26.172 1 93.69 296 PRO B CA 1
ATOM 7936 C C . PRO B 1 296 ? -17.094 33.406 25.562 1 93.69 296 PRO B C 1
ATOM 7938 O O . PRO B 1 296 ? -18.203 33.062 25.984 1 93.69 296 PRO B O 1
ATOM 7941 N N . TYR B 1 297 ? -16.547 32.781 24.609 1 92.62 297 TYR B N 1
ATOM 7942 C CA . TYR B 1 297 ? -17.141 31.594 24.031 1 92.62 297 TYR B CA 1
ATOM 7943 C C . TYR B 1 297 ? -17.297 30.5 25.078 1 92.62 297 TYR B C 1
ATOM 7945 O O . TYR B 1 297 ? -18.281 29.781 25.078 1 92.62 297 TYR B O 1
ATOM 7953 N N . ALA B 1 298 ? -16.312 30.375 25.891 1 94.44 298 ALA B N 1
ATOM 7954 C CA . ALA B 1 298 ? -16.328 29.359 26.938 1 94.44 298 ALA B CA 1
ATOM 7955 C C . ALA B 1 298 ? -17.406 29.672 27.984 1 94.44 298 ALA B C 1
ATOM 7957 O O . ALA B 1 298 ? -17.906 28.766 28.656 1 94.44 298 ALA B O 1
ATOM 7958 N N . LEU B 1 299 ? -17.766 30.922 28.062 1 93.25 299 LEU B N 1
ATOM 7959 C CA . LEU B 1 299 ? -18.797 31.328 29.016 1 93.25 299 LEU B CA 1
ATOM 7960 C C . LEU B 1 299 ? -20.172 31.328 28.359 1 93.25 299 LEU B C 1
ATOM 7962 O O . LEU B 1 299 ? -21.172 31.609 29.016 1 93.25 299 LEU B O 1
ATOM 7966 N N . GLY B 1 300 ? -20.219 31 27.016 1 90.38 300 GLY B N 1
ATOM 7967 C CA . GLY B 1 300 ? -21.5 30.812 26.359 1 90.38 300 GLY B CA 1
ATOM 7968 C C . GLY B 1 300 ? -21.812 31.875 25.328 1 90.38 300 GLY B C 1
ATOM 7969 O O . GLY B 1 300 ? -22.734 31.734 24.531 1 90.38 300 GLY B O 1
ATOM 7970 N N . PHE B 1 301 ? -21 32.906 25.406 1 87.94 301 PHE B N 1
ATOM 7971 C CA . PHE B 1 301 ? -21.234 33.969 24.453 1 87.94 301 PHE B CA 1
ATOM 7972 C C . PHE B 1 301 ? -20.828 33.562 23.047 1 87.94 301 PHE B C 1
ATOM 7974 O O . PHE B 1 301 ? -19.734 33.031 22.844 1 87.94 301 PHE B O 1
ATOM 7981 N N . GLY B 1 302 ? -21.734 33.719 22.047 1 80.69 302 GLY B N 1
ATOM 7982 C CA . GLY B 1 302 ? -21.438 33.375 20.656 1 80.69 302 GLY B CA 1
ATOM 7983 C C . GLY B 1 302 ? -21.766 31.938 20.312 1 80.69 302 GLY B C 1
ATOM 7984 O O . GLY B 1 302 ? -21.656 31.531 19.156 1 80.69 302 GLY B O 1
ATOM 7985 N N . ASN B 1 303 ? -22.094 31.219 21.359 1 84.12 303 ASN B N 1
ATOM 7986 C CA . ASN B 1 303 ? -22.547 29.844 21.094 1 84.12 303 ASN B CA 1
ATOM 7987 C C . ASN B 1 303 ? -23.859 29.828 20.328 1 84.12 303 ASN B C 1
ATOM 7989 O O . ASN B 1 303 ? -24.609 30.812 20.344 1 84.12 303 ASN B O 1
ATOM 7993 N N . TYR B 1 304 ? -24.125 28.828 19.625 1 79.5 304 TYR B N 1
ATOM 7994 C CA . TYR B 1 304 ? -25.391 28.672 18.906 1 79.5 304 TYR B CA 1
ATOM 7995 C C . TYR B 1 304 ? -26.516 28.359 19.875 1 79.5 304 TYR B C 1
ATOM 7997 O O . TYR B 1 304 ? -27.531 29.062 19.922 1 79.5 304 TYR B O 1
ATOM 8005 N N . GLN B 1 305 ? -26.391 27.297 20.688 1 81.75 305 GLN B N 1
ATOM 8006 C CA . GLN B 1 305 ? -27.391 26.891 21.672 1 81.75 305 GLN B CA 1
ATOM 8007 C C . GLN B 1 305 ? -26.75 26.656 23.047 1 81.75 305 GLN B C 1
ATOM 8009 O O . GLN B 1 305 ? -27.406 26.828 24.062 1 81.75 305 GLN B O 1
ATOM 8014 N N . GLY B 1 306 ? -25.453 26.453 23 1 80.94 306 GLY B N 1
ATOM 8015 C CA . GLY B 1 306 ? -24.797 25.938 24.188 1 80.94 306 GLY B CA 1
ATOM 8016 C C . GLY B 1 306 ? -24.438 27.031 25.188 1 80.94 306 GLY B C 1
ATOM 8017 O O . GLY B 1 306 ? -24.812 28.188 25.016 1 80.94 306 GLY B O 1
ATOM 8018 N N . GLU B 1 307 ? -23.891 26.625 26.312 1 88.06 307 GLU B N 1
ATOM 8019 C CA . GLU B 1 307 ? -23.469 27.516 27.391 1 88.06 307 GLU B CA 1
ATOM 8020 C C . GLU B 1 307 ? -21.969 27.359 27.656 1 88.06 307 GLU B C 1
ATOM 8022 O O . GLU B 1 307 ? -21.547 27.359 28.812 1 88.06 307 GLU B O 1
ATOM 8027 N N . GLY B 1 308 ? -21.312 27.125 26.5 1 91.69 308 GLY B N 1
ATOM 8028 C CA . GLY B 1 308 ? -19.875 27 26.656 1 91.69 308 GLY B CA 1
ATOM 8029 C C . GLY B 1 308 ? -19.469 25.75 27.422 1 91.69 308 GLY B C 1
ATOM 8030 O O . GLY B 1 308 ? -19.953 24.656 27.141 1 91.69 308 GLY B O 1
ATOM 8031 N N . VAL B 1 309 ? -18.594 25.891 28.438 1 93.19 309 VAL B N 1
ATOM 8032 C CA . VAL B 1 309 ? -18.062 24.75 29.172 1 93.19 309 VAL B CA 1
ATOM 8033 C C . VAL B 1 309 ? -19.156 24.172 30.094 1 93.19 309 VAL B C 1
ATOM 8035 O O . VAL B 1 309 ? -19.219 22.969 30.297 1 93.19 309 VAL B O 1
ATOM 8038 N N . SER B 1 310 ? -20.047 24.969 30.578 1 91.38 310 SER B N 1
ATOM 8039 C CA . SER B 1 310 ? -21.125 24.516 31.453 1 91.38 310 SER B CA 1
ATOM 8040 C C . SER B 1 310 ? -22.109 23.625 30.703 1 91.38 310 SER B C 1
ATOM 8042 O O . SER B 1 310 ? -22.812 22.812 31.312 1 91.38 310 SER B O 1
ATOM 8044 N N . GLY B 1 311 ? -22.125 23.891 29.422 1 91.62 311 GLY B N 1
ATOM 8045 C CA . GLY B 1 311 ? -23 23.047 28.609 1 91.62 311 GLY B CA 1
ATOM 8046 C C . GLY B 1 311 ? -22.594 21.578 28.625 1 91.62 311 GLY B C 1
ATOM 8047 O O . GLY B 1 311 ? -23.438 20.703 28.391 1 91.62 311 GLY B O 1
ATOM 8048 N N . LEU B 1 312 ? -21.359 21.312 28.875 1 93.12 312 LEU B N 1
ATOM 8049 C CA . LEU B 1 312 ? -20.875 19.938 28.953 1 93.12 312 LEU B CA 1
ATOM 8050 C C . LEU B 1 312 ? -21.422 19.234 30.188 1 93.12 312 LEU B C 1
ATOM 8052 O O . LEU B 1 312 ? -21.578 18 30.188 1 93.12 312 LEU B O 1
ATOM 8056 N N . LEU B 1 313 ? -21.734 20.016 31.172 1 91.25 313 LEU B N 1
ATOM 8057 C CA . LEU B 1 313 ? -22.25 19.453 32.406 1 91.25 313 LEU B CA 1
ATOM 8058 C C . LEU B 1 313 ? -23.766 19.328 32.344 1 91.25 313 LEU B C 1
ATOM 8060 O O . LEU B 1 313 ? -24.328 18.297 32.719 1 91.25 313 LEU B O 1
ATOM 8064 N N . SER B 1 314 ? -24.484 20.328 31.797 1 90.88 314 SER B N 1
ATOM 8065 C CA . SER B 1 314 ? -25.938 20.344 31.781 1 90.88 314 SER B CA 1
ATOM 8066 C C . SER B 1 314 ? -26.5 19.531 30.625 1 90.88 314 SER B C 1
ATOM 8068 O O . SER B 1 314 ? -27.531 18.875 30.781 1 90.88 314 SER B O 1
ATOM 8070 N N . LEU B 1 315 ? -25.906 19.5 29.469 1 93.94 315 LEU B N 1
ATOM 8071 C CA . LEU B 1 315 ? -26.375 18.844 28.266 1 93.94 315 LEU B CA 1
ATOM 8072 C C . LEU B 1 315 ? -27.812 19.234 27.938 1 93.94 315 LEU B C 1
ATOM 8074 O O . LEU B 1 315 ? -28.656 18.359 27.703 1 93.94 315 LEU B O 1
ATOM 8078 N N . ALA B 1 316 ? -28.047 20.469 28.125 1 88.69 316 ALA B N 1
ATOM 8079 C CA . ALA B 1 316 ? -29.328 21.062 27.781 1 88.69 316 ALA B CA 1
ATOM 8080 C C . ALA B 1 316 ? -30.406 20.656 28.781 1 88.69 316 ALA B C 1
ATOM 8082 O O . ALA B 1 316 ? -31.609 20.797 28.5 1 88.69 316 ALA B O 1
ATOM 8083 N N . GLU B 1 317 ? -29.984 20.062 29.844 1 87.19 317 GLU B N 1
ATOM 8084 C CA . GLU B 1 317 ? -30.984 19.75 30.859 1 87.19 317 GLU B CA 1
ATOM 8085 C C . GLU B 1 317 ? -31.703 21 31.344 1 87.19 317 GLU B C 1
ATOM 8087 O O . GLU B 1 317 ? -31.047 21.984 31.719 1 87.19 317 GLU B O 1
ATOM 8092 N N . GLY B 1 318 ? -32.969 21.062 31.219 1 78.81 318 GLY B N 1
ATOM 8093 C CA . GLY B 1 318 ? -33.719 22.219 31.688 1 78.81 318 GLY B CA 1
ATOM 8094 C C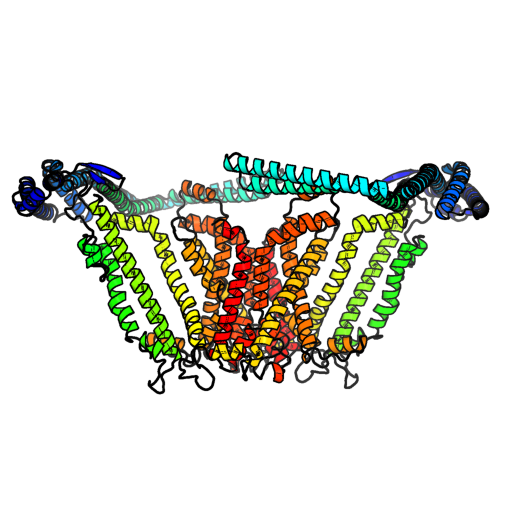 . GLY B 1 318 ? -33.812 23.328 30.656 1 78.81 318 GLY B C 1
ATOM 8095 O O . GLY B 1 318 ? -34.312 24.406 30.938 1 78.81 318 GLY B O 1
ATOM 8096 N N . GLY B 1 319 ? -33.281 23.047 29.453 1 78 319 GLY B N 1
ATOM 8097 C CA . GLY B 1 319 ? -33.25 24.047 28.406 1 78 319 GLY B CA 1
ATOM 8098 C C . GLY B 1 319 ? -34.531 24.125 27.625 1 78 319 GLY B C 1
ATOM 8099 O O . GLY B 1 319 ? -35.562 23.578 28.062 1 78 319 GLY B O 1
ATOM 8100 N N . LYS B 1 320 ? -34.594 24.844 26.531 1 82.38 320 LYS B N 1
ATOM 8101 C CA . LYS B 1 320 ? -35.781 25.016 25.672 1 82.38 320 LYS B CA 1
ATOM 8102 C C . LYS B 1 320 ? -36.094 23.734 24.922 1 82.38 320 LYS B C 1
ATOM 8104 O O . LYS B 1 320 ? -35.25 22.828 24.828 1 82.38 320 LYS B O 1
ATOM 8109 N N . ARG B 1 321 ? -37.188 23.594 24.391 1 75.44 321 ARG B N 1
ATOM 8110 C CA . ARG B 1 321 ? -37.688 22.406 23.688 1 75.44 321 ARG B CA 1
ATOM 8111 C C . ARG B 1 321 ? -36.875 22.125 22.438 1 75.44 321 ARG B C 1
ATOM 8113 O O . ARG B 1 321 ? -36.656 20.969 22.078 1 75.44 321 ARG B O 1
ATOM 8120 N N . LEU B 1 322 ? -36.219 23.203 21.938 1 80 322 LEU B N 1
ATOM 8121 C CA . LEU B 1 322 ? -35.531 23.047 20.656 1 80 322 LEU B CA 1
ATOM 8122 C C . LEU B 1 322 ? -34.062 22.828 20.859 1 80 322 LEU B C 1
ATOM 8124 O O . LEU B 1 322 ? -33.312 22.547 19.906 1 80 322 LEU B O 1
ATOM 8128 N N . ASP B 1 323 ? -33.719 22.828 22.141 1 85.62 323 ASP B N 1
ATOM 8129 C CA . ASP B 1 323 ? -32.312 22.641 22.422 1 85.62 323 ASP B CA 1
ATOM 8130 C C . ASP B 1 323 ? -31.891 21.172 22.219 1 85.62 323 ASP B C 1
ATOM 8132 O O . ASP B 1 323 ? -32.656 20.266 22.531 1 85.62 323 ASP B O 1
ATOM 8136 N N . LYS B 1 324 ? -30.734 21 21.672 1 89.25 324 LYS B N 1
ATOM 8137 C CA . LYS B 1 324 ? -30.203 19.672 21.453 1 89.25 324 LYS B CA 1
ATOM 8138 C C . LYS B 1 324 ? -28.938 19.438 22.281 1 89.25 324 LYS B C 1
ATOM 8140 O O . LYS B 1 324 ? -28 20.234 22.25 1 89.25 324 LYS B O 1
ATOM 8145 N N . SER B 1 325 ? -28.875 18.406 22.984 1 92 325 SER B N 1
ATOM 8146 C CA . SER B 1 325 ? -27.75 18.062 23.875 1 92 325 SER B CA 1
ATOM 8147 C C . SER B 1 325 ? -26.453 17.938 23.094 1 92 325 SER B C 1
ATOM 8149 O O . SER B 1 325 ? -25.391 18.328 23.578 1 92 325 SER B O 1
ATOM 8151 N N . ILE B 1 326 ? -26.547 17.438 21.938 1 89.62 326 ILE B N 1
ATOM 8152 C CA . ILE B 1 326 ? -25.344 17.188 21.156 1 89.62 326 ILE B CA 1
ATOM 8153 C C . ILE B 1 326 ? -24.672 18.516 20.812 1 89.62 326 ILE B C 1
ATOM 8155 O O . ILE B 1 326 ? -23.438 18.594 20.75 1 89.62 326 ILE B O 1
ATOM 8159 N N . ILE B 1 327 ? -25.359 19.547 20.609 1 88.31 327 ILE B N 1
ATOM 8160 C CA . ILE B 1 327 ? -24.812 20.859 20.297 1 88.31 327 ILE B CA 1
ATOM 8161 C C . ILE B 1 327 ? -24.125 21.438 21.531 1 88.31 327 ILE B C 1
ATOM 8163 O O . ILE B 1 327 ? -23.031 22.016 21.422 1 88.31 327 ILE B O 1
ATOM 8167 N N . PHE B 1 328 ? -24.781 21.219 22.609 1 90.88 328 PHE B N 1
ATOM 8168 C CA . PHE B 1 328 ? -24.172 21.672 23.859 1 90.88 328 PHE B CA 1
ATOM 8169 C C . PHE B 1 328 ? -22.844 20.969 24.094 1 90.88 328 PHE B C 1
ATOM 8171 O O . PHE B 1 328 ? -21.875 21.609 24.516 1 90.88 328 PHE B O 1
ATOM 8178 N N . MET B 1 329 ? -22.859 19.75 23.797 1 92.19 329 MET B N 1
ATOM 8179 C CA . MET B 1 329 ? -21.641 18.969 24 1 92.19 329 MET B CA 1
ATOM 8180 C C . MET B 1 329 ? -20.531 19.453 23.078 1 92.19 329 MET B C 1
ATOM 8182 O O . MET B 1 329 ? -19.406 19.672 23.516 1 92.19 329 MET B O 1
ATOM 8186 N N . ILE B 1 330 ? -20.781 19.641 21.859 1 89.06 330 ILE B N 1
ATOM 8187 C CA . ILE B 1 330 ? -19.781 20.031 20.875 1 89.06 330 ILE B CA 1
ATOM 8188 C C . ILE B 1 330 ? -19.266 21.422 21.172 1 89.06 330 ILE B C 1
ATOM 8190 O O . ILE B 1 330 ? -18.047 21.672 21.109 1 89.06 330 ILE B O 1
ATOM 8194 N N . GLU B 1 331 ? -20.141 22.281 21.469 1 89.62 331 GLU B N 1
ATOM 8195 C CA . GLU B 1 331 ? -19.719 23.641 21.781 1 89.62 331 GLU B CA 1
ATOM 8196 C C . GLU B 1 331 ? -18.891 23.688 23.062 1 89.62 331 GLU B C 1
ATOM 8198 O O . GLU B 1 331 ? -17.969 24.5 23.188 1 89.62 331 GLU B O 1
ATOM 8203 N N . GLY B 1 332 ? -19.234 22.828 23.922 1 92.5 332 GLY B N 1
ATOM 8204 C CA . GLY B 1 332 ? -18.406 22.703 25.109 1 92.5 332 GLY B CA 1
ATOM 8205 C C . GLY B 1 332 ? -17 22.203 24.812 1 92.5 332 GLY B C 1
ATOM 8206 O O . GLY B 1 332 ? -16.031 22.703 25.375 1 92.5 332 GLY B O 1
ATOM 8207 N N . ILE B 1 333 ? -16.969 21.219 23.984 1 92.38 333 ILE B N 1
ATOM 8208 C CA . ILE B 1 333 ? -15.672 20.672 23.594 1 92.38 333 ILE B CA 1
ATOM 8209 C C . ILE B 1 333 ? -14.836 21.734 22.891 1 92.38 333 ILE B C 1
ATOM 8211 O O . ILE B 1 333 ? -13.648 21.891 23.172 1 92.38 333 ILE B O 1
ATOM 8215 N N . ILE B 1 334 ? -15.438 22.422 21.984 1 88.56 334 ILE B N 1
ATOM 8216 C CA . ILE B 1 334 ? -14.75 23.484 21.266 1 88.56 334 ILE B CA 1
ATOM 8217 C C . ILE B 1 334 ? -14.242 24.531 22.25 1 88.56 334 ILE B C 1
ATOM 8219 O O . ILE B 1 334 ? -13.125 25.031 22.125 1 88.56 334 ILE B O 1
ATOM 8223 N N . SER B 1 335 ? -15.047 24.844 23.219 1 93 335 SER B N 1
ATOM 8224 C CA . SER B 1 335 ? -14.664 25.797 24.25 1 93 335 SER B CA 1
ATOM 8225 C C . SER B 1 335 ? -13.398 25.344 24.969 1 93 335 SER B C 1
ATOM 8227 O O . SER B 1 335 ? -12.5 26.156 25.234 1 93 335 SER B O 1
ATOM 8229 N N . ILE B 1 336 ? -13.344 24.109 25.266 1 93.5 336 ILE B N 1
ATOM 8230 C CA . ILE B 1 336 ? -12.18 23.578 25.984 1 93.5 336 ILE B CA 1
ATOM 8231 C C . ILE B 1 336 ? -10.945 23.688 25.094 1 93.5 336 ILE B C 1
ATOM 8233 O O . ILE B 1 336 ? -9.859 24.016 25.562 1 93.5 336 ILE B O 1
ATOM 8237 N N . PHE B 1 337 ? -11.125 23.391 23.859 1 90.44 337 PHE B N 1
ATOM 8238 C CA . PHE B 1 337 ? -10 23.484 22.938 1 90.44 337 PHE B CA 1
ATOM 8239 C C . PHE B 1 337 ? -9.516 24.922 22.812 1 90.44 337 PHE B C 1
ATOM 8241 O O . PHE B 1 337 ? -8.312 25.172 22.766 1 90.44 337 PHE B O 1
ATOM 8248 N N . LEU B 1 338 ? -10.43 25.828 22.672 1 90.56 338 LEU B N 1
ATOM 8249 C CA . LEU B 1 338 ? -10.055 27.234 22.578 1 90.56 338 LEU B CA 1
ATOM 8250 C C . LEU B 1 338 ? -9.336 27.688 23.844 1 90.56 338 LEU B C 1
ATOM 8252 O O . LEU B 1 338 ? -8.375 28.469 23.766 1 90.56 338 LEU B O 1
ATOM 8256 N N . LEU B 1 339 ? -9.719 27.219 24.953 1 93.88 339 LEU B N 1
ATOM 8257 C CA . LEU B 1 339 ? -9.062 27.547 26.219 1 93.88 339 LEU B CA 1
ATOM 8258 C C . LEU B 1 339 ? -7.66 26.953 26.266 1 93.88 339 LEU B C 1
ATOM 8260 O O . LEU B 1 339 ? -6.73 27.594 26.781 1 93.88 339 LEU B O 1
ATOM 8264 N N . LEU B 1 340 ? -7.578 25.75 25.781 1 91.88 340 LEU B N 1
ATOM 8265 C CA . LEU B 1 340 ? -6.262 25.125 25.75 1 91.88 340 LEU B CA 1
ATOM 8266 C C . LEU B 1 340 ? -5.305 25.891 24.859 1 91.88 340 LEU B C 1
ATOM 8268 O O . LEU B 1 340 ? -4.125 26.047 25.188 1 91.88 340 LEU B O 1
ATOM 8272 N N . ILE B 1 341 ? -5.805 26.328 23.75 1 89.31 341 ILE B N 1
ATOM 8273 C CA . ILE B 1 341 ? -4.996 27.141 22.844 1 89.31 341 ILE B CA 1
ATOM 8274 C C . ILE B 1 341 ? -4.598 28.438 23.547 1 89.31 341 ILE B C 1
ATOM 8276 O O . ILE B 1 341 ? -3.469 28.906 23.406 1 89.31 341 ILE B O 1
ATOM 8280 N N . SER B 1 342 ? -5.484 29.016 24.266 1 93.75 342 SER B N 1
ATOM 8281 C CA . SER B 1 342 ? -5.223 30.234 25.016 1 93.75 342 SER B CA 1
ATOM 8282 C C . SER B 1 342 ? -4.121 30.016 26.062 1 93.75 342 SER B C 1
ATOM 8284 O O . SER B 1 342 ? -3.23 30.859 26.203 1 93.75 342 SER B O 1
ATOM 8286 N N . ILE B 1 343 ? -4.18 28.906 26.719 1 94.75 343 ILE B N 1
ATOM 8287 C CA . ILE B 1 343 ? -3.162 28.578 27.719 1 94.75 343 ILE B CA 1
ATOM 8288 C C . ILE B 1 343 ? -1.806 28.406 27.031 1 94.75 343 ILE B C 1
ATOM 8290 O O . ILE B 1 343 ? -0.78 28.844 27.562 1 94.75 343 ILE B O 1
ATOM 8294 N N . PHE B 1 344 ? -1.875 27.812 25.922 1 91.12 344 PHE B N 1
ATOM 8295 C CA . PHE B 1 344 ? -0.649 27.625 25.156 1 91.12 344 PHE B CA 1
ATOM 8296 C C . PHE B 1 344 ? -0.069 28.969 24.734 1 91.12 344 PHE B C 1
ATOM 8298 O O . PHE B 1 344 ? 1.143 29.188 24.812 1 91.12 344 PHE B O 1
ATOM 8305 N N . LEU B 1 345 ? -0.876 29.844 24.297 1 92.12 345 LEU B N 1
ATOM 8306 C CA . LEU B 1 345 ? -0.442 31.188 23.891 1 92.12 345 LEU B CA 1
ATOM 8307 C C . LEU B 1 345 ? 0.131 31.953 25.078 1 92.12 345 LEU B C 1
ATOM 8309 O O . LEU B 1 345 ? 1.122 32.656 24.938 1 92.12 345 LEU B O 1
ATOM 8313 N N . LEU B 1 346 ? -0.502 31.859 26.219 1 95.19 346 LEU B N 1
ATOM 8314 C CA . LEU B 1 346 ? -0.001 32.5 27.438 1 95.19 346 LEU B CA 1
ATOM 8315 C C . LEU B 1 346 ? 1.38 31.969 27.797 1 95.19 346 LEU B C 1
ATOM 8317 O O . LEU B 1 346 ? 2.266 32.719 28.188 1 95.19 346 LEU B O 1
ATOM 8321 N N . TYR B 1 347 ? 1.501 30.734 27.594 1 94.44 347 TYR B N 1
ATOM 8322 C CA . TYR 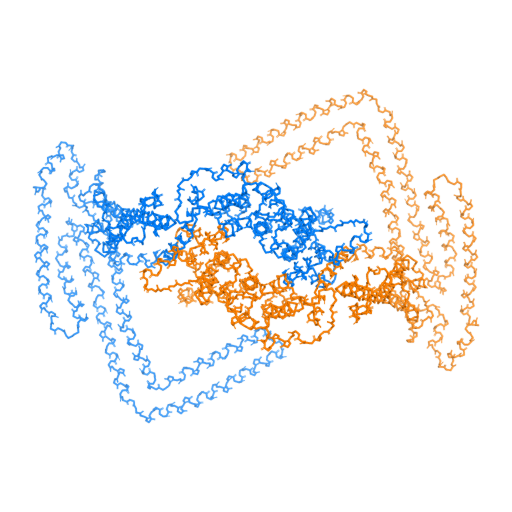B 1 347 ? 2.771 30.109 27.922 1 94.44 347 TYR B CA 1
ATOM 8323 C C . TYR B 1 347 ? 3.879 30.562 26.984 1 94.44 347 TYR B C 1
ATOM 8325 O O . TYR B 1 347 ? 4.992 30.859 27.422 1 94.44 347 TYR B O 1
ATOM 8333 N N . ILE B 1 348 ? 3.6 30.641 25.734 1 91 348 ILE B N 1
ATOM 8334 C CA . ILE B 1 348 ? 4.59 31.047 24.75 1 91 348 ILE B CA 1
ATOM 8335 C C . ILE B 1 348 ? 5.008 32.5 25 1 91 348 ILE B C 1
ATOM 8337 O O . ILE B 1 348 ? 6.188 32.844 24.891 1 91 348 ILE B O 1
ATOM 8341 N N . SER B 1 349 ? 4.027 33.344 25.234 1 94.56 349 SER B N 1
ATOM 8342 C CA . SER B 1 349 ? 4.316 34.719 25.531 1 94.56 349 SER B CA 1
ATOM 8343 C C . SER B 1 349 ? 5.168 34.875 26.781 1 94.56 349 SER B C 1
ATOM 8345 O O . SER B 1 349 ? 6.133 35.625 26.797 1 94.56 349 SER B O 1
ATOM 8347 N N . PHE B 1 350 ? 4.816 34.125 27.797 1 95.38 350 PHE B N 1
ATOM 8348 C CA . PHE B 1 350 ? 5.566 34.156 29.047 1 95.38 350 PHE B CA 1
ATOM 8349 C C . PHE B 1 350 ? 7.008 33.719 28.828 1 95.38 350 PHE B C 1
ATOM 8351 O O . PHE B 1 350 ? 7.941 34.344 29.297 1 95.38 350 PHE B O 1
ATOM 8358 N N . LYS B 1 351 ? 7.125 32.625 28.172 1 94.44 351 LYS B N 1
ATOM 8359 C CA . LYS B 1 351 ? 8.461 32.094 27.922 1 94.44 351 LYS B CA 1
ATOM 8360 C C . LYS B 1 351 ? 9.305 33.094 27.141 1 94.44 351 LYS B C 1
ATOM 8362 O O . LYS B 1 351 ? 10.5 33.25 27.391 1 94.44 351 LYS B O 1
ATOM 8367 N N . ASP B 1 352 ? 8.68 33.75 26.156 1 93.69 352 ASP B N 1
ATOM 8368 C CA . ASP B 1 352 ? 9.383 34.719 25.344 1 93.69 352 ASP B CA 1
ATOM 8369 C C . ASP B 1 352 ? 9.875 35.875 26.203 1 93.69 352 ASP B C 1
ATOM 8371 O O . ASP B 1 352 ? 11.047 36.281 26.125 1 93.69 352 ASP B O 1
ATOM 8375 N N . VAL B 1 353 ? 9.062 36.5 27 1 95.5 353 VAL B N 1
ATOM 8376 C CA . VAL B 1 353 ? 9.406 37.625 27.844 1 95.5 353 VAL B CA 1
ATOM 8377 C C . VAL B 1 353 ? 10.453 37.188 28.875 1 95.5 353 VAL B C 1
ATOM 8379 O O . VAL B 1 353 ? 11.414 37.938 29.141 1 95.5 353 VAL B O 1
ATOM 8382 N N . ASN B 1 354 ? 10.227 36 29.438 1 95.44 354 ASN B N 1
ATOM 8383 C CA . ASN B 1 354 ? 11.148 35.5 30.453 1 95.44 354 ASN B CA 1
ATOM 8384 C C . ASN B 1 354 ? 12.539 35.25 29.875 1 95.44 354 ASN B C 1
ATOM 8386 O O . ASN B 1 354 ? 13.547 35.562 30.516 1 95.44 354 ASN B O 1
ATOM 8390 N N . THR B 1 355 ? 12.602 34.75 28.719 1 94 355 THR B N 1
ATOM 8391 C CA . THR B 1 355 ? 13.883 34.469 28.078 1 94 355 THR B CA 1
ATOM 8392 C C . THR B 1 355 ? 14.609 35.781 27.75 1 94 355 THR B C 1
ATOM 8394 O O . THR B 1 355 ? 15.812 35.906 27.969 1 94 355 THR B O 1
ATOM 8397 N N . VAL B 1 356 ? 13.922 36.75 27.203 1 93.75 356 VAL B N 1
ATOM 8398 C CA . VAL B 1 356 ? 14.516 38.031 26.859 1 93.75 356 VAL B CA 1
ATOM 8399 C C . VAL B 1 356 ? 15.023 38.719 28.125 1 93.75 356 VAL B C 1
ATOM 8401 O O . VAL B 1 356 ? 16.125 39.281 28.141 1 93.75 356 VAL B O 1
ATOM 8404 N N . GLU B 1 357 ? 14.266 38.719 29.172 1 93.44 357 GLU B N 1
ATOM 8405 C CA . GLU B 1 357 ? 14.656 39.312 30.438 1 93.44 357 GLU B CA 1
ATOM 8406 C C . GLU B 1 357 ? 15.891 38.656 31.016 1 93.44 357 GLU B C 1
ATOM 8408 O O . GLU B 1 357 ? 16.812 39.312 31.5 1 93.44 357 GLU B O 1
ATOM 8413 N N . LYS B 1 358 ? 15.898 37.375 31.031 1 93 358 LYS B N 1
ATOM 8414 C CA . LYS B 1 358 ? 17.047 36.625 31.547 1 93 358 LYS B CA 1
ATOM 8415 C C . LYS B 1 358 ? 18.297 36.906 30.734 1 93 358 LYS B C 1
ATOM 8417 O O . LYS B 1 358 ? 19.391 37.031 31.297 1 93 358 LYS B O 1
ATOM 8422 N N . LYS B 1 359 ? 18.078 37 29.453 1 92.88 359 LYS B N 1
ATOM 8423 C CA . LYS B 1 359 ? 19.219 37.312 28.594 1 92.88 359 LYS B CA 1
ATOM 8424 C C . LYS B 1 359 ? 19.719 38.719 28.844 1 92.88 359 LYS B C 1
ATOM 8426 O O . LYS B 1 359 ? 20.922 38.969 28.844 1 92.88 359 LYS B O 1
ATOM 8431 N N . MET B 1 360 ? 18.844 39.688 29.062 1 92.44 360 MET B N 1
ATOM 8432 C CA . MET B 1 360 ? 19.234 41.062 29.359 1 92.44 360 MET B CA 1
ATOM 8433 C C . MET B 1 360 ? 20 41.125 30.672 1 92.44 360 MET B C 1
ATOM 8435 O O . MET B 1 360 ? 20.953 41.906 30.812 1 92.44 360 MET B O 1
ATOM 8439 N N . ILE B 1 361 ? 19.594 40.344 31.609 1 91.06 361 ILE B N 1
ATOM 8440 C CA . ILE B 1 361 ? 20.25 40.312 32.906 1 91.06 361 ILE B CA 1
ATOM 8441 C C . ILE B 1 361 ? 21.672 39.781 32.75 1 91.06 361 ILE B C 1
ATOM 8443 O O . ILE B 1 361 ? 22.594 40.219 33.438 1 91.06 361 ILE B O 1
ATOM 8447 N N . LYS B 1 362 ? 21.828 38.906 31.75 1 91.06 362 LYS B N 1
ATOM 8448 C CA . LYS B 1 362 ? 23.141 38.344 31.484 1 91.06 362 LYS B CA 1
ATOM 8449 C C . LYS B 1 362 ? 23.984 39.281 30.625 1 91.06 362 LYS B C 1
ATOM 8451 O O . LYS B 1 362 ? 25.188 39.125 30.5 1 91.06 362 LYS B O 1
ATOM 8456 N N . GLY B 1 363 ? 23.266 40.281 29.953 1 92.38 363 GLY B N 1
ATOM 8457 C CA . GLY B 1 363 ? 24 41.281 29.219 1 92.38 363 GLY B CA 1
ATOM 8458 C C . GLY B 1 363 ? 23.672 41.312 27.734 1 92.38 363 GLY B C 1
ATOM 8459 O O . GLY B 1 363 ? 24.188 42.156 27 1 92.38 363 GLY B O 1
ATOM 8460 N N . THR B 1 364 ? 22.828 40.406 27.391 1 93 364 THR B N 1
ATOM 8461 C CA . THR B 1 364 ? 22.469 40.312 25.984 1 93 364 THR B CA 1
ATOM 8462 C C . THR B 1 364 ? 21.375 41.312 25.641 1 93 364 THR B C 1
ATOM 8464 O O . THR B 1 364 ? 20.391 41.438 26.359 1 93 364 THR B O 1
ATOM 8467 N N . ARG B 1 365 ? 21.547 42.062 24.547 1 92.5 365 ARG B N 1
ATOM 8468 C CA . ARG B 1 365 ? 20.547 43.062 24.141 1 92.5 365 ARG B CA 1
ATOM 8469 C C . ARG B 1 365 ? 19.328 42.375 23.5 1 92.5 365 ARG B C 1
ATOM 8471 O O . ARG B 1 365 ? 19.453 41.312 22.891 1 92.5 365 ARG B O 1
ATOM 8478 N N . LYS B 1 366 ? 18.219 43.031 23.719 1 90.94 366 LYS B N 1
ATOM 8479 C CA . LYS B 1 366 ? 16.984 42.531 23.141 1 90.94 366 LYS B CA 1
ATOM 8480 C C . LYS B 1 366 ? 17.031 42.594 21.609 1 90.94 366 LYS B C 1
ATOM 8482 O O . LYS B 1 366 ? 17.688 43.469 21.047 1 90.94 366 LYS B O 1
ATOM 8487 N N . ASN B 1 367 ? 16.359 41.719 20.953 1 90.12 367 ASN B N 1
ATOM 8488 C CA . ASN B 1 367 ? 16.312 41.688 19.5 1 90.12 367 ASN B CA 1
ATOM 8489 C C . ASN B 1 367 ? 15.367 42.75 18.953 1 90.12 367 ASN B C 1
ATOM 8491 O O . ASN B 1 367 ? 14.273 42.969 19.5 1 90.12 367 ASN B O 1
ATOM 8495 N N . GLU B 1 368 ? 15.797 43.469 17.938 1 88.44 368 GLU B N 1
ATOM 8496 C CA . GLU B 1 368 ? 14.922 44.406 17.234 1 88.44 368 GLU B CA 1
ATOM 8497 C C . GLU B 1 368 ? 14.109 43.688 16.156 1 88.44 368 GLU B C 1
ATOM 8499 O O . GLU B 1 368 ? 14.312 42.5 15.906 1 88.44 368 GLU B O 1
ATOM 8504 N N . TRP B 1 369 ? 13.25 44.375 15.672 1 88.25 369 TRP B N 1
ATOM 8505 C CA . TRP B 1 369 ? 12.312 43.781 14.734 1 88.25 369 TRP B CA 1
ATOM 8506 C C . TRP B 1 369 ? 13.047 43.156 13.539 1 88.25 369 TRP B C 1
ATOM 8508 O O . TRP B 1 369 ? 12.664 42.094 13.039 1 88.25 369 TRP B O 1
ATOM 8518 N N . PHE B 1 370 ? 14.109 43.875 13.023 1 87.19 370 PHE B N 1
ATOM 8519 C CA . PHE B 1 370 ? 14.875 43.375 11.891 1 87.19 370 PHE B CA 1
ATOM 8520 C C . PHE B 1 370 ? 15.469 42 12.211 1 87.19 370 PHE B C 1
ATOM 8522 O O . PHE B 1 370 ? 15.414 41.094 11.383 1 87.19 370 PHE B O 1
ATOM 8529 N N . GLU B 1 371 ? 15.984 41.906 13.406 1 87.25 371 GLU B N 1
ATOM 8530 C CA . GLU B 1 371 ? 16.594 40.625 13.812 1 87.25 371 GLU B CA 1
ATOM 8531 C C . GLU B 1 371 ? 15.555 39.531 13.977 1 87.25 371 GLU B C 1
ATOM 8533 O O . GLU B 1 371 ? 15.789 38.406 13.586 1 87.25 371 GLU B O 1
ATOM 8538 N N . THR B 1 372 ? 14.383 39.969 14.523 1 86.12 372 THR B N 1
ATOM 8539 C CA . THR B 1 372 ? 13.305 39 14.742 1 86.12 372 THR B CA 1
ATOM 8540 C C . THR B 1 372 ? 12.742 38.531 13.406 1 86.12 372 THR B C 1
ATOM 8542 O O . THR B 1 372 ? 12.438 37.344 13.25 1 86.12 372 THR B O 1
ATOM 8545 N N . LYS B 1 373 ? 12.531 39.438 12.523 1 85.56 373 LYS B N 1
ATOM 8546 C CA . LYS B 1 373 ? 12.023 39.094 11.203 1 85.56 373 LYS B CA 1
ATOM 8547 C C . LYS B 1 373 ? 12.961 38.125 10.484 1 85.56 373 LYS B C 1
ATOM 8549 O O . LYS B 1 373 ? 12.516 37.188 9.812 1 85.56 373 LYS B O 1
ATOM 8554 N N . GLN B 1 374 ? 14.273 38.406 10.578 1 81.88 374 GLN B N 1
ATOM 8555 C CA . GLN B 1 374 ? 15.266 37.531 9.953 1 81.88 374 GLN B CA 1
ATOM 8556 C C . GLN B 1 374 ? 15.234 36.156 10.578 1 81.88 374 GLN B C 1
ATOM 8558 O O . GLN B 1 374 ? 15.367 35.156 9.875 1 81.88 374 GLN B O 1
ATOM 8563 N N . LEU B 1 375 ? 15.016 36.156 11.867 1 80.88 375 LEU B N 1
ATOM 8564 C CA . LEU B 1 375 ? 14.953 34.875 12.562 1 80.88 375 LEU B CA 1
ATOM 8565 C C . LEU B 1 375 ? 13.719 34.094 12.148 1 80.88 375 LEU B C 1
ATOM 8567 O O . LEU B 1 375 ? 13.781 32.875 12 1 80.88 375 LEU B O 1
ATOM 8571 N N . ILE B 1 376 ? 12.633 34.781 12 1 80.56 376 ILE B N 1
ATOM 8572 C CA . ILE B 1 376 ? 11.383 34.156 11.609 1 80.56 376 ILE B CA 1
ATOM 8573 C C . ILE B 1 376 ? 11.5 33.656 10.172 1 80.56 376 ILE B C 1
ATOM 8575 O O . ILE B 1 376 ? 11.023 32.562 9.852 1 80.56 376 ILE B O 1
ATOM 8579 N N . ALA B 1 377 ? 12.055 34.438 9.328 1 76 377 ALA B N 1
ATOM 8580 C CA . ALA B 1 377 ? 12.18 34.094 7.914 1 76 377 ALA B CA 1
ATOM 8581 C C . ALA B 1 377 ? 13.125 32.906 7.719 1 76 377 ALA B C 1
ATOM 8583 O O . ALA B 1 377 ? 12.945 32.125 6.801 1 76 377 ALA B O 1
ATOM 8584 N N . THR B 1 378 ? 14.094 32.812 8.516 1 71.31 378 THR B N 1
ATOM 8585 C CA . THR B 1 378 ? 15.102 31.766 8.32 1 71.31 378 THR B CA 1
ATOM 8586 C C . THR B 1 378 ? 14.734 30.516 9.102 1 71.31 378 THR B C 1
ATOM 8588 O O . THR B 1 378 ? 14.586 29.438 8.516 1 71.31 378 THR B O 1
ATOM 8591 N N . GLU B 1 379 ? 14.375 30.703 10.391 1 69.81 379 GLU B N 1
ATOM 8592 C CA . GLU B 1 379 ? 14.156 29.547 11.234 1 69.81 379 GLU B CA 1
ATOM 8593 C C . GLU B 1 379 ? 12.672 29.328 11.516 1 69.81 379 GLU B C 1
ATOM 8595 O O . GLU B 1 379 ? 12.234 28.188 11.711 1 69.81 379 GLU B O 1
ATOM 8600 N N . GLY B 1 380 ? 11.945 30.391 11.406 1 73.88 380 GLY B N 1
ATOM 8601 C CA . GLY B 1 380 ? 10.562 30.312 11.867 1 73.88 380 GLY B CA 1
ATOM 8602 C C . GLY B 1 380 ? 9.578 30.062 10.742 1 73.88 380 GLY B C 1
ATOM 8603 O O . GLY B 1 380 ? 8.438 29.656 10.992 1 73.88 380 GLY B O 1
ATOM 8604 N N . PHE B 1 381 ? 9.969 30.219 9.547 1 73.44 381 PHE B N 1
ATOM 8605 C CA . PHE B 1 381 ? 9.055 30.203 8.414 1 73.44 381 PHE B CA 1
ATOM 8606 C C . PHE B 1 381 ? 8.359 28.859 8.297 1 73.44 381 PHE B C 1
ATOM 8608 O O . PHE B 1 381 ? 7.133 28.797 8.156 1 73.44 381 PHE B O 1
ATOM 8615 N N . PRO B 1 382 ? 9.094 27.828 8.375 1 71.56 382 PRO B N 1
ATOM 8616 C CA . PRO B 1 382 ? 8.438 26.531 8.25 1 71.56 382 PRO B CA 1
ATOM 8617 C C . PRO B 1 382 ? 7.363 26.297 9.305 1 71.56 382 PRO B C 1
ATOM 8619 O O . PRO B 1 382 ? 6.324 25.703 9.016 1 71.56 382 PRO B O 1
ATOM 8622 N N . TYR B 1 383 ? 7.555 26.906 10.422 1 75.44 383 TYR B N 1
ATOM 8623 C CA . TYR B 1 383 ? 6.578 26.734 11.5 1 75.44 383 TYR B CA 1
ATOM 8624 C C . TYR B 1 383 ? 5.316 27.547 11.219 1 75.44 383 TYR B C 1
ATOM 8626 O O . TYR B 1 383 ? 4.211 27.109 11.547 1 75.44 383 TYR B O 1
ATOM 8634 N N . LEU B 1 384 ? 5.527 28.641 10.672 1 78.12 384 LEU B N 1
ATOM 8635 C CA . LEU B 1 384 ? 4.387 29.5 10.359 1 78.12 384 LEU B CA 1
ATOM 8636 C C . LEU B 1 384 ? 3.512 28.875 9.281 1 78.12 384 LEU B C 1
ATOM 8638 O O . LEU B 1 384 ? 2.289 29.016 9.297 1 78.12 384 LEU B O 1
ATOM 8642 N N . VAL B 1 385 ? 4.137 28.125 8.492 1 74.62 385 VAL B N 1
ATOM 8643 C CA . VAL B 1 385 ? 3.418 27.562 7.352 1 74.62 385 VAL B CA 1
ATOM 8644 C C . VAL B 1 385 ? 2.715 26.281 7.773 1 74.62 385 VAL B C 1
ATOM 8646 O O . VAL B 1 385 ? 1.578 26.016 7.371 1 74.62 385 VAL B O 1
ATOM 8649 N N . ILE B 1 386 ? 3.271 25.547 8.625 1 77.69 386 ILE B N 1
ATOM 8650 C CA . ILE B 1 386 ? 2.762 24.219 8.938 1 77.69 386 ILE B CA 1
ATOM 8651 C C . ILE B 1 386 ? 1.771 24.297 10.094 1 77.69 386 ILE B C 1
ATOM 8653 O O . ILE B 1 386 ? 0.881 23.453 10.227 1 77.69 386 ILE B O 1
ATOM 8657 N N . SER B 1 387 ? 1.827 25.297 10.859 1 81.75 387 SER B N 1
ATOM 8658 C CA . SER B 1 387 ? 1.062 25.359 12.102 1 81.75 387 SER B CA 1
ATOM 8659 C C . SER B 1 387 ? -0.426 25.547 11.82 1 81.75 387 SER B C 1
ATOM 8661 O O . SER B 1 387 ? -1.269 24.906 12.453 1 81.75 387 SER B O 1
ATOM 8663 N N . PRO B 1 388 ? -0.794 26.359 10.867 1 79.19 388 PRO B N 1
ATOM 8664 C CA . PRO B 1 388 ? -2.23 26.516 10.633 1 79.19 388 PRO B CA 1
ATOM 8665 C C . PRO B 1 388 ? -2.908 25.203 10.219 1 79.19 388 PRO B C 1
ATOM 8667 O O . PRO B 1 388 ? -3.994 24.891 10.711 1 79.19 388 PRO B O 1
ATOM 8670 N N . ALA B 1 389 ? -2.271 24.562 9.375 1 78.69 389 ALA B N 1
ATOM 8671 C CA . ALA B 1 389 ? -2.832 23.281 8.938 1 78.69 389 ALA B CA 1
ATOM 8672 C C . ALA B 1 389 ? -2.902 22.281 10.094 1 78.69 389 ALA B C 1
ATOM 8674 O O . ALA B 1 389 ? -3.869 21.531 10.211 1 78.69 389 ALA B O 1
ATOM 8675 N N . ALA B 1 390 ? -1.963 22.344 10.867 1 81.88 390 ALA B N 1
ATOM 8676 C CA . ALA B 1 390 ? -1.91 21.422 12 1 81.88 390 ALA B CA 1
ATOM 8677 C C . ALA B 1 390 ? -3.037 21.703 12.992 1 81.88 390 ALA B C 1
ATOM 8679 O O . ALA B 1 390 ? -3.654 20.781 13.516 1 81.88 390 ALA B O 1
ATOM 8680 N N . ILE B 1 391 ? -3.293 22.953 13.156 1 81.12 391 ILE B N 1
ATOM 8681 C CA . ILE B 1 391 ? -4.34 23.344 14.094 1 81.12 391 ILE B CA 1
ATOM 8682 C C . ILE B 1 391 ? -5.699 22.906 13.57 1 81.12 391 ILE B C 1
ATOM 8684 O O . ILE B 1 391 ? -6.512 22.344 14.312 1 81.12 391 ILE B O 1
ATOM 8688 N N . VAL B 1 392 ? -5.895 23.094 12.375 1 78.81 392 VAL B N 1
ATOM 8689 C CA . VAL B 1 392 ? -7.168 22.734 11.75 1 78.81 392 VAL B CA 1
ATOM 8690 C C . VAL B 1 392 ? -7.359 21.219 11.812 1 78.81 392 VAL B C 1
ATOM 8692 O O . VAL B 1 392 ? -8.445 20.734 12.148 1 78.81 392 VAL B O 1
ATOM 8695 N N . ILE B 1 393 ? -6.336 20.578 11.469 1 78.25 393 ILE B N 1
ATOM 8696 C CA . ILE B 1 393 ? -6.402 19.125 11.461 1 78.25 393 ILE B CA 1
ATOM 8697 C C . ILE B 1 393 ? -6.668 18.609 12.875 1 78.25 393 ILE B C 1
ATOM 8699 O O . ILE B 1 393 ? -7.469 17.688 13.062 1 78.25 393 ILE B O 1
ATOM 8703 N N . MET B 1 394 ? -6.09 19.25 13.781 1 78.44 394 MET B N 1
ATOM 8704 C CA . MET B 1 394 ? -6.281 18.828 15.172 1 78.44 394 MET B CA 1
ATOM 8705 C C . MET B 1 394 ? -7.734 19 15.594 1 78.44 394 MET B C 1
ATOM 8707 O O . MET B 1 394 ? -8.305 18.109 16.25 1 78.44 394 MET B O 1
ATOM 8711 N N . PHE B 1 395 ? -8.266 20.062 15.141 1 78.31 395 PHE B N 1
ATOM 8712 C CA . PHE B 1 395 ? -9.648 20.328 15.516 1 78.31 395 PHE B CA 1
ATOM 8713 C C . PHE B 1 395 ? -10.594 19.359 14.82 1 78.31 395 PHE B C 1
ATOM 8715 O O . PHE B 1 395 ? -11.508 18.812 15.453 1 78.31 395 PHE B O 1
ATOM 8722 N N . ILE B 1 396 ? -10.367 19.141 13.641 1 77.31 396 ILE B N 1
ATOM 8723 C CA . ILE B 1 396 ? -11.266 18.328 12.828 1 77.31 396 ILE B CA 1
ATOM 8724 C C . ILE B 1 396 ? -11.172 16.859 13.258 1 77.31 396 ILE B C 1
ATOM 8726 O O . ILE B 1 396 ? -12.156 16.125 13.18 1 77.31 396 ILE B O 1
ATOM 8730 N N . VAL B 1 397 ? -10.07 16.547 13.758 1 79 397 VAL B N 1
ATOM 8731 C CA . VAL B 1 397 ? -9.859 15.156 14.148 1 79 397 VAL B CA 1
ATOM 8732 C C . VAL B 1 397 ? -10.242 14.969 15.617 1 79 397 VAL B C 1
ATOM 8734 O O . VAL B 1 397 ? -10.938 14.016 15.969 1 79 397 VAL B O 1
ATOM 8737 N N . LEU B 1 398 ? -9.859 15.875 16.469 1 83.81 398 LEU B N 1
ATOM 8738 C CA . LEU B 1 398 ? -9.977 15.688 17.906 1 83.81 398 LEU B CA 1
ATOM 8739 C C . LEU B 1 398 ? -11.406 15.93 18.375 1 83.81 398 LEU B C 1
ATOM 8741 O O . LEU B 1 398 ? -11.883 15.266 19.297 1 83.81 398 LEU B O 1
ATOM 8745 N N . VAL B 1 399 ? -12.055 16.828 17.719 1 84.44 399 VAL B N 1
ATOM 8746 C CA . VAL B 1 399 ? -13.406 17.156 18.172 1 84.44 399 VAL B CA 1
ATOM 8747 C C . VAL B 1 399 ? -14.305 15.938 18.016 1 84.44 399 VAL B C 1
ATOM 8749 O O . VAL B 1 399 ? -15 15.539 18.953 1 84.44 399 VAL B O 1
ATOM 8752 N N . PRO B 1 400 ? -14.281 15.336 16.859 1 83.75 400 PRO B N 1
ATOM 8753 C CA . PRO B 1 400 ? -15.117 14.148 16.703 1 83.75 400 PRO B CA 1
ATOM 8754 C C . PRO B 1 400 ? -14.727 13.023 17.656 1 83.75 400 PRO B C 1
ATOM 8756 O O . PRO B 1 400 ? -15.586 12.32 18.188 1 83.75 400 PRO B O 1
ATOM 8759 N N . ILE B 1 401 ? -13.539 12.883 17.844 1 85.06 401 ILE B N 1
ATOM 8760 C CA . ILE B 1 401 ? -13.047 11.812 18.719 1 85.06 401 ILE B CA 1
ATOM 8761 C C . ILE B 1 401 ? -13.523 12.047 20.141 1 85.06 401 ILE B C 1
ATOM 8763 O O . ILE B 1 401 ? -14.078 11.148 20.781 1 85.06 401 ILE B O 1
ATOM 8767 N N . PHE B 1 402 ? -13.328 13.258 20.609 1 90.19 402 PHE B N 1
ATOM 8768 C CA . PHE B 1 402 ? -13.719 13.57 21.984 1 90.19 402 PHE B CA 1
ATOM 8769 C C . PHE B 1 402 ? -15.234 13.523 22.141 1 90.19 402 PHE B C 1
ATOM 8771 O O . PHE B 1 402 ? -15.75 13.133 23.188 1 90.19 402 PHE B O 1
ATOM 8778 N N . THR B 1 403 ? -15.898 13.922 21.109 1 89.88 403 THR B N 1
ATOM 8779 C CA . THR B 1 403 ? -17.359 13.836 21.141 1 89.88 403 THR B CA 1
ATOM 8780 C C . THR B 1 403 ? -17.812 12.383 21.25 1 89.88 403 THR B C 1
ATOM 8782 O O . THR B 1 403 ? -18.703 12.07 22.047 1 89.88 403 THR B O 1
ATOM 8785 N N . THR B 1 404 ? -17.203 11.594 20.469 1 88.88 404 THR B N 1
ATOM 8786 C CA . THR B 1 404 ? -17.547 10.172 20.5 1 88.88 404 THR B CA 1
ATOM 8787 C C . THR B 1 404 ? -17.25 9.578 21.875 1 88.88 404 THR B C 1
ATOM 8789 O O . THR B 1 404 ? -18.047 8.789 22.391 1 88.88 404 THR B O 1
ATOM 8792 N N . ILE B 1 405 ? -16.188 9.992 22.453 1 91.62 405 ILE B N 1
ATOM 8793 C CA . ILE B 1 405 ? -15.82 9.516 23.781 1 91.62 405 ILE B CA 1
ATOM 8794 C C . ILE B 1 405 ? -16.875 9.945 24.797 1 91.62 405 ILE B C 1
ATOM 8796 O O . ILE B 1 405 ? -17.344 9.133 25.594 1 91.62 405 ILE B O 1
ATOM 8800 N N . LEU B 1 406 ? -17.266 11.156 24.719 1 94.62 406 LEU B N 1
ATOM 8801 C CA . LEU B 1 406 ? -18.219 11.672 25.688 1 94.62 406 LEU B CA 1
ATOM 8802 C C . LEU B 1 406 ? -19.609 11.07 25.469 1 94.62 406 LEU B C 1
ATOM 8804 O O . LEU B 1 406 ? -20.312 10.758 26.438 1 94.62 406 LEU B O 1
ATOM 8808 N N . ILE B 1 407 ? -20.016 10.883 24.234 1 93.56 407 ILE B N 1
ATOM 8809 C CA . ILE B 1 407 ? -21.297 10.281 23.906 1 93.56 407 ILE B CA 1
ATOM 8810 C C . ILE B 1 407 ? -21.375 8.875 24.5 1 93.56 407 ILE B C 1
ATOM 8812 O O . ILE B 1 407 ? -22.453 8.453 24.953 1 93.56 407 ILE B O 1
ATOM 8816 N N . SER B 1 408 ? -20.266 8.203 24.531 1 94.5 408 SER B N 1
ATOM 8817 C CA . SER B 1 408 ? -20.234 6.832 25.016 1 94.5 408 SER B CA 1
ATOM 8818 C C . SER B 1 408 ? -20.672 6.766 26.484 1 94.5 408 SER B C 1
ATOM 8820 O O . SER B 1 408 ? -21.094 5.711 26.969 1 94.5 408 SER B O 1
ATOM 8822 N N . PHE B 1 409 ? -20.656 7.898 27.188 1 96.12 409 PHE B N 1
ATOM 8823 C CA . PHE B 1 409 ? -21.016 7.93 28.594 1 96.12 409 PHE B CA 1
ATOM 8824 C C . PHE B 1 409 ? -22.406 8.547 28.797 1 96.12 409 PHE B C 1
ATOM 8826 O O . PHE B 1 409 ? -22.781 8.906 29.906 1 96.12 409 PHE B O 1
ATOM 8833 N N . THR B 1 410 ? -23.203 8.656 27.75 1 96.06 410 THR B N 1
ATOM 8834 C CA . THR B 1 410 ? -24.531 9.258 27.812 1 96.06 410 THR B CA 1
ATOM 8835 C C . THR B 1 410 ? -25.609 8.227 27.484 1 96.06 410 THR B C 1
ATOM 8837 O O . THR B 1 410 ? -25.297 7.051 27.266 1 96.06 410 THR B O 1
ATOM 8840 N N . ASN B 1 411 ? -26.906 8.633 27.531 1 95.31 411 ASN B N 1
ATOM 8841 C CA . ASN B 1 411 ? -28.016 7.773 27.141 1 95.31 411 ASN B CA 1
ATOM 8842 C C . ASN B 1 411 ? -28.625 8.188 25.812 1 95.31 411 ASN B C 1
ATOM 8844 O O . ASN B 1 411 ? -29.844 8.188 25.641 1 95.31 411 ASN B O 1
ATOM 8848 N N . TYR B 1 412 ? -27.719 8.711 24.953 1 93.25 412 TYR B N 1
ATOM 8849 C CA . TYR B 1 412 ? -28.141 9.047 23.594 1 93.25 412 TYR B CA 1
ATOM 8850 C C . TYR B 1 412 ? -28.641 7.812 22.859 1 93.25 412 TYR B C 1
ATOM 8852 O O . TYR B 1 412 ? -27.859 7.035 22.328 1 93.25 412 TYR B O 1
ATOM 8860 N N . ASN B 1 413 ? -29.938 7.59 22.891 1 91.81 413 ASN B N 1
ATOM 8861 C CA . ASN B 1 413 ? -30.609 6.434 22.312 1 91.81 413 ASN B CA 1
ATOM 8862 C C . ASN B 1 413 ? -31.906 6.836 21.609 1 91.81 413 ASN B C 1
ATOM 8864 O O . ASN B 1 413 ? -32.219 8.023 21.516 1 91.81 413 ASN B O 1
ATOM 8868 N N . PRO B 1 414 ? -32.656 5.898 21.078 1 89.06 414 PRO B N 1
ATOM 8869 C CA . PRO B 1 414 ? -33.844 6.242 20.328 1 89.06 414 PRO B CA 1
ATOM 8870 C C . PRO B 1 414 ? -34.875 7.02 21.156 1 89.06 414 PRO B C 1
ATOM 8872 O O . PRO B 1 414 ? -35.594 7.879 20.641 1 89.06 414 PRO B O 1
ATOM 8875 N N . ASP B 1 415 ? -34.812 6.805 22.375 1 89.25 415 ASP B N 1
ATOM 8876 C CA . ASP B 1 415 ? -35.781 7.469 23.25 1 89.25 415 ASP B CA 1
ATOM 8877 C C . ASP B 1 415 ? -35.312 8.875 23.625 1 89.25 415 ASP B C 1
ATOM 8879 O O . ASP B 1 415 ? -36.125 9.727 24 1 89.25 415 ASP B O 1
ATOM 8883 N N . HIS B 1 416 ? -34.031 9.102 23.547 1 91 416 HIS B N 1
ATOM 8884 C CA . HIS B 1 416 ? -33.406 10.367 23.938 1 91 416 HIS B CA 1
ATOM 8885 C C . HIS B 1 416 ? -32.562 10.938 22.797 1 91 416 HIS B C 1
ATOM 8887 O O . HIS B 1 416 ? -31.359 11.156 22.969 1 91 416 HIS B O 1
ATOM 8893 N N . GLN B 1 417 ? -33.188 11.383 21.734 1 86.94 417 GLN B N 1
ATOM 8894 C CA . GLN B 1 417 ? -32.469 11.828 20.547 1 86.94 417 GLN B CA 1
ATOM 8895 C C . GLN B 1 417 ? -32.156 13.328 20.625 1 86.94 417 GLN B C 1
ATOM 8897 O O . GLN B 1 417 ? -31.109 13.773 20.172 1 86.94 417 GLN B O 1
ATOM 8902 N N . SER B 1 418 ? -33.094 14.062 21.141 1 86.44 418 SER B N 1
ATOM 8903 C CA . SER B 1 418 ? -32.906 15.508 21.203 1 86.44 418 SER B CA 1
ATOM 8904 C C . SER B 1 418 ? -32.156 15.922 22.469 1 86.44 418 SER B C 1
ATOM 8906 O O . SER B 1 418 ? -31.25 16.734 22.406 1 86.44 418 SER B O 1
ATOM 8908 N N . LYS B 1 419 ? -32.625 15.234 23.547 1 92 419 LYS B N 1
ATOM 8909 C CA . LYS B 1 419 ? -32.031 15.539 24.844 1 92 419 LYS B CA 1
ATOM 8910 C C . LYS B 1 419 ? -31.578 14.273 25.562 1 92 419 LYS B C 1
ATOM 8912 O O . LYS B 1 419 ? -32.406 13.375 25.797 1 92 419 LYS B O 1
ATOM 8917 N N . PHE B 1 420 ? -30.297 14.188 25.766 1 94.25 420 PHE B N 1
ATOM 8918 C CA . PHE B 1 420 ? -29.766 13.055 26.516 1 94.25 420 PHE B CA 1
ATOM 8919 C C . PHE B 1 420 ? -29 13.523 27.734 1 94.25 420 PHE B C 1
ATOM 8921 O O . PHE B 1 420 ? -28.688 14.711 27.875 1 94.25 420 PHE B O 1
ATOM 8928 N N . THR B 1 421 ? -28.766 12.633 28.719 1 94 421 THR B N 1
ATOM 8929 C CA . THR B 1 421 ? -28.078 12.938 29.969 1 94 421 THR B CA 1
ATOM 8930 C C . THR B 1 421 ? -26.875 12.008 30.172 1 94 421 THR B C 1
ATOM 8932 O O . THR B 1 421 ? -26.688 11.07 29.391 1 94 421 THR B O 1
ATOM 8935 N N . TRP B 1 422 ? -26.109 12.43 31.109 1 95.69 422 TRP B N 1
ATOM 8936 C CA . TRP B 1 422 ? -24.969 11.586 31.453 1 95.69 422 TRP B CA 1
ATOM 8937 C C . TRP B 1 422 ? -25.438 10.273 32.094 1 95.69 422 TRP B C 1
ATOM 8939 O O . TRP B 1 422 ? -26.359 10.258 32.906 1 95.69 422 TRP B O 1
ATOM 8949 N N . ALA B 1 423 ? -24.953 9.133 31.641 1 94.25 423 ALA B N 1
ATOM 8950 C CA . ALA B 1 423 ? -25.359 7.816 32.125 1 94.25 423 ALA B CA 1
ATOM 8951 C C . ALA B 1 423 ? -24.172 7.043 32.688 1 94.25 423 ALA B C 1
ATOM 8953 O O . ALA B 1 423 ? -24.266 5.84 32.938 1 94.25 423 ALA B O 1
ATOM 8954 N N . GLY B 1 424 ? -23.031 7.789 32.812 1 93.06 424 GLY B N 1
ATOM 8955 C CA . GLY B 1 424 ? -21.859 7.152 33.375 1 93.06 424 GLY B CA 1
ATOM 8956 C C . GLY B 1 424 ? -21.359 5.977 32.562 1 93.06 424 GLY B C 1
ATOM 8957 O O . GLY B 1 424 ? -21.172 6.094 31.344 1 93.06 424 GLY B O 1
ATOM 8958 N N . PHE B 1 425 ? -21.219 4.773 33.281 1 94.25 425 PHE B N 1
ATOM 8959 C CA . PHE B 1 425 ? -20.625 3.613 32.625 1 94.25 425 PHE B CA 1
ATOM 8960 C C . PHE B 1 425 ? -21.703 2.576 32.281 1 94.25 425 PHE B C 1
ATOM 8962 O O . PHE B 1 425 ? -21.391 1.399 32.094 1 94.25 425 PHE B O 1
ATOM 8969 N N . SER B 1 426 ? -22.938 3.012 32.156 1 92.44 426 SER B N 1
ATOM 8970 C CA . SER B 1 426 ? -24.062 2.105 31.922 1 92.44 426 SER B CA 1
ATOM 8971 C C . SER B 1 426 ? -23.906 1.373 30.594 1 92.44 426 SER B C 1
ATOM 8973 O O . SER B 1 426 ? -24.188 0.176 30.5 1 92.44 426 SER B O 1
ATOM 8975 N N . ASN B 1 427 ? -23.484 2.137 29.578 1 93.38 427 ASN B N 1
ATOM 8976 C CA . ASN B 1 427 ? -23.297 1.521 28.266 1 93.38 427 ASN B CA 1
ATOM 8977 C C . ASN B 1 427 ? -22.219 0.443 28.297 1 93.38 427 ASN B C 1
ATOM 8979 O O . ASN B 1 427 ? -22.359 -0.602 27.656 1 93.38 427 ASN B O 1
ATOM 8983 N N . TYR B 1 428 ? -21.203 0.688 29.031 1 93.19 428 TYR B N 1
ATOM 8984 C CA . TYR B 1 428 ? -20.094 -0.264 29.125 1 93.19 428 TYR B CA 1
ATOM 8985 C C . TYR B 1 428 ? -20.516 -1.484 29.953 1 93.19 428 TYR B C 1
ATOM 8987 O O . TYR B 1 428 ? -20.078 -2.605 29.656 1 93.19 428 TYR B O 1
ATOM 8995 N N . GLN B 1 429 ? -21.297 -1.25 30.891 1 91.62 429 GLN B N 1
ATOM 8996 C CA . GLN B 1 429 ? -21.828 -2.361 31.672 1 91.62 429 GLN B CA 1
ATOM 8997 C C . GLN B 1 429 ? -22.734 -3.246 30.828 1 91.62 429 GLN B C 1
ATOM 8999 O O . GLN B 1 429 ? -22.688 -4.473 30.938 1 91.62 429 GLN B O 1
ATOM 9004 N N . LEU B 1 430 ? -23.531 -2.59 30.109 1 89.62 430 LEU B N 1
ATOM 9005 C CA . LEU B 1 430 ? -24.422 -3.318 29.219 1 89.62 430 LEU B CA 1
ATOM 9006 C C . LEU B 1 430 ? -23.641 -4.176 28.234 1 89.62 430 LEU B C 1
ATOM 9008 O O . LEU B 1 430 ? -24.016 -5.316 27.953 1 89.62 430 LEU B O 1
ATOM 9012 N N . LEU B 1 431 ? -22.625 -3.658 27.703 1 91.12 431 LEU B N 1
ATOM 9013 C CA . LEU B 1 431 ? -21.797 -4.375 26.734 1 91.12 431 LEU B CA 1
ATOM 9014 C C . LEU B 1 431 ? -21.047 -5.516 27.422 1 91.12 431 LEU B C 1
ATOM 9016 O O . LEU B 1 431 ? -20.969 -6.621 26.875 1 91.12 431 LEU B O 1
ATOM 9020 N N . LEU B 1 432 ? -20.5 -5.293 28.609 1 89.81 432 LEU B N 1
ATOM 9021 C CA . LEU B 1 432 ? -19.719 -6.297 29.312 1 89.81 432 LEU B CA 1
ATOM 9022 C C . LEU B 1 432 ? -20.594 -7.457 29.766 1 89.81 432 LEU B C 1
ATOM 9024 O O . LEU B 1 432 ? -20.172 -8.609 29.75 1 89.81 432 LEU B O 1
ATOM 9028 N N . GLN B 1 433 ? -21.797 -7.129 30.094 1 88.5 433 GLN B N 1
ATOM 9029 C CA . GLN B 1 433 ? -22.734 -8.156 30.547 1 88.5 433 GLN B CA 1
ATOM 9030 C C . GLN B 1 433 ? -23.391 -8.867 29.375 1 88.5 433 GLN B C 1
ATOM 9032 O O . GLN B 1 433 ? -23.938 -9.961 29.531 1 88.5 433 GLN B O 1
ATOM 9037 N N . GLY B 1 434 ? -23.234 -8.32 28.234 1 86 434 GLY B N 1
ATOM 9038 C CA . GLY B 1 434 ? -23.859 -8.914 27.062 1 86 434 GLY B CA 1
ATOM 9039 C C . GLY B 1 434 ? -25.375 -9 27.188 1 86 434 GLY B C 1
ATOM 9040 O O . GLY B 1 434 ? -25.969 -10.023 26.828 1 86 434 GLY B O 1
ATOM 9041 N N . SER B 1 435 ? -25.938 -8.016 27.812 1 80.38 435 SER B N 1
ATOM 9042 C CA . SER B 1 435 ? -27.375 -8.047 28.062 1 80.38 435 SER B CA 1
ATOM 9043 C C . SER B 1 435 ? -28.109 -6.961 27.281 1 80.38 435 SER B C 1
ATOM 9045 O O . SER B 1 435 ? -27.484 -6.039 26.766 1 80.38 435 SER B O 1
ATOM 9047 N N . GLY B 1 436 ? -29.406 -7.191 27.047 1 76.81 436 GLY B N 1
ATOM 9048 C CA . GLY B 1 436 ? -30.219 -6.219 26.328 1 76.81 436 GLY B CA 1
ATOM 9049 C C . GLY B 1 436 ? -30.297 -6.477 24.844 1 76.81 436 GLY B C 1
ATOM 9050 O O . GLY B 1 436 ? -29.578 -7.324 24.312 1 76.81 436 GLY B O 1
ATOM 9051 N N . VAL B 1 437 ? -31.141 -5.738 24.234 1 70.38 437 VAL B N 1
ATOM 9052 C CA . VAL B 1 437 ? -31.406 -5.914 22.812 1 70.38 437 VAL B CA 1
ATOM 9053 C C . VAL B 1 437 ? -30.156 -5.582 22 1 70.38 437 VAL B C 1
ATOM 9055 O O . VAL B 1 437 ? -29.812 -6.285 21.047 1 70.38 437 VAL B O 1
ATOM 9058 N N . ALA B 1 438 ? -29.406 -4.688 22.5 1 72.5 438 ALA B N 1
ATOM 9059 C CA . ALA B 1 438 ? -28.266 -4.215 21.719 1 72.5 438 ALA B CA 1
ATOM 9060 C C . ALA B 1 438 ? -26.953 -4.766 22.25 1 72.5 438 ALA B C 1
ATOM 9062 O O . ALA B 1 438 ? -26 -4.941 21.5 1 72.5 438 ALA B O 1
ATOM 9063 N N . GLY B 1 439 ? -26.906 -5.145 23.5 1 79.94 439 GLY B N 1
ATOM 9064 C CA . GLY B 1 439 ? -25.672 -5.574 24.109 1 79.94 439 GLY B CA 1
ATOM 9065 C C . GLY B 1 439 ? -25.391 -7.055 23.938 1 79.94 439 GLY B C 1
ATOM 9066 O O . GLY B 1 439 ? -24.25 -7.492 24.016 1 79.94 439 GLY B O 1
ATOM 9067 N N . LYS B 1 440 ? -26.391 -7.812 23.578 1 84.38 440 LYS B N 1
ATOM 9068 C CA . LYS B 1 440 ? -26.281 -9.266 23.484 1 84.38 440 LYS B CA 1
ATOM 9069 C C . LYS B 1 440 ? -25.344 -9.672 22.344 1 84.38 440 LYS B C 1
ATOM 9071 O O . LYS B 1 440 ? -24.656 -10.688 22.453 1 84.38 440 LYS B O 1
ATOM 9076 N N . ALA B 1 441 ? -25.281 -8.875 21.375 1 89.44 441 ALA B N 1
ATOM 9077 C CA . ALA B 1 441 ? -24.562 -9.234 20.172 1 89.44 441 ALA B CA 1
ATOM 9078 C C . ALA B 1 441 ? -23.078 -8.883 20.297 1 89.44 441 ALA B C 1
ATOM 9080 O O . ALA B 1 441 ? -22.25 -9.352 19.516 1 89.44 441 ALA B O 1
ATOM 9081 N N . PHE B 1 442 ? -22.719 -8.242 21.359 1 90.44 442 PHE B N 1
ATOM 9082 C CA . PHE B 1 442 ? -21.406 -7.617 21.438 1 90.44 442 PHE B CA 1
ATOM 9083 C C . PHE B 1 442 ? -20.297 -8.672 21.453 1 90.44 442 PHE B C 1
ATOM 9085 O O . PHE B 1 442 ? -19.422 -8.672 20.609 1 90.44 442 PHE B O 1
ATOM 9092 N N . TRP B 1 443 ? -20.297 -9.602 22.312 1 90.38 443 TRP B N 1
ATOM 9093 C CA . TRP B 1 443 ? -19.203 -10.547 22.5 1 90.38 443 TRP B CA 1
ATOM 9094 C C . TRP B 1 443 ? -19.094 -11.5 21.312 1 90.38 443 TRP B C 1
ATOM 9096 O O . TRP B 1 443 ? -18 -11.789 20.828 1 90.38 443 TRP B O 1
ATOM 9106 N N . PRO B 1 444 ? -20.266 -11.992 20.828 1 91.56 444 PRO B N 1
ATOM 9107 C CA . PRO B 1 444 ? -20.188 -12.844 19.641 1 91.56 444 PRO B CA 1
ATOM 9108 C C . PRO B 1 444 ? -19.578 -12.117 18.438 1 91.56 444 PRO B C 1
ATOM 9110 O O . PRO B 1 444 ? -18.812 -12.711 17.672 1 91.56 444 PRO B O 1
ATOM 9113 N N . ILE B 1 445 ? -19.875 -10.883 18.297 1 92.75 445 ILE B N 1
ATOM 9114 C CA . ILE B 1 445 ? -19.375 -10.117 17.156 1 92.75 445 ILE B CA 1
ATOM 9115 C C . ILE B 1 445 ? -17.891 -9.82 17.344 1 92.75 445 ILE B C 1
ATOM 9117 O O . ILE B 1 445 ? -17.125 -9.836 16.391 1 92.75 445 ILE B O 1
ATOM 9121 N N . VAL B 1 446 ? -17.531 -9.562 18.578 1 91.12 446 VAL B N 1
ATOM 9122 C CA . VAL B 1 446 ? -16.109 -9.344 18.875 1 91.12 446 VAL B CA 1
ATOM 9123 C C . VAL B 1 446 ? -15.312 -10.594 18.531 1 91.12 446 VAL B C 1
ATOM 9125 O O . VAL B 1 446 ? -14.273 -10.508 17.859 1 91.12 446 VAL B O 1
ATOM 9128 N N . THR B 1 447 ? -15.773 -11.695 18.969 1 92.19 447 THR B N 1
ATOM 9129 C CA . THR B 1 447 ? -15.086 -12.961 18.719 1 92.19 447 THR B CA 1
ATOM 9130 C C . THR B 1 447 ? -15 -13.25 17.234 1 92.19 447 THR B C 1
ATOM 9132 O O . THR B 1 447 ? -13.945 -13.633 16.719 1 92.19 447 THR B O 1
ATOM 9135 N N . TRP B 1 448 ? -16.047 -13.031 16.547 1 93.94 448 TRP B N 1
ATOM 9136 C CA . TRP B 1 448 ? -16.062 -13.266 15.109 1 93.94 448 TRP B CA 1
ATOM 9137 C C . TRP B 1 448 ? -15.109 -12.312 14.391 1 93.94 448 TRP B C 1
ATOM 9139 O O . TRP B 1 448 ? -14.422 -12.703 13.445 1 93.94 448 TRP B O 1
ATOM 9149 N N . THR B 1 449 ? -15.148 -11.094 14.828 1 93.25 449 THR B N 1
ATOM 9150 C CA . THR B 1 449 ? -14.281 -10.102 14.188 1 93.25 449 THR B CA 1
ATOM 9151 C C . THR B 1 449 ? -12.82 -10.516 14.305 1 93.25 449 THR B C 1
ATOM 9153 O O . THR B 1 449 ? -12.055 -10.398 13.344 1 93.25 449 THR B O 1
ATOM 9156 N N . VAL B 1 450 ? -12.445 -11.016 15.445 1 91 450 VAL B N 1
ATOM 9157 C CA . VAL B 1 450 ? -11.07 -11.438 15.672 1 91 450 VAL B CA 1
ATOM 9158 C C . VAL B 1 450 ? -10.758 -12.672 14.828 1 91 450 VAL B C 1
ATOM 9160 O O . VAL B 1 450 ? -9.711 -12.734 14.18 1 91 450 VAL B O 1
ATOM 9163 N N . ILE B 1 451 ? -11.617 -13.609 14.82 1 94.94 451 ILE B N 1
ATOM 9164 C CA . ILE B 1 451 ? -11.43 -14.836 14.055 1 94.94 451 ILE B CA 1
ATOM 9165 C C . ILE B 1 451 ? -11.344 -14.5 12.562 1 94.94 451 ILE B C 1
ATOM 9167 O O . ILE B 1 451 ? -10.453 -14.992 11.859 1 94.94 451 ILE B O 1
ATOM 9171 N N . TRP B 1 452 ? -12.289 -13.68 12.164 1 95.31 452 TRP B N 1
ATOM 9172 C CA . TRP B 1 452 ? -12.328 -13.227 10.781 1 95.31 452 TRP B CA 1
ATOM 9173 C C . TRP B 1 452 ? -11.008 -12.57 10.383 1 95.31 452 TRP B C 1
ATOM 9175 O O . TRP B 1 452 ? -10.414 -12.914 9.359 1 95.31 452 TRP B O 1
ATOM 9185 N N . THR B 1 453 ? -10.562 -11.68 11.172 1 92.19 453 THR B N 1
ATOM 9186 C CA . THR B 1 453 ? -9.359 -10.914 10.867 1 92.19 453 THR B CA 1
ATOM 9187 C C . THR B 1 453 ? -8.133 -11.82 10.805 1 92.19 453 THR B C 1
ATOM 9189 O O . THR B 1 453 ? -7.348 -11.75 9.859 1 92.19 453 THR B O 1
ATOM 9192 N N . LEU B 1 454 ? -8 -12.695 11.75 1 92.81 454 LEU B N 1
ATOM 9193 C CA . LEU B 1 454 ? -6.832 -13.562 11.82 1 92.81 454 LEU B CA 1
ATOM 9194 C C . LEU B 1 454 ? -6.891 -14.641 10.742 1 92.81 454 LEU B C 1
ATOM 9196 O O . LEU B 1 454 ? -5.906 -14.883 10.039 1 92.81 454 LEU B O 1
ATOM 9200 N N . ALA B 1 455 ? -8.016 -15.234 10.609 1 95.81 455 ALA B N 1
ATOM 9201 C CA . ALA B 1 455 ? -8.133 -16.359 9.688 1 95.81 455 ALA B CA 1
ATOM 9202 C C . ALA B 1 455 ? -8.078 -15.898 8.234 1 95.81 455 ALA B C 1
ATOM 9204 O O . ALA B 1 455 ? -7.336 -16.453 7.426 1 95.81 455 ALA B O 1
ATOM 9205 N N . ALA B 1 456 ? -8.891 -14.906 7.895 1 95.5 456 ALA B N 1
ATOM 9206 C CA . ALA B 1 456 ? -8.969 -14.445 6.512 1 95.5 456 ALA B CA 1
ATOM 9207 C C . ALA B 1 456 ? -7.641 -13.844 6.062 1 95.5 456 ALA B C 1
ATOM 9209 O O . ALA B 1 456 ? -7.172 -14.109 4.953 1 95.5 456 ALA B O 1
ATOM 9210 N N . THR B 1 457 ? -7.055 -13.055 6.914 1 93.25 457 THR B N 1
ATOM 9211 C CA . THR B 1 457 ? -5.801 -12.398 6.57 1 93.25 457 THR B CA 1
ATOM 9212 C C . THR B 1 457 ? -4.66 -13.406 6.496 1 93.25 457 THR B C 1
ATOM 9214 O O . THR B 1 457 ? -3.869 -13.391 5.551 1 93.25 457 THR B O 1
ATOM 9217 N N . SER B 1 458 ? -4.527 -14.273 7.5 1 93.94 458 SER B N 1
ATOM 9218 C CA . SER B 1 458 ? -3.461 -15.273 7.512 1 93.94 458 SER B CA 1
ATOM 9219 C C . SER B 1 458 ? -3.58 -16.219 6.324 1 93.94 458 SER B C 1
ATOM 9221 O O . SER B 1 458 ? -2.57 -16.641 5.746 1 93.94 458 SER B O 1
ATOM 9223 N N . LEU B 1 459 ? -4.758 -16.531 6.012 1 95.19 459 LEU B N 1
ATOM 9224 C CA . LEU B 1 459 ? -4.965 -17.391 4.855 1 95.19 459 LEU B CA 1
ATOM 9225 C C . LEU B 1 459 ? -4.512 -16.703 3.572 1 95.19 459 LEU B C 1
ATOM 9227 O O . LEU B 1 459 ? -3.873 -17.328 2.721 1 95.19 459 LEU B O 1
ATOM 9231 N N . ALA B 1 460 ? -4.902 -15.453 3.441 1 93.19 460 ALA B N 1
ATOM 9232 C CA . ALA B 1 460 ? -4.492 -14.68 2.27 1 93.19 460 ALA B CA 1
ATOM 9233 C C . ALA B 1 460 ? -2.971 -14.586 2.18 1 93.19 460 ALA B C 1
ATOM 9235 O O . ALA B 1 460 ? -2.395 -14.75 1.101 1 93.19 460 ALA B O 1
ATOM 9236 N N . ILE B 1 461 ? -2.332 -14.352 3.295 1 90.38 461 ILE B N 1
ATOM 9237 C CA . ILE B 1 461 ? -0.879 -14.227 3.352 1 90.38 461 ILE B CA 1
ATOM 9238 C C . ILE B 1 461 ? -0.232 -15.57 3.014 1 90.38 461 ILE B C 1
ATOM 9240 O O . ILE B 1 461 ? 0.709 -15.625 2.219 1 90.38 461 ILE B O 1
ATOM 9244 N N . PHE B 1 462 ? -0.735 -16.594 3.594 1 91.81 462 PHE B N 1
ATOM 9245 C CA . PHE B 1 462 ? -0.202 -17.938 3.373 1 91.81 462 PHE B CA 1
ATOM 9246 C C . PHE B 1 462 ? -0.301 -18.312 1.901 1 91.81 462 PHE B C 1
ATOM 9248 O O . PHE B 1 462 ? 0.683 -18.75 1.302 1 91.81 462 PHE B O 1
ATOM 9255 N N . LEU B 1 463 ? -1.451 -18.156 1.343 1 90.69 463 LEU B N 1
ATOM 9256 C CA . LEU B 1 463 ? -1.678 -18.531 -0.049 1 90.69 463 LEU B CA 1
ATOM 9257 C C . LEU B 1 463 ? -0.825 -17.672 -0.987 1 90.69 463 LEU B C 1
ATOM 9259 O O . LEU B 1 463 ? -0.191 -18.203 -1.903 1 90.69 463 LEU B O 1
ATOM 9263 N N . GLY B 1 464 ? -0.875 -16.375 -0.754 1 89.56 464 GLY B N 1
ATOM 9264 C CA . GLY B 1 464 ? -0.073 -15.484 -1.587 1 89.56 464 GLY B CA 1
ATOM 9265 C C . GLY B 1 464 ? 1.413 -15.781 -1.512 1 89.56 464 GLY B C 1
ATOM 9266 O O . GLY B 1 464 ? 2.104 -15.789 -2.533 1 89.56 464 GLY B O 1
ATOM 9267 N N . PHE B 1 465 ? 1.87 -16.047 -0.332 1 88.38 465 PHE B N 1
ATOM 9268 C CA . PHE B 1 465 ? 3.281 -16.328 -0.102 1 88.38 465 PHE B CA 1
ATOM 9269 C C . PHE B 1 465 ? 3.688 -17.625 -0.785 1 88.38 465 PHE B C 1
ATOM 9271 O O . PHE B 1 465 ? 4.723 -17.688 -1.455 1 88.38 465 PHE B O 1
ATOM 9278 N N . VAL B 1 466 ? 2.938 -18.688 -0.612 1 87.88 466 VAL B N 1
ATOM 9279 C CA . VAL B 1 466 ? 3.232 -20 -1.173 1 87.88 466 VAL B CA 1
ATOM 9280 C C . VAL B 1 466 ? 3.234 -19.938 -2.697 1 87.88 466 VAL B C 1
ATOM 9282 O O . VAL B 1 466 ? 4.129 -20.469 -3.352 1 87.88 466 VAL B O 1
ATOM 9285 N N . LEU B 1 467 ? 2.309 -19.234 -3.199 1 88.19 467 LEU B N 1
ATOM 9286 C CA . LEU B 1 467 ? 2.227 -19.109 -4.652 1 88.19 467 LEU B CA 1
ATOM 9287 C C . LEU B 1 467 ? 3.404 -18.312 -5.199 1 88.19 467 LEU B C 1
ATOM 9289 O O . LEU B 1 467 ? 3.93 -18.625 -6.27 1 88.19 467 LEU B O 1
ATOM 9293 N N . ALA B 1 468 ? 3.764 -17.297 -4.453 1 87.69 468 ALA B N 1
ATOM 9294 C CA . ALA B 1 468 ? 4.898 -16.484 -4.883 1 87.69 468 ALA B CA 1
ATOM 9295 C C . ALA B 1 468 ? 6.191 -17.297 -4.867 1 87.69 468 ALA B C 1
ATOM 9297 O O . ALA B 1 468 ? 7.02 -17.172 -5.77 1 87.69 468 ALA B O 1
ATOM 9298 N N . LEU B 1 469 ? 6.43 -18.109 -3.885 1 83.62 469 LEU B N 1
ATOM 9299 C CA . LEU B 1 469 ? 7.629 -18.922 -3.766 1 83.62 469 LEU B CA 1
ATOM 9300 C C . LEU B 1 469 ? 7.715 -19.938 -4.906 1 83.62 469 LEU B C 1
ATOM 9302 O O . LEU B 1 469 ? 8.789 -20.156 -5.465 1 83.62 469 LEU B O 1
ATOM 9306 N N . ILE B 1 470 ? 6.617 -20.453 -5.258 1 81.19 470 ILE B N 1
ATOM 9307 C CA . ILE B 1 470 ? 6.586 -21.484 -6.289 1 81.19 470 ILE B CA 1
ATOM 9308 C C . ILE B 1 470 ? 6.758 -20.844 -7.664 1 81.19 470 ILE B C 1
ATOM 9310 O O . ILE B 1 470 ? 7.473 -21.375 -8.516 1 81.19 470 ILE B O 1
ATOM 9314 N N . ALA B 1 471 ? 6.176 -19.734 -7.809 1 82.19 471 ALA B N 1
ATOM 9315 C CA . ALA B 1 471 ? 6.188 -19.078 -9.109 1 82.19 471 ALA B CA 1
ATOM 9316 C C . ALA B 1 471 ? 7.547 -18.438 -9.391 1 82.19 471 ALA B C 1
ATOM 9318 O O . ALA B 1 471 ? 7.898 -18.203 -10.555 1 82.19 471 ALA B O 1
ATOM 9319 N N . ASN B 1 472 ? 8.273 -18.109 -8.398 1 78.06 472 ASN B N 1
ATOM 9320 C CA . ASN B 1 472 ? 9.547 -17.422 -8.602 1 78.06 472 ASN B CA 1
ATOM 9321 C C . ASN B 1 472 ? 10.719 -18.391 -8.617 1 78.06 472 ASN B C 1
ATOM 9323 O O . ASN B 1 472 ? 11.875 -17.969 -8.625 1 78.06 472 ASN B O 1
ATOM 9327 N N . GLN B 1 473 ? 10.469 -19.594 -8.773 1 75.38 473 GLN B N 1
ATOM 9328 C CA . GLN B 1 473 ? 11.539 -20.562 -8.922 1 75.38 473 GLN B CA 1
ATOM 9329 C C . GLN B 1 473 ? 12.234 -20.422 -10.273 1 75.38 473 GLN B C 1
ATOM 9331 O O . GLN B 1 473 ? 11.578 -20.172 -11.289 1 75.38 473 GLN B O 1
ATOM 9336 N N . ASP B 1 474 ? 13.438 -20.406 -10.297 1 71.31 474 ASP B N 1
ATOM 9337 C CA . ASP B 1 474 ? 14.25 -20.172 -11.477 1 71.31 474 ASP B CA 1
ATOM 9338 C C . ASP B 1 474 ? 13.984 -21.219 -12.555 1 71.31 474 ASP B C 1
ATOM 9340 O O . ASP B 1 474 ? 14.203 -20.969 -13.742 1 71.31 474 ASP B O 1
ATOM 9344 N N . ARG B 1 475 ? 13.57 -22.359 -12.273 1 73.06 475 ARG B N 1
ATOM 9345 C CA . ARG B 1 475 ? 13.383 -23.484 -13.195 1 73.06 475 ARG B CA 1
ATOM 9346 C C . ARG B 1 475 ? 12.133 -23.297 -14.039 1 73.06 475 ARG B C 1
ATOM 9348 O O . ARG B 1 475 ? 11.938 -24 -15.031 1 73.06 475 ARG B O 1
ATOM 9355 N N . ILE B 1 476 ? 11.352 -22.266 -13.656 1 77.62 476 ILE B N 1
ATOM 9356 C CA . ILE B 1 476 ? 10.094 -22.047 -14.383 1 77.62 476 ILE B CA 1
ATOM 9357 C C . ILE B 1 476 ? 10.344 -21.141 -15.57 1 77.62 476 ILE B C 1
ATOM 9359 O O . ILE B 1 476 ? 10.891 -20.047 -15.422 1 77.62 476 ILE B O 1
ATOM 9363 N N . LYS B 1 477 ? 10.125 -21.484 -16.859 1 71 477 LYS B N 1
ATOM 9364 C CA . LYS B 1 477 ? 10.422 -20.703 -18.062 1 71 477 LYS B CA 1
ATOM 9365 C C . LYS B 1 477 ? 9.281 -19.734 -18.375 1 71 477 LYS B C 1
ATOM 9367 O O . LYS B 1 477 ? 9.516 -18.641 -18.875 1 71 477 LYS B O 1
ATOM 9372 N N . PHE B 1 478 ? 7.922 -20.109 -18.125 1 75.62 478 PHE B N 1
ATOM 9373 C CA . PHE B 1 478 ? 6.777 -19.25 -18.406 1 75.62 478 PHE B CA 1
ATOM 9374 C C . PHE B 1 478 ? 6.27 -18.578 -17.141 1 75.62 478 PHE B C 1
ATOM 9376 O O . PHE B 1 478 ? 5.07 -18.609 -16.859 1 75.62 478 PHE B O 1
ATOM 9383 N N . LYS B 1 479 ? 7.176 -17.766 -16.625 1 77.12 479 LYS B N 1
ATOM 9384 C CA . LYS B 1 479 ? 6.84 -17.141 -15.352 1 77.12 479 LYS B CA 1
ATOM 9385 C C . LYS B 1 479 ? 5.766 -16.062 -15.531 1 77.12 479 LYS B C 1
ATOM 9387 O O . LYS B 1 479 ? 4.883 -15.914 -14.688 1 77.12 479 LYS B O 1
ATOM 9392 N N . GLY B 1 480 ? 5.809 -15.445 -16.688 1 76.75 480 GLY B N 1
ATOM 9393 C CA . GLY B 1 480 ? 4.84 -14.398 -16.969 1 76.75 480 GLY B CA 1
ATOM 9394 C C . GLY B 1 480 ? 3.41 -14.906 -17.031 1 76.75 480 GLY B C 1
ATOM 9395 O O . GLY B 1 480 ? 2.49 -14.25 -16.547 1 76.75 480 GLY B O 1
ATOM 9396 N N . PHE B 1 481 ? 3.311 -16.031 -17.594 1 81.31 481 PHE B N 1
ATOM 9397 C CA . PHE B 1 481 ? 1.984 -16.625 -17.703 1 81.31 481 PHE B CA 1
ATOM 9398 C C . PHE B 1 481 ? 1.41 -16.953 -16.328 1 81.31 481 PHE B C 1
ATOM 9400 O O . PHE B 1 481 ? 0.266 -16.609 -16.031 1 81.31 481 PHE B O 1
ATOM 9407 N N . PHE B 1 482 ? 2.131 -17.578 -15.5 1 80.81 482 PHE B N 1
ATOM 9408 C CA . PHE B 1 482 ? 1.662 -17.953 -14.164 1 80.81 482 PHE B CA 1
ATOM 9409 C C . PHE B 1 482 ? 1.439 -16.719 -13.305 1 80.81 482 PHE B C 1
ATOM 9411 O O . PHE B 1 482 ? 0.483 -16.656 -12.531 1 80.81 482 PHE B O 1
ATOM 9418 N N . ARG B 1 483 ? 2.27 -15.805 -13.5 1 80.12 483 ARG B N 1
ATOM 9419 C CA . ARG B 1 483 ? 2.115 -14.57 -12.75 1 80.12 483 ARG B CA 1
ATOM 9420 C C . ARG B 1 483 ? 0.809 -13.867 -13.102 1 80.12 483 ARG B C 1
ATOM 9422 O O . ARG B 1 483 ? 0.115 -13.352 -12.227 1 80.12 483 ARG B O 1
ATOM 9429 N N . THR B 1 484 ? 0.489 -13.93 -14.32 1 79.06 484 THR B N 1
ATOM 9430 C CA . THR B 1 484 ? -0.741 -13.281 -14.766 1 79.06 484 THR B CA 1
ATOM 9431 C C . THR B 1 484 ? -1.963 -13.977 -14.172 1 79.06 484 THR B C 1
ATOM 9433 O O . THR B 1 484 ? -2.922 -13.32 -13.766 1 79.06 484 THR B O 1
ATOM 9436 N N . ILE B 1 485 ? -1.888 -15.219 -14.133 1 82.88 485 ILE B N 1
ATOM 9437 C CA . ILE B 1 485 ? -3.006 -16 -13.617 1 82.88 485 ILE B CA 1
ATOM 9438 C C . ILE B 1 485 ? -3.197 -15.719 -12.133 1 82.88 485 ILE B C 1
ATOM 9440 O O . ILE B 1 485 ? -4.324 -15.523 -11.672 1 82.88 485 ILE B O 1
ATOM 9444 N N . TYR B 1 486 ? -2.123 -15.68 -11.461 1 83.62 486 TYR B N 1
ATOM 9445 C CA . TYR B 1 486 ? -2.201 -15.516 -10.008 1 83.62 486 TYR B CA 1
ATOM 9446 C C . TYR B 1 486 ? -2.562 -14.086 -9.641 1 83.62 486 TYR B C 1
ATOM 9448 O O . TYR B 1 486 ? -3.018 -13.82 -8.523 1 83.62 486 TYR B O 1
ATOM 9456 N N . LEU B 1 487 ? -2.457 -13.18 -10.617 1 79.88 487 LEU B N 1
ATOM 9457 C CA . LEU B 1 487 ? -2.787 -11.781 -10.391 1 79.88 487 LEU B CA 1
ATOM 9458 C C . LEU B 1 487 ? -4.219 -11.484 -10.812 1 79.88 487 LEU B C 1
ATOM 9460 O O . LEU B 1 487 ? -4.754 -10.414 -10.5 1 79.88 487 LEU B O 1
ATOM 9464 N N . LEU B 1 488 ? -4.867 -12.406 -11.375 1 76.94 488 LEU B N 1
ATOM 9465 C CA . LEU B 1 488 ? -6.191 -12.227 -11.969 1 76.94 488 LEU B CA 1
ATOM 9466 C C . LEU B 1 488 ? -7.195 -11.766 -10.914 1 76.94 488 LEU B C 1
ATOM 9468 O O . LEU B 1 488 ? -8.016 -10.883 -11.172 1 76.94 488 LEU B O 1
ATOM 9472 N N . PRO B 1 489 ? -7.16 -12.328 -9.68 1 76.69 489 PRO B N 1
ATOM 9473 C CA . PRO B 1 489 ? -8.133 -11.906 -8.672 1 76.69 489 PRO B CA 1
ATOM 9474 C C . PRO B 1 489 ? -8.039 -10.414 -8.352 1 76.69 489 PRO B C 1
ATOM 9476 O O . PRO B 1 489 ? -9.023 -9.805 -7.949 1 76.69 489 PRO B O 1
ATOM 9479 N N . TRP B 1 490 ? -6.895 -9.922 -8.562 1 71.69 490 TRP B N 1
ATOM 9480 C CA . TRP B 1 490 ? -6.676 -8.508 -8.273 1 71.69 490 TRP B CA 1
ATOM 9481 C C . TRP B 1 490 ? -7.102 -7.641 -9.461 1 71.69 490 TRP B C 1
ATOM 9483 O O . TRP B 1 490 ? -7.398 -6.457 -9.297 1 71.69 490 TRP B O 1
ATOM 9493 N N . ALA B 1 491 ? -7.086 -8.219 -10.695 1 66.25 491 ALA B N 1
ATOM 9494 C CA . ALA B 1 491 ? -7.43 -7.492 -11.914 1 66.25 491 ALA B CA 1
ATOM 9495 C C . ALA B 1 491 ? -8.938 -7.262 -12.008 1 66.25 491 ALA B C 1
ATOM 9497 O O . ALA B 1 491 ? -9.383 -6.297 -12.633 1 66.25 491 ALA B O 1
ATOM 9498 N N . VAL B 1 492 ? -9.672 -8.133 -11.344 1 70.38 492 VAL B N 1
ATOM 9499 C CA . VAL B 1 492 ? -11.133 -8.055 -11.352 1 70.38 492 VAL B CA 1
ATOM 9500 C C . VAL B 1 492 ? -11.609 -7.305 -10.109 1 70.38 492 VAL B C 1
ATOM 9502 O O . VAL B 1 492 ? -11.172 -7.59 -8.992 1 70.38 492 VAL B O 1
ATOM 9505 N N . PRO B 1 493 ? -12.508 -6.309 -10.32 1 71.38 493 PRO B N 1
ATOM 9506 C CA . PRO B 1 493 ? -13.062 -5.66 -9.125 1 71.38 493 PRO B CA 1
ATOM 9507 C C . PRO B 1 493 ? -13.664 -6.66 -8.141 1 71.38 493 PRO B C 1
ATOM 9509 O O . PRO B 1 493 ? -14.453 -7.523 -8.531 1 71.38 493 PRO B O 1
ATOM 9512 N N . ALA B 1 494 ? -13.242 -6.57 -6.953 1 78.69 494 ALA B N 1
ATOM 9513 C CA . ALA B 1 494 ? -13.586 -7.543 -5.922 1 78.69 494 ALA B CA 1
ATOM 9514 C C . ALA B 1 494 ? -15.102 -7.664 -5.766 1 78.69 494 ALA B C 1
ATOM 9516 O O . ALA B 1 494 ? -15.617 -8.742 -5.465 1 78.69 494 ALA B O 1
ATOM 9517 N N . PHE B 1 495 ? -15.805 -6.551 -5.973 1 80.5 495 PHE B N 1
ATOM 9518 C CA . PHE B 1 495 ? -17.234 -6.562 -5.707 1 80.5 495 PHE B CA 1
ATOM 9519 C C . PHE B 1 495 ? -17.969 -7.48 -6.688 1 80.5 495 PHE B C 1
ATOM 9521 O O . PHE B 1 495 ? -19 -8.07 -6.348 1 80.5 495 PHE B O 1
ATOM 9528 N N . ILE B 1 496 ? -17.422 -7.633 -7.867 1 76.69 496 ILE B N 1
ATOM 9529 C CA . ILE B 1 496 ? -18 -8.523 -8.859 1 76.69 496 ILE B CA 1
ATOM 9530 C C . ILE B 1 496 ? -17.953 -9.961 -8.359 1 76.69 496 ILE B C 1
ATOM 9532 O O . ILE B 1 496 ? -18.953 -10.68 -8.414 1 76.69 496 ILE B O 1
ATOM 9536 N N . THR B 1 497 ? -16.828 -10.273 -7.879 1 82.31 497 THR B N 1
ATOM 9537 C CA . THR B 1 497 ? -16.609 -11.633 -7.391 1 82.31 497 THR B CA 1
ATOM 9538 C C . THR B 1 497 ? -17.469 -11.898 -6.152 1 82.31 497 THR B C 1
ATOM 9540 O O . THR B 1 497 ? -18.094 -12.953 -6.043 1 82.31 497 THR B O 1
ATOM 9543 N N . ILE B 1 498 ? -17.547 -10.922 -5.316 1 89.19 498 ILE B N 1
ATOM 9544 C CA . ILE B 1 498 ? -18.281 -11.086 -4.074 1 89.19 498 ILE B CA 1
ATOM 9545 C C . ILE B 1 498 ? -19.781 -11.234 -4.379 1 89.19 498 ILE B C 1
ATOM 9547 O O . ILE B 1 498 ? -20.438 -12.133 -3.855 1 89.19 498 ILE B O 1
ATOM 9551 N N . MET B 1 499 ? -20.266 -10.43 -5.199 1 86.56 499 MET B N 1
ATOM 9552 C CA . MET B 1 499 ? -21.688 -10.453 -5.52 1 86.56 499 MET B CA 1
ATOM 9553 C C . MET B 1 499 ? -22.047 -11.719 -6.301 1 86.56 499 MET B C 1
ATOM 9555 O O . MET B 1 499 ? -23.141 -12.266 -6.133 1 86.56 499 MET B O 1
ATOM 9559 N N . PHE B 1 500 ? -21.156 -12.133 -7.152 1 85.5 500 PHE B N 1
ATOM 9560 C CA . PHE B 1 500 ? -21.359 -13.383 -7.875 1 85.5 500 PHE B CA 1
ATOM 9561 C C . PHE B 1 500 ? -21.531 -14.547 -6.91 1 85.5 500 PHE B C 1
ATOM 9563 O O . PHE B 1 500 ? -22.5 -15.297 -7 1 85.5 500 PHE B O 1
ATOM 9570 N N . PHE B 1 501 ? -20.625 -14.641 -6.027 1 89.88 501 PHE B N 1
ATOM 9571 C CA . PHE B 1 501 ? -20.688 -15.766 -5.098 1 89.88 501 PHE B CA 1
ATOM 9572 C C . PHE B 1 501 ? -21.844 -15.602 -4.129 1 89.88 501 PHE B C 1
ATOM 9574 O O . PHE B 1 501 ? -22.406 -16.594 -3.656 1 89.88 501 PHE B O 1
ATOM 9581 N N . SER B 1 502 ? -22.234 -14.305 -3.854 1 91.25 502 SER B N 1
ATOM 9582 C CA . SER B 1 502 ? -23.422 -14.07 -3.039 1 91.25 502 SER B CA 1
ATOM 9583 C C . SER B 1 502 ? -24.656 -14.672 -3.684 1 91.25 502 SER B C 1
ATOM 9585 O O . SER B 1 502 ? -25.469 -15.312 -3.008 1 91.25 502 SER B O 1
ATOM 9587 N N . LEU B 1 503 ? -24.781 -14.5 -4.938 1 85.31 503 LEU B N 1
ATOM 9588 C CA . LEU B 1 503 ? -25.922 -15.016 -5.672 1 85.31 503 LEU B CA 1
ATOM 9589 C C . LEU B 1 503 ? -25.844 -16.531 -5.805 1 85.31 503 LEU B C 1
ATOM 9591 O O . LEU B 1 503 ? -26.859 -17.219 -5.699 1 85.31 503 LEU B O 1
ATOM 9595 N N . MET B 1 504 ? -24.672 -17.031 -5.941 1 87.69 504 MET B N 1
ATOM 9596 C CA . MET B 1 504 ? -24.469 -18.453 -6.188 1 87.69 504 MET B CA 1
ATOM 9597 C C . MET B 1 504 ? -24.734 -19.266 -4.922 1 87.69 504 MET B C 1
ATOM 9599 O O . MET B 1 504 ? -25.188 -20.406 -5 1 87.69 504 MET B O 1
ATOM 9603 N N . PHE B 1 505 ? -24.516 -18.672 -3.809 1 91.56 505 PHE B N 1
ATOM 9604 C CA . PHE B 1 505 ? -24.625 -19.422 -2.559 1 91.56 505 PHE B CA 1
ATOM 9605 C C . PHE B 1 505 ? -25.953 -19.109 -1.867 1 91.56 505 PHE B C 1
ATOM 9607 O O . PHE B 1 505 ? -26.141 -19.469 -0.702 1 91.56 505 PHE B O 1
ATOM 9614 N N . SER B 1 506 ? -26.859 -18.344 -2.561 1 87.75 506 SER B N 1
ATOM 9615 C CA . SER B 1 506 ? -28.188 -18.125 -2.021 1 87.75 506 SER B CA 1
ATOM 9616 C C . SER B 1 506 ? -28.953 -19.438 -1.861 1 87.75 506 SER B C 1
ATOM 9618 O O . SER B 1 506 ? -28.484 -20.484 -2.318 1 87.75 506 SER B O 1
ATOM 9620 N N . ARG B 1 507 ? -30.156 -19.266 -1.104 1 85.5 507 ARG B N 1
ATOM 9621 C CA . ARG B 1 507 ? -31 -20.453 -0.977 1 85.5 507 ARG B CA 1
ATOM 9622 C C . ARG B 1 507 ? -31.422 -20.984 -2.346 1 85.5 507 ARG B C 1
ATOM 9624 O O . ARG B 1 507 ? -31.938 -20.219 -3.172 1 85.5 507 ARG B O 1
ATOM 9631 N N . ASN B 1 508 ? -31.031 -22.078 -2.771 1 77.94 508 ASN B N 1
ATOM 9632 C CA . ASN B 1 508 ? -31.312 -22.672 -4.07 1 77.94 508 ASN B CA 1
ATOM 9633 C C . ASN B 1 508 ? -30.422 -22.094 -5.168 1 77.94 508 ASN B C 1
ATOM 9635 O O . ASN B 1 508 ? -30.844 -22 -6.324 1 77.94 508 ASN B O 1
ATOM 9639 N N . GLY B 1 509 ? -29.312 -21.547 -4.688 1 81.62 509 GLY B N 1
ATOM 9640 C CA . GLY B 1 509 ? -28.344 -21.062 -5.656 1 81.62 509 GLY B CA 1
ATOM 9641 C C . GLY B 1 509 ? -27.625 -22.188 -6.383 1 81.62 509 GLY B C 1
ATOM 9642 O O . GLY B 1 509 ? -27.562 -23.312 -5.891 1 81.62 509 GLY B O 1
ATOM 9643 N N . PRO B 1 510 ? -27.094 -21.891 -7.473 1 77.56 510 PRO B N 1
ATOM 9644 C CA . PRO B 1 510 ? -26.484 -22.938 -8.305 1 77.56 510 PRO B CA 1
ATOM 9645 C C . PRO B 1 510 ? -25.328 -23.656 -7.605 1 77.56 510 PRO B C 1
ATOM 9647 O O . PRO B 1 510 ? -25.234 -24.891 -7.656 1 77.56 510 PRO B O 1
ATOM 9650 N N . LEU B 1 511 ? -24.516 -22.984 -7.02 1 83.69 511 LEU B N 1
ATOM 9651 C CA . LEU B 1 511 ? -23.359 -23.594 -6.375 1 83.69 511 LEU B CA 1
ATOM 9652 C C . LEU B 1 511 ? -23.781 -24.391 -5.145 1 83.69 511 LEU B C 1
ATOM 9654 O O . LEU B 1 511 ? -23.188 -25.438 -4.836 1 83.69 511 LEU B O 1
ATOM 9658 N N . THR B 1 512 ? -24.75 -23.875 -4.422 1 86.44 512 THR B N 1
ATOM 9659 C CA . THR B 1 512 ? -25.266 -24.609 -3.266 1 86.44 512 THR B CA 1
ATOM 9660 C C . THR B 1 512 ? -25.891 -25.922 -3.691 1 86.44 512 THR B C 1
ATOM 9662 O O . THR B 1 512 ? -25.625 -26.969 -3.09 1 86.44 512 THR B O 1
ATOM 9665 N N . LEU B 1 513 ? -26.641 -25.844 -4.688 1 80.94 513 LEU B N 1
ATOM 9666 C CA . LEU B 1 513 ? -27.328 -27.031 -5.184 1 80.94 513 LEU B CA 1
ATOM 9667 C C . LEU B 1 513 ? -26.312 -28.031 -5.738 1 80.94 513 LEU B C 1
ATOM 9669 O O . LEU B 1 513 ? -26.469 -29.234 -5.547 1 80.94 513 LEU B O 1
ATOM 9673 N N . PHE B 1 514 ? -25.359 -27.594 -6.344 1 77.31 514 PHE B N 1
ATOM 9674 C CA . PHE B 1 514 ? -24.328 -28.438 -6.922 1 77.31 514 PHE B CA 1
ATOM 9675 C C . PHE B 1 514 ? -23.578 -29.188 -5.828 1 77.31 514 PHE B C 1
ATOM 9677 O O . PHE B 1 514 ? -23.375 -30.406 -5.93 1 77.31 514 PHE B O 1
ATOM 9684 N N . ILE B 1 515 ? -23.125 -28.484 -4.855 1 82.56 515 ILE B N 1
ATOM 9685 C CA . ILE B 1 515 ? -22.375 -29.094 -3.758 1 82.56 515 ILE B CA 1
ATOM 9686 C C . ILE B 1 515 ? -23.266 -30.109 -3.045 1 82.56 515 ILE B C 1
ATOM 9688 O O . ILE B 1 515 ? -22.797 -31.188 -2.674 1 82.56 515 ILE B O 1
ATOM 9692 N N . ASN B 1 516 ? -24.516 -29.672 -2.873 1 86 516 ASN B N 1
ATOM 9693 C CA . ASN B 1 516 ? -25.469 -30.578 -2.227 1 86 516 ASN B CA 1
ATOM 9694 C C . ASN B 1 516 ? -25.656 -31.859 -3.035 1 86 516 ASN B C 1
ATOM 9696 O O . ASN B 1 516 ? -25.766 -32.938 -2.467 1 86 516 ASN B O 1
ATOM 9700 N N . SER B 1 517 ? -25.688 -31.781 -4.266 1 78.62 517 SER B N 1
ATOM 9701 C CA . SER B 1 517 ? -25.875 -32.938 -5.141 1 78.62 517 SER B CA 1
ATOM 9702 C C . SER B 1 517 ? -24.641 -33.812 -5.137 1 78.62 517 SER B C 1
ATOM 9704 O O . SER B 1 517 ? -24.766 -35.062 -5.191 1 78.62 517 SER B O 1
ATOM 9706 N N . LEU B 1 518 ? -23.5 -33.25 -5.074 1 76.88 518 LEU B N 1
ATOM 9707 C CA . LEU B 1 518 ? -22.25 -34 -5.117 1 76.88 518 LEU B CA 1
ATOM 9708 C C . LEU B 1 518 ? -21.969 -34.688 -3.777 1 76.88 518 LEU B C 1
ATOM 9710 O O . LEU B 1 518 ? -21.453 -35.812 -3.736 1 76.88 518 LEU B O 1
ATOM 9714 N N . THR B 1 519 ? -22.25 -33.938 -2.719 1 81.81 519 THR B N 1
ATOM 9715 C CA . THR B 1 519 ? -21.859 -34.438 -1.404 1 81.81 519 THR B CA 1
ATOM 9716 C C . THR B 1 519 ? -23.031 -35.125 -0.703 1 81.81 519 THR B C 1
ATOM 9718 O O . THR B 1 519 ? -22.844 -35.875 0.255 1 81.81 519 THR B O 1
ATOM 9721 N N . GLY B 1 520 ? -24.25 -34.875 -1.103 1 82.5 520 GLY B N 1
ATOM 9722 C CA . GLY B 1 520 ? -25.438 -35.406 -0.444 1 82.5 520 GLY B CA 1
ATOM 9723 C C . GLY B 1 520 ? -25.812 -34.656 0.807 1 82.5 520 GLY B C 1
ATOM 9724 O O . GLY B 1 520 ? -26.688 -35.062 1.567 1 82.5 520 GLY B O 1
ATOM 9725 N N . LEU B 1 521 ? -25.094 -33.562 0.889 1 85.38 521 LEU B N 1
ATOM 9726 C CA . LEU B 1 521 ? -25.375 -32.75 2.053 1 85.38 521 LEU B CA 1
ATOM 9727 C C . LEU B 1 521 ? -26.5 -31.75 1.75 1 85.38 521 LEU B C 1
ATOM 9729 O O . LEU B 1 521 ? -26.938 -31.625 0.602 1 85.38 521 LEU B O 1
ATOM 9733 N N . SER B 1 522 ? -27.266 -31.203 2.699 1 87 522 SER B N 1
ATOM 9734 C CA . SER B 1 522 ? -28.281 -30.172 2.564 1 87 522 SER B CA 1
ATOM 9735 C C . SER B 1 522 ? -27.797 -28.828 3.105 1 87 522 SER B C 1
ATOM 9737 O O . SER B 1 522 ? -28.312 -28.328 4.098 1 87 522 SER B O 1
ATOM 9739 N N . LEU B 1 523 ? -26.844 -28.344 2.326 1 88 523 LEU B N 1
ATOM 9740 C CA . LEU B 1 523 ? -26.234 -27.094 2.766 1 88 523 LEU B CA 1
ATOM 9741 C C . LEU B 1 523 ? -27.141 -25.922 2.434 1 88 523 LEU B C 1
ATOM 9743 O O . LEU B 1 523 ? -27.781 -25.891 1.378 1 88 523 LEU B O 1
ATOM 9747 N N . ASP B 1 524 ? -27.375 -24.969 3.41 1 90.94 524 ASP B N 1
ATOM 9748 C CA . ASP B 1 524 ? -28.016 -23.672 3.258 1 90.94 524 ASP B CA 1
ATOM 9749 C C . ASP B 1 524 ? -27.078 -22.547 3.682 1 90.94 524 ASP B C 1
ATOM 9751 O O . ASP B 1 524 ? -27.266 -21.938 4.734 1 90.94 524 ASP B O 1
ATOM 9755 N N . ILE B 1 525 ? -26.219 -22.297 2.807 1 91.5 525 ILE B N 1
ATOM 9756 C CA . ILE B 1 525 ? -25 -21.547 3.125 1 91.5 525 ILE B CA 1
ATOM 9757 C C . ILE B 1 525 ? -25.359 -20.172 3.664 1 91.5 525 ILE B C 1
ATOM 9759 O O . ILE B 1 525 ? -24.922 -19.781 4.75 1 91.5 525 ILE B O 1
ATOM 9763 N N . LYS B 1 526 ? -26.219 -19.359 3.029 1 92.12 526 LYS B N 1
ATOM 9764 C CA . LYS B 1 526 ? -26.5 -17.969 3.422 1 92.12 526 LYS B CA 1
ATOM 9765 C C . LYS B 1 526 ? -27.391 -17.922 4.668 1 92.12 526 LYS B C 1
ATOM 9767 O O . LYS B 1 526 ? -27.516 -16.875 5.305 1 92.12 526 LYS B O 1
ATOM 9772 N N . ASN B 1 527 ? -27.953 -19.125 5.047 1 92.31 527 ASN B N 1
ATOM 9773 C CA . ASN B 1 527 ? -28.844 -19.172 6.203 1 92.31 527 ASN B CA 1
ATOM 9774 C C . ASN B 1 527 ? -28.234 -19.953 7.359 1 92.31 527 ASN B C 1
ATOM 9776 O O . ASN B 1 527 ? -28.906 -20.234 8.352 1 92.31 527 ASN B O 1
ATOM 9780 N N . ASN B 1 528 ? -26.969 -20.344 7.078 1 93.56 528 ASN B N 1
ATOM 9781 C CA . ASN B 1 528 ? -26.203 -21.031 8.125 1 93.56 528 ASN B CA 1
ATOM 9782 C C . ASN B 1 528 ? -24.953 -20.25 8.508 1 93.56 528 ASN B C 1
ATOM 9784 O O . ASN B 1 528 ? -24.094 -19.984 7.664 1 93.56 528 ASN B O 1
ATOM 9788 N N . THR B 1 529 ? -24.812 -20 9.82 1 93.94 529 THR B N 1
ATOM 9789 C CA . THR B 1 529 ? -23.75 -19.141 10.328 1 93.94 529 THR B CA 1
ATOM 9790 C C . THR B 1 529 ? -22.375 -19.719 10.016 1 93.94 529 THR B C 1
ATOM 9792 O O . THR B 1 529 ? -21.516 -19.031 9.461 1 93.94 529 THR B O 1
ATOM 9795 N N . ALA B 1 530 ? -22.156 -20.953 10.344 1 93.69 530 ALA B N 1
ATOM 9796 C CA . ALA B 1 530 ? -20.844 -21.578 10.164 1 93.69 530 ALA B CA 1
ATOM 9797 C C . ALA B 1 530 ? -20.469 -21.656 8.695 1 93.69 530 ALA B C 1
ATOM 9799 O O . ALA B 1 530 ? -19.312 -21.422 8.328 1 93.69 530 ALA B O 1
ATOM 9800 N N . GLN B 1 531 ? -21.438 -22 7.863 1 94.44 531 GLN B N 1
ATOM 9801 C CA . GLN B 1 531 ? -21.172 -22.125 6.434 1 94.44 531 GLN B CA 1
ATOM 9802 C C . GLN B 1 531 ? -20.875 -20.766 5.812 1 94.44 531 GLN B C 1
ATOM 9804 O O . GLN B 1 531 ? -19.938 -20.641 5.012 1 94.44 531 GLN B O 1
ATOM 9809 N N . THR B 1 532 ? -21.656 -19.75 6.199 1 95.44 532 THR B N 1
ATOM 9810 C CA . THR B 1 532 ? -21.438 -18.406 5.668 1 95.44 532 THR B CA 1
ATOM 9811 C C . THR B 1 532 ? -20.062 -17.875 6.086 1 95.44 532 THR B C 1
ATOM 9813 O O . THR B 1 532 ? -19.344 -17.312 5.27 1 95.44 532 THR B O 1
ATOM 9816 N N . ARG B 1 533 ? -19.719 -18.062 7.328 1 96.5 533 ARG B N 1
ATOM 9817 C CA . ARG B 1 533 ? -18.438 -17.594 7.855 1 96.5 533 ARG B CA 1
ATOM 9818 C C . ARG B 1 533 ? -17.266 -18.281 7.145 1 96.5 533 ARG B C 1
ATOM 9820 O O . ARG B 1 533 ? -16.266 -17.625 6.824 1 96.5 533 ARG B O 1
ATOM 9827 N N . THR B 1 534 ? -17.375 -19.531 6.875 1 95.69 534 THR B N 1
ATOM 9828 C CA . THR B 1 534 ? -16.328 -20.266 6.199 1 95.69 534 THR B CA 1
ATOM 9829 C C . THR B 1 534 ? -16.125 -19.766 4.773 1 95.69 534 THR B C 1
ATOM 9831 O O . THR B 1 534 ? -15 -19.562 4.328 1 95.69 534 THR B O 1
ATOM 9834 N N . ILE B 1 535 ? -17.219 -19.562 4.094 1 94.94 535 ILE B N 1
ATOM 9835 C CA . ILE B 1 535 ? -17.141 -19.109 2.709 1 94.94 535 ILE B CA 1
ATOM 9836 C C . ILE B 1 535 ? -16.516 -17.719 2.652 1 94.94 535 ILE B C 1
ATOM 9838 O O . ILE B 1 535 ? -15.742 -17.406 1.744 1 94.94 535 ILE B O 1
ATOM 9842 N N . LEU B 1 536 ? -16.906 -16.875 3.611 1 96.19 536 LEU B N 1
ATOM 9843 C CA . LEU B 1 536 ? -16.359 -15.523 3.658 1 96.19 536 LEU B CA 1
ATOM 9844 C C . LEU B 1 536 ? -14.852 -15.555 3.844 1 96.19 536 LEU B C 1
ATOM 9846 O O . LEU B 1 536 ? -14.125 -14.805 3.189 1 96.19 536 LEU B O 1
ATOM 9850 N N . ILE B 1 537 ? -14.367 -16.406 4.707 1 96.88 537 ILE B N 1
ATOM 9851 C CA . ILE B 1 537 ? -12.938 -16.516 4.965 1 96.88 537 ILE B CA 1
ATOM 9852 C C . ILE B 1 537 ? -12.219 -17 3.703 1 96.88 537 ILE B C 1
ATOM 9854 O O . ILE B 1 537 ? -11.18 -16.453 3.326 1 96.88 537 ILE B O 1
ATOM 9858 N N . LEU B 1 538 ? -12.781 -17.969 3.006 1 93.62 538 LEU B N 1
ATOM 9859 C CA . LEU B 1 538 ? -12.18 -18.5 1.794 1 93.62 538 LEU B CA 1
ATOM 9860 C C . LEU B 1 538 ? -12.172 -17.453 0.681 1 93.62 538 LEU B C 1
ATOM 9862 O O . LEU B 1 538 ? -11.188 -17.344 -0.053 1 93.62 538 LEU B O 1
ATOM 9866 N N . LEU B 1 539 ? -13.273 -16.781 0.596 1 91.81 539 LEU B N 1
ATOM 9867 C CA . LEU B 1 539 ? -13.383 -15.75 -0.431 1 91.81 539 LEU B CA 1
ATOM 9868 C C . LEU B 1 539 ? -12.352 -14.648 -0.214 1 91.81 539 LEU B C 1
ATOM 9870 O O . LEU B 1 539 ? -11.672 -14.234 -1.156 1 91.81 539 LEU B O 1
ATOM 9874 N N . GLN B 1 540 ? -12.297 -14.195 1.021 1 93.75 540 GLN B N 1
ATOM 9875 C CA . GLN B 1 540 ? -11.312 -13.156 1.322 1 93.75 540 GLN B CA 1
ATOM 9876 C C . GLN B 1 540 ? -9.891 -13.688 1.165 1 93.75 540 GLN B C 1
ATOM 9878 O O . GLN B 1 540 ? -8.992 -12.945 0.762 1 93.75 540 GLN B O 1
ATOM 9883 N N . GLY B 1 541 ? -9.672 -14.922 1.626 1 91.56 541 GLY B N 1
ATOM 9884 C CA . GLY B 1 541 ? -8.375 -15.539 1.408 1 91.56 541 GLY B CA 1
ATOM 9885 C C . GLY B 1 541 ? -7.949 -15.539 -0.048 1 91.56 541 GLY B C 1
ATOM 9886 O O . GLY B 1 541 ? -6.793 -15.258 -0.365 1 91.56 541 GLY B O 1
ATOM 9887 N N . TRP B 1 542 ? -8.859 -15.82 -0.793 1 88 542 TRP B N 1
ATOM 9888 C CA . TRP B 1 542 ? -8.617 -15.875 -2.23 1 88 542 TRP B CA 1
ATOM 9889 C C . TRP B 1 542 ? -8.367 -14.477 -2.793 1 88 542 TRP B C 1
ATOM 9891 O O . TRP B 1 542 ? -7.387 -14.25 -3.5 1 88 542 TRP B O 1
ATOM 9901 N N . LEU B 1 543 ? -9.211 -13.539 -2.51 1 88.19 543 LEU B N 1
ATOM 9902 C CA . LEU B 1 543 ? -9.125 -12.172 -3.025 1 88.19 543 LEU B CA 1
ATOM 9903 C C . LEU B 1 543 ? -7.852 -11.484 -2.543 1 88.19 543 LEU B C 1
ATOM 9905 O O . LEU B 1 543 ? -7.203 -10.766 -3.307 1 88.19 543 LEU B O 1
ATOM 9909 N N . GLY B 1 544 ? -7.52 -11.742 -1.32 1 88.56 544 GLY B N 1
ATOM 9910 C CA . GLY B 1 544 ? -6.363 -11.094 -0.721 1 88.56 544 GLY B CA 1
ATOM 9911 C C . GLY B 1 544 ? -5.047 -11.719 -1.137 1 88.56 544 GLY B C 1
ATOM 9912 O O . GLY B 1 544 ? -3.99 -11.086 -1.012 1 88.56 544 GLY B O 1
ATOM 9913 N N . SER B 1 545 ? -5.027 -12.867 -1.657 1 89.38 545 SER B N 1
ATOM 9914 C CA . SER B 1 545 ? -3.805 -13.602 -1.964 1 89.38 545 SER B CA 1
ATOM 9915 C C . SER B 1 545 ? -3.047 -12.953 -3.117 1 89.38 545 SER B C 1
ATOM 9917 O O . SER B 1 545 ? -1.814 -12.969 -3.145 1 89.38 545 SER B O 1
ATOM 9919 N N . ALA B 1 546 ? -3.768 -12.383 -4.039 1 86.12 546 ALA B N 1
ATOM 9920 C CA . ALA B 1 546 ? -3.137 -11.805 -5.223 1 86.12 546 ALA B CA 1
ATOM 9921 C C . ALA B 1 546 ? -2.248 -10.625 -4.855 1 86.12 546 ALA B C 1
ATOM 9923 O O . ALA B 1 546 ? -1.145 -10.477 -5.387 1 86.12 546 ALA B O 1
ATOM 9924 N N . TYR B 1 547 ? -2.717 -9.805 -3.928 1 81.94 547 TYR B N 1
ATOM 9925 C CA . TYR B 1 547 ? -1.923 -8.672 -3.469 1 81.94 547 TYR B CA 1
ATOM 9926 C C . TYR B 1 547 ? -0.652 -9.141 -2.77 1 81.94 547 TYR B C 1
ATOM 9928 O O . TYR B 1 547 ? 0.431 -8.602 -3.01 1 81.94 547 TYR B O 1
ATOM 9936 N N . ILE B 1 548 ? -0.771 -10.086 -1.952 1 85.56 548 ILE B N 1
ATOM 9937 C CA . ILE B 1 548 ? 0.368 -10.625 -1.22 1 85.56 548 ILE B CA 1
ATOM 9938 C C . ILE B 1 548 ? 1.346 -11.281 -2.195 1 85.56 548 ILE B C 1
ATOM 9940 O O . ILE B 1 548 ? 2.562 -11.164 -2.031 1 85.56 548 ILE B O 1
ATOM 9944 N N . PHE B 1 549 ? 0.788 -11.961 -3.184 1 88.56 549 PHE B N 1
ATOM 9945 C CA . PHE B 1 549 ? 1.599 -12.57 -4.227 1 88.56 549 PHE B CA 1
ATOM 9946 C C . PHE B 1 549 ? 2.469 -11.531 -4.922 1 88.56 549 PHE B C 1
ATOM 9948 O O . PHE B 1 549 ? 3.666 -11.75 -5.117 1 88.56 549 PHE B O 1
ATOM 9955 N N . LEU B 1 550 ? 1.845 -10.484 -5.23 1 79.19 550 LEU B N 1
ATOM 9956 C CA . LEU B 1 550 ? 2.547 -9.422 -5.934 1 79.19 550 LEU B CA 1
ATOM 9957 C C . LEU B 1 550 ? 3.639 -8.82 -5.055 1 79.19 550 LEU B C 1
ATOM 9959 O O . LEU B 1 550 ? 4.762 -8.602 -5.512 1 79.19 550 LEU B O 1
ATOM 9963 N N . LEU B 1 551 ? 3.287 -8.508 -3.865 1 76.56 551 LEU B N 1
ATOM 9964 C CA . LEU B 1 551 ? 4.223 -7.902 -2.924 1 76.56 551 LEU B CA 1
ATOM 9965 C C . LEU B 1 551 ? 5.414 -8.828 -2.678 1 76.56 551 LEU B C 1
ATOM 9967 O O . LEU B 1 551 ? 6.562 -8.383 -2.699 1 76.56 551 LEU B O 1
ATOM 9971 N N . THR B 1 552 ? 5.16 -10.062 -2.461 1 83.44 552 THR B N 1
ATOM 9972 C CA . THR B 1 552 ? 6.199 -11.047 -2.17 1 83.44 552 THR B CA 1
ATOM 9973 C C . THR B 1 552 ? 7.094 -11.266 -3.387 1 83.44 552 THR B C 1
ATOM 9975 O O . THR B 1 552 ? 8.312 -11.414 -3.252 1 83.44 552 THR B O 1
ATOM 9978 N N . THR B 1 553 ? 6.48 -11.375 -4.504 1 81.88 553 THR B N 1
ATOM 9979 C CA . THR B 1 553 ? 7.242 -11.539 -5.738 1 81.88 553 THR B CA 1
ATOM 9980 C C . THR B 1 553 ? 8.227 -10.391 -5.93 1 81.88 553 THR B C 1
ATOM 9982 O O . THR B 1 553 ? 9.375 -10.602 -6.32 1 81.88 553 THR B O 1
ATOM 9985 N N . GLY B 1 554 ? 7.754 -9.18 -5.645 1 74.31 554 GLY B N 1
ATOM 9986 C CA . GLY B 1 554 ? 8.641 -8.031 -5.742 1 74.31 554 GLY B CA 1
ATOM 9987 C C . GLY B 1 554 ? 9.836 -8.117 -4.812 1 74.31 554 GLY B C 1
ATOM 9988 O O . GLY B 1 554 ? 10.953 -7.77 -5.195 1 74.31 554 GLY B O 1
ATOM 9989 N N . ILE B 1 555 ? 9.672 -8.617 -3.691 1 75.75 555 ILE B N 1
ATOM 9990 C CA . ILE B 1 555 ? 10.727 -8.719 -2.688 1 75.75 555 ILE B CA 1
ATOM 9991 C C . ILE B 1 555 ? 11.68 -9.859 -3.043 1 75.75 555 ILE B C 1
ATOM 9993 O O . ILE B 1 555 ? 12.898 -9.734 -2.881 1 75.75 555 ILE B O 1
ATOM 9997 N N . LEU B 1 556 ? 11.164 -10.984 -3.49 1 80.75 556 LEU B N 1
ATOM 9998 C CA . LEU B 1 556 ? 11.969 -12.148 -3.855 1 80.75 556 LEU B CA 1
ATOM 9999 C C . LEU B 1 556 ? 12.938 -11.805 -4.98 1 80.75 556 LEU B C 1
ATOM 10001 O O . LEU B 1 556 ? 14.078 -12.281 -4.988 1 80.75 556 LEU B O 1
ATOM 10005 N N . GLN B 1 557 ? 12.406 -11.023 -5.777 1 73.69 557 GLN B N 1
ATOM 10006 C CA . GLN B 1 557 ? 13.242 -10.648 -6.91 1 73.69 557 GLN B CA 1
ATOM 10007 C C . GLN B 1 557 ? 14.383 -9.727 -6.477 1 73.69 557 GLN B C 1
ATOM 10009 O O . GLN B 1 557 ? 15.398 -9.617 -7.164 1 73.69 557 GLN B O 1
ATOM 10014 N N . GLY B 1 558 ? 14.227 -9.156 -5.328 1 71.5 558 GLY B N 1
ATOM 10015 C CA . GLY B 1 558 ? 15.242 -8.25 -4.816 1 71.5 558 GLY B CA 1
ATOM 10016 C C . GLY B 1 558 ? 16.297 -8.961 -3.986 1 71.5 558 GLY B C 1
ATOM 10017 O O . GLY B 1 558 ? 17.344 -8.375 -3.676 1 71.5 558 GLY B O 1
ATOM 10018 N N . ILE B 1 559 ? 16.141 -10.242 -3.719 1 75.88 559 ILE B N 1
ATOM 10019 C CA . ILE B 1 559 ? 17.094 -10.984 -2.912 1 75.88 559 ILE B CA 1
ATOM 10020 C C . ILE B 1 559 ? 18.281 -11.406 -3.775 1 75.88 559 ILE B C 1
ATOM 10022 O O . ILE B 1 559 ? 18.109 -12.047 -4.812 1 75.88 559 ILE B O 1
ATOM 10026 N N . PRO B 1 560 ? 19.453 -11.016 -3.35 1 76.94 560 PRO B N 1
ATOM 10027 C CA . PRO B 1 560 ? 20.641 -11.359 -4.137 1 76.94 560 PRO B CA 1
ATOM 10028 C C . PRO B 1 560 ? 20.828 -12.867 -4.281 1 76.94 560 PRO B C 1
ATOM 10030 O O . PRO B 1 560 ? 20.672 -13.609 -3.309 1 76.94 560 PRO B O 1
ATOM 10033 N N . LYS B 1 561 ? 21.219 -13.281 -5.391 1 78.38 561 LYS B N 1
ATOM 10034 C CA . LYS B 1 561 ? 21.422 -14.695 -5.715 1 78.38 561 LYS B CA 1
ATOM 10035 C C . LYS B 1 561 ? 22.641 -15.25 -4.977 1 78.38 561 LYS B C 1
ATOM 10037 O O . LYS B 1 561 ? 22.719 -16.453 -4.73 1 78.38 561 LYS B O 1
ATOM 10042 N N . ASP B 1 562 ? 23.422 -14.32 -4.559 1 78.5 562 ASP B N 1
ATOM 10043 C CA . ASP B 1 562 ? 24.672 -14.711 -3.891 1 78.5 562 ASP B CA 1
ATOM 10044 C C . ASP B 1 562 ? 24.375 -15.406 -2.562 1 78.5 562 ASP B C 1
ATOM 10046 O O . ASP B 1 562 ? 25.125 -16.297 -2.152 1 78.5 562 ASP B O 1
ATOM 10050 N N . LEU B 1 563 ? 23.328 -15.109 -1.988 1 80.56 563 LEU B N 1
ATOM 10051 C CA . LEU B 1 563 ? 22.953 -15.703 -0.709 1 80.56 563 LEU B CA 1
ATOM 10052 C C . LEU B 1 563 ? 22.594 -17.172 -0.879 1 80.56 563 LEU B C 1
ATOM 10054 O O . LEU B 1 563 ? 22.938 -18 -0.043 1 80.56 563 LEU B O 1
ATOM 10058 N N . TYR B 1 564 ? 22.047 -17.438 -2.012 1 80.56 564 TYR B N 1
ATOM 10059 C CA . TYR B 1 564 ? 21.625 -18.812 -2.271 1 80.56 564 TYR B CA 1
ATOM 10060 C C . TYR B 1 564 ? 22.797 -19.688 -2.701 1 80.56 564 TYR B C 1
ATOM 10062 O O . TYR B 1 564 ? 22.891 -20.859 -2.328 1 80.56 564 TYR B O 1
ATOM 10070 N N . GLU B 1 565 ? 23.688 -19.078 -3.393 1 79.81 565 GLU B N 1
ATOM 10071 C CA . GLU B 1 565 ? 24.891 -19.797 -3.811 1 79.81 565 GLU B CA 1
ATOM 10072 C C . GLU B 1 565 ? 25.766 -20.156 -2.611 1 79.81 565 GLU B C 1
ATOM 10074 O O . GLU B 1 565 ? 26.297 -21.266 -2.537 1 79.81 565 GLU B O 1
ATOM 10079 N N . ALA B 1 566 ? 25.812 -19.25 -1.73 1 77.62 566 ALA B N 1
ATOM 10080 C CA . ALA B 1 566 ? 26.578 -19.484 -0.513 1 77.62 566 ALA B CA 1
ATOM 10081 C C . ALA B 1 566 ? 25.969 -20.609 0.314 1 77.62 566 ALA B C 1
ATOM 10083 O O . ALA B 1 566 ? 26.688 -21.438 0.866 1 77.62 566 ALA B O 1
ATOM 10084 N N . ALA B 1 567 ? 24.734 -20.734 0.311 1 81.44 567 ALA B N 1
ATOM 10085 C CA . ALA B 1 567 ? 24.047 -21.766 1.075 1 81.44 567 ALA B CA 1
ATOM 10086 C C . ALA B 1 567 ? 24.203 -23.125 0.416 1 81.44 567 ALA B C 1
ATOM 10088 O O . ALA B 1 567 ? 24.281 -24.156 1.103 1 81.44 567 ALA B O 1
ATOM 10089 N N . GLU B 1 568 ? 24.25 -23.062 -0.904 1 80.25 568 GLU B N 1
ATOM 10090 C CA . GLU B 1 568 ? 24.453 -24.297 -1.649 1 80.25 568 GLU B CA 1
ATOM 10091 C C . GLU B 1 568 ? 25.844 -24.875 -1.408 1 80.25 568 GLU B C 1
ATOM 10093 O O . GLU B 1 568 ? 26.016 -26.094 -1.3 1 80.25 568 GLU B O 1
ATOM 10098 N N . ILE B 1 569 ? 26.719 -23.984 -1.249 1 70.75 569 ILE B N 1
ATOM 10099 C CA . ILE B 1 569 ? 28.094 -24.391 -0.962 1 70.75 569 ILE B CA 1
ATOM 10100 C C . ILE B 1 569 ? 28.172 -25 0.435 1 70.75 569 ILE B C 1
ATOM 10102 O O . ILE B 1 569 ? 28.906 -25.969 0.655 1 70.75 569 ILE B O 1
ATOM 10106 N N . ASP B 1 570 ? 27.344 -24.562 1.354 1 75.06 570 ASP B N 1
ATOM 10107 C CA . ASP B 1 570 ? 27.281 -25.062 2.727 1 75.06 570 ASP B CA 1
ATOM 10108 C C . ASP B 1 570 ? 26.469 -26.344 2.814 1 75.06 570 ASP B C 1
ATOM 10110 O O . ASP B 1 570 ? 26.359 -26.953 3.887 1 75.06 570 ASP B O 1
ATOM 10114 N N . GLY B 1 571 ? 25.906 -26.766 1.662 1 70.12 571 GLY B N 1
ATOM 10115 C CA . GLY B 1 571 ? 25.188 -28.016 1.604 1 70.12 571 GLY B CA 1
ATOM 10116 C C . GLY B 1 571 ? 23.703 -27.891 1.914 1 70.12 571 GLY B C 1
ATOM 10117 O O . GLY B 1 571 ? 23.047 -28.875 2.225 1 70.12 571 GLY B O 1
ATOM 10118 N N . ALA B 1 572 ? 23.266 -26.688 1.864 1 74.56 572 ALA B N 1
ATOM 10119 C CA . ALA B 1 572 ? 21.875 -26.484 2.207 1 74.56 572 ALA B CA 1
ATOM 10120 C C . ALA B 1 572 ? 20.953 -26.984 1.097 1 74.56 572 ALA B C 1
ATOM 10122 O O . ALA B 1 572 ? 21.234 -26.797 -0.088 1 74.56 572 ALA B O 1
ATOM 10123 N N . THR B 1 573 ? 19.875 -27.703 1.579 1 77.88 573 THR B N 1
ATOM 10124 C CA . THR B 1 573 ? 18.875 -28.203 0.641 1 77.88 573 THR B CA 1
ATOM 10125 C C . THR B 1 573 ? 17.891 -27.109 0.258 1 77.88 573 THR B C 1
ATOM 10127 O O . THR B 1 573 ? 17.891 -26.031 0.854 1 77.88 573 THR B O 1
ATOM 10130 N N . GLY B 1 574 ? 17.094 -27.281 -0.829 1 75.88 574 GLY B N 1
ATOM 10131 C CA . GLY B 1 574 ? 16.125 -26.312 -1.294 1 75.88 574 GLY B CA 1
ATOM 10132 C C . GLY B 1 574 ? 15.117 -25.922 -0.229 1 75.88 574 GLY B C 1
ATOM 10133 O O . GLY B 1 574 ? 14.805 -24.734 -0.065 1 75.88 574 GLY B O 1
ATOM 10134 N N . PHE B 1 575 ? 14.734 -26.906 0.483 1 79.56 575 PHE B N 1
ATOM 10135 C CA . PHE B 1 575 ? 13.75 -26.672 1.526 1 79.56 575 PHE B CA 1
ATOM 10136 C C . PHE B 1 575 ? 14.352 -25.875 2.676 1 79.56 575 PHE B C 1
ATOM 10138 O O . PHE B 1 575 ? 13.703 -24.969 3.227 1 79.56 575 PHE B O 1
ATOM 10145 N N . LYS B 1 576 ? 15.641 -26.188 3.008 1 78.44 576 LYS B N 1
ATOM 10146 C CA . LYS B 1 576 ? 16.328 -25.469 4.082 1 78.44 576 LYS B CA 1
ATOM 10147 C C . LYS B 1 576 ? 16.578 -24.016 3.689 1 78.44 576 LYS B C 1
ATOM 10149 O O . LYS B 1 576 ? 16.453 -23.109 4.52 1 78.44 576 LYS B O 1
ATOM 10154 N N . LYS B 1 577 ? 16.938 -23.891 2.441 1 85.88 577 LYS B N 1
ATOM 10155 C CA . LYS B 1 577 ? 17.172 -22.531 1.944 1 85.88 577 LYS B CA 1
ATOM 10156 C C . LYS B 1 577 ? 15.891 -21.688 2.014 1 85.88 577 LYS B C 1
ATOM 10158 O O . LYS B 1 577 ? 15.93 -20.531 2.412 1 85.88 577 LYS B O 1
ATOM 10163 N N . THR B 1 578 ? 14.742 -22.328 1.703 1 83.06 578 THR B N 1
ATOM 10164 C CA . THR B 1 578 ? 13.477 -21.609 1.701 1 83.06 578 THR B CA 1
ATOM 10165 C C . THR B 1 578 ? 13.055 -21.25 3.123 1 83.06 578 THR B C 1
ATOM 10167 O O . THR B 1 578 ? 12.656 -20.109 3.391 1 83.06 578 THR B O 1
ATOM 10170 N N . LEU B 1 579 ? 13.211 -22.094 4.02 1 83.19 579 LEU B N 1
ATOM 10171 C CA . LEU B 1 579 ? 12.703 -21.922 5.379 1 83.19 579 LEU B CA 1
ATOM 10172 C C . LEU B 1 579 ? 13.633 -21.031 6.195 1 83.19 579 LEU B C 1
ATOM 10174 O O . LEU B 1 579 ? 13.172 -20.266 7.043 1 83.19 579 LEU B O 1
ATOM 10178 N N . ARG B 1 580 ? 14.961 -21.062 5.883 1 81.38 580 ARG B N 1
ATOM 10179 C CA . ARG B 1 580 ? 15.906 -20.391 6.77 1 81.38 580 ARG B CA 1
ATOM 10180 C C . ARG B 1 580 ? 16.391 -19.078 6.148 1 81.38 580 ARG B C 1
ATOM 10182 O O . ARG B 1 580 ? 16.875 -18.188 6.859 1 81.38 580 ARG B O 1
ATOM 10189 N N . ILE B 1 581 ? 16.25 -18.984 4.895 1 84.25 581 ILE B N 1
ATOM 10190 C CA . ILE B 1 581 ? 16.781 -17.781 4.254 1 84.25 581 ILE B CA 1
ATOM 10191 C C . ILE B 1 581 ? 15.641 -16.984 3.623 1 84.25 581 ILE B C 1
ATOM 10193 O O . ILE B 1 581 ? 15.352 -15.859 4.039 1 84.25 581 ILE B O 1
ATOM 10197 N N . THR B 1 582 ? 14.914 -17.656 2.789 1 84.44 582 THR B N 1
ATOM 10198 C CA . THR B 1 582 ? 13.945 -16.938 1.964 1 84.44 582 THR B CA 1
ATOM 10199 C C . THR B 1 582 ? 12.781 -16.438 2.811 1 84.44 582 THR B C 1
ATOM 10201 O O . THR B 1 582 ? 12.469 -15.242 2.801 1 84.44 582 THR B O 1
ATOM 10204 N N . ILE B 1 583 ? 12.203 -17.344 3.59 1 84.44 583 ILE B N 1
ATOM 10205 C CA . ILE B 1 583 ? 10.984 -17.031 4.328 1 84.44 583 ILE B CA 1
ATOM 10206 C C . ILE B 1 583 ? 11.281 -15.945 5.359 1 84.44 583 ILE B C 1
ATOM 10208 O O . ILE B 1 583 ? 10.586 -14.93 5.414 1 84.44 583 ILE B O 1
ATOM 10212 N N . PRO B 1 584 ? 12.375 -16.062 6.066 1 80.69 584 PRO B N 1
ATOM 10213 C CA . PRO B 1 584 ? 12.664 -15.023 7.051 1 80.69 584 PRO B CA 1
ATOM 10214 C C . PRO B 1 584 ? 12.977 -13.672 6.406 1 80.69 584 PRO B C 1
ATOM 10216 O O . PRO B 1 584 ? 12.57 -12.633 6.918 1 80.69 584 PRO B O 1
ATOM 10219 N N . LEU B 1 585 ? 13.703 -13.688 5.332 1 80.44 585 LEU B N 1
ATOM 10220 C CA . LEU B 1 585 ? 14.062 -12.453 4.656 1 80.44 585 LEU B CA 1
ATOM 10221 C C . LEU B 1 585 ? 12.828 -11.758 4.086 1 80.44 585 LEU B C 1
ATOM 10223 O O . LEU B 1 585 ? 12.688 -10.539 4.195 1 80.44 585 LEU B O 1
ATOM 10227 N N . VAL B 1 586 ? 11.953 -12.539 3.531 1 80.88 586 VAL B N 1
ATOM 10228 C CA . VAL B 1 586 ? 10.75 -11.992 2.92 1 80.88 586 VAL B CA 1
ATOM 10229 C C . VAL B 1 586 ? 9.797 -11.484 4.004 1 80.88 586 VAL B C 1
ATOM 10231 O O . VAL B 1 586 ? 9.234 -10.398 3.889 1 80.88 586 VAL B O 1
ATOM 10234 N N . LEU B 1 587 ? 9.68 -12.227 5.039 1 77.38 587 LEU B N 1
ATOM 10235 C CA . LEU B 1 587 ? 8.773 -11.852 6.117 1 77.38 587 LEU B CA 1
ATOM 10236 C C . LEU B 1 587 ? 9.234 -10.562 6.793 1 77.38 587 LEU B C 1
ATOM 10238 O O . LEU B 1 587 ? 8.414 -9.727 7.176 1 77.38 587 LEU B O 1
ATOM 10242 N N . PHE B 1 588 ? 10.492 -10.43 6.871 1 73.06 588 PHE B N 1
ATOM 10243 C CA . PHE B 1 588 ? 11.047 -9.227 7.48 1 73.06 588 PHE B CA 1
ATOM 10244 C C . PHE B 1 588 ? 10.742 -7.996 6.633 1 73.06 588 PHE B C 1
ATOM 10246 O O . PHE B 1 588 ? 10.406 -6.938 7.164 1 73.06 588 PHE B O 1
ATOM 10253 N N . GLN B 1 589 ? 10.781 -8.172 5.414 1 68.75 589 GLN B N 1
ATOM 10254 C CA . GLN B 1 589 ? 10.609 -7.035 4.512 1 68.75 589 GLN B CA 1
ATOM 10255 C C . GLN B 1 589 ? 9.133 -6.68 4.359 1 68.75 589 GLN B C 1
ATOM 10257 O O . GLN B 1 589 ? 8.781 -5.508 4.18 1 68.75 589 GLN B O 1
ATOM 10262 N N . ILE B 1 590 ? 8.219 -7.672 4.516 1 73.06 590 ILE B N 1
ATOM 10263 C CA . ILE B 1 590 ? 6.809 -7.426 4.238 1 73.06 590 ILE B CA 1
ATOM 10264 C C . ILE B 1 590 ? 6.062 -7.168 5.547 1 73.06 590 ILE B C 1
ATOM 10266 O O . ILE B 1 590 ? 4.902 -6.754 5.535 1 73.06 590 ILE B O 1
ATOM 10270 N N . SER B 1 591 ? 6.695 -7.211 6.613 1 74.75 591 SER B N 1
ATOM 10271 C CA . SER B 1 591 ? 6.062 -7.148 7.926 1 74.75 591 SER B CA 1
ATOM 10272 C C . SER B 1 591 ? 5.223 -5.883 8.078 1 74.75 591 SER B C 1
ATOM 10274 O O . SER B 1 591 ? 4.074 -5.941 8.523 1 74.75 591 SER B O 1
ATOM 10276 N N . PRO B 1 592 ? 5.688 -4.699 7.691 1 65.62 592 PRO B N 1
ATOM 10277 C CA . PRO B 1 592 ? 4.84 -3.512 7.832 1 65.62 592 PRO B CA 1
ATOM 10278 C C . PRO B 1 592 ? 3.582 -3.576 6.969 1 65.62 592 PRO B C 1
ATOM 10280 O O . PRO B 1 592 ? 2.529 -3.07 7.367 1 65.62 592 PRO B O 1
ATOM 10283 N N . LEU B 1 593 ? 3.764 -4.242 5.914 1 70.06 593 LEU B N 1
ATOM 10284 C CA . LEU B 1 593 ? 2.631 -4.348 5 1 70.06 593 LEU B CA 1
ATOM 10285 C C . LEU B 1 593 ? 1.614 -5.367 5.512 1 70.06 593 LEU B C 1
ATOM 10287 O O . LEU B 1 593 ? 0.414 -5.227 5.266 1 70.06 593 LEU B O 1
ATOM 10291 N N . ILE B 1 594 ? 2.119 -6.336 6.258 1 77.56 594 ILE B N 1
ATOM 10292 C CA . ILE B 1 594 ? 1.258 -7.371 6.82 1 77.56 594 ILE B CA 1
ATOM 10293 C C . ILE B 1 594 ? 0.351 -6.762 7.887 1 77.56 594 ILE B C 1
ATOM 10295 O O . ILE B 1 594 ? -0.822 -7.129 7.996 1 77.56 594 ILE B O 1
ATOM 10299 N N . ILE B 1 595 ? 0.82 -5.758 8.594 1 75.44 595 ILE B N 1
ATOM 10300 C CA . ILE B 1 595 ? 0.014 -5.086 9.609 1 75.44 595 ILE B CA 1
ATOM 10301 C C . ILE B 1 595 ? -1.127 -4.324 8.938 1 75.44 595 ILE B C 1
ATOM 10303 O O . ILE B 1 595 ? -2.252 -4.312 9.445 1 75.44 595 ILE B O 1
ATOM 10307 N N . GLY B 1 596 ? -0.818 -3.695 7.898 1 76.12 596 GLY B N 1
ATOM 10308 C CA . GLY B 1 596 ? -1.845 -3.006 7.133 1 76.12 596 GLY B CA 1
ATOM 10309 C C . GLY B 1 596 ? -2.947 -3.928 6.645 1 76.12 596 GLY B C 1
ATOM 10310 O O . GLY B 1 596 ? -4.117 -3.545 6.621 1 76.12 596 GLY B O 1
ATOM 10311 N N . GLN B 1 597 ? -2.605 -5.156 6.359 1 83.38 597 GLN B N 1
ATOM 10312 C CA . GLN B 1 597 ? -3.588 -6.121 5.883 1 83.38 597 GLN B CA 1
ATOM 10313 C C . GLN B 1 597 ? -4.531 -6.547 7.008 1 83.38 597 GLN B C 1
ATOM 10315 O O . GLN B 1 597 ? -5.73 -6.727 6.785 1 83.38 597 GLN B O 1
ATOM 10320 N N . TYR B 1 598 ? -3.992 -6.758 8.164 1 85.31 598 TYR B N 1
ATOM 10321 C CA . TYR B 1 598 ? -4.82 -7.129 9.305 1 85.31 598 TYR B CA 1
ATOM 10322 C C . TYR B 1 598 ? -5.773 -5.996 9.672 1 85.31 598 TYR B C 1
ATOM 10324 O O . TYR B 1 598 ? -6.949 -6.234 9.953 1 85.31 598 TYR B O 1
ATOM 10332 N N . THR B 1 599 ? -5.32 -4.766 9.617 1 79.56 599 THR B N 1
ATOM 10333 C CA . THR B 1 599 ? -6.164 -3.613 9.914 1 79.56 599 THR B CA 1
ATOM 10334 C C . THR B 1 599 ? -7.246 -3.449 8.844 1 79.56 599 THR B C 1
ATOM 10336 O O . THR B 1 599 ? -8.383 -3.1 9.156 1 79.56 599 THR B O 1
ATOM 10339 N N . PHE B 1 600 ? -6.828 -3.707 7.695 1 81.06 600 PHE B N 1
ATOM 10340 C CA . PHE B 1 600 ? -7.762 -3.598 6.582 1 81.06 600 PHE B CA 1
ATOM 10341 C C . PHE B 1 600 ? -8.922 -4.574 6.746 1 81.06 600 PHE B C 1
ATOM 10343 O O . PHE B 1 600 ? -10.086 -4.191 6.609 1 81.06 600 PHE B O 1
ATOM 10350 N N . ASN B 1 601 ? -8.602 -5.77 7.008 1 89.12 601 ASN B N 1
ATOM 10351 C CA . ASN B 1 601 ? -9.648 -6.777 7.109 1 89.12 601 ASN B CA 1
ATOM 10352 C C . ASN B 1 601 ? -10.484 -6.59 8.375 1 89.12 601 ASN B C 1
ATOM 10354 O O . ASN B 1 601 ? -11.656 -6.961 8.406 1 89.12 601 ASN B O 1
ATOM 10358 N N . PHE B 1 602 ? -9.867 -6.051 9.375 1 86.75 602 PHE B N 1
ATOM 10359 C CA . PHE B 1 602 ? -10.609 -5.727 10.586 1 86.75 602 PHE B CA 1
ATOM 10360 C C . PHE B 1 602 ? -11.734 -4.746 10.289 1 86.75 602 PHE B C 1
ATOM 10362 O O . PHE B 1 602 ? -12.805 -4.816 10.898 1 86.75 602 PHE B O 1
ATOM 10369 N N . ASN B 1 603 ? -11.516 -3.889 9.297 1 84 603 ASN B N 1
ATOM 10370 C CA . ASN B 1 603 ? -12.469 -2.842 8.945 1 84 603 ASN B CA 1
ATOM 10371 C C . ASN B 1 603 ? -13.125 -3.113 7.594 1 84 603 ASN B C 1
ATOM 10373 O O . ASN B 1 603 ? -13.57 -2.184 6.914 1 84 603 ASN B O 1
ATOM 10377 N N . ASN B 1 604 ? -13.125 -4.332 7.188 1 87.69 604 ASN B N 1
ATOM 10378 C CA . ASN B 1 604 ? -13.625 -4.672 5.863 1 87.69 604 ASN B CA 1
ATOM 10379 C C . ASN B 1 604 ? -15.148 -4.734 5.84 1 87.69 604 ASN B C 1
ATOM 10381 O O . ASN B 1 604 ? -15.727 -5.816 5.734 1 87.69 604 ASN B O 1
ATOM 10385 N N . PHE B 1 605 ? -15.789 -3.639 5.703 1 86.56 605 PHE B N 1
ATOM 10386 C CA . PHE B 1 605 ? -17.234 -3.486 5.691 1 86.56 605 PHE B CA 1
ATOM 10387 C C . PHE B 1 605 ? -17.828 -4.012 4.387 1 86.56 605 PHE B C 1
ATOM 10389 O O . PHE B 1 605 ? -18.906 -4.613 4.387 1 86.56 605 PHE B O 1
ATOM 10396 N N . SER B 1 606 ? -17.109 -3.873 3.344 1 87.06 606 SER B N 1
ATOM 10397 C CA . SER B 1 606 ? -17.641 -4.07 1.996 1 87.06 606 SER B CA 1
ATOM 10398 C C . SER B 1 606 ? -17.969 -5.535 1.745 1 87.06 606 SER B C 1
ATOM 10400 O O . SER B 1 606 ? -19.062 -5.852 1.272 1 87.06 606 SER B O 1
ATOM 10402 N N . ILE B 1 607 ? -17.062 -6.469 2.102 1 91.12 607 ILE B N 1
ATOM 10403 C CA . ILE B 1 607 ? -17.281 -7.875 1.772 1 91.12 607 ILE B CA 1
ATOM 10404 C C . ILE B 1 607 ? -18.438 -8.438 2.594 1 91.12 607 ILE B C 1
ATOM 10406 O O . ILE B 1 607 ? -19.203 -9.258 2.104 1 91.12 607 ILE B O 1
ATOM 10410 N N . ILE B 1 608 ? -18.609 -7.969 3.807 1 91.94 608 ILE B N 1
ATOM 10411 C CA . ILE B 1 608 ? -19.672 -8.445 4.688 1 91.94 608 ILE B CA 1
ATOM 10412 C C . ILE B 1 608 ? -21.016 -7.941 4.18 1 91.94 608 ILE B C 1
ATOM 10414 O O . ILE B 1 608 ? -21.984 -8.711 4.094 1 91.94 608 ILE B O 1
ATOM 10418 N N . HIS B 1 609 ? -21.078 -6.715 3.812 1 87.69 609 HIS B N 1
ATOM 10419 C CA . HIS B 1 609 ? -22.328 -6.113 3.365 1 87.69 609 HIS B CA 1
ATOM 10420 C C . HIS B 1 609 ? -22.734 -6.648 1.997 1 87.69 609 HIS B C 1
ATOM 10422 O O . HIS B 1 609 ? -23.906 -6.93 1.765 1 87.69 609 HIS B O 1
ATOM 10428 N N . LEU B 1 610 ? -21.828 -6.777 1.139 1 89.31 610 LEU B N 1
ATOM 10429 C CA . LEU B 1 610 ? -22.109 -7.16 -0.239 1 89.31 610 LEU B CA 1
ATOM 10430 C C . LEU B 1 610 ? -22.5 -8.633 -0.325 1 89.31 610 LEU B C 1
ATOM 10432 O O . LEU B 1 610 ? -23.312 -9.016 -1.169 1 89.31 610 LEU B O 1
ATOM 10436 N N . PHE B 1 611 ? -21.922 -9.453 0.529 1 92.75 611 PHE B N 1
ATOM 10437 C CA . PHE B 1 611 ? -22.141 -10.891 0.42 1 92.75 611 PHE B CA 1
ATOM 10438 C C . PHE B 1 611 ? -23.484 -11.281 1.013 1 92.75 611 PHE B C 1
ATOM 10440 O O . PHE B 1 611 ? -24.281 -11.984 0.377 1 92.75 611 PHE B O 1
ATOM 10447 N N . ASN B 1 612 ? -23.781 -10.859 2.291 1 91.25 612 ASN B N 1
ATOM 10448 C CA . ASN B 1 612 ? -24.984 -11.32 2.953 1 91.25 612 ASN B CA 1
ATOM 10449 C C . ASN B 1 612 ? -25.578 -10.242 3.863 1 91.25 612 ASN B C 1
ATOM 10451 O O . ASN B 1 612 ? -26.375 -10.539 4.75 1 91.25 612 ASN B O 1
ATOM 10455 N N . GLY B 1 613 ? -25.141 -9.008 3.746 1 88.12 613 GLY B N 1
ATOM 10456 C CA . GLY B 1 613 ? -25.656 -7.926 4.566 1 88.12 613 GLY B CA 1
ATOM 10457 C C . GLY B 1 613 ? -25.422 -8.141 6.051 1 88.12 613 GLY B C 1
ATOM 10458 O O . GLY B 1 613 ? -26.188 -7.652 6.883 1 88.12 613 GLY B O 1
ATOM 10459 N N . GLY B 1 614 ? -24.547 -9.008 6.355 1 91.44 614 GLY B N 1
ATOM 10460 C CA . GLY B 1 614 ? -24.25 -9.328 7.742 1 91.44 614 GLY B CA 1
ATOM 10461 C C . GLY B 1 614 ? -24.984 -10.555 8.242 1 91.44 614 GLY B C 1
ATOM 10462 O O . GLY B 1 614 ? -24.797 -10.992 9.383 1 91.44 614 GLY B O 1
ATOM 10463 N N . GLY B 1 615 ? -25.781 -11.148 7.457 1 91.38 615 GLY B N 1
ATOM 10464 C CA . GLY B 1 615 ? -26.562 -12.305 7.836 1 91.38 615 GLY B CA 1
ATOM 10465 C C . GLY B 1 615 ? -25.75 -13.578 7.949 1 91.38 615 GLY B C 1
ATOM 10466 O O . GLY B 1 615 ? -24.547 -13.57 7.707 1 91.38 615 GLY B O 1
ATOM 10467 N N . PRO B 1 616 ? -26.391 -14.609 8.305 1 91.81 616 PRO B N 1
ATOM 10468 C CA . PRO B 1 616 ? -27.797 -14.773 8.672 1 91.81 616 PRO B CA 1
ATOM 10469 C C . PRO B 1 616 ? -28.141 -14.109 10 1 91.81 616 PRO B C 1
ATOM 10471 O O . PRO B 1 616 ? -27.281 -13.984 10.875 1 91.81 616 PRO B O 1
ATOM 10474 N N . PHE B 1 617 ? -29.422 -13.727 10.055 1 90.19 617 PHE B N 1
ATOM 10475 C CA . PHE B 1 617 ? -29.891 -13.016 11.242 1 90.19 617 PHE B CA 1
ATOM 10476 C C . PHE B 1 617 ? -30.469 -13.992 12.258 1 90.19 617 PHE B C 1
ATOM 10478 O O . PHE B 1 617 ? -31.25 -14.883 11.898 1 90.19 617 PHE B O 1
ATOM 10485 N N . ASN B 1 618 ? -29.875 -14.047 13.422 1 88 618 ASN B N 1
ATOM 10486 C CA . ASN B 1 618 ? -30.344 -14.852 14.547 1 88 618 ASN B CA 1
ATOM 10487 C C . ASN B 1 618 ? -30.625 -13.984 15.773 1 88 618 ASN B C 1
ATOM 10489 O O . ASN B 1 618 ? -29.734 -13.773 16.594 1 88 618 ASN B O 1
ATOM 10493 N N . PRO B 1 619 ? -31.812 -13.664 15.961 1 84.25 619 PRO B N 1
ATOM 10494 C CA . PRO B 1 619 ? -32.156 -12.75 17.047 1 84.25 619 PRO B CA 1
ATOM 10495 C C . PRO B 1 619 ? -31.875 -13.336 18.438 1 84.25 619 PRO B C 1
ATOM 10497 O O . PRO B 1 619 ? -31.672 -12.586 19.391 1 84.25 619 PRO B O 1
ATOM 10500 N N . SER B 1 620 ? -31.812 -14.641 18.547 1 82 620 SER B N 1
ATOM 10501 C CA . SER B 1 620 ? -31.594 -15.273 19.844 1 82 620 SER B CA 1
ATOM 10502 C C . SER B 1 620 ? -30.172 -14.992 20.344 1 82 620 SER B C 1
ATOM 10504 O O . SER B 1 620 ? -29.969 -14.82 21.547 1 82 620 SER B O 1
ATOM 10506 N N . ILE B 1 621 ? -29.25 -14.828 19.422 1 82.81 621 ILE B N 1
ATOM 10507 C CA . ILE B 1 621 ? -27.859 -14.648 19.812 1 82.81 621 ILE B CA 1
ATOM 10508 C C . ILE B 1 621 ? -27.438 -13.203 19.594 1 82.81 621 ILE B C 1
ATOM 10510 O O . ILE B 1 621 ? -26.688 -12.633 20.391 1 82.81 621 ILE B O 1
ATOM 10514 N N . TYR B 1 622 ? -27.938 -12.57 18.516 1 85.75 622 TYR B N 1
ATOM 10515 C CA . TYR B 1 622 ? -27.422 -11.273 18.094 1 85.75 622 TYR B CA 1
ATOM 10516 C C . TYR B 1 622 ? -28.469 -10.18 18.266 1 85.75 622 TYR B C 1
ATOM 10518 O O . TYR B 1 622 ? -28.234 -9.023 17.922 1 85.75 622 TYR B O 1
ATOM 10526 N N . GLY B 1 623 ? -29.562 -10.586 18.828 1 79.31 623 GLY B N 1
ATOM 10527 C CA . GLY B 1 623 ? -30.641 -9.609 18.953 1 79.31 623 GLY B CA 1
ATOM 10528 C C . GLY B 1 623 ? -31.219 -9.203 17.609 1 79.31 623 GLY B C 1
ATOM 10529 O O . GLY B 1 623 ? -31.016 -9.883 16.609 1 79.31 623 GLY B O 1
ATOM 10530 N N . ASN B 1 624 ? -31.891 -8.023 17.484 1 81.5 624 ASN B N 1
ATOM 10531 C CA . ASN B 1 624 ? -32.562 -7.578 16.266 1 81.5 624 ASN B CA 1
ATOM 10532 C C . ASN B 1 624 ? -31.719 -6.527 15.539 1 81.5 624 ASN B C 1
ATOM 10534 O O . ASN B 1 624 ? -32.188 -5.918 14.57 1 81.5 624 ASN B O 1
ATOM 10538 N N . VAL B 1 625 ? -30.484 -6.465 16.016 1 84.38 625 VAL B N 1
ATOM 10539 C CA . VAL B 1 625 ? -29.734 -5.336 15.492 1 84.38 625 VAL B CA 1
ATOM 10540 C C . VAL B 1 625 ? -28.641 -5.836 14.547 1 84.38 625 VAL B C 1
ATOM 10542 O O . VAL B 1 625 ? -28.281 -5.156 13.586 1 84.38 625 VAL B O 1
ATOM 10545 N N . ALA B 1 626 ? -28.141 -7.09 14.844 1 89.75 626 ALA B N 1
ATOM 10546 C CA . ALA B 1 626 ? -26.984 -7.531 14.086 1 89.75 626 ALA B CA 1
ATOM 10547 C C . ALA B 1 626 ? -27.156 -8.961 13.586 1 89.75 626 ALA B C 1
ATOM 10549 O O . ALA B 1 626 ? -28.078 -9.664 14.016 1 89.75 626 ALA B O 1
ATOM 10550 N N . GLY B 1 627 ? -26.266 -9.266 12.602 1 92.62 627 GLY B N 1
ATOM 10551 C CA . GLY B 1 627 ? -26.234 -10.617 12.062 1 92.62 627 GLY B CA 1
ATOM 10552 C C . GLY B 1 627 ? -25.016 -11.398 12.492 1 92.62 627 GLY B C 1
ATOM 10553 O O . GLY B 1 627 ? -24.109 -10.859 13.141 1 92.62 627 GLY B O 1
ATOM 10554 N N . SER B 1 628 ? -24.984 -12.586 12.086 1 93.5 628 SER B N 1
ATOM 10555 C CA . SER B 1 628 ? -23.969 -13.516 12.562 1 93.5 628 SER B CA 1
ATOM 10556 C C . SER B 1 628 ? -22.625 -13.273 11.875 1 93.5 628 SER B C 1
ATOM 10558 O O . SER B 1 628 ? -21.594 -13.727 12.359 1 93.5 628 SER B O 1
ATOM 10560 N N . THR B 1 629 ? -22.641 -12.492 10.773 1 94.94 629 THR B N 1
ATOM 10561 C CA . THR B 1 629 ? -21.375 -12.258 10.078 1 94.94 629 THR B CA 1
ATOM 10562 C C . THR B 1 629 ? -20.984 -10.789 10.156 1 94.94 629 THR B C 1
ATOM 10564 O O . THR B 1 629 ? -20.016 -10.367 9.516 1 94.94 629 THR B O 1
ATOM 10567 N N . ASP B 1 630 ? -21.719 -10.078 10.945 1 94.25 630 ASP B N 1
ATOM 10568 C CA . ASP B 1 630 ? -21.375 -8.672 11.133 1 94.25 630 ASP B CA 1
ATOM 10569 C C . ASP B 1 630 ? -20.047 -8.531 11.867 1 94.25 630 ASP B C 1
ATOM 10571 O O . ASP B 1 630 ? -19.75 -9.289 12.797 1 94.25 630 ASP B O 1
ATOM 10575 N N . LEU B 1 631 ? -19.25 -7.602 11.375 1 93.31 631 LEU B N 1
ATOM 10576 C CA . LEU B 1 631 ? -18.047 -7.191 12.086 1 93.31 631 LEU B CA 1
ATOM 10577 C C . LEU B 1 631 ? -18.344 -6.016 13.016 1 93.31 631 LEU B C 1
ATOM 10579 O O . LEU B 1 631 ? -19.438 -5.469 13.008 1 93.31 631 LEU B O 1
ATOM 10583 N N . LEU B 1 632 ? -17.406 -5.742 13.773 1 90.12 632 LEU B N 1
ATOM 10584 C CA . LEU B 1 632 ? -17.594 -4.633 14.703 1 90.12 632 LEU B CA 1
ATOM 10585 C C . LEU B 1 632 ? -17.969 -3.354 13.953 1 90.12 632 LEU B C 1
ATOM 10587 O O . LEU B 1 632 ? -18.844 -2.611 14.391 1 90.12 632 LEU B O 1
ATOM 10591 N N . ILE B 1 633 ? -17.438 -3.104 12.82 1 87.81 633 ILE B N 1
ATOM 10592 C CA . ILE B 1 633 ? -17.703 -1.891 12.055 1 87.81 633 ILE B CA 1
ATOM 10593 C C . ILE B 1 633 ? -19.156 -1.892 11.578 1 87.81 633 ILE B C 1
ATOM 10595 O O . ILE B 1 633 ? -19.844 -0.865 11.641 1 87.81 633 ILE B O 1
ATOM 10599 N N . SER B 1 634 ? -19.578 -2.988 11.062 1 90.12 634 SER B N 1
ATOM 10600 C CA . SER B 1 634 ? -20.953 -3.07 10.602 1 90.12 634 SER B CA 1
ATOM 10601 C C . SER B 1 634 ? -21.938 -3.018 11.773 1 90.12 634 SER B C 1
ATOM 10603 O O . SER B 1 634 ? -23.031 -2.457 11.656 1 90.12 634 SER B O 1
ATOM 10605 N N . TYR B 1 635 ? -21.516 -3.629 12.852 1 90.75 635 TYR B N 1
ATOM 10606 C CA . TYR B 1 635 ? -22.312 -3.568 14.07 1 90.75 635 TYR B CA 1
ATOM 10607 C C . TYR B 1 635 ? -22.469 -2.129 14.547 1 90.75 635 TYR B C 1
ATOM 10609 O O . TYR B 1 635 ? -23.578 -1.692 14.875 1 90.75 635 TYR B O 1
ATOM 10617 N N . ILE B 1 636 ? -21.453 -1.376 14.562 1 90.25 636 ILE B N 1
ATOM 10618 C CA . ILE B 1 636 ? -21.469 0.024 14.969 1 90.25 636 ILE B CA 1
ATOM 10619 C C . ILE B 1 636 ? -22.375 0.825 14.047 1 90.25 636 ILE B C 1
ATOM 10621 O O . ILE B 1 636 ? -23.141 1.678 14.5 1 90.25 636 ILE B O 1
ATOM 10625 N N . TYR B 1 637 ? -22.328 0.569 12.859 1 87.44 637 TYR B N 1
ATOM 10626 C CA . TYR B 1 637 ? -23.156 1.263 11.883 1 87.44 637 TYR B CA 1
ATOM 10627 C C . TYR B 1 637 ? -24.641 1 12.133 1 87.44 637 TYR B C 1
ATOM 10629 O O . TYR B 1 637 ? -25.453 1.931 12.141 1 87.44 637 TYR B O 1
ATOM 10637 N N . LYS B 1 638 ? -24.938 -0.231 12.297 1 90.38 638 LYS B N 1
ATOM 10638 C CA . LYS B 1 638 ? -26.344 -0.602 12.508 1 90.38 638 LYS B CA 1
ATOM 10639 C C . LYS B 1 638 ? -26.859 -0.04 13.828 1 90.38 638 LYS B C 1
ATOM 10641 O O . LYS B 1 638 ? -28 0.413 13.906 1 90.38 638 LYS B O 1
ATOM 10646 N N . LEU B 1 639 ? -26 -0.046 14.789 1 89.69 639 LEU B N 1
ATOM 10647 C CA . LEU B 1 639 ? -26.375 0.52 16.078 1 89.69 639 LEU B CA 1
ATOM 10648 C C . LEU B 1 639 ? -26.578 2.027 15.977 1 89.69 639 LEU B C 1
ATOM 10650 O O . LEU B 1 639 ? -27.594 2.553 16.438 1 89.69 639 LEU B O 1
ATOM 10654 N N . THR B 1 640 ? -25.672 2.713 15.336 1 87.31 640 THR B N 1
ATOM 10655 C CA . THR B 1 640 ? -25.609 4.172 15.367 1 87.31 640 THR B CA 1
ATOM 10656 C C . THR B 1 640 ? -26.562 4.777 14.352 1 87.31 640 THR B C 1
ATOM 10658 O O . THR B 1 640 ? -27.281 5.734 14.656 1 87.31 640 THR B O 1
ATOM 10661 N N . ILE B 1 641 ? -26.625 4.227 13.156 1 82.81 641 ILE B N 1
ATOM 10662 C CA . ILE B 1 641 ? -27.344 4.859 12.062 1 82.81 641 ILE B CA 1
ATOM 10663 C C . ILE B 1 641 ? -28.719 4.199 11.898 1 82.81 641 ILE B C 1
ATOM 10665 O O . ILE B 1 641 ? -29.75 4.883 11.891 1 82.81 641 ILE B O 1
ATOM 10669 N N . ASN B 1 642 ? -28.781 2.904 11.938 1 85 642 ASN B N 1
ATOM 10670 C CA . ASN B 1 642 ? -30.031 2.217 11.672 1 85 642 ASN B CA 1
ATOM 10671 C C . ASN B 1 642 ? -30.953 2.215 12.891 1 85 642 ASN B C 1
ATOM 10673 O O . ASN B 1 642 ? -32.125 2.584 12.805 1 85 642 ASN B O 1
ATOM 10677 N N . SER B 1 643 ? -30.375 1.798 14.016 1 88.62 643 SER B N 1
ATOM 10678 C CA . SER B 1 643 ? -31.188 1.634 15.219 1 88.62 643 SER B CA 1
ATOM 10679 C C . SER B 1 643 ? -31.109 2.869 16.109 1 88.62 643 SER B C 1
ATOM 10681 O O . SER B 1 643 ? -31.875 3 17.062 1 88.62 643 SER B O 1
ATOM 10683 N N . ARG B 1 644 ? -30.188 3.785 15.945 1 89 644 ARG B N 1
ATOM 10684 C CA . ARG B 1 644 ? -30.047 5.082 16.594 1 89 644 ARG B CA 1
ATOM 10685 C C . ARG B 1 644 ? -29.625 4.922 18.062 1 89 644 ARG B C 1
ATOM 10687 O O . ARG B 1 644 ? -30.109 5.652 18.922 1 89 644 ARG B O 1
ATOM 10694 N N . TYR B 1 645 ? -28.938 3.859 18.312 1 90.81 645 TYR B N 1
ATOM 10695 C CA . TYR B 1 645 ? -28.281 3.721 19.609 1 90.81 645 TYR B CA 1
ATOM 10696 C C . TYR B 1 645 ? -26.891 4.348 19.578 1 90.81 645 TYR B C 1
ATOM 10698 O O . TYR B 1 645 ? -25.875 3.646 19.656 1 90.81 645 TYR B O 1
ATOM 10706 N N . GLN B 1 646 ? -26.906 5.625 19.578 1 91 646 GLN B N 1
ATOM 10707 C CA . GLN B 1 646 ? -25.656 6.348 19.344 1 91 646 GLN B CA 1
ATOM 10708 C C . GLN B 1 646 ? -24.703 6.188 20.516 1 91 646 GLN B C 1
ATOM 10710 O O . GLN B 1 646 ? -23.484 6.035 20.312 1 91 646 GLN B O 1
ATOM 10715 N N . ALA B 1 647 ? -25.172 6.191 21.688 1 94.12 647 ALA B N 1
ATOM 10716 C CA . ALA B 1 647 ? -24.312 6.066 22.859 1 94.12 647 ALA B CA 1
ATOM 10717 C C . ALA B 1 647 ? -23.656 4.688 22.922 1 94.12 647 ALA B C 1
ATOM 10719 O O . ALA B 1 647 ? -22.453 4.574 23.203 1 94.12 647 ALA B O 1
ATOM 10720 N N . LEU B 1 648 ? -24.453 3.703 22.656 1 91.69 648 LEU B N 1
ATOM 10721 C CA . LEU B 1 648 ? -23.922 2.346 22.641 1 91.69 648 LEU B CA 1
ATOM 10722 C C . LEU B 1 648 ? -22.938 2.166 21.5 1 91.69 648 LEU B C 1
ATOM 10724 O O . LEU B 1 648 ? -21.906 1.514 21.656 1 91.69 648 LEU B O 1
ATOM 10728 N N . GLY B 1 649 ? -23.312 2.678 20.359 1 91.81 649 GLY B N 1
ATOM 10729 C CA . GLY B 1 649 ? -22.406 2.656 19.234 1 91.81 649 GLY B CA 1
ATOM 10730 C C . GLY B 1 649 ? -21.078 3.328 19.531 1 91.81 649 GLY B C 1
ATOM 10731 O O . GLY B 1 649 ? -20.016 2.832 19.125 1 91.81 649 GLY B O 1
ATOM 10732 N N . ALA B 1 650 ? -21.156 4.391 20.203 1 92.5 650 ALA B N 1
ATOM 10733 C CA . ALA B 1 650 ? -19.953 5.121 20.562 1 92.5 650 ALA B CA 1
ATOM 10734 C C . ALA B 1 650 ? -19.094 4.309 21.531 1 92.5 650 ALA B C 1
ATOM 10736 O O . ALA B 1 650 ? -17.859 4.316 21.422 1 92.5 650 ALA B O 1
ATOM 10737 N N . ALA B 1 651 ? -19.703 3.719 22.406 1 92.69 651 ALA B N 1
ATOM 10738 C CA . ALA B 1 651 ? -18.969 2.881 23.359 1 92.69 651 ALA B CA 1
ATOM 10739 C C . ALA B 1 651 ? -18.234 1.75 22.656 1 92.69 651 ALA B C 1
ATOM 10741 O O . ALA B 1 651 ? -17.078 1.479 22.953 1 92.69 651 ALA B O 1
ATOM 10742 N N . VAL B 1 652 ? -18.938 1.095 21.766 1 90.56 652 VAL B N 1
ATOM 10743 C CA . VAL B 1 652 ? -18.312 0.019 21 1 90.56 652 VAL B CA 1
ATOM 10744 C C . VAL B 1 652 ? -17.156 0.574 20.188 1 90.56 652 VAL B C 1
ATOM 10746 O O . VAL B 1 652 ? -16.109 -0.062 20.078 1 90.56 652 VAL B O 1
ATOM 10749 N N . THR B 1 653 ? -17.375 1.683 19.625 1 88.38 653 THR B N 1
ATOM 10750 C CA . THR B 1 653 ? -16.344 2.336 18.828 1 88.38 653 THR B CA 1
ATOM 10751 C C . THR B 1 653 ? -15.078 2.574 19.656 1 88.38 653 THR B C 1
ATOM 10753 O O . THR B 1 653 ? -13.969 2.369 19.172 1 88.38 653 THR B O 1
ATOM 10756 N N . LEU B 1 654 ? -15.25 3.018 20.781 1 88.31 654 LEU B N 1
ATOM 10757 C CA . LEU B 1 654 ? -14.109 3.293 21.656 1 88.31 654 LEU B CA 1
ATOM 10758 C C . LEU B 1 654 ? -13.359 2.01 21.984 1 88.31 654 LEU B C 1
ATOM 10760 O O . LEU B 1 654 ? -12.125 2.002 22.016 1 88.31 654 LEU B O 1
ATOM 10764 N N . ILE B 1 655 ? -14.062 1.019 22.203 1 86.12 655 ILE B N 1
ATOM 10765 C CA . ILE B 1 655 ? -13.438 -0.261 22.516 1 86.12 655 ILE B CA 1
ATOM 10766 C C . ILE B 1 655 ? -12.641 -0.753 21.312 1 86.12 655 ILE B C 1
ATOM 10768 O O . ILE B 1 655 ? -11.492 -1.187 21.453 1 86.12 655 ILE B O 1
ATOM 10772 N N . VAL B 1 656 ? -13.305 -0.694 20.203 1 82.25 656 VAL B N 1
ATOM 10773 C CA . VAL B 1 656 ? -12.672 -1.134 18.953 1 82.25 656 VAL B CA 1
ATOM 10774 C C . VAL B 1 656 ? -11.414 -0.306 18.703 1 82.25 656 VAL B C 1
ATOM 10776 O O . VAL B 1 656 ? -10.383 -0.843 18.281 1 82.25 656 VAL B O 1
ATOM 10779 N N . SER B 1 657 ? -11.508 0.946 18.906 1 79.06 657 SER B N 1
ATOM 10780 C CA . SER B 1 657 ? -10.375 1.84 18.688 1 79.06 657 SER B CA 1
ATOM 10781 C C . SER B 1 657 ? -9.211 1.488 19.609 1 79.06 657 SER B C 1
ATOM 10783 O O . SER B 1 657 ? -8.055 1.517 19.188 1 79.06 657 SER B O 1
ATOM 10785 N N . LEU B 1 658 ? -9.461 1.235 20.781 1 79.81 658 LEU B N 1
ATOM 10786 C CA . LEU B 1 658 ? -8.422 0.883 21.734 1 79.81 658 LEU B CA 1
ATOM 10787 C C . LEU B 1 658 ? -7.75 -0.43 21.359 1 79.81 658 LEU B C 1
ATOM 10789 O O . LEU B 1 658 ? -6.531 -0.568 21.484 1 79.81 658 LEU B O 1
ATOM 10793 N N . ILE B 1 659 ? -8.531 -1.358 20.844 1 75.44 659 ILE B N 1
ATOM 10794 C CA . ILE B 1 659 ? -7.996 -2.643 20.406 1 75.44 659 ILE B CA 1
ATOM 10795 C C . ILE B 1 659 ? -7.086 -2.439 19.188 1 75.44 659 ILE B C 1
ATOM 10797 O O . ILE B 1 659 ? -5.98 -2.977 19.141 1 75.44 659 ILE B O 1
ATOM 10801 N N . LEU B 1 660 ? -7.566 -1.694 18.297 1 73.88 660 LEU B N 1
ATOM 10802 C CA . LEU B 1 660 ? -6.793 -1.439 17.078 1 73.88 660 LEU B CA 1
ATOM 10803 C C . LEU B 1 660 ? -5.504 -0.696 17.406 1 73.88 660 LEU B C 1
ATOM 10805 O O . LEU B 1 660 ? -4.465 -0.945 16.797 1 73.88 660 LEU B O 1
ATOM 10809 N N . MET B 1 661 ? -5.598 0.234 18.312 1 72.88 661 MET B N 1
ATOM 10810 C CA . MET B 1 661 ? -4.414 0.971 18.734 1 72.88 661 MET B CA 1
ATOM 10811 C C . MET B 1 661 ? -3.4 0.039 19.391 1 72.88 661 MET B C 1
ATOM 10813 O O . MET B 1 661 ? -2.197 0.158 19.156 1 72.88 661 MET B O 1
ATOM 10817 N N . PHE B 1 662 ? -3.822 -0.804 20.125 1 73 662 PHE B N 1
ATOM 10818 C CA . PHE B 1 662 ? -2.959 -1.76 20.812 1 73 662 PHE B CA 1
ATOM 10819 C C . PHE B 1 662 ? -2.299 -2.703 19.812 1 73 662 PHE B C 1
ATOM 10821 O O . PHE B 1 662 ? -1.098 -2.965 19.906 1 73 662 PHE B O 1
ATOM 10828 N N . LEU B 1 663 ? -3.059 -3.182 18.859 1 69.5 663 LEU B N 1
ATOM 10829 C CA . LEU B 1 663 ? -2.52 -4.078 17.844 1 69.5 663 LEU B CA 1
ATOM 10830 C C . LEU B 1 663 ? -1.509 -3.357 16.953 1 69.5 663 LEU B C 1
ATOM 10832 O O . LEU B 1 663 ? -0.493 -3.936 16.562 1 69.5 663 LEU B O 1
ATOM 10836 N N . SER B 1 664 ? -1.836 -2.221 16.609 1 65.44 664 SER B N 1
ATOM 10837 C CA . SER B 1 664 ? -0.902 -1.418 15.82 1 65.44 664 SER B CA 1
ATOM 10838 C C . SER B 1 664 ? 0.395 -1.177 16.578 1 65.44 664 SER B C 1
ATOM 10840 O O . SER B 1 664 ? 1.48 -1.211 16 1 65.44 664 SER B O 1
ATOM 10842 N N . TRP B 1 665 ? 0.267 -0.869 17.844 1 70 665 TRP B N 1
ATOM 10843 C CA . TRP B 1 665 ? 1.429 -0.656 18.703 1 70 665 TRP B CA 1
ATOM 10844 C C . TRP B 1 665 ? 2.289 -1.913 18.781 1 70 665 TRP B C 1
ATOM 10846 O O . TRP B 1 665 ? 3.52 -1.836 18.719 1 70 665 TRP B O 1
ATOM 10856 N N . LEU B 1 666 ? 1.709 -3.037 18.859 1 68.75 666 LEU B N 1
ATOM 10857 C CA . LEU B 1 666 ? 2.424 -4.309 18.906 1 68.75 666 LEU B CA 1
ATOM 10858 C C . LEU B 1 666 ? 3.17 -4.555 17.594 1 68.75 666 LEU B C 1
ATOM 10860 O O . LEU B 1 666 ? 4.289 -5.078 17.594 1 68.75 666 LEU B O 1
ATOM 10864 N N . GLY B 1 667 ? 2.518 -4.238 16.562 1 63.19 667 GLY B N 1
ATOM 10865 C CA . GLY B 1 667 ? 3.111 -4.457 15.25 1 63.19 667 GLY B CA 1
ATOM 10866 C C . GLY B 1 667 ? 4.289 -3.545 14.969 1 63.19 667 GLY B C 1
ATOM 10867 O O . GLY B 1 667 ? 5.301 -3.982 14.414 1 63.19 667 GLY B O 1
ATOM 10868 N N . PHE B 1 668 ? 4.207 -2.275 15.391 1 57.81 668 PHE B N 1
ATOM 10869 C CA . PHE B 1 668 ? 5.219 -1.282 15.047 1 57.81 668 PHE B CA 1
ATOM 10870 C C . PHE B 1 668 ? 6.371 -1.322 16.047 1 57.81 668 PHE B C 1
ATOM 10872 O O . PHE B 1 668 ? 7.473 -0.855 15.742 1 57.81 668 PHE B O 1
ATOM 10879 N N . ARG B 1 669 ? 6.191 -1.735 17.172 1 59.97 669 ARG B N 1
ATOM 10880 C CA . ARG B 1 669 ? 7.227 -1.728 18.188 1 59.97 669 ARG B CA 1
ATOM 10881 C C . ARG B 1 669 ? 8.484 -2.445 17.703 1 59.97 669 ARG B C 1
ATOM 10883 O O . ARG B 1 669 ? 9.594 -2.059 18.062 1 59.97 669 ARG B O 1
ATOM 10890 N N . ASN B 1 670 ? 8.297 -3.395 16.859 1 55.12 670 ASN B N 1
ATOM 10891 C CA . ASN B 1 670 ? 9.469 -4.172 16.469 1 55.12 670 ASN B CA 1
ATOM 10892 C C . ASN B 1 670 ? 10.023 -3.717 15.117 1 55.12 670 ASN B C 1
ATOM 10894 O O . ASN B 1 670 ? 10.984 -4.293 14.609 1 55.12 670 ASN B O 1
ATOM 10898 N N . MET B 1 671 ? 9.414 -2.713 14.617 1 49.53 671 MET B N 1
ATOM 10899 C CA . MET B 1 671 ? 9.891 -2.271 13.305 1 49.53 671 MET B CA 1
ATOM 10900 C C . MET B 1 671 ? 11 -1.231 13.453 1 49.53 671 MET B C 1
ATOM 10902 O O . MET B 1 671 ? 10.898 -0.324 14.281 1 49.53 671 MET B O 1
ATOM 10906 N N . LYS B 1 672 ? 12.156 -1.482 12.977 1 49.5 672 LYS B N 1
ATOM 10907 C CA . LYS B 1 672 ? 13.352 -0.65 13.047 1 49.5 672 LYS B CA 1
ATOM 10908 C C . LYS B 1 672 ? 13.047 0.786 12.625 1 49.5 672 LYS B C 1
ATOM 10910 O O . LYS B 1 672 ? 13.648 1.729 13.148 1 49.5 672 LYS B O 1
ATOM 10915 N N . ALA B 1 673 ? 12.227 0.891 11.672 1 46 673 ALA B N 1
ATOM 10916 C CA . ALA B 1 673 ? 12.008 2.219 11.102 1 46 673 ALA B CA 1
ATOM 10917 C C . ALA B 1 673 ? 11.547 3.203 12.18 1 46 673 ALA B C 1
ATOM 10919 O O . ALA B 1 673 ? 11.828 4.398 12.094 1 46 673 ALA B O 1
ATOM 10920 N N . PHE B 1 674 ? 10.812 2.707 13.055 1 46.09 674 PHE B N 1
ATOM 10921 C CA . PHE B 1 674 ? 10.414 3.607 14.133 1 46.09 674 PHE B CA 1
ATOM 10922 C C . PHE B 1 674 ? 11.453 3.621 15.25 1 46.09 674 PHE B C 1
ATOM 10924 O O . PHE B 1 674 ? 11.383 4.449 16.156 1 46.09 674 PHE B O 1
ATOM 10931 N N . LYS B 1 675 ? 12.32 2.67 15.32 1 44.75 675 LYS B N 1
ATOM 10932 C CA . LYS B 1 675 ? 13.328 2.689 16.375 1 44.75 675 LYS B CA 1
ATOM 10933 C C . LYS B 1 675 ? 14.383 3.76 16.109 1 44.75 675 LYS B C 1
ATOM 10935 O O . LYS B 1 675 ? 15 4.281 17.047 1 44.75 675 LYS B O 1
ATOM 10940 N N . GLU B 1 676 ? 14.75 3.918 14.883 1 38.41 676 GLU B N 1
ATOM 10941 C CA . GLU B 1 676 ? 15.914 4.805 14.812 1 38.41 676 GLU B CA 1
ATOM 10942 C C . GLU B 1 676 ? 15.516 6.25 15.109 1 38.41 676 GLU B C 1
ATOM 10944 O O . GLU B 1 676 ? 16.375 7.121 15.227 1 38.41 676 GLU B O 1
ATOM 10949 N N . ASP B 1 677 ? 14.188 6.582 15.156 1 35.12 677 ASP B N 1
ATOM 10950 C CA . ASP B 1 677 ? 14.281 7.988 15.539 1 35.12 677 ASP B CA 1
ATOM 10951 C C . ASP B 1 677 ? 14.57 8.133 17.031 1 35.12 677 ASP B C 1
ATOM 10953 O O . ASP B 1 677 ? 14.016 7.398 17.844 1 35.12 677 ASP B O 1
#

Solvent-accessible surface area (backbone atoms only — not comparable to full-atom values): 69061 Å² total; per-residue (Å²): 105,78,85,66,76,56,32,25,23,68,84,68,53,76,39,76,67,57,54,57,64,60,54,48,48,69,72,39,52,77,73,49,34,54,52,49,63,76,42,48,75,72,35,69,54,50,45,54,48,50,50,48,52,54,50,46,53,52,48,51,53,48,50,51,56,51,40,55,64,72,43,63,81,49,86,51,61,69,59,30,53,51,50,37,49,43,53,50,21,56,54,41,32,64,58,24,63,77,36,41,80,61,36,55,64,32,36,46,53,22,52,44,18,50,49,45,60,65,46,50,59,54,52,53,51,50,52,50,49,50,51,50,50,47,52,53,51,51,52,52,56,71,66,60,52,72,69,56,49,52,55,31,50,54,49,38,52,55,50,46,54,50,50,52,53,48,49,52,49,49,52,51,50,52,50,50,36,40,75,69,65,74,47,54,73,69,52,49,56,52,49,50,52,50,53,52,49,50,51,49,51,51,52,57,55,44,56,50,64,27,60,64,58,38,47,51,49,47,46,52,49,49,54,48,43,62,56,51,46,53,55,51,52,48,48,50,48,54,49,50,46,49,51,50,47,39,69,38,42,41,88,60,90,61,62,64,58,56,55,28,70,73,29,39,89,38,34,21,51,34,32,43,75,67,70,29,57,68,61,11,54,57,30,34,52,50,34,48,42,36,65,66,43,28,50,38,30,26,68,20,50,88,45,89,84,26,38,7,48,58,11,57,74,47,20,50,63,91,54,62,92,84,47,41,14,67,41,9,37,51,43,11,52,52,22,50,51,40,44,50,52,39,51,49,51,38,48,51,43,28,52,51,34,36,50,51,41,51,36,28,59,44,4,19,57,78,73,48,68,71,57,46,51,50,44,35,65,65,51,35,39,53,52,65,63,46,46,59,58,48,51,50,46,46,48,66,50,46,50,55,51,51,47,36,58,54,38,18,26,26,51,32,23,73,90,20,74,50,54,33,49,81,45,56,62,51,46,58,49,32,42,74,66,36,40,64,62,74,17,30,24,44,58,64,26,50,53,45,32,52,49,48,22,52,50,19,41,49,42,5,45,50,51,6,45,54,52,26,59,52,56,64,39,82,63,47,85,64,40,67,60,55,50,50,57,56,36,42,54,60,74,43,64,61,66,58,56,41,42,48,51,30,55,28,34,30,89,87,11,53,54,33,47,50,50,20,68,75,69,69,48,88,68,48,37,54,76,28,58,70,52,37,52,50,51,50,33,52,50,44,16,54,49,44,11,20,56,37,21,52,55,45,42,58,50,57,70,64,55,66,65,63,61,54,52,54,37,48,74,74,63,50,50,74,66,53,43,41,64,69,45,48,48,52,55,50,48,63,72,41,44,72,59,51,52,53,46,40,55,45,52,54,61,48,52,59,66,35,46,59,40,53,65,13,36,29,74,43,51,90,59,21,19,89,67,36,29,69,50,26,32,57,60,49,43,34,44,34,30,35,68,73,62,30,27,41,9,51,21,26,39,51,47,52,54,51,49,54,52,51,50,50,53,51,49,63,61,47,70,76,36,60,82,68,58,74,105,105,76,84,64,76,58,31,25,24,69,85,67,52,78,40,78,68,59,55,56,62,61,53,48,48,69,72,39,52,77,73,50,35,54,54,48,62,76,43,48,77,72,35,69,53,50,44,53,48,52,51,48,52,53,49,47,53,52,49,52,53,48,51,51,54,51,39,55,64,70,44,64,81,49,85,50,60,71,59,28,54,51,50,39,50,42,53,51,21,55,54,40,32,64,58,24,62,77,35,41,79,60,37,54,67,32,37,47,52,23,53,45,18,50,49,46,60,65,46,49,58,54,52,53,51,50,52,50,49,50,51,50,51,48,53,53,49,52,52,51,55,71,66,61,52,71,69,58,49,53,57,32,48,54,50,38,54,54,50,46,53,50,49,51,54,50,48,54,51,50,53,52,50,52,52,49,38,39,74,70,64,75,46,55,72,68,51,48,55,51,47,50,52,48,52,51,48,50,51,50,51,51,49,57,55,45,57,49,64,28,59,64,57,36,46,50,50,47,48,52,51,48,54,47,43,60,57,51,46,52,55,50,52,47,48,50,49,53,50,51,46,50,51,51,47,37,70,39,43,41,88,63,90,60,61,65,58,56,58,26,70,73,30,37,89,40,35,22,52,33,32,44,74,69,70,30,58,68,62,10,54,57,32,33,53,50,35,47,43,37,66,66,42,28,50,38,30,26,67,19,49,89,45,91,83,25,38,6,48,57,11,56,74,48,20,49,64,89,52,62,91,83,48,40,14,67,43,9,38,50,43,11,50,51,22,51,51,41,44,51,51,38,51,50,51,34,49,52,43,29,52,51,36,36,50,51,40,50,37,28,59,42,4,20,57,80,74,50,68,72,57,47,50,51,45,34,64,66,51,36,39,54,51,65,63,46,44,59,57,49,52,52,48,47,49,68,51,46,49,57,51,53,47,38,57,55,38,19,26,26,50,32,23,72,90,20,73,48,55,33,48,83,45,55,63,50,47,56,49,33,41,75,65,37,40,64,62,74,16,28,24,42,58,63,25,51,54,46,33,51,50,48,22,52,51,19,40,50,44,5,46,50,52,6,44,54,51,27,58,50,56,65,39,82,63,48,86,64,43,67,61,54,50,50,58,56,37,42,54,60,75,43,65,61,65,59,57,42,41,48,51,29,55,27,34,29,89,86,11,54,56,34,49,48,50,21,68,76,70,70,48,86,68,47,37,55,75,29,56,68,52,38,52,51,51,51,32,52,51,44,15,53,48,44,12,19,57,36,21,54,54,45,41,58,50,58,71,65,54,64,66,62,62,55,53,55,36,48,74,74,63,49,48,73,66,51,43,41,64,68,46,48,47,52,55,49,50,64,71,42,44,71,59,52,52,52,47,39,54,46,51,52,61,46,52,58,66,36,47,60,41,52,64,14,36,28,74,41,51,90,60,21,18,91,66,36,29,69,47,26,32,57,59,50,40,35,44,32,30,33,68,72,62,30,27,40,8,53,22,26,38,51,48,52,52,52,51,54,51,52,52,50,51,51,49,63,60,46,71,76,36,60,82,67,58,74,104

Foldseek 3Di:
DQADQWFAFLVGDTDGDLQVLSVCLNVDDPVVNVVSVVCVCVDPLNVVVVVLVVVVVVLVVVLVVVLCVPLVPPPDPVLSVLVSLLSSLVSLLVSLVVCVSSFLVSVLSNVLSVLSNVQSVVLSVVLVVLVVVLVVLVVVLVVDDPVLQVVLVVVLVVVLVVLVVVLVVVLVVLVVCVVVVNDDPVVNVVVNVVSVVVSVVVSVVSVCSRVNVVSVVVSVVSVVCSVVVSVVSVLVSVVVSVVSQSRGFHADPDDALVLLVVCLLAQLRLCVVLVANVNSVVLNVLNCLVPVPLVCLLCPPPQPQERHLVLCACLQPVHDPQAFSLSNNLSNVVSVVSVVVSVVSSVVSSVVSRVQSVSNSSGYRDDYPSRVVVCCVVPVVVVVVVVVVVSVVCCVPVSVLVSLVQLLQWQQFPVAPRGIHGNGCVLVVLLVVCDDQQNLQRPLQAVLLVCLLCLLLVLLLVLLQVLLVVLPDPPDPPSVVSLCVLLVLVVDDLLVVLLVVLQQLADVHVVQVVCCVVVVDNDNQLADLVNVSVVLSVSSSSSSSNVSNVLLNVQQVVDDPVVVVVCVVVVDDPVRCCVPPSVVSSCLVCLVVSLVSSVCSSQVPSSCCSRRNQADQDCVRRHPQGHSRDHLNSSLCSCCPVRNSSNSSSNSVVVVVVVSVVSVCVSCVPRVVVVVD/DQADQWFAFLVGDTDGDLQVLSVCLNVDDPVVNVVCVVCVCVDPLNVVVVVLVVVVVVLVVVLVVVLCVVLVPPPDPVLSVLVSLLSSLVSLLVSLVVCVSSFLVSVLSNVLSVLSNVQSVVLSVVLVVLVVVLVVLVVVLVVDDPVQQVVLVVVLVVVLVVLVVVLVVVLVVLVVCVVVVNDDPVRNVVVNVVSVVVSVVVSVVSVCSRVNVVSVVVSVVSVVCSVVVSVVSVLVSVVVSQVSQSRGFHADPDDALVLLVVCLLQQLRLCVVLVANVNSVVLNVLNCLVPVPLVCLLCPPPQPQERHLVLCACLQPVHDPQAFSLSNNLSNVVSVVSNVVSVVSSVVSSVVSRVQSVSNSSGYRHDYPSRVVVCCVPPVVVVVVVVVVVSVVCCVPVSVLVSLVQLLQWQQFPVAPRGIHGNGCVLVVLLVVCDDQQNLQRPLQAVLLVCLLCLLLVLLLVLLQVLLVVLPDPPDPPSVVSLCVLLVLVVDPLLVVLLVVLQQLADVHVVQVVCCVVVVDNDNQLADLVNVSVVLSVSSSSSSSNVSNVLLNVQQVVDDCVLVVVCVVVVDDPVRCCVPPSVVSSCLVCLVVSLVSSVCSSQVPSSCCSRRNQADQDCVRRHPQGHSRDHLNSSLCSCCPVRNSSNSSSNSVVVVVVVSVVSVCVSCVPRVVVVVD

Nearest PDB structures (foldseek):
  4jbw-assembly1_F  TM=8.912E-01  e=2.414E-13  Escherichia coli K-12
  3puz-assembly1_F  TM=8.665E-01  e=6.188E-13  Escherichia coli K-12
  4jbw-assembly2_H  TM=8.881E-01  e=1.403E-12  Escherichia coli K-12
  3puy-assembly1_F  TM=8.465E-01  e=1.293E-12  Escherichia coli K-12
  2r6g-assembly1_F  TM=8.216E-01  e=2.701E-12  Escherichia coli K-12

Sequence (1354 aa):
MDYSKDIMDSVGRSYPRKNEYILDLIKASPSEQKNLKSNRNSHPYNIKLKEYEDKEKAFLEKIEKEASSRFKDMKDKKIASLEERVYKAKRKEEFYKKYIDLTYDAQLNYQIAERELLHIPDIIENDKQLYINLENRQKRLSNVTEADIEAQNKEIESKTKQRQQQLDLELKELQNKFNDGLISKSALRNEIKMKKRSAKDDIAALKYINQKKALEEDITNIKHHIKVDYQSKMNVLNSDISDIRRKTPIEVEKKQPIISYLTFLIPGLGQLLNKQYIKAALFFLGTLFIYLIAIPYALGFGNYQGEGVSGLLSLAEGGKRLDKSIIFMIEGIISIFLLLISIFLLYISFKDVNTVEKKMIKGTRKNEWFETKQLIATEGFPYLVISPAAIVIMFIVLVPIFTTILISFTNYNPDHQSKFTWAGFSNYQLLLQGSGVAGKAFWPIVTWTVIWTLAATSLAIFLGFVLALIANQDRIKFKGFFRTIYLLPWAVPAFITIMFFSLMFSRNGPLTLFINSLTGLSLDIKNNTAQTRTILILLQGWLGSAYIFLLTTGILQGIPKDLYEAAEIDGATGFKKTLRITIPLVLFQISPLIIGQYTFNFNNFSIIHLFNGGGPFNPSIYGNVAGSTDLLISYIYKLTINSRYQALGAAVTLIVSLILMFLSWLGFRNMKAFKEDMDYSKDIMDSVGRSYPRKNEYILDLIKASPSEQKNLKSNRNSHPYNIKLKEYEDKEKAFLEKIEKEASSRFKDMKDKKIASLEERVYKAKRKEEFYKKYIDLTYDAQLNYQIAERELLHIPDIIENDKQLYINLENRQKRLSNVTEADIEAQNKEIESKTKQRQQQLDLELKELQNKFNDGLISKSALRNEIKMKKRSAKDDIAALKYINQKKALEEDITNIKHHIKVDYQSKMNVLNSDISDIRRKTPIEVEKKQPIISYLTFLIPGLGQLLNKQYIKAALFFLGTLFIYLIAIPYALGFGNYQGEGVSGLLSLAEGGKRLDKSIIFMIEGIISIFLLLISIFLLYISFKDVNTVEKKMIKGTRKNEWFETKQLIATEGFPYLVISPAAIVIMFIVLVPIFTTILISFTNYNPDHQSKFTWAGFSNYQLLLQGSGVAGKAFWPIVTWTVIWTLAATSLAIFLGFVLALIANQDRIKFKGFFRTIYLLPWAVPAFITIMFFSLMFSRNGPLTLFINSLTGLSLDIKNNTAQTRTILILLQGWLGSAYIFLLTTGILQGIPKDLYEAAEIDGATGFKKTLRITIPLVLFQISPLIIGQYTFNFNNFSIIHLFNGGGPFNPSIYGNVAGSTDLLISYIYKLTINSRYQALGAAVTLIVSLILMFLSWLGFRNMKAFKED

Secondary structure (DSSP, 8-state):
-PPPSEEE-TTS-EEE---HHHHHHHHS-HHHHHHHHHTGGGSHHHHHHHHHHHHHHHHHHHHHHHHHHHSTT-S-HHHHHHHHHHHHHHHHHHHHGGGTTT-HHHHHHHHHHHHHHHHHHHHHHHHHHHHHHHHHHHHHHHT--HHHHHHHHHHHHHHHHHHHHHHHHHHHHHHHHHHTT-S-HHHHHHHHHHHHHHHHHHHHHHGGGSHHHHHHHHHHHHHHHHHHHHHHHHHHHHHHHHHHHHTS------SS-HHHHHTTTSTTHHHHHTT-HHHHHHHHHHHHIIIIIIHHHHTTTT-SS--TTHHHHHTTTT--TT--HHHHHHHHHHHHHHHHHHHHHHHHHHHHHHHHHHHHHHTPPPPPHHHHHHHIIIIIHHHHHHHHHHHHHHHHHHHHHHHHHHHTTB--STT-SS---B-TTHHHHHHHHT-HHHHTTHHHHHHHHHHHHHHHHHHHHHHHHHHHHHHT-TT-S-HHHHHHHHHHHHHS-HHHHHHHHHHHTSTT-HHHHHHHHHH-----GGG-HHHHHHHHHHHHHHHHHHHHHHHHHHHHTTS-HHHHHHHHHTT--HHHHIIIIIHHHHHHHHHHHHHHHHHHHHT-HHHHHHHHTT----HHHHTTT--TT--HHHHHHIIIIIS--HHHHHHHHHHHHHHHHHHHHHHHTT-HHHH--/-PPPSEEE-TTS-EEE---HHHHHHHHS-HHHHHHHHHTGGGSHHHHHHHHHHHHHHHHHHHHHHHHHHHSTT-S-HHHHHHHHHHHHHHHHHHHHGGGTTT-HHHHHHHHHHHHHHHHHHHHHHHHHHHHHHHHHHHHHHHT--HHHHHHHHHHHHHHHHHHHHHHHHHHHHHHHHHHTT-S-HHHHHHHHHHHHHHHHHHHHHHGGGSHHHHHHHHHHHHHHHHHHHHHHHHHHHHHHHHHHHHTS------SS-HHHHHTTTSTTHHHHHTT-HHHHHHHHHHHHIIIIIIHHHHTTTT-SS--TTHHHHHTTTT--TT--HHHHHHHHHHHHHHHHHHHHHHHHHHHHHHHHHHHHHHTPPPPPHHHHHHHIIIIIHHHHHHHHHHHHHHHHHHHHHHHHHHHTTB--STT-SS---B-TTHHHHHHHHT-HHHHTTHHHHHHHHHHHHHHHHHHHHHHHHHHHHHHT-TT-S-HHHHHHHHHHHHHS-HHHHHHHHHHHTSTT-HHHHHHHHHH-----GGG-HHHHHHHHHHHHHHHHHHHHHHHHHHHHTTS-HHHHHHHHHTT--HHHHIIIIIHHHHHHHHHHHHHHHHHHHHT-HHHHHHHHTT----HHHHTTT--TT--HHHHHHIIIIIS--HHHHHHHHHHHHHHHHHHHHHHHTT-HHHH--

Organism: NCBI:txid883114